Protein AF-A0A352XGV6-F1 (afdb_monomer_lite)

Structure (mmCIF, N/CA/C/O backbone):
data_AF-A0A352XGV6-F1
#
_entry.id   AF-A0A352XGV6-F1
#
loop_
_atom_site.group_PDB
_atom_site.id
_atom_site.type_symbol
_atom_site.label_atom_id
_atom_site.label_alt_id
_atom_site.label_comp_id
_atom_site.label_asym_id
_atom_site.label_entity_id
_atom_site.label_seq_id
_atom_site.pdbx_PDB_ins_code
_atom_site.Cartn_x
_atom_site.Cartn_y
_atom_site.Cartn_z
_atom_site.occupancy
_atom_site.B_iso_or_equiv
_atom_site.auth_seq_id
_atom_site.auth_comp_id
_atom_site.auth_asym_id
_atom_site.auth_atom_id
_atom_site.pdbx_PDB_model_num
ATOM 1 N N . MET A 1 1 ? -52.893 -21.624 2.597 1.00 44.97 1 MET A N 1
ATOM 2 C CA . MET A 1 1 ? -52.952 -21.980 1.164 1.00 44.97 1 MET A CA 1
ATOM 3 C C . MET A 1 1 ? -51.909 -21.131 0.472 1.00 44.97 1 MET A C 1
ATOM 5 O O . MET A 1 1 ? -51.950 -19.923 0.674 1.00 44.97 1 MET A O 1
ATOM 9 N N . ASN A 1 2 ? -50.954 -21.743 -0.230 1.00 62.00 2 ASN A N 1
ATOM 10 C CA . ASN A 1 2 ? -49.941 -20.989 -0.971 1.00 62.00 2 ASN A CA 1
ATOM 11 C C . ASN A 1 2 ? -50.636 -20.234 -2.107 1.00 62.00 2 ASN A C 1
ATOM 13 O O . ASN A 1 2 ? -51.532 -20.782 -2.749 1.00 62.00 2 ASN A O 1
ATOM 17 N N . LYS A 1 3 ? -50.279 -18.966 -2.309 1.00 78.69 3 LYS A N 1
ATOM 18 C CA . LYS A 1 3 ? -50.825 -18.174 -3.414 1.00 78.69 3 LYS A CA 1
ATOM 19 C C . LYS A 1 3 ? -50.108 -18.553 -4.718 1.00 78.69 3 LYS A C 1
ATOM 21 O O . LYS A 1 3 ? -48.901 -18.788 -4.675 1.00 78.69 3 LYS A O 1
ATOM 26 N N . PRO A 1 4 ? -50.810 -18.598 -5.864 1.00 89.06 4 PRO A N 1
ATOM 27 C CA . PRO A 1 4 ? -50.222 -19.034 -7.128 1.00 89.06 4 PRO A CA 1
ATOM 28 C C . PRO A 1 4 ? -49.096 -18.093 -7.582 1.00 89.06 4 PRO A C 1
ATOM 30 O O . PRO A 1 4 ? -49.226 -16.870 -7.477 1.00 89.06 4 PRO A O 1
ATOM 33 N N . ILE A 1 5 ? -48.007 -18.656 -8.112 1.00 96.88 5 ILE A N 1
ATOM 34 C CA . ILE A 1 5 ? -46.841 -17.917 -8.623 1.00 96.88 5 ILE A CA 1
ATOM 35 C C . ILE A 1 5 ? -46.756 -18.067 -10.142 1.00 96.88 5 ILE A C 1
ATOM 37 O O . ILE A 1 5 ? -46.784 -19.183 -10.656 1.00 96.88 5 ILE A O 1
ATOM 41 N N . SER A 1 6 ? -46.594 -16.952 -10.848 1.00 98.00 6 SER A N 1
ATOM 42 C CA . SER A 1 6 ? -46.251 -16.926 -12.268 1.00 98.00 6 SER A CA 1
ATOM 43 C C . SER A 1 6 ? -44.779 -16.616 -12.463 1.00 98.00 6 SER A C 1
ATOM 45 O O . SER A 1 6 ? -44.295 -15.572 -12.022 1.00 98.00 6 SER A O 1
ATOM 47 N N . LEU A 1 7 ? -44.090 -17.494 -13.179 1.00 98.25 7 LEU A N 1
ATOM 48 C CA . LEU A 1 7 ? -42.724 -17.291 -13.630 1.00 98.25 7 LEU A CA 1
ATOM 49 C C . LEU A 1 7 ? -42.704 -17.070 -15.135 1.00 98.25 7 LEU A C 1
ATOM 51 O O . LEU A 1 7 ? -43.431 -17.726 -15.879 1.00 98.25 7 LEU A O 1
ATOM 55 N N . VAL A 1 8 ? -41.855 -16.154 -15.578 1.00 98.19 8 VAL A N 1
ATOM 56 C CA . VAL A 1 8 ? -41.641 -15.865 -16.995 1.00 98.19 8 VAL A CA 1
ATOM 57 C C . VAL A 1 8 ? -40.164 -16.043 -17.334 1.00 98.19 8 VAL A C 1
ATOM 59 O O . VAL A 1 8 ? -39.301 -15.594 -16.586 1.00 98.19 8 VAL A O 1
ATOM 62 N N . ILE A 1 9 ? -39.874 -16.670 -18.471 1.00 98.19 9 ILE A N 1
ATOM 63 C CA . ILE A 1 9 ? -38.559 -16.608 -19.118 1.00 98.19 9 ILE A CA 1
ATOM 64 C C . ILE A 1 9 ? -38.794 -16.127 -20.544 1.00 98.19 9 ILE A C 1
ATOM 66 O O . ILE A 1 9 ? -39.457 -16.802 -21.330 1.00 98.19 9 ILE A O 1
ATOM 70 N N . THR A 1 10 ? -38.262 -14.957 -20.876 1.00 96.81 10 THR A N 1
ATOM 71 C CA . THR A 1 10 ? -38.178 -14.479 -22.259 1.00 96.81 10 THR A CA 1
ATOM 72 C C . THR A 1 10 ? -36.844 -14.907 -22.846 1.00 96.81 10 THR A C 1
ATOM 74 O O . THR A 1 10 ? -35.815 -14.731 -22.194 1.00 96.81 10 THR A O 1
ATOM 77 N N . THR A 1 11 ? -36.836 -15.432 -24.066 1.00 95.81 11 THR A N 1
ATOM 78 C CA . THR A 1 11 ? -35.611 -15.874 -24.735 1.00 95.81 11 THR A CA 1
ATOM 79 C C . THR A 1 11 ? -35.555 -15.377 -26.175 1.00 95.81 11 THR A C 1
ATOM 81 O O . THR A 1 11 ? -36.571 -15.340 -26.868 1.00 95.81 11 THR A O 1
ATOM 84 N N . TYR A 1 12 ? -34.362 -14.972 -26.605 1.00 94.69 12 TYR A N 1
ATOM 85 C CA . TYR A 1 12 ? -34.029 -14.667 -27.993 1.00 94.69 12 TYR A CA 1
ATOM 86 C C . TYR A 1 12 ? -32.621 -15.187 -28.261 1.00 94.69 12 TYR A C 1
ATOM 88 O O . TYR A 1 12 ? -31.651 -14.651 -27.725 1.00 94.69 12 TYR A O 1
ATOM 96 N N . ASN A 1 13 ? -32.512 -16.244 -29.063 1.00 94.38 13 ASN A N 1
ATOM 97 C CA . ASN A 1 13 ? -31.254 -16.938 -29.349 1.00 94.38 13 ASN A CA 1
ATOM 98 C C . ASN A 1 13 ? -30.497 -17.409 -28.080 1.00 94.38 13 ASN A C 1
ATOM 100 O O . ASN A 1 13 ? -29.304 -17.146 -27.906 1.00 94.38 13 ASN A O 1
ATOM 104 N N . GLY A 1 14 ? -31.216 -18.066 -27.165 1.00 92.38 14 GLY A N 1
ATOM 105 C CA . GLY A 1 14 ? -30.718 -18.560 -25.879 1.00 92.38 14 GLY A CA 1
ATOM 106 C C . GLY A 1 14 ? -30.410 -20.062 -25.825 1.00 92.38 14 GLY A C 1
ATOM 107 O O . GLY A 1 14 ? -30.302 -20.598 -24.719 1.00 92.38 14 GLY A O 1
ATOM 108 N N . GLU A 1 15 ? -30.257 -20.759 -26.965 1.00 95.44 15 GLU A N 1
ATOM 109 C CA . GLU A 1 15 ? -30.167 -22.234 -27.052 1.00 95.44 15 GLU A CA 1
ATOM 110 C C . GLU A 1 15 ? -29.167 -22.827 -26.054 1.00 95.44 15 GLU A C 1
ATOM 112 O O . GLU A 1 15 ? -29.403 -23.883 -25.469 1.00 95.44 15 GLU A O 1
ATOM 117 N N . ARG A 1 16 ? -28.050 -22.127 -25.845 1.00 94.56 16 ARG A N 1
ATOM 118 C CA . ARG A 1 16 ? -26.928 -22.606 -25.040 1.00 94.56 16 ARG A CA 1
ATOM 119 C C . ARG A 1 16 ? -27.259 -22.804 -23.559 1.00 94.56 16 ARG A C 1
ATOM 121 O O . ARG A 1 16 ? -26.670 -23.689 -22.947 1.00 94.56 16 ARG A O 1
ATOM 128 N N . TYR A 1 17 ? -28.136 -21.981 -22.988 1.00 96.19 17 TYR A N 1
ATOM 129 C CA . TYR A 1 17 ? -28.349 -21.923 -21.535 1.00 96.19 17 TYR A CA 1
ATOM 130 C C . TYR A 1 17 ? -29.806 -22.138 -21.116 1.00 96.19 17 TYR A C 1
ATOM 132 O O . TYR A 1 17 ? -30.064 -22.466 -19.957 1.00 96.19 17 TYR A O 1
ATOM 140 N N . LEU A 1 18 ? -30.747 -22.040 -22.060 1.00 97.38 18 LEU A N 1
ATOM 141 C CA . LEU A 1 18 ? -32.181 -22.104 -21.786 1.00 97.38 18 LEU A CA 1
ATOM 142 C C . LEU A 1 18 ? -32.601 -23.374 -21.029 1.00 97.38 18 LEU A C 1
ATOM 144 O O . LEU A 1 18 ? -33.418 -23.295 -20.113 1.00 97.38 18 LEU A O 1
ATOM 148 N N . SER A 1 19 ? -32.031 -24.536 -21.362 1.00 97.50 19 SER A N 1
ATOM 149 C CA . SER A 1 19 ? -32.336 -25.789 -20.657 1.00 97.50 19 SER A CA 1
ATOM 150 C C . SER A 1 19 ? -31.973 -25.719 -19.170 1.00 97.50 19 SER A C 1
ATOM 152 O O . SER A 1 19 ? -32.784 -26.093 -18.330 1.00 97.50 19 SER A O 1
ATOM 154 N N . GLU A 1 20 ? -30.794 -25.192 -18.820 1.00 97.25 20 GLU A N 1
ATOM 155 C CA . GLU A 1 20 ? -30.365 -25.054 -17.418 1.00 97.25 20 GLU A CA 1
ATOM 156 C C . GLU A 1 20 ? -31.268 -24.082 -16.645 1.00 97.25 20 GLU A C 1
ATOM 158 O O . GLU A 1 20 ? -31.649 -24.363 -15.505 1.00 97.25 20 GLU A O 1
ATOM 163 N N . ALA A 1 21 ? -31.669 -22.976 -17.282 1.00 97.88 21 ALA A N 1
ATOM 164 C CA . ALA A 1 21 ? -32.592 -22.011 -16.693 1.00 97.88 21 ALA A CA 1
ATOM 165 C C . ALA A 1 21 ? -33.957 -22.655 -16.385 1.00 97.88 21 ALA A C 1
ATOM 167 O O . ALA A 1 21 ? -34.460 -22.535 -15.263 1.00 97.88 21 ALA A O 1
ATOM 168 N N . ILE A 1 22 ? -34.524 -23.415 -17.331 1.00 98.25 22 ILE A N 1
ATOM 169 C CA . ILE A 1 22 ? -35.800 -24.126 -17.142 1.00 98.25 22 ILE A CA 1
ATOM 170 C C . ILE A 1 22 ? -35.685 -25.183 -16.034 1.00 98.25 22 ILE A C 1
ATOM 172 O O . ILE A 1 22 ? -36.544 -25.240 -15.150 1.00 98.25 22 ILE A O 1
ATOM 176 N N . GLU A 1 23 ? -34.620 -25.988 -16.023 1.00 97.94 23 GLU A N 1
ATOM 177 C CA . GLU A 1 23 ? -34.403 -27.013 -14.990 1.00 97.94 23 GLU A CA 1
ATOM 178 C C . GLU A 1 23 ? -34.263 -26.404 -13.585 1.00 97.94 23 GLU A C 1
ATOM 180 O O . GLU A 1 23 ? -34.764 -26.951 -12.596 1.00 97.94 23 GLU A O 1
ATOM 185 N N . SER A 1 24 ? -33.649 -25.223 -13.472 1.00 98.12 24 SER A N 1
ATOM 186 C CA . SER A 1 24 ? -33.540 -24.499 -12.199 1.00 98.12 24 SER A CA 1
ATOM 187 C C . SER A 1 24 ? -34.903 -24.068 -11.631 1.00 98.12 24 SER A C 1
ATOM 189 O O . SER A 1 24 ? -35.126 -24.070 -10.416 1.00 98.12 24 SER A O 1
ATOM 191 N N . VAL A 1 25 ? -35.861 -23.769 -12.513 1.00 97.81 25 VAL A N 1
ATOM 192 C CA . VAL A 1 25 ? -37.248 -23.474 -12.139 1.00 97.81 25 VAL A CA 1
ATOM 193 C C . VAL A 1 25 ? -38.002 -24.761 -11.793 1.00 97.81 25 VAL A C 1
ATOM 195 O O . VAL A 1 25 ? -38.704 -24.830 -10.783 1.00 97.81 25 VAL A O 1
ATOM 198 N N . LEU A 1 26 ? -37.833 -25.825 -12.579 1.00 96.75 26 LEU A N 1
ATOM 199 C CA . LEU A 1 26 ? -38.488 -27.113 -12.330 1.00 96.75 26 LEU A CA 1
ATOM 200 C C . LEU A 1 26 ? -38.048 -27.771 -11.015 1.00 96.75 26 LEU A C 1
ATOM 202 O O . LEU A 1 26 ? -38.848 -28.478 -10.387 1.00 96.75 26 LEU A O 1
ATOM 206 N N . SER A 1 27 ? -36.814 -27.502 -10.586 1.00 96.25 27 SER A N 1
ATOM 207 C CA . SER A 1 27 ? -36.206 -28.003 -9.350 1.00 96.25 27 SER A CA 1
ATOM 208 C C . SER A 1 27 ? -36.552 -27.201 -8.088 1.00 96.25 27 SER A C 1
ATOM 210 O O . SER A 1 27 ? -36.100 -27.565 -7.000 1.00 96.25 27 SER A O 1
ATOM 212 N N . GLN A 1 28 ? -37.395 -26.164 -8.183 1.00 97.81 28 GLN A N 1
ATOM 213 C CA . GLN A 1 28 ? -37.838 -25.408 -7.008 1.00 97.81 28 GLN A CA 1
ATOM 214 C C . GLN A 1 28 ? -38.549 -26.304 -5.980 1.00 97.81 28 GLN A C 1
ATOM 216 O O . GLN A 1 28 ? -39.377 -27.155 -6.318 1.00 97.81 28 GLN A O 1
ATOM 221 N N . THR A 1 29 ? -38.255 -26.089 -4.695 1.00 95.94 29 THR A N 1
ATOM 222 C CA . THR A 1 29 ? -38.881 -26.816 -3.579 1.00 95.94 29 THR A CA 1
ATOM 223 C C . THR A 1 29 ? -40.371 -26.510 -3.479 1.00 95.94 29 THR A C 1
ATOM 225 O O . THR A 1 29 ? -41.166 -27.385 -3.139 1.00 95.94 29 THR A O 1
ATOM 228 N N . MET A 1 30 ? -40.769 -25.288 -3.834 1.00 93.00 30 MET A N 1
ATOM 229 C CA . MET A 1 30 ? -42.162 -24.904 -4.024 1.00 93.00 30 MET A CA 1
ATOM 230 C C . MET A 1 30 ? -42.602 -25.279 -5.443 1.00 93.00 30 MET A C 1
ATOM 232 O O . MET A 1 30 ? -42.121 -24.712 -6.418 1.00 93.00 30 MET A O 1
ATOM 236 N N . ARG A 1 31 ? -43.508 -26.258 -5.553 1.00 91.12 31 ARG A N 1
ATOM 237 C CA . ARG A 1 31 ? -43.922 -26.851 -6.839 1.00 91.12 31 ARG A CA 1
ATOM 238 C C . ARG A 1 31 ? -45.124 -26.173 -7.502 1.00 91.12 31 ARG A C 1
ATOM 240 O O . ARG A 1 31 ? -45.367 -26.429 -8.680 1.00 91.12 31 ARG A O 1
ATOM 247 N N . ASP A 1 32 ? -45.851 -25.352 -6.748 1.00 89.31 32 ASP A N 1
ATOM 248 C CA . ASP A 1 32 ? -47.084 -24.682 -7.170 1.00 89.31 32 ASP A CA 1
ATOM 249 C C . ASP A 1 32 ? -46.776 -23.348 -7.869 1.00 89.31 32 ASP A C 1
ATOM 251 O O . ASP A 1 32 ? -46.770 -22.278 -7.258 1.00 89.31 32 ASP A O 1
ATOM 255 N N . PHE A 1 33 ? -46.427 -23.441 -9.151 1.00 95.50 33 PHE A N 1
ATOM 256 C CA . PHE A 1 33 ? -46.177 -22.305 -10.032 1.00 95.50 33 PHE A CA 1
ATOM 257 C C . PHE A 1 33 ? -46.599 -22.637 -11.468 1.00 95.50 33 PHE A C 1
ATOM 259 O O . PHE A 1 33 ? -46.623 -23.805 -11.865 1.00 95.50 33 PHE A O 1
ATOM 266 N N . GLU A 1 34 ? -46.865 -21.603 -12.261 1.00 96.25 34 GLU A N 1
ATOM 267 C CA . GLU A 1 34 ? -46.872 -21.676 -13.726 1.00 96.25 34 GLU A CA 1
ATOM 268 C C . GLU A 1 34 ? -45.576 -21.069 -14.282 1.00 96.25 34 GLU A C 1
ATOM 270 O O . GLU A 1 34 ? -45.062 -20.092 -13.734 1.00 96.25 34 GLU A O 1
ATOM 275 N N . LEU A 1 35 ? -45.042 -21.640 -15.363 1.00 98.06 35 LEU A N 1
ATOM 276 C CA . LEU A 1 35 ? -43.893 -21.100 -16.090 1.00 98.06 35 LEU A CA 1
ATOM 277 C C . LEU A 1 35 ? -44.301 -20.790 -17.531 1.00 98.06 35 LEU A C 1
ATOM 279 O O . LEU A 1 35 ? -44.672 -21.684 -18.290 1.00 98.06 35 LEU A O 1
ATOM 283 N N . LEU A 1 36 ? -44.197 -19.525 -17.920 1.00 98.31 36 LEU A N 1
ATOM 284 C CA . LEU A 1 36 ? -44.385 -19.082 -19.293 1.00 98.31 36 LEU A CA 1
ATOM 285 C C . LEU A 1 36 ? -43.029 -18.839 -19.959 1.00 98.31 36 LEU A C 1
ATOM 287 O O . LEU A 1 36 ? -42.288 -17.940 -19.566 1.00 98.31 36 LEU A O 1
ATOM 291 N N . LEU A 1 37 ? -42.737 -19.616 -20.996 1.00 98.25 37 LEU A N 1
ATOM 292 C CA . LEU A 1 37 ? -41.588 -19.421 -21.870 1.00 98.25 37 LEU A CA 1
ATOM 293 C C . LEU A 1 37 ? -42.028 -18.608 -23.088 1.00 98.25 37 LEU A C 1
ATOM 295 O O . LEU A 1 37 ? -42.867 -19.056 -23.872 1.00 98.25 37 LEU A O 1
ATOM 299 N N . TRP A 1 38 ? -41.480 -17.409 -23.236 1.00 98.19 38 TRP A N 1
ATOM 300 C CA . TRP A 1 38 ? -41.733 -16.538 -24.375 1.00 98.19 38 TRP A CA 1
ATOM 301 C C . TRP A 1 38 ? -40.526 -16.542 -25.305 1.00 98.19 38 TRP A C 1
ATOM 303 O O . TRP A 1 38 ? -39.478 -15.996 -24.964 1.00 98.19 38 TRP A O 1
ATOM 313 N N . ASP A 1 39 ? -40.677 -17.144 -26.478 1.00 97.75 39 ASP A N 1
ATOM 314 C CA . ASP A 1 39 ? -39.680 -17.073 -27.538 1.00 97.75 39 ASP A CA 1
ATOM 315 C C . ASP A 1 39 ? -39.916 -15.810 -28.376 1.00 97.75 39 ASP A C 1
ATOM 317 O O . ASP A 1 39 ? -40.927 -15.687 -29.071 1.00 97.75 39 ASP A O 1
ATOM 321 N N . ASP A 1 40 ? -38.992 -14.855 -28.281 1.00 96.19 40 ASP A N 1
ATOM 322 C CA . ASP A 1 40 ? -39.041 -13.556 -28.959 1.00 96.19 40 ASP A CA 1
ATOM 323 C C . ASP A 1 40 ? -38.441 -13.635 -30.372 1.00 96.19 40 ASP A C 1
ATOM 325 O O . ASP A 1 40 ? -37.585 -12.839 -30.756 1.00 96.19 40 ASP A O 1
ATOM 329 N N . GLY A 1 41 ? -38.870 -14.639 -31.140 1.00 95.75 41 GLY A N 1
ATOM 330 C CA . GLY A 1 41 ? -38.477 -14.846 -32.531 1.00 95.75 41 GLY A CA 1
ATOM 331 C C . GLY A 1 41 ? -37.077 -15.427 -32.704 1.00 95.75 41 GLY A C 1
ATOM 332 O O . GLY A 1 41 ? -36.338 -14.956 -33.570 1.00 95.75 41 GLY A O 1
ATOM 333 N N . SER A 1 42 ? -36.692 -16.422 -31.896 1.00 96.56 42 SER A N 1
ATOM 334 C CA . SER A 1 42 ? -35.356 -17.022 -31.991 1.00 96.56 42 SER A CA 1
ATOM 335 C C . SER A 1 42 ? -35.124 -17.706 -33.339 1.00 96.56 42 SER A C 1
ATOM 337 O O . SER A 1 42 ? -36.015 -18.308 -33.939 1.00 96.56 42 SER A O 1
ATOM 339 N N . THR A 1 43 ? -33.877 -17.643 -33.792 1.00 95.38 43 THR A N 1
ATOM 340 C CA . THR A 1 43 ? -33.390 -18.280 -35.026 1.00 95.38 43 THR A CA 1
ATOM 341 C C . THR A 1 43 ? -32.590 -19.559 -34.767 1.00 95.38 43 THR A C 1
ATOM 343 O O . THR A 1 43 ? -32.322 -20.317 -35.699 1.00 95.38 43 THR A O 1
ATOM 346 N N . ASP A 1 44 ? -32.217 -19.806 -33.510 1.00 96.38 44 ASP A N 1
ATOM 347 C CA . ASP A 1 44 ? -31.545 -21.018 -33.040 1.00 96.38 44 ASP A CA 1
ATOM 348 C C . ASP A 1 44 ? -32.555 -22.056 -32.497 1.00 96.38 44 ASP A C 1
ATOM 350 O O . ASP A 1 44 ? -33.762 -21.963 -32.744 1.00 96.38 44 ASP A O 1
ATOM 354 N N . LYS A 1 45 ? -32.099 -23.079 -31.756 1.00 97.19 45 LYS A N 1
ATOM 355 C CA . LYS A 1 45 ? -33.007 -24.118 -31.230 1.00 97.19 45 LYS A CA 1
ATOM 356 C C . LYS A 1 45 ? -33.771 -23.731 -29.956 1.00 97.19 45 LYS A C 1
ATOM 358 O O . LYS A 1 45 ? -34.416 -24.608 -29.378 1.00 97.19 45 LYS A O 1
ATOM 363 N N . SER A 1 46 ? -33.764 -22.470 -29.519 1.00 97.50 46 SER A N 1
ATOM 364 C CA . SER A 1 46 ? -34.443 -22.037 -28.281 1.00 97.50 46 SER A CA 1
ATOM 365 C C . SER A 1 46 ? -35.924 -22.423 -28.246 1.00 97.50 46 SER A C 1
ATOM 367 O O . SER A 1 46 ? -36.384 -23.043 -27.284 1.00 97.50 46 SER A O 1
ATOM 369 N N . LEU A 1 47 ? -36.665 -22.153 -29.329 1.00 97.62 47 LEU A N 1
ATOM 370 C CA . LEU A 1 47 ? -38.084 -22.503 -29.421 1.00 97.62 47 LEU A CA 1
ATOM 371 C C . LEU A 1 47 ? -38.316 -24.019 -29.333 1.00 97.62 47 LEU A C 1
ATOM 373 O O . LEU A 1 47 ? -39.239 -24.471 -28.653 1.00 97.62 47 LEU A O 1
ATOM 377 N N . ALA A 1 48 ? -37.473 -24.812 -29.998 1.00 97.69 48 ALA A N 1
ATOM 378 C CA . ALA A 1 48 ? -37.580 -26.268 -29.978 1.00 97.69 48 ALA A CA 1
ATOM 379 C C . ALA A 1 48 ? -37.337 -26.830 -28.567 1.00 97.69 48 ALA A C 1
ATOM 381 O O . ALA A 1 48 ? -38.103 -27.683 -28.114 1.00 97.69 48 ALA A O 1
ATOM 382 N N . ILE A 1 49 ? -36.334 -26.301 -27.856 1.00 98.12 49 ILE A N 1
ATOM 383 C CA . ILE A 1 49 ? -36.042 -26.643 -26.456 1.00 98.12 49 ILE A CA 1
ATOM 384 C C . ILE A 1 49 ? -37.249 -26.312 -25.569 1.00 98.12 49 ILE A C 1
ATOM 386 O O . ILE A 1 49 ? -37.747 -27.179 -24.850 1.00 98.12 49 ILE A O 1
ATOM 390 N N . ALA A 1 50 ? -37.783 -25.090 -25.658 1.00 97.69 50 ALA A N 1
ATOM 391 C CA . ALA A 1 50 ? -38.938 -24.674 -24.864 1.00 97.69 50 ALA A CA 1
ATOM 392 C C . ALA A 1 50 ? -40.165 -25.578 -25.101 1.00 97.69 50 ALA A C 1
ATOM 394 O O . ALA A 1 50 ? -40.819 -26.022 -24.152 1.00 97.69 50 ALA A O 1
ATOM 395 N N . GLN A 1 51 ? -40.465 -25.899 -26.365 1.00 97.69 51 GLN A N 1
ATOM 396 C CA . GLN A 1 51 ? -41.573 -26.786 -26.736 1.00 97.69 51 GLN A CA 1
ATOM 397 C C . GLN A 1 51 ? -41.388 -28.216 -26.222 1.00 97.69 51 GLN A C 1
ATOM 399 O O . GLN A 1 51 ? -42.369 -28.875 -25.874 1.00 97.69 51 GLN A O 1
ATOM 404 N N . GLU A 1 52 ? -40.155 -28.716 -26.180 1.00 97.50 52 GLU A N 1
ATOM 405 C CA . GLU A 1 52 ? -39.856 -30.022 -25.603 1.00 97.50 52 GLU A CA 1
ATOM 406 C C . GLU A 1 52 ? -40.156 -30.052 -24.100 1.00 97.50 52 GLU A C 1
ATOM 408 O O . GLU A 1 52 ? -40.824 -30.973 -23.625 1.00 97.50 52 GLU A O 1
ATOM 413 N N . TYR A 1 53 ? -39.757 -29.015 -23.366 1.00 97.94 53 TYR A N 1
ATOM 414 C CA . TYR A 1 53 ? -40.064 -28.885 -21.944 1.00 97.94 53 TYR A CA 1
ATOM 415 C C . TYR A 1 53 ? -41.569 -28.794 -21.661 1.00 97.94 53 TYR A C 1
ATOM 417 O O . TYR A 1 53 ? -42.061 -29.474 -20.760 1.00 97.94 53 TYR A O 1
ATOM 425 N N . ALA A 1 54 ? -42.332 -28.062 -22.475 1.00 96.56 54 ALA A N 1
ATOM 426 C CA . ALA A 1 54 ? -43.790 -27.986 -22.330 1.00 96.56 54 ALA A CA 1
ATOM 427 C C . ALA A 1 54 ? -44.529 -29.299 -22.621 1.00 96.56 54 ALA A C 1
ATOM 429 O O . ALA A 1 54 ? -45.613 -29.532 -22.089 1.00 96.56 54 ALA A O 1
ATOM 430 N N . LYS A 1 55 ? -43.946 -30.199 -23.423 1.00 96.44 55 LYS A N 1
ATOM 431 C CA . LYS A 1 55 ? -44.477 -31.564 -23.583 1.00 96.44 55 LYS A CA 1
ATOM 432 C C . LYS A 1 55 ? -44.243 -32.421 -22.335 1.00 96.44 55 LYS A C 1
ATOM 434 O O . LYS A 1 55 ? -45.020 -33.340 -22.085 1.00 96.44 55 LYS A O 1
ATOM 439 N N . ARG A 1 56 ? -43.169 -32.146 -21.584 1.00 95.44 56 ARG A N 1
ATOM 440 C CA . ARG A 1 56 ? -42.738 -32.926 -20.412 1.00 95.44 56 ARG A CA 1
ATOM 441 C C . ARG A 1 56 ? -43.405 -32.472 -19.113 1.00 95.44 56 ARG A C 1
ATOM 443 O O . ARG A 1 56 ? -43.706 -33.318 -18.276 1.00 95.44 56 ARG A O 1
ATOM 450 N N . ASP A 1 57 ? -43.661 -31.175 -18.944 1.00 96.25 57 ASP A N 1
ATOM 451 C CA . ASP A 1 57 ? -44.254 -30.618 -17.724 1.00 96.25 57 ASP A CA 1
ATOM 452 C C . ASP A 1 57 ? -45.437 -29.692 -18.038 1.00 96.25 57 ASP A C 1
ATOM 454 O O . ASP A 1 57 ? -45.299 -28.669 -18.706 1.00 96.25 57 ASP A O 1
ATOM 458 N N . LYS A 1 58 ? -46.617 -30.039 -17.508 1.00 94.69 58 LYS A N 1
ATOM 459 C CA . LYS A 1 58 ? -47.877 -29.310 -17.742 1.00 94.69 58 LYS A CA 1
ATOM 460 C C . LYS A 1 58 ? -47.908 -27.910 -17.123 1.00 94.69 58 LYS A C 1
ATOM 462 O O . LYS A 1 58 ? -48.810 -27.141 -17.444 1.00 94.69 58 LYS A O 1
ATOM 467 N N . ARG A 1 59 ? -46.973 -27.586 -16.225 1.00 95.38 59 ARG A N 1
ATOM 468 C CA . ARG A 1 59 ? -46.826 -26.241 -15.647 1.00 95.38 59 ARG A CA 1
ATOM 469 C C . ARG A 1 59 ? -46.187 -25.262 -16.630 1.00 95.38 59 ARG A C 1
ATOM 471 O O . ARG A 1 59 ? -46.240 -24.060 -16.388 1.00 95.38 59 ARG A O 1
ATOM 478 N N . ILE A 1 60 ? -45.578 -25.766 -17.706 1.00 97.50 60 ILE A N 1
ATOM 479 C CA . ILE A 1 60 ? -44.887 -24.959 -18.706 1.00 97.50 60 ILE A CA 1
ATOM 480 C C . ILE A 1 60 ? -45.820 -24.667 -19.879 1.00 97.50 60 ILE A C 1
ATOM 482 O O . ILE A 1 60 ? -46.388 -25.571 -20.493 1.00 97.50 60 ILE A O 1
ATOM 486 N N . ARG A 1 61 ? -45.912 -23.391 -20.245 1.00 97.69 61 ARG A N 1
ATOM 487 C CA . ARG A 1 61 ? -46.562 -22.926 -21.469 1.00 97.69 61 ARG A CA 1
ATOM 488 C C . ARG A 1 61 ? -45.553 -22.173 -22.324 1.00 97.69 61 ARG A C 1
ATOM 490 O O . ARG A 1 61 ? -44.755 -21.411 -21.794 1.00 97.69 61 ARG A O 1
ATOM 497 N N . VAL A 1 62 ? -45.598 -22.377 -23.639 1.00 97.94 62 VAL A N 1
ATOM 498 C CA . VAL A 1 62 ? -44.691 -21.720 -24.594 1.00 97.94 62 VAL A CA 1
ATOM 499 C C . VAL A 1 62 ? -45.494 -20.831 -25.523 1.00 97.94 62 VAL A C 1
ATOM 501 O O . VAL A 1 62 ? -46.536 -21.249 -26.031 1.00 97.94 62 VAL A O 1
ATOM 504 N N . VAL A 1 63 ? -44.993 -19.627 -25.765 1.00 97.88 63 VAL A N 1
ATOM 505 C CA . VAL A 1 63 ? -45.509 -18.707 -26.779 1.00 97.88 63 VAL A CA 1
ATOM 506 C C . VAL A 1 63 ? -44.364 -18.356 -27.713 1.00 97.88 63 VAL A C 1
ATOM 508 O O . VAL A 1 63 ? -43.333 -17.871 -27.260 1.00 97.88 63 VAL A O 1
ATOM 511 N N . ALA A 1 64 ? -44.552 -18.613 -29.005 1.00 96.62 64 ALA A N 1
ATOM 512 C CA . ALA A 1 64 ? -43.657 -18.139 -30.051 1.00 96.62 64 ALA A CA 1
ATOM 513 C C . ALA A 1 64 ? -44.210 -16.831 -30.616 1.00 96.62 64 ALA A C 1
ATOM 515 O O . ALA A 1 64 ? -45.377 -16.780 -31.017 1.00 96.62 64 ALA A O 1
ATOM 516 N N . ALA A 1 65 ? -43.386 -15.792 -30.649 1.00 94.25 65 ALA A N 1
ATOM 517 C CA . ALA A 1 65 ? -43.733 -14.485 -31.187 1.00 94.25 65 ALA A CA 1
ATOM 518 C C . ALA A 1 65 ? -42.698 -14.026 -32.221 1.00 94.25 65 ALA A C 1
ATOM 520 O O . ALA A 1 65 ? -41.606 -14.577 -32.314 1.00 94.25 65 ALA A O 1
ATOM 521 N N . ALA A 1 66 ? -43.048 -13.018 -33.021 1.00 92.81 66 ALA A N 1
ATOM 522 C CA . ALA A 1 66 ? -42.058 -12.312 -33.829 1.00 92.81 66 ALA A CA 1
ATOM 523 C C . ALA A 1 66 ? -41.168 -11.449 -32.922 1.00 92.81 66 ALA A C 1
ATOM 525 O O . ALA A 1 66 ? -41.652 -10.959 -31.902 1.00 92.81 66 ALA A O 1
ATOM 526 N N . HIS A 1 67 ? -39.908 -11.238 -33.317 1.00 95.12 67 HIS A N 1
ATOM 527 C CA . HIS A 1 67 ? -38.957 -10.449 -32.536 1.00 95.12 67 HIS A CA 1
ATOM 528 C C . HIS A 1 67 ? -39.454 -9.012 -32.332 1.00 95.12 67 HIS A C 1
ATOM 530 O O . HIS A 1 67 ? -39.568 -8.243 -33.290 1.00 95.12 67 HIS A O 1
ATOM 536 N N . GLN A 1 68 ? -39.751 -8.668 -31.081 1.00 89.88 68 GLN A N 1
ATOM 537 C CA . GLN A 1 68 ? -40.306 -7.375 -30.664 1.00 89.88 68 GLN A CA 1
ATOM 538 C C . GLN A 1 68 ? -39.459 -6.683 -29.584 1.00 89.88 68 GLN A C 1
ATOM 540 O O . GLN A 1 68 ? -39.741 -5.540 -29.220 1.00 89.88 68 GLN A O 1
ATOM 545 N N . GLY A 1 69 ? -38.397 -7.339 -29.105 1.00 85.81 69 GLY A N 1
ATOM 546 C CA . GLY A 1 69 ? -37.474 -6.808 -28.110 1.00 85.81 69 GLY A CA 1
ATOM 547 C C . GLY A 1 69 ? -37.895 -7.118 -26.670 1.00 85.81 69 GLY A C 1
ATOM 548 O O . GLY A 1 69 ? -39.073 -7.308 -26.359 1.00 85.81 69 GLY A O 1
ATOM 549 N N . ARG A 1 70 ? -36.905 -7.131 -25.764 1.00 86.56 70 ARG A N 1
ATOM 550 C CA . ARG A 1 70 ? -37.015 -7.621 -24.373 1.00 86.56 70 ARG A CA 1
ATOM 551 C C . ARG A 1 70 ? -38.214 -7.055 -23.608 1.00 86.56 70 ARG A C 1
ATOM 553 O O . ARG A 1 70 ? -38.974 -7.827 -23.034 1.00 86.56 70 ARG A O 1
ATOM 560 N N . CYS A 1 71 ? -38.405 -5.735 -23.595 1.00 89.88 71 CYS A N 1
ATOM 561 C CA . CYS A 1 71 ? -39.446 -5.103 -22.777 1.00 89.88 71 CYS A CA 1
ATOM 562 C C . CYS A 1 71 ? -40.862 -5.441 -23.259 1.00 89.88 71 CYS A C 1
ATOM 564 O O . CYS A 1 71 ? -41.713 -5.799 -22.443 1.00 89.88 71 CYS A O 1
ATOM 566 N N . VAL A 1 72 ? -41.100 -5.396 -24.575 1.00 91.56 72 VAL A N 1
ATOM 567 C CA . VAL A 1 72 ? -42.398 -5.749 -25.174 1.00 91.56 72 VAL A CA 1
ATOM 568 C C . VAL A 1 72 ? -42.672 -7.243 -25.004 1.00 91.56 72 VAL A C 1
ATOM 570 O O . VAL A 1 72 ? -43.779 -7.628 -24.627 1.00 91.56 72 VAL A O 1
ATOM 573 N N . ALA A 1 73 ? -41.656 -8.090 -25.199 1.00 93.06 73 ALA A N 1
ATOM 574 C CA . ALA A 1 73 ? -41.742 -9.527 -24.955 1.00 93.06 73 ALA A CA 1
ATOM 575 C C . ALA A 1 73 ? -42.081 -9.850 -23.495 1.00 93.06 73 ALA A C 1
ATOM 577 O O . ALA A 1 73 ? -43.008 -10.618 -23.236 1.00 93.06 73 ALA A O 1
ATOM 578 N N . LEU A 1 74 ? -41.394 -9.228 -22.535 1.00 93.75 74 LEU A N 1
ATOM 579 C CA . LEU A 1 74 ? -41.608 -9.465 -21.109 1.00 93.75 74 LEU A CA 1
ATOM 580 C C . LEU A 1 74 ? -42.987 -8.979 -20.648 1.00 93.75 74 LEU A C 1
ATOM 582 O O . LEU A 1 74 ? -43.685 -9.706 -19.941 1.00 93.75 74 LEU A O 1
ATOM 586 N N . GLN A 1 75 ? -43.423 -7.797 -21.086 1.00 93.31 75 GLN A N 1
ATOM 587 C CA . GLN A 1 75 ? -44.765 -7.280 -20.801 1.00 93.31 75 GLN A CA 1
ATOM 588 C C . GLN A 1 75 ? -45.849 -8.193 -21.400 1.00 93.31 75 GLN A C 1
ATOM 590 O O . GLN A 1 75 ? -46.777 -8.595 -20.691 1.00 93.31 75 GLN A O 1
ATOM 595 N N . SER A 1 76 ? -45.697 -8.586 -22.670 1.00 94.44 76 SER A N 1
ATOM 596 C CA . SER A 1 76 ? -46.620 -9.497 -23.361 1.00 94.44 76 SER A CA 1
ATOM 597 C C . SER A 1 76 ? -46.697 -10.857 -22.671 1.00 94.44 76 SER A C 1
ATOM 599 O O . SER A 1 76 ? -47.782 -11.419 -22.518 1.00 94.44 76 SER A O 1
ATOM 601 N N . ALA A 1 77 ? -45.560 -11.375 -22.209 1.00 95.88 77 ALA A N 1
ATOM 602 C CA . ALA A 1 77 ? -45.499 -12.620 -21.466 1.00 95.88 77 ALA A CA 1
ATOM 603 C C . ALA A 1 77 ? -46.218 -12.492 -20.115 1.00 95.88 77 ALA A C 1
ATOM 605 O O . ALA A 1 77 ? -47.136 -13.262 -19.830 1.00 95.88 77 ALA A O 1
ATOM 606 N N . ILE A 1 78 ? -45.888 -11.478 -19.309 1.00 95.31 78 ILE A N 1
ATOM 607 C CA . ILE A 1 78 ? -46.524 -11.245 -18.002 1.00 95.31 78 ILE A CA 1
ATOM 608 C C . ILE A 1 78 ? -48.047 -11.091 -18.138 1.00 95.31 78 ILE A C 1
ATOM 610 O O . ILE A 1 78 ? -48.785 -11.640 -17.313 1.00 95.31 78 ILE A O 1
ATOM 614 N N . ALA A 1 79 ? -48.528 -10.417 -19.186 1.00 94.25 79 ALA A N 1
ATOM 615 C CA . ALA A 1 79 ? -49.955 -10.229 -19.454 1.00 94.25 79 ALA A CA 1
ATOM 616 C C . ALA A 1 79 ? -50.723 -11.547 -19.668 1.00 94.25 79 ALA A C 1
ATOM 618 O O . ALA A 1 79 ? -51.927 -11.599 -19.430 1.00 94.25 79 ALA A O 1
ATOM 619 N N . GLN A 1 80 ? -50.044 -12.624 -20.073 1.00 96.06 80 GLN A N 1
ATOM 620 C CA . GLN A 1 80 ? -50.661 -13.941 -20.245 1.00 96.06 80 GLN A CA 1
ATOM 621 C C . GLN A 1 80 ? -50.560 -14.840 -19.002 1.00 96.06 80 GLN A C 1
ATOM 623 O O . GLN A 1 80 ? -50.917 -16.016 -19.061 1.00 96.06 80 GLN A O 1
ATOM 628 N N . THR A 1 81 ? -50.052 -14.326 -17.886 1.00 96.12 81 THR A N 1
ATOM 629 C CA . THR A 1 81 ? -49.934 -15.076 -16.628 1.00 96.12 81 THR A CA 1
ATOM 630 C C . THR A 1 81 ? -50.994 -14.633 -15.615 1.00 96.12 81 THR A C 1
ATOM 632 O O . THR A 1 81 ? -51.511 -13.520 -15.700 1.00 96.12 81 THR A O 1
ATOM 635 N N . THR A 1 82 ? -51.328 -15.485 -14.644 1.00 91.62 82 THR A N 1
ATOM 636 C CA . THR A 1 82 ? -52.489 -15.295 -13.745 1.00 91.62 82 THR A CA 1
ATOM 637 C C . THR A 1 82 ? -52.175 -15.378 -12.249 1.00 91.62 82 THR A C 1
ATOM 639 O O . THR A 1 82 ? -52.995 -14.981 -11.422 1.00 91.62 82 THR A O 1
ATOM 642 N N . GLY A 1 83 ? -50.986 -15.847 -11.879 1.00 94.56 83 GLY A N 1
ATOM 643 C CA . GLY A 1 83 ? -50.538 -16.013 -10.498 1.00 94.56 83 GLY A CA 1
ATOM 644 C C . GLY A 1 83 ? -50.519 -14.714 -9.696 1.00 94.56 83 GLY A C 1
ATOM 645 O O . GLY A 1 83 ? -50.240 -13.636 -10.214 1.00 94.56 83 GLY A O 1
ATOM 646 N N . THR A 1 84 ? -50.815 -14.810 -8.404 1.00 95.44 84 THR A N 1
ATOM 647 C CA . THR A 1 84 ? -50.836 -13.683 -7.463 1.00 95.44 84 THR A CA 1
ATOM 648 C C . THR A 1 84 ? -49.460 -13.048 -7.282 1.00 95.44 84 THR A C 1
ATOM 650 O O . THR A 1 84 ? -49.365 -11.831 -7.098 1.00 95.44 84 THR A O 1
ATOM 653 N N . TYR A 1 85 ? -48.405 -13.859 -7.356 1.00 97.31 85 TYR A N 1
ATOM 654 C CA . TYR A 1 85 ? -47.025 -13.390 -7.387 1.00 97.31 85 TYR A CA 1
ATOM 655 C C . TYR A 1 85 ? -46.429 -13.547 -8.780 1.00 97.31 85 TYR A C 1
ATOM 657 O O . TYR A 1 85 ? -46.764 -14.486 -9.498 1.00 97.31 85 TYR A O 1
ATOM 665 N N . ILE A 1 86 ? -45.553 -12.620 -9.158 1.00 97.38 86 ILE A N 1
ATOM 666 C CA . ILE A 1 86 ? -44.897 -12.588 -10.468 1.00 97.38 86 ILE A CA 1
ATOM 667 C C . ILE A 1 86 ? -43.393 -12.530 -10.255 1.00 97.38 86 ILE A C 1
ATOM 669 O O . ILE A 1 86 ? -42.924 -11.772 -9.406 1.00 97.38 86 ILE A O 1
ATOM 673 N N . ALA A 1 87 ? -42.644 -13.284 -11.048 1.00 97.38 87 ALA A N 1
ATOM 674 C CA . ALA A 1 87 ? -41.213 -13.099 -11.227 1.00 97.38 87 ALA A CA 1
ATOM 675 C C . ALA A 1 87 ? -40.807 -13.469 -12.656 1.00 97.38 87 ALA A C 1
ATOM 677 O O . ALA A 1 87 ? -41.541 -14.155 -13.370 1.00 97.38 87 ALA A O 1
ATOM 678 N N . TRP A 1 88 ? -39.614 -13.053 -13.060 1.00 96.81 88 TRP A N 1
ATOM 679 C CA . TRP A 1 88 ? -38.975 -13.562 -14.267 1.00 96.81 88 TRP A CA 1
ATOM 680 C C . TRP A 1 88 ? -37.525 -13.942 -14.001 1.00 96.81 88 TRP A C 1
ATOM 682 O O . TRP A 1 88 ? -36.894 -13.460 -13.053 1.00 96.81 88 TRP A O 1
ATOM 692 N N . ILE A 1 89 ? -37.039 -14.854 -14.834 1.00 97.00 89 ILE A N 1
ATOM 693 C CA . ILE A 1 89 ? -35.684 -15.388 -14.825 1.00 97.00 89 ILE A CA 1
ATOM 694 C C . ILE A 1 89 ? -35.114 -15.149 -16.223 1.00 97.00 89 ILE A C 1
ATOM 696 O O . ILE A 1 89 ? -35.795 -15.406 -17.219 1.00 97.00 89 ILE A O 1
ATOM 700 N N . ASP A 1 90 ? -33.893 -14.628 -16.294 1.00 95.25 90 ASP A N 1
ATOM 701 C CA . ASP A 1 90 ? -33.220 -14.431 -17.577 1.00 95.25 90 ASP A CA 1
ATOM 702 C C . ASP A 1 90 ? -32.806 -15.808 -18.138 1.00 95.25 90 ASP A C 1
ATOM 704 O O . ASP A 1 90 ? -32.475 -16.729 -17.388 1.00 95.25 90 ASP A O 1
ATOM 708 N N . SER A 1 91 ? -32.897 -16.000 -19.461 1.00 95.69 91 SER A N 1
ATOM 709 C CA . SER A 1 91 ? -32.784 -17.334 -20.088 1.00 95.69 91 SER A CA 1
ATOM 710 C C . SER A 1 91 ? -31.400 -17.993 -19.978 1.00 95.69 91 SER A C 1
ATOM 712 O O . SER A 1 91 ? -31.230 -19.138 -20.391 1.00 95.69 91 SER A O 1
ATOM 714 N N . ASP A 1 92 ? -30.416 -17.268 -19.459 1.00 94.88 92 ASP A N 1
ATOM 715 C CA . ASP A 1 92 ? -29.025 -17.657 -19.242 1.00 94.88 92 ASP A CA 1
ATOM 716 C C . ASP A 1 92 ? -28.646 -17.869 -17.762 1.00 94.88 92 ASP A C 1
ATOM 718 O O . ASP A 1 92 ? -27.559 -18.383 -17.470 1.00 94.88 92 ASP A O 1
ATOM 722 N N . ASP A 1 93 ? -29.558 -17.578 -16.835 1.00 96.69 93 ASP A N 1
ATOM 723 C CA . ASP A 1 93 ? -29.333 -17.630 -15.390 1.00 96.69 93 ASP A CA 1
ATOM 724 C C . ASP A 1 93 ? -29.948 -18.869 -14.714 1.00 96.69 93 ASP A C 1
ATOM 726 O O . ASP A 1 93 ? -30.750 -19.603 -15.291 1.00 96.69 93 ASP A O 1
ATOM 730 N N . ILE A 1 94 ? -29.573 -19.113 -13.452 1.00 97.62 94 ILE A N 1
ATOM 731 C CA . ILE A 1 94 ? -30.076 -20.241 -12.648 1.00 97.62 94 ILE A CA 1
ATOM 732 C C . ILE A 1 94 ? -30.729 -19.725 -11.361 1.00 97.62 94 ILE A C 1
ATOM 734 O O . ILE A 1 94 ? -30.168 -18.904 -10.633 1.00 97.62 94 ILE A O 1
ATOM 738 N N . LEU A 1 95 ? -31.901 -20.267 -11.032 1.00 98.00 95 LEU A N 1
ATOM 739 C CA . LEU A 1 95 ? -32.612 -20.009 -9.782 1.00 98.00 95 LEU A CA 1
ATOM 740 C C . LEU A 1 95 ? -32.258 -21.060 -8.713 1.00 98.00 95 LEU A C 1
ATOM 742 O O . LEU A 1 95 ? -32.311 -22.262 -8.970 1.00 98.00 95 LEU A O 1
ATOM 746 N N . ALA A 1 96 ? -31.929 -20.641 -7.486 1.00 97.56 96 ALA A N 1
ATOM 747 C CA . ALA A 1 96 ? -31.595 -21.590 -6.419 1.00 97.56 96 ALA A CA 1
ATOM 748 C C . ALA A 1 96 ? -32.836 -22.370 -5.946 1.00 97.56 96 ALA A C 1
ATOM 750 O O . ALA A 1 96 ? -33.902 -21.765 -5.834 1.00 97.56 96 ALA A O 1
ATOM 751 N N . PRO A 1 97 ? -32.737 -23.658 -5.552 1.00 97.94 97 PRO A N 1
ATOM 752 C CA . PRO A 1 97 ? -33.908 -24.515 -5.311 1.00 97.94 97 PRO A CA 1
ATOM 753 C C . PRO A 1 97 ? -34.929 -23.998 -4.285 1.00 97.94 97 PRO A C 1
ATOM 755 O O . PRO A 1 97 ? -36.093 -24.372 -4.332 1.00 97.94 97 PRO A O 1
ATOM 758 N N . THR A 1 98 ? -34.516 -23.152 -3.337 1.00 97.56 98 THR A N 1
ATOM 759 C CA . THR A 1 98 ? -35.396 -22.623 -2.273 1.00 97.56 98 THR A CA 1
ATOM 760 C C . THR A 1 98 ? -35.878 -21.191 -2.525 1.00 97.56 98 THR A C 1
ATOM 762 O O . THR A 1 98 ? -36.488 -20.593 -1.635 1.00 97.56 98 THR A O 1
ATOM 765 N N . ALA A 1 99 ? -35.609 -20.624 -3.706 1.00 98.00 99 ALA A N 1
ATOM 766 C CA . ALA A 1 99 ? -35.856 -19.216 -4.000 1.00 98.00 99 ALA A CA 1
ATOM 767 C C . ALA A 1 99 ? -37.338 -18.844 -3.878 1.00 98.00 99 ALA A C 1
ATOM 769 O O . ALA A 1 99 ? -37.674 -17.920 -3.132 1.00 98.00 99 ALA A O 1
ATOM 770 N N . LEU A 1 100 ? -38.230 -19.599 -4.531 1.00 97.62 100 LEU A N 1
ATOM 771 C CA . LEU A 1 100 ? -39.675 -19.345 -4.461 1.00 97.62 100 LEU A CA 1
ATOM 772 C C . LEU A 1 100 ? -40.206 -19.494 -3.037 1.00 97.62 100 LEU A C 1
ATOM 774 O O . LEU A 1 100 ? -40.923 -18.629 -2.549 1.00 97.62 100 LEU A O 1
ATOM 778 N N . GLN A 1 101 ? -39.799 -20.556 -2.337 1.00 96.38 101 GLN A N 1
ATOM 779 C CA . GLN A 1 101 ? -40.248 -20.825 -0.973 1.00 96.38 101 GLN A CA 1
ATOM 780 C C . GLN A 1 101 ? -39.898 -19.679 -0.017 1.00 96.38 101 GLN A C 1
ATOM 782 O O . GLN A 1 101 ? -40.746 -19.242 0.758 1.00 96.38 101 GLN A O 1
ATOM 787 N N . LYS A 1 102 ? -38.656 -19.186 -0.067 1.00 97.12 102 LYS A N 1
ATOM 788 C CA . LYS A 1 102 ? -38.167 -18.148 0.851 1.00 97.12 102 LYS A CA 1
ATOM 789 C C . LYS A 1 102 ? -38.739 -16.772 0.540 1.00 97.12 102 LYS A C 1
ATOM 791 O O . LYS A 1 102 ? -39.075 -16.033 1.461 1.00 97.12 102 LYS A O 1
ATOM 796 N N . THR A 1 103 ? -38.863 -16.433 -0.740 1.00 97.88 103 THR A N 1
ATOM 797 C CA . THR A 1 103 ? -39.402 -15.132 -1.156 1.00 97.88 103 THR A CA 1
ATOM 798 C C . THR A 1 103 ? -40.917 -15.055 -0.967 1.00 97.88 103 THR A C 1
ATOM 800 O O . THR A 1 103 ? -41.407 -14.078 -0.399 1.00 97.88 103 THR A O 1
ATOM 803 N N . ALA A 1 104 ? -41.658 -16.109 -1.325 1.00 96.56 104 ALA A N 1
ATOM 804 C CA . ALA A 1 104 ? -43.102 -16.172 -1.114 1.00 96.56 104 ALA A CA 1
ATOM 805 C C . ALA A 1 104 ? -43.473 -16.160 0.374 1.00 96.56 104 ALA A C 1
ATOM 807 O O . ALA A 1 104 ? -44.425 -15.482 0.741 1.00 96.56 104 ALA A O 1
ATOM 808 N N . ALA A 1 105 ? -42.693 -16.807 1.253 1.00 95.81 105 ALA A N 1
ATOM 809 C CA . ALA A 1 105 ? -42.972 -16.790 2.692 1.00 95.81 105 ALA A CA 1
ATOM 810 C C . ALA A 1 105 ? -42.995 -15.367 3.276 1.00 95.81 105 ALA A C 1
ATOM 812 O O . ALA A 1 105 ? -43.816 -15.065 4.142 1.00 95.81 105 ALA A O 1
ATOM 813 N N . ILE A 1 106 ? -42.133 -14.471 2.785 1.00 97.06 106 ILE A N 1
ATOM 814 C CA . ILE A 1 106 ? -42.134 -13.064 3.203 1.00 97.06 106 ILE A CA 1
ATOM 815 C C . ILE A 1 106 ? -43.386 -12.361 2.680 1.00 97.06 106 ILE A C 1
ATOM 817 O O . ILE A 1 106 ? -44.093 -11.734 3.463 1.00 97.06 106 ILE A O 1
ATOM 821 N N . LEU A 1 107 ? -43.712 -12.515 1.394 1.00 96.12 107 LEU A N 1
ATOM 822 C CA . LEU A 1 107 ? -44.931 -11.929 0.826 1.00 96.12 107 LEU A CA 1
ATOM 823 C C . LEU A 1 107 ? -46.216 -12.517 1.438 1.00 96.12 107 LEU A C 1
ATOM 825 O O . LEU A 1 107 ? -47.262 -11.873 1.419 1.00 96.12 107 LEU A O 1
ATOM 829 N N . ASP A 1 108 ? -46.201 -13.732 1.968 1.00 94.62 108 ASP A N 1
ATOM 830 C CA . ASP A 1 108 ? -47.374 -14.310 2.620 1.00 94.62 108 ASP A CA 1
ATOM 831 C C . ASP A 1 108 ? -47.544 -13.820 4.058 1.00 94.62 108 ASP A C 1
ATOM 833 O O . ASP A 1 108 ? -48.677 -13.645 4.506 1.00 94.62 108 ASP A O 1
ATOM 837 N N . THR A 1 109 ? -46.440 -13.559 4.760 1.00 95.19 109 THR A N 1
ATOM 838 C CA . THR A 1 109 ? -46.448 -13.149 6.174 1.00 95.19 109 THR A CA 1
ATOM 839 C C . THR A 1 109 ? -46.458 -11.636 6.385 1.00 95.19 109 THR A C 1
ATOM 841 O O . THR A 1 109 ? -46.864 -11.189 7.454 1.00 95.19 109 THR A O 1
ATOM 844 N N . GLN A 1 110 ? -46.047 -10.848 5.387 1.00 96.62 110 GLN A N 1
ATOM 845 C CA . GLN A 1 110 ? -45.931 -9.388 5.469 1.00 96.62 110 GLN A CA 1
ATOM 846 C C . GLN A 1 110 ? -46.760 -8.734 4.359 1.00 96.62 110 GLN A C 1
ATOM 848 O O . GLN A 1 110 ? -46.368 -8.691 3.187 1.00 96.62 110 GLN A O 1
ATOM 853 N N . SER A 1 111 ? -47.955 -8.258 4.717 1.00 93.81 111 SER A N 1
ATOM 854 C CA . SER A 1 111 ? -48.911 -7.653 3.777 1.00 93.81 111 SER A CA 1
ATOM 855 C C . SER A 1 111 ? -48.430 -6.327 3.186 1.00 93.81 111 SER A C 1
ATOM 857 O O . SER A 1 111 ? -48.794 -5.994 2.065 1.00 93.81 111 SER A O 1
ATOM 859 N N . GLU A 1 112 ? -47.598 -5.594 3.924 1.00 95.31 112 GLU A N 1
ATOM 860 C CA . GLU A 1 112 ? -47.017 -4.304 3.551 1.00 95.31 112 GLU A CA 1
ATOM 861 C C . GLU A 1 112 ? -45.917 -4.418 2.485 1.00 95.31 112 GLU A C 1
ATOM 863 O O . GLU A 1 112 ? -45.638 -3.452 1.771 1.00 95.31 112 GLU A O 1
ATOM 868 N N . VAL A 1 113 ? -45.318 -5.607 2.354 1.00 97.50 113 VAL A N 1
ATOM 869 C CA . VAL A 1 113 ? -44.224 -5.886 1.420 1.00 97.50 113 VAL A CA 1
ATOM 870 C C . VAL A 1 113 ? -44.787 -6.312 0.076 1.00 97.50 113 VAL A C 1
ATOM 872 O O . VAL A 1 113 ? -45.487 -7.321 -0.015 1.00 97.50 113 VAL A O 1
ATOM 875 N N . GLY A 1 114 ? -44.450 -5.579 -0.979 1.00 96.56 114 GLY A N 1
ATOM 876 C CA . GLY A 1 114 ? -44.898 -5.849 -2.348 1.00 96.56 114 GLY A CA 1
ATOM 877 C C . GLY A 1 114 ? -43.785 -6.298 -3.290 1.00 96.56 114 GLY A C 1
ATOM 878 O O . GLY A 1 114 ? -44.086 -6.811 -4.369 1.00 96.56 114 GLY A O 1
ATOM 879 N N . LEU A 1 115 ? -42.522 -6.163 -2.872 1.00 97.88 115 LEU A N 1
ATOM 880 C CA . LEU A 1 115 ? -41.342 -6.657 -3.580 1.00 97.88 115 LEU A CA 1
ATOM 881 C C . LEU A 1 115 ? -40.370 -7.323 -2.600 1.00 97.88 115 LEU A C 1
ATOM 883 O O . LEU A 1 115 ? -39.943 -6.722 -1.614 1.00 97.88 115 LEU A O 1
ATOM 887 N N . VAL A 1 116 ? -39.978 -8.556 -2.912 1.00 98.25 116 VAL A N 1
ATOM 888 C CA . VAL A 1 116 ? -38.889 -9.262 -2.232 1.00 98.25 116 VAL A CA 1
ATOM 889 C C . VAL A 1 116 ? -37.784 -9.543 -3.234 1.00 98.25 116 VAL A C 1
ATOM 891 O O . VAL A 1 116 ? -38.055 -10.097 -4.298 1.00 98.25 116 VAL A O 1
ATOM 894 N N . TYR A 1 117 ? -36.549 -9.187 -2.892 1.00 98.25 117 TYR A N 1
ATOM 895 C CA . TYR A 1 117 ? -35.378 -9.504 -3.704 1.00 98.25 117 TYR A CA 1
ATOM 896 C C . TYR A 1 117 ? -34.310 -10.256 -2.905 1.00 98.25 117 TYR A C 1
ATOM 898 O O . TYR A 1 117 ? -34.387 -10.320 -1.676 1.00 98.25 117 TYR A O 1
ATOM 906 N N . THR A 1 118 ? -33.337 -10.863 -3.580 1.00 97.88 118 THR A N 1
ATOM 907 C CA . THR A 1 118 ? -32.335 -11.735 -2.947 1.00 97.88 118 THR A CA 1
ATOM 908 C C . THR A 1 118 ? -30.911 -11.285 -3.248 1.00 97.88 118 THR A C 1
ATOM 910 O O . THR A 1 118 ? -30.681 -10.507 -4.171 1.00 97.88 118 THR A O 1
ATOM 913 N N . ASP A 1 119 ? -29.943 -11.815 -2.502 1.00 97.25 119 ASP A N 1
ATOM 914 C CA . ASP A 1 119 ? -28.552 -11.792 -2.957 1.00 97.25 119 ASP A CA 1
ATOM 915 C C . ASP A 1 119 ? -28.368 -12.771 -4.126 1.00 97.25 119 ASP A C 1
ATOM 917 O O . ASP A 1 119 ? -29.205 -13.654 -4.368 1.00 97.25 119 ASP A O 1
ATOM 921 N N . TYR A 1 120 ? -27.251 -12.636 -4.837 1.00 97.38 120 TYR A N 1
ATOM 922 C CA . TYR A 1 120 ? -26.900 -13.499 -5.959 1.00 97.38 120 TYR A CA 1
ATOM 923 C C . TYR A 1 120 ? -25.402 -13.793 -6.011 1.00 97.38 120 TYR A C 1
ATOM 925 O O . TYR A 1 120 ? -24.571 -13.007 -5.543 1.00 97.38 120 TYR A O 1
ATOM 933 N N . LEU A 1 121 ? -25.063 -14.927 -6.621 1.00 96.81 121 LEU A N 1
ATOM 934 C CA . LEU A 1 121 ? -23.689 -15.297 -6.949 1.00 96.81 121 LEU A CA 1
ATOM 935 C C . LEU A 1 121 ? -23.429 -15.082 -8.438 1.00 96.81 121 LEU A C 1
ATOM 937 O O . LEU A 1 121 ? -24.270 -15.382 -9.280 1.00 96.81 121 LEU A O 1
ATOM 941 N N . MET A 1 122 ? -22.240 -14.587 -8.755 1.00 95.12 122 MET A N 1
ATOM 942 C CA . MET A 1 122 ? -21.708 -14.539 -10.110 1.00 95.12 122 MET A CA 1
ATOM 943 C C . MET A 1 122 ? -21.275 -15.946 -10.534 1.00 95.12 122 MET A C 1
ATOM 945 O O . MET A 1 122 ? -20.596 -16.644 -9.776 1.00 95.12 122 MET A O 1
ATOM 949 N N . MET A 1 123 ? -21.614 -16.339 -11.756 1.00 94.12 123 MET A N 1
ATOM 950 C CA . MET A 1 123 ? -21.290 -17.633 -12.349 1.00 94.12 123 MET A CA 1
ATOM 951 C C . MET A 1 123 ? -20.672 -17.431 -13.735 1.00 94.12 123 MET A C 1
ATOM 953 O O . MET A 1 123 ? -21.116 -16.583 -14.495 1.00 94.12 123 MET A O 1
ATOM 957 N N . GLU A 1 124 ? -19.629 -18.173 -14.087 1.00 89.38 124 GLU A N 1
ATOM 958 C CA . GLU A 1 124 ? -19.015 -18.114 -15.417 1.00 89.38 124 GLU A CA 1
ATOM 959 C C . GLU A 1 124 ? -19.846 -18.874 -16.466 1.00 89.38 124 GLU A C 1
ATOM 961 O O . GLU A 1 124 ? -20.712 -19.690 -16.147 1.00 89.38 124 GLU A O 1
ATOM 966 N N . ALA A 1 125 ? -19.533 -18.665 -17.747 1.00 88.44 125 ALA A N 1
ATOM 967 C CA . ALA A 1 125 ? -20.166 -19.349 -18.877 1.00 88.44 125 ALA A CA 1
ATOM 968 C C . ALA A 1 125 ? -20.213 -20.890 -18.754 1.00 88.44 125 ALA A C 1
ATOM 970 O O . ALA A 1 125 ? -21.106 -21.508 -19.326 1.00 88.44 125 ALA A O 1
ATOM 971 N N . ASN A 1 126 ? -19.267 -21.499 -18.028 1.00 86.44 126 ASN A N 1
ATOM 972 C CA . ASN A 1 126 ? -19.141 -22.946 -17.799 1.00 86.44 126 ASN A CA 1
ATOM 973 C C . ASN A 1 126 ? -19.843 -23.452 -16.518 1.00 86.44 126 ASN A C 1
ATOM 975 O O . ASN A 1 126 ? -19.720 -24.630 -16.200 1.00 86.44 126 ASN A O 1
ATOM 979 N N . GLY A 1 127 ? -20.527 -22.583 -15.766 1.00 86.12 127 GLY A N 1
ATOM 980 C CA . GLY A 1 127 ? -21.202 -22.941 -14.513 1.00 86.12 127 GLY A CA 1
ATOM 981 C C . GLY A 1 127 ? -20.361 -22.774 -13.238 1.00 86.12 127 GLY A C 1
ATOM 982 O O . GLY A 1 127 ? -20.865 -23.008 -12.141 1.00 86.12 127 GLY A O 1
ATOM 983 N N . LYS A 1 128 ? -19.092 -22.350 -13.328 1.00 88.44 128 LYS A N 1
ATOM 984 C CA . LYS A 1 128 ? -18.234 -22.123 -12.150 1.00 88.44 128 LYS A CA 1
ATOM 985 C C . LYS A 1 128 ? -18.649 -20.858 -11.390 1.00 88.44 128 LYS A C 1
ATOM 987 O O . LYS A 1 128 ? -18.740 -19.783 -11.977 1.00 88.44 128 LYS A O 1
ATOM 992 N N . LEU A 1 129 ? -18.838 -20.961 -10.075 1.00 91.44 129 LEU A N 1
ATOM 993 C CA . LEU A 1 129 ? -19.167 -19.821 -9.207 1.00 91.44 129 LEU A CA 1
ATOM 994 C C . LEU A 1 129 ? -17.932 -18.945 -8.924 1.00 91.44 129 LEU A C 1
ATOM 996 O O . LEU A 1 129 ? -16.841 -19.469 -8.703 1.00 91.44 129 LEU A O 1
ATOM 1000 N N . ARG A 1 130 ? -18.110 -17.616 -8.899 1.00 83.19 130 ARG A N 1
ATOM 1001 C CA . ARG A 1 130 ? -17.053 -16.622 -8.608 1.00 83.19 130 ARG A CA 1
ATOM 1002 C C . ARG A 1 130 ? -17.185 -15.931 -7.248 1.00 83.19 130 ARG A C 1
ATOM 1004 O O . ARG A 1 130 ? -16.189 -15.438 -6.737 1.00 83.19 130 ARG A O 1
ATOM 1011 N N . GLY A 1 131 ? -18.386 -15.877 -6.672 1.00 89.69 131 GLY A N 1
ATOM 1012 C CA . GLY A 1 131 ? -18.663 -15.161 -5.417 1.00 89.69 131 GLY A CA 1
ATOM 1013 C C . GLY A 1 131 ? -19.878 -14.238 -5.518 1.00 89.69 131 GLY A C 1
ATOM 1014 O O . GLY A 1 131 ? -20.565 -14.236 -6.540 1.00 89.69 131 GLY A O 1
ATOM 1015 N N . TYR A 1 132 ? -20.176 -13.483 -4.456 1.00 93.69 132 TYR A N 1
ATOM 1016 C CA . TYR A 1 132 ? -21.326 -12.569 -4.420 1.00 93.69 132 TYR A CA 1
ATOM 1017 C C . TYR A 1 132 ? -21.160 -11.426 -5.418 1.00 93.69 132 TYR A C 1
ATOM 1019 O O . TYR A 1 132 ? -20.076 -10.864 -5.570 1.00 93.69 132 TYR A O 1
ATOM 1027 N N . GLY A 1 133 ? -22.248 -11.052 -6.089 1.00 90.00 133 GLY A N 1
ATOM 1028 C CA . GLY A 1 133 ? -22.230 -9.877 -6.952 1.00 90.00 133 GLY A CA 1
ATOM 1029 C C . GLY A 1 133 ? -22.098 -8.575 -6.158 1.00 90.00 133 GLY A C 1
ATOM 1030 O O . GLY A 1 133 ? -22.588 -8.466 -5.033 1.00 90.00 133 GLY A O 1
ATOM 1031 N N . SER A 1 134 ? -21.476 -7.554 -6.756 1.00 87.31 134 SER A N 1
ATOM 1032 C CA . SER A 1 134 ? -21.150 -6.282 -6.085 1.00 87.31 134 SER A CA 1
ATOM 1033 C C . SER A 1 134 ? -22.362 -5.605 -5.431 1.00 87.31 134 SER A C 1
ATOM 1035 O O . SER A 1 134 ? -22.253 -5.106 -4.313 1.00 87.31 134 SER A O 1
ATOM 1037 N N . ARG A 1 135 ? -23.535 -5.674 -6.075 1.00 89.44 135 ARG A N 1
ATOM 1038 C CA . ARG A 1 135 ? -24.803 -5.095 -5.588 1.00 89.44 135 ARG A CA 1
ATOM 1039 C C . ARG A 1 135 ? -25.300 -5.689 -4.259 1.00 89.44 135 ARG A C 1
ATOM 1041 O O . ARG A 1 135 ? -26.052 -5.010 -3.570 1.00 89.44 135 ARG A O 1
ATOM 1048 N N . CYS A 1 136 ? -24.868 -6.895 -3.870 1.00 90.75 136 CYS A N 1
ATOM 1049 C CA . CYS A 1 136 ? -25.277 -7.524 -2.601 1.00 90.75 136 CYS A CA 1
ATOM 1050 C C . CYS A 1 136 ? -24.751 -6.765 -1.368 1.00 90.75 136 CYS A C 1
ATOM 1052 O O . CYS A 1 136 ? -25.319 -6.863 -0.284 1.00 90.75 136 CYS A O 1
ATOM 1054 N N . HIS A 1 137 ? -23.679 -5.982 -1.535 1.00 88.31 137 HIS A N 1
ATOM 1055 C CA . HIS A 1 137 ? -23.035 -5.228 -0.456 1.00 88.31 137 HIS A CA 1
ATOM 1056 C C . HIS A 1 137 ? -23.680 -3.857 -0.207 1.00 88.31 137 HIS A C 1
ATOM 1058 O O . HIS A 1 137 ? -23.270 -3.149 0.710 1.00 88.31 137 HIS A O 1
ATOM 1064 N N . ILE A 1 138 ? -24.672 -3.465 -1.014 1.00 87.06 138 ILE A N 1
ATOM 1065 C CA . ILE A 1 138 ? -25.349 -2.171 -0.912 1.00 87.06 138 ILE A CA 1
ATOM 1066 C C . ILE A 1 138 ? -26.610 -2.352 -0.052 1.00 87.06 138 ILE A C 1
ATOM 1068 O O . ILE A 1 138 ? -27.533 -3.054 -0.477 1.00 87.06 138 ILE A O 1
ATOM 1072 N N . PRO A 1 139 ? -26.692 -1.738 1.145 1.00 86.88 139 PRO A N 1
ATOM 1073 C CA . PRO A 1 139 ? -27.892 -1.816 1.967 1.00 86.88 139 PRO A CA 1
ATOM 1074 C C . PRO A 1 139 ? -29.088 -1.195 1.244 1.00 86.88 139 PRO A C 1
ATOM 1076 O O . PRO A 1 139 ? -28.984 -0.103 0.682 1.00 86.88 139 PRO A O 1
ATOM 1079 N N . TYR A 1 140 ? -30.236 -1.868 1.289 1.00 91.88 140 TYR A N 1
ATOM 1080 C CA . TYR A 1 140 ? -31.463 -1.316 0.731 1.00 91.88 140 TYR A CA 1
ATOM 1081 C C . TYR A 1 140 ? -31.881 -0.030 1.453 1.00 91.88 140 TYR A C 1
ATOM 1083 O O . TYR A 1 140 ? -32.074 -0.027 2.670 1.00 91.88 140 TYR A O 1
ATOM 1091 N N . SER A 1 141 ? -32.125 1.031 0.684 1.00 90.19 141 SER A N 1
ATOM 1092 C CA . SER A 1 141 ? -33.045 2.098 1.074 1.00 90.19 141 SER A CA 1
ATOM 1093 C C . SER A 1 141 ? -33.747 2.676 -0.152 1.00 90.19 141 SER A C 1
ATOM 1095 O O . SER A 1 141 ? -33.205 2.688 -1.262 1.00 90.19 141 SER A O 1
ATOM 1097 N N . LYS A 1 142 ? -34.968 3.180 0.050 1.00 86.50 142 LYS A N 1
ATOM 1098 C CA . LYS A 1 142 ? -35.776 3.808 -1.006 1.00 86.50 142 LYS A CA 1
ATOM 1099 C C . LYS A 1 142 ? -35.100 5.055 -1.584 1.00 86.50 142 LYS A C 1
ATOM 1101 O O . LYS A 1 142 ? -35.286 5.376 -2.761 1.00 86.50 142 LYS A O 1
ATOM 1106 N N . GLU A 1 143 ? -34.330 5.758 -0.759 1.00 84.06 143 GLU A N 1
ATOM 1107 C CA . GLU A 1 143 ? -33.561 6.943 -1.126 1.00 84.06 143 GLU A CA 1
ATOM 1108 C C . GLU A 1 143 ? -32.309 6.549 -1.909 1.00 84.06 143 GLU A C 1
ATOM 1110 O O . GLU A 1 143 ? -32.034 7.138 -2.952 1.00 84.06 143 GLU A O 1
ATOM 1115 N N . ARG A 1 144 ? -31.574 5.523 -1.455 1.00 85.69 144 ARG A N 1
ATOM 1116 C CA . ARG A 1 144 ? -30.353 5.059 -2.125 1.00 85.69 144 ARG A CA 1
ATOM 1117 C C . ARG A 1 144 ? -30.652 4.409 -3.467 1.00 85.69 144 ARG A C 1
ATOM 1119 O O . ARG A 1 144 ? -29.833 4.548 -4.366 1.00 85.69 144 ARG A O 1
ATOM 1126 N N . LEU A 1 145 ? -31.836 3.816 -3.643 1.00 89.56 145 LEU A N 1
ATOM 1127 C CA . LEU A 1 145 ? -32.294 3.284 -4.930 1.00 89.56 145 LEU A CA 1
ATOM 1128 C C . LEU A 1 145 ? -32.303 4.336 -6.048 1.00 89.56 145 LEU A C 1
ATOM 1130 O O . LEU A 1 145 ? -32.176 3.967 -7.206 1.00 89.56 145 LEU A O 1
ATOM 1134 N N . LEU A 1 146 ? -32.391 5.637 -5.746 1.00 85.56 146 LEU A N 1
ATOM 1135 C CA . LEU A 1 146 ? -32.249 6.696 -6.759 1.00 85.56 146 LEU A CA 1
ATOM 1136 C C . LEU A 1 146 ? -30.809 6.863 -7.280 1.00 85.56 146 LEU A C 1
ATOM 1138 O O . LEU A 1 146 ? -30.610 7.538 -8.285 1.00 85.56 146 LEU A O 1
ATOM 1142 N N . LEU A 1 147 ? -29.823 6.292 -6.587 1.00 79.88 147 LEU A N 1
ATOM 1143 C CA . LEU A 1 147 ? -28.393 6.450 -6.859 1.00 79.88 147 LEU A CA 1
ATOM 1144 C C . LEU A 1 147 ? -27.730 5.122 -7.243 1.00 79.88 147 LEU A C 1
ATOM 1146 O O . LEU A 1 147 ? -26.970 5.079 -8.204 1.00 79.88 147 LEU A O 1
ATOM 1150 N N . ASP A 1 148 ? -28.046 4.045 -6.520 1.00 81.38 148 ASP A N 1
ATOM 1151 C CA . ASP A 1 148 ? -27.502 2.710 -6.749 1.00 81.38 148 ASP A CA 1
ATOM 1152 C C . ASP A 1 148 ? -28.623 1.697 -6.966 1.00 81.38 148 ASP A C 1
ATOM 1154 O O . ASP A 1 148 ? -29.526 1.565 -6.141 1.00 81.38 148 ASP A O 1
ATOM 1158 N N . PHE A 1 149 ? -28.532 0.894 -8.024 1.00 89.31 149 PHE A N 1
ATOM 1159 C CA . PHE A 1 149 ? -29.495 -0.175 -8.275 1.00 89.31 149 PHE A CA 1
ATOM 1160 C C . PHE A 1 149 ? -29.153 -1.456 -7.493 1.00 89.31 149 PHE A C 1
ATOM 1162 O O . PHE A 1 149 ? -28.531 -2.373 -8.029 1.00 89.31 149 PHE A O 1
ATOM 1169 N N . MET A 1 150 ? -29.541 -1.520 -6.213 1.00 91.00 150 MET A N 1
ATOM 1170 C CA . MET A 1 150 ? -29.289 -2.684 -5.342 1.00 91.00 150 MET A CA 1
ATOM 1171 C C . MET A 1 150 ? -30.351 -3.799 -5.376 1.00 91.00 150 MET A C 1
ATOM 1173 O O . MET A 1 150 ? -30.068 -4.913 -4.946 1.00 91.00 150 MET A O 1
ATOM 1177 N N . THR A 1 151 ? -31.551 -3.556 -5.917 1.00 91.56 151 THR A N 1
ATOM 1178 C CA . THR A 1 151 ? -32.653 -4.539 -5.993 1.00 91.56 151 THR A CA 1
ATOM 1179 C C . THR A 1 151 ? -32.523 -5.427 -7.236 1.00 91.56 151 THR A C 1
ATOM 1181 O O . THR A 1 151 ? -33.348 -5.372 -8.153 1.00 91.56 151 THR A O 1
ATOM 1184 N N . PHE A 1 152 ? -31.438 -6.201 -7.298 1.00 91.94 152 PHE A N 1
ATOM 1185 C CA . PHE A 1 152 ? -31.149 -7.118 -8.407 1.00 91.94 152 PHE A CA 1
ATOM 1186 C C . PHE A 1 152 ? -31.951 -8.434 -8.307 1.00 91.94 152 PHE A C 1
ATOM 1188 O O . PHE A 1 152 ? -32.788 -8.584 -7.419 1.00 91.94 152 PHE A O 1
ATOM 1195 N N . HIS A 1 153 ? -31.735 -9.377 -9.232 1.00 93.38 153 HIS A N 1
ATOM 1196 C CA . HIS A 1 153 ? -32.336 -10.716 -9.185 1.00 93.38 153 HIS A CA 1
ATOM 1197 C C . HIS A 1 153 ? -31.891 -11.514 -7.940 1.00 93.38 153 HIS A C 1
ATOM 1199 O O . HIS A 1 153 ? -30.787 -11.325 -7.444 1.00 93.38 153 HIS A O 1
ATOM 1205 N N . PHE A 1 154 ? -32.683 -12.458 -7.430 1.00 97.62 154 PHE A N 1
ATOM 1206 C CA . PHE A 1 154 ? -34.039 -12.836 -7.845 1.00 97.62 154 PHE A CA 1
ATOM 1207 C C . PHE A 1 154 ? -35.076 -11.877 -7.259 1.00 97.62 154 PHE A C 1
ATOM 1209 O O . PHE A 1 154 ? -34.889 -11.407 -6.143 1.00 97.62 154 PHE A O 1
ATOM 1216 N N . ARG A 1 155 ? -36.172 -11.602 -7.979 1.00 97.69 155 ARG A N 1
ATOM 1217 C CA . ARG A 1 155 ? -37.223 -10.663 -7.553 1.00 97.69 155 ARG A CA 1
ATOM 1218 C C . ARG A 1 155 ? -38.592 -11.313 -7.651 1.00 97.69 155 ARG A C 1
ATOM 1220 O O . ARG A 1 155 ? -38.949 -11.790 -8.723 1.00 97.69 155 ARG A O 1
ATOM 1227 N N . LEU A 1 156 ? -39.353 -11.281 -6.562 1.00 97.88 156 LEU A N 1
ATOM 1228 C CA . LEU A 1 156 ? -40.743 -11.724 -6.514 1.00 97.88 156 LEU A CA 1
ATOM 1229 C C . LEU A 1 156 ? -41.641 -10.544 -6.128 1.00 97.88 156 LEU A C 1
ATOM 1231 O O . LEU A 1 156 ? -41.435 -9.901 -5.094 1.00 97.88 156 LEU A O 1
ATOM 1235 N N . PHE A 1 157 ? -42.637 -10.272 -6.965 1.00 95.19 157 PHE A N 1
ATOM 1236 C CA . PHE A 1 157 ? -43.537 -9.128 -6.845 1.00 95.19 157 PHE A CA 1
ATOM 1237 C C . PHE A 1 157 ? -44.966 -9.575 -6.554 1.00 95.19 157 PHE A C 1
ATOM 1239 O O . PHE A 1 157 ? -45.415 -10.611 -7.049 1.00 95.19 157 PHE A O 1
ATOM 1246 N N . ARG A 1 158 ? -45.738 -8.744 -5.850 1.00 97.38 158 ARG A N 1
ATOM 1247 C CA . ARG A 1 158 ? -47.203 -8.848 -5.861 1.00 97.38 158 ARG A CA 1
ATOM 1248 C C . ARG A 1 158 ? -47.758 -8.335 -7.183 1.00 97.38 158 ARG A C 1
ATOM 1250 O O . ARG A 1 158 ? -47.488 -7.192 -7.552 1.00 97.38 158 ARG A O 1
ATOM 1257 N N . ARG A 1 159 ? -48.604 -9.126 -7.852 1.00 96.25 159 ARG A N 1
ATOM 1258 C CA . ARG A 1 159 ? -49.273 -8.705 -9.096 1.00 96.25 159 ARG A CA 1
ATOM 1259 C C . ARG A 1 159 ? -50.070 -7.417 -8.914 1.00 96.25 159 ARG A C 1
ATOM 1261 O O . ARG A 1 159 ? -50.037 -6.558 -9.785 1.00 96.25 159 ARG A O 1
ATOM 1268 N N . GLU A 1 160 ? -50.768 -7.271 -7.791 1.00 96.38 160 GLU A N 1
ATOM 1269 C CA . GLU A 1 160 ? -51.576 -6.076 -7.515 1.00 96.38 160 GLU A CA 1
ATOM 1270 C C . GLU A 1 160 ? -50.728 -4.795 -7.502 1.00 96.38 160 GLU A C 1
ATOM 1272 O O . GLU A 1 160 ? -51.109 -3.809 -8.126 1.00 96.38 160 GLU A O 1
ATOM 1277 N N . VAL A 1 161 ? -49.539 -4.840 -6.889 1.00 96.38 161 VAL A N 1
ATOM 1278 C CA . VAL A 1 161 ? -48.626 -3.693 -6.798 1.00 96.38 161 VAL A CA 1
ATOM 1279 C C . VAL A 1 161 ? -47.927 -3.451 -8.136 1.00 96.38 161 VAL A C 1
ATOM 1281 O O . VAL A 1 161 ? -47.805 -2.308 -8.567 1.00 96.38 161 VAL A O 1
ATOM 1284 N N . PHE A 1 162 ? -47.535 -4.519 -8.840 1.00 96.62 162 PHE A N 1
ATOM 1285 C CA . PHE A 1 162 ? -47.017 -4.429 -10.208 1.00 96.62 162 PHE A CA 1
ATOM 1286 C C . PHE A 1 162 ? -48.012 -3.719 -11.141 1.00 96.62 162 PHE A C 1
ATOM 1288 O O . PHE A 1 162 ? -47.638 -2.792 -11.859 1.00 96.62 162 PHE A O 1
ATOM 1295 N N . ASN A 1 163 ? -49.293 -4.090 -11.079 1.00 95.56 163 ASN A N 1
ATOM 1296 C CA . ASN A 1 163 ? -50.352 -3.460 -11.866 1.00 95.56 163 ASN A CA 1
ATOM 1297 C C . ASN A 1 163 ? -50.623 -2.018 -11.417 1.00 95.56 163 ASN A C 1
ATOM 1299 O O . ASN A 1 163 ? -50.828 -1.147 -12.259 1.00 95.56 163 ASN A O 1
ATOM 1303 N N . GLN A 1 164 ? -50.597 -1.750 -10.107 1.00 96.38 164 GLN A N 1
ATOM 1304 C CA . GLN A 1 164 ? -50.816 -0.415 -9.542 1.00 96.38 164 GLN A CA 1
ATOM 1305 C C . GLN A 1 164 ? -49.819 0.612 -10.087 1.00 96.38 164 GLN A C 1
ATOM 1307 O O . GLN A 1 164 ? -50.193 1.758 -10.328 1.00 96.38 164 GLN A O 1
ATOM 1312 N N . VAL A 1 165 ? -48.562 0.212 -10.296 1.00 94.81 165 VAL A N 1
ATOM 1313 C CA . VAL A 1 165 ? -47.524 1.107 -10.826 1.00 94.81 165 VAL A CA 1
ATOM 1314 C C . VAL A 1 165 ? -47.458 1.159 -12.356 1.00 94.81 165 VAL A C 1
ATOM 1316 O O . VAL A 1 165 ? -46.572 1.810 -12.912 1.00 94.81 165 VAL A O 1
ATOM 1319 N N . GLY A 1 166 ? -48.382 0.480 -13.042 1.00 92.94 166 GLY A N 1
ATOM 1320 C CA . GLY A 1 166 ? -48.425 0.402 -14.503 1.00 92.94 166 GLY A CA 1
ATOM 1321 C C . GLY A 1 166 ? -47.419 -0.575 -15.118 1.00 92.94 166 GLY A C 1
ATOM 1322 O O . GLY A 1 166 ? -47.231 -0.554 -16.329 1.00 92.94 166 GLY A O 1
ATOM 1323 N N . GLY A 1 167 ? -46.779 -1.428 -14.312 1.00 93.00 167 GLY A N 1
ATOM 1324 C CA . GLY A 1 167 ? -45.844 -2.449 -14.781 1.00 93.00 167 GLY A CA 1
ATOM 1325 C C . GLY A 1 167 ? -44.610 -1.902 -15.512 1.00 93.00 167 GLY A C 1
ATOM 1326 O O . GLY A 1 167 ? -44.066 -0.843 -15.174 1.00 93.00 167 GLY A O 1
ATOM 1327 N N . ILE A 1 168 ? -44.148 -2.679 -16.495 1.00 92.44 168 ILE A N 1
ATOM 1328 C CA . ILE A 1 168 ? -42.969 -2.388 -17.322 1.00 92.44 168 ILE A CA 1
ATOM 1329 C C . ILE A 1 168 ? -43.313 -1.306 -18.349 1.00 92.44 168 ILE A C 1
ATOM 1331 O O . ILE A 1 168 ? -44.305 -1.420 -19.067 1.00 92.44 168 ILE A O 1
ATOM 1335 N N . ASP A 1 169 ? -42.468 -0.279 -18.435 1.00 88.44 169 ASP A N 1
ATOM 1336 C CA . ASP A 1 169 ? -42.565 0.760 -19.461 1.00 88.44 169 ASP A CA 1
ATOM 1337 C C . ASP A 1 169 ? -41.972 0.251 -20.785 1.00 88.44 169 ASP A C 1
ATOM 1339 O O . ASP A 1 169 ? -40.760 0.094 -20.925 1.00 88.44 169 ASP A O 1
ATOM 1343 N N . GLU A 1 170 ? -42.836 -0.012 -21.766 1.00 82.94 170 GLU A N 1
ATOM 1344 C CA . GLU A 1 170 ? -42.460 -0.525 -23.091 1.00 82.94 170 GLU A CA 1
ATOM 1345 C C . GLU A 1 170 ? -41.614 0.452 -23.922 1.00 82.94 170 GLU A C 1
ATOM 1347 O O . GLU A 1 170 ? -40.942 0.037 -24.862 1.00 82.94 170 GLU A O 1
ATOM 1352 N N . SER A 1 171 ? -41.589 1.741 -23.559 1.00 83.50 171 SER A N 1
ATOM 1353 C CA . SER A 1 171 ? -40.701 2.729 -24.186 1.00 83.50 171 SER A CA 1
ATOM 1354 C C . SER A 1 171 ? -39.241 2.600 -23.722 1.00 83.50 171 SER A C 1
ATOM 1356 O O . SER A 1 171 ? -38.343 3.310 -24.208 1.00 83.50 171 SER A O 1
ATOM 1358 N N . MET A 1 172 ? -38.978 1.712 -22.757 1.00 82.06 172 MET A N 1
ATOM 1359 C CA . MET A 1 172 ? -37.636 1.365 -22.318 1.00 82.06 172 MET A CA 1
ATOM 1360 C C . MET A 1 172 ? -37.006 0.324 -23.233 1.00 82.06 172 MET A C 1
ATOM 1362 O O . MET A 1 172 ? -37.599 -0.707 -23.513 1.00 82.06 172 MET A O 1
ATOM 1366 N N . THR A 1 173 ? -35.781 0.585 -23.692 1.00 77.31 173 THR A N 1
ATOM 1367 C CA . THR A 1 173 ? -34.998 -0.388 -24.470 1.00 77.31 173 THR A CA 1
ATOM 1368 C C . THR A 1 173 ? -34.174 -1.302 -23.558 1.00 77.31 173 THR A C 1
ATOM 1370 O O . THR A 1 173 ? -33.944 -2.458 -23.895 1.00 77.31 173 THR A O 1
ATOM 1373 N N . ASN A 1 174 ? -33.752 -0.785 -22.395 1.00 79.31 174 ASN A N 1
ATOM 1374 C CA . ASN A 1 174 ? -32.968 -1.449 -21.349 1.00 79.31 174 ASN A CA 1
ATOM 1375 C C . ASN A 1 174 ? -33.252 -0.763 -19.996 1.00 79.31 174 ASN A C 1
ATOM 1377 O O . ASN A 1 174 ? -33.828 0.329 -19.976 1.00 79.31 174 ASN A O 1
ATOM 1381 N N . ALA A 1 175 ? -32.786 -1.361 -18.891 1.00 84.94 175 ALA A N 1
ATOM 1382 C CA . ALA A 1 175 ? -32.943 -0.851 -17.516 1.00 84.94 175 ALA A CA 1
ATOM 1383 C C . ALA A 1 175 ? -34.412 -0.701 -17.071 1.00 84.94 175 ALA A C 1
ATOM 1385 O O . ALA A 1 175 ? -34.738 0.066 -16.163 1.00 84.94 175 ALA A O 1
ATOM 1386 N N . GLU A 1 176 ? -35.303 -1.451 -17.714 1.00 89.75 176 GLU A N 1
ATOM 1387 C CA . GLU A 1 176 ? -36.731 -1.528 -17.431 1.00 89.75 176 GLU A CA 1
ATOM 1388 C C . GLU A 1 176 ? -37.017 -2.003 -16.005 1.00 89.75 176 GLU A C 1
ATOM 1390 O O . GLU A 1 176 ? -37.963 -1.569 -15.345 1.00 89.75 176 GLU A O 1
ATOM 1395 N N . ASP A 1 177 ? -36.146 -2.871 -15.507 1.00 90.94 177 ASP A N 1
ATOM 1396 C CA . ASP A 1 177 ? -36.214 -3.420 -14.172 1.00 90.94 177 ASP A CA 1
ATOM 1397 C C . ASP A 1 177 ? -35.805 -2.396 -13.107 1.00 90.94 177 ASP A C 1
ATOM 1399 O O . ASP A 1 177 ? -36.336 -2.424 -11.994 1.00 90.94 177 ASP A O 1
ATOM 1403 N N . TYR A 1 178 ? -34.935 -1.445 -13.451 1.00 93.12 178 TYR A N 1
ATOM 1404 C CA . TYR A 1 178 ? -34.576 -0.344 -12.569 1.00 93.12 178 TYR A CA 1
ATOM 1405 C C . TYR A 1 178 ? -35.731 0.658 -12.415 1.00 93.12 178 TYR A C 1
ATOM 1407 O O . TYR A 1 178 ? -36.104 0.986 -11.284 1.00 93.12 178 TYR A O 1
ATOM 1415 N N . ASP A 1 179 ? -36.368 1.083 -13.514 1.00 94.00 179 ASP A N 1
ATOM 1416 C CA . ASP A 1 179 ? -37.565 1.942 -13.441 1.00 94.00 179 ASP A CA 1
ATOM 1417 C C . ASP A 1 179 ? -38.706 1.262 -12.675 1.00 94.00 179 ASP A C 1
ATOM 1419 O O . ASP A 1 179 ? -39.319 1.888 -11.806 1.00 94.00 179 ASP A O 1
ATOM 1423 N N . LEU A 1 180 ? -38.948 -0.030 -12.919 1.00 95.19 180 LEU A N 1
ATOM 1424 C CA . LEU A 1 180 ? -39.962 -0.772 -12.177 1.00 95.19 180 LEU A CA 1
ATOM 1425 C C . LEU A 1 180 ? -39.649 -0.825 -10.676 1.00 95.19 180 LEU A C 1
ATOM 1427 O O . LEU A 1 180 ? -40.534 -0.564 -9.864 1.00 95.19 180 LEU A O 1
ATOM 1431 N N . CYS A 1 181 ? -38.410 -1.128 -10.279 1.00 96.25 181 CYS A N 1
ATOM 1432 C CA . CYS A 1 181 ? -38.030 -1.134 -8.863 1.00 96.25 181 CYS A CA 1
ATOM 1433 C C . CYS A 1 181 ? -38.225 0.248 -8.216 1.00 96.25 181 CYS A C 1
ATOM 1435 O O . CYS A 1 181 ? -38.721 0.337 -7.089 1.00 96.25 181 CYS A O 1
ATOM 1437 N N . LEU A 1 182 ? -37.899 1.331 -8.932 1.00 95.69 182 LEU A N 1
ATOM 1438 C CA . LEU A 1 182 ? -38.138 2.701 -8.475 1.00 95.69 182 LEU A CA 1
ATOM 1439 C C . LEU A 1 182 ? -39.631 2.973 -8.267 1.00 95.69 182 LEU A C 1
ATOM 1441 O O . LEU A 1 182 ? -40.006 3.434 -7.187 1.00 95.69 182 LEU A O 1
ATOM 1445 N N . LYS A 1 183 ? -40.473 2.626 -9.247 1.00 96.12 183 LYS A N 1
ATOM 1446 C CA . LYS A 1 183 ? -41.937 2.722 -9.166 1.00 96.12 183 LYS A CA 1
ATOM 1447 C C . LYS A 1 183 ? -42.511 1.918 -7.995 1.00 96.12 183 LYS A C 1
ATOM 1449 O O . LYS A 1 183 ? -43.321 2.429 -7.232 1.00 96.12 183 LYS A O 1
ATOM 1454 N N . LEU A 1 184 ? -42.079 0.671 -7.815 1.00 96.12 184 LEU A N 1
ATOM 1455 C CA . LEU A 1 184 ? -42.556 -0.190 -6.730 1.00 96.12 184 LEU A CA 1
ATOM 1456 C C . LEU A 1 184 ? -42.171 0.376 -5.361 1.00 96.12 184 LEU A C 1
ATOM 1458 O O . LEU A 1 184 ? -43.030 0.503 -4.493 1.00 96.12 184 LEU A O 1
ATOM 1462 N N . SER A 1 185 ? -40.921 0.819 -5.187 1.00 95.88 185 SER A N 1
ATOM 1463 C CA . SER A 1 185 ? -40.471 1.433 -3.927 1.00 95.88 185 SER A CA 1
ATOM 1464 C C . SER A 1 185 ? -41.270 2.689 -3.546 1.00 95.88 185 SER A C 1
ATOM 1466 O O . SER A 1 185 ? -41.264 3.113 -2.390 1.00 95.88 185 SER A O 1
ATOM 1468 N N . GLU A 1 186 ? -41.970 3.318 -4.499 1.00 94.44 186 GLU A N 1
ATOM 1469 C CA . GLU A 1 186 ? -42.820 4.482 -4.241 1.00 94.44 186 GLU A CA 1
ATOM 1470 C C . GLU A 1 186 ? -44.110 4.112 -3.504 1.00 94.44 186 GLU A C 1
ATOM 1472 O O . GLU A 1 186 ? -44.579 4.932 -2.714 1.00 94.44 186 GLU A O 1
ATOM 1477 N N . VAL A 1 187 ? -44.624 2.891 -3.694 1.00 96.06 187 VAL A N 1
ATOM 1478 C CA . VAL A 1 187 ? -45.969 2.479 -3.255 1.00 96.06 187 VAL A CA 1
ATOM 1479 C C . VAL A 1 187 ? -46.000 1.284 -2.296 1.00 96.06 187 VAL A C 1
ATOM 1481 O O . VAL A 1 187 ? -47.059 0.990 -1.747 1.00 96.06 187 VAL A O 1
ATOM 1484 N N . THR A 1 188 ? -44.883 0.582 -2.087 1.00 96.06 188 THR A N 1
ATOM 1485 C CA . THR A 1 188 ? -44.824 -0.603 -1.215 1.00 96.06 188 THR A CA 1
ATOM 1486 C C . THR A 1 188 ? -43.494 -0.727 -0.471 1.00 96.06 188 THR A C 1
ATOM 1488 O O . THR A 1 188 ? -42.490 -0.146 -0.889 1.00 96.06 188 THR A O 1
ATOM 1491 N N . GLU A 1 189 ? -43.474 -1.518 0.606 1.00 96.56 189 GLU A N 1
ATOM 1492 C CA . GLU A 1 189 ? -42.230 -1.915 1.260 1.00 96.56 189 GLU A CA 1
ATOM 1493 C C . GLU A 1 189 ? -41.479 -2.964 0.434 1.00 96.56 189 GLU A C 1
ATOM 1495 O O . GLU A 1 189 ? -42.065 -3.829 -0.231 1.00 96.56 189 GLU A O 1
ATOM 1500 N N . VAL A 1 190 ? -40.151 -2.895 0.506 1.00 97.50 190 VAL A N 1
ATOM 1501 C CA . VAL A 1 190 ? -39.239 -3.797 -0.201 1.00 97.50 190 VAL A CA 1
ATOM 1502 C C . VAL A 1 190 ? -38.380 -4.527 0.819 1.00 97.50 190 VAL A C 1
ATOM 1504 O O . VAL A 1 190 ? -37.816 -3.913 1.725 1.00 97.50 190 VAL A O 1
ATOM 1507 N N . ARG A 1 191 ? -38.249 -5.848 0.673 1.00 96.75 191 ARG A N 1
ATOM 1508 C CA . ARG A 1 191 ? -37.431 -6.670 1.573 1.00 96.75 191 ARG A CA 1
ATOM 1509 C C . ARG A 1 191 ? -36.350 -7.430 0.824 1.00 96.75 191 ARG A C 1
ATOM 1511 O O . ARG A 1 191 ? -36.601 -8.028 -0.215 1.00 96.75 191 ARG A O 1
ATOM 1518 N N . GLN A 1 192 ? -35.158 -7.445 1.410 1.00 96.50 192 GLN A N 1
ATOM 1519 C CA . GLN A 1 192 ? -34.040 -8.267 0.962 1.00 96.50 192 GLN A CA 1
ATOM 1520 C C . GLN A 1 192 ? -34.007 -9.589 1.735 1.00 96.50 192 GLN A C 1
ATOM 1522 O O . GLN A 1 192 ? -34.084 -9.601 2.966 1.00 96.50 192 GLN A O 1
ATOM 1527 N N . VAL A 1 193 ? -33.811 -10.695 1.021 1.00 97.06 193 VAL A N 1
ATOM 1528 C CA . VAL A 1 193 ? -33.368 -11.974 1.579 1.00 97.06 193 VAL A CA 1
ATOM 1529 C C . VAL A 1 193 ? -31.862 -12.066 1.381 1.00 97.06 193 VAL A C 1
ATOM 1531 O O . VAL A 1 193 ? -31.402 -12.248 0.255 1.00 97.06 193 VAL A O 1
ATOM 1534 N N . LYS A 1 194 ? -31.095 -11.961 2.472 1.00 94.88 194 LYS A N 1
ATOM 1535 C CA . LYS A 1 194 ? -29.623 -12.027 2.454 1.00 94.88 194 LYS A CA 1
ATOM 1536 C C . LYS A 1 194 ? -29.098 -13.454 2.259 1.00 94.88 194 LYS A C 1
ATOM 1538 O O . LYS A 1 194 ? -28.488 -14.041 3.151 1.00 94.88 194 LYS A O 1
ATOM 1543 N N . GLN A 1 195 ? -29.487 -14.073 1.150 1.00 96.31 195 GLN A N 1
ATOM 1544 C CA . GLN A 1 195 ? -29.089 -15.413 0.735 1.00 96.31 195 GLN A CA 1
ATOM 1545 C C . GLN A 1 195 ? -28.949 -15.438 -0.791 1.00 96.31 195 GLN A C 1
ATOM 1547 O O . GLN A 1 195 ? -29.793 -14.843 -1.468 1.00 96.31 195 GLN A O 1
ATOM 1552 N N . PRO A 1 196 ? -27.943 -16.142 -1.340 1.00 95.88 196 PRO A N 1
ATOM 1553 C CA . PRO A 1 196 ? -27.675 -16.190 -2.773 1.00 95.88 196 PRO A CA 1
ATOM 1554 C C . PRO A 1 196 ? -28.671 -17.114 -3.477 1.00 95.88 196 PRO A C 1
ATOM 1556 O O . PRO A 1 196 ? -28.378 -18.272 -3.770 1.00 95.88 196 PRO A O 1
ATOM 1559 N N . LEU A 1 197 ? -29.890 -16.625 -3.693 1.00 98.00 197 LEU A N 1
ATOM 1560 C CA . LEU A 1 197 ? -30.987 -17.418 -4.254 1.00 98.00 197 LEU A CA 1
ATOM 1561 C C . LEU A 1 197 ? -31.087 -17.310 -5.782 1.00 98.00 197 LEU A C 1
ATOM 1563 O O . LEU A 1 197 ? -32.013 -17.856 -6.381 1.00 98.00 197 LEU A O 1
ATOM 1567 N N . TYR A 1 198 ? -30.113 -16.652 -6.403 1.00 98.12 198 TYR A N 1
ATOM 1568 C CA . TYR A 1 198 ? -29.984 -16.485 -7.842 1.00 98.12 198 TYR A CA 1
ATOM 1569 C C . TYR A 1 198 ? -28.512 -16.611 -8.248 1.00 98.12 198 TYR A C 1
ATOM 1571 O O . TYR A 1 198 ? -27.623 -16.148 -7.528 1.00 98.12 198 TYR A O 1
ATOM 1579 N N . TYR A 1 199 ? -28.250 -17.226 -9.395 1.00 97.44 199 TYR A N 1
ATOM 1580 C CA . TYR A 1 199 ? -26.915 -17.369 -9.964 1.00 97.44 199 TYR A CA 1
ATOM 1581 C C . TYR A 1 199 ? -26.885 -16.652 -11.309 1.00 97.44 199 TYR A C 1
ATOM 1583 O O . TYR A 1 199 ? -27.452 -17.136 -12.288 1.00 97.44 199 TYR A O 1
ATOM 1591 N N . TYR A 1 200 ? -26.237 -15.492 -11.326 1.00 96.19 200 TYR A N 1
ATOM 1592 C CA . TYR A 1 200 ? -26.132 -14.632 -12.497 1.00 96.19 200 TYR A CA 1
ATOM 1593 C C . TYR A 1 200 ? -24.947 -15.059 -13.361 1.00 96.19 200 TYR A C 1
ATOM 1595 O O . TYR A 1 200 ? -23.797 -15.018 -12.904 1.00 96.19 200 TYR A O 1
ATOM 1603 N N . ARG A 1 201 ? -25.214 -15.470 -14.599 1.00 93.88 201 ARG A N 1
ATOM 1604 C CA . ARG A 1 201 ? -24.199 -15.962 -15.524 1.00 93.88 201 ARG A CA 1
ATOM 1605 C C . ARG A 1 201 ? -23.526 -14.812 -16.260 1.00 93.88 201 ARG A C 1
ATOM 1607 O O . ARG A 1 201 ? -24.152 -13.900 -16.784 1.00 93.88 201 ARG A O 1
ATOM 1614 N N . TRP A 1 202 ? -22.205 -14.871 -16.320 1.00 85.12 202 TRP A N 1
ATOM 1615 C CA . TRP A 1 202 ? -21.353 -13.873 -16.940 1.00 85.12 202 TRP A CA 1
ATOM 1616 C C . TRP A 1 202 ? -20.666 -14.456 -18.179 1.00 85.12 202 TRP A C 1
ATOM 1618 O O . TRP A 1 202 ? -19.853 -15.382 -18.078 1.00 85.12 202 TRP A O 1
ATOM 1628 N N . HIS A 1 203 ? -20.989 -13.905 -19.350 1.00 84.12 203 HIS A N 1
ATOM 1629 C CA . HIS A 1 203 ? -20.364 -14.202 -20.638 1.00 84.12 203 HIS A CA 1
ATOM 1630 C C . HIS A 1 203 ? -20.319 -12.971 -21.567 1.00 84.12 203 HIS A C 1
ATOM 1632 O O . HIS A 1 203 ? -20.921 -11.929 -21.320 1.00 84.12 203 HIS A O 1
ATOM 1638 N N . GLN A 1 204 ? -19.564 -13.080 -22.666 1.00 69.94 204 GLN A N 1
ATOM 1639 C CA . GLN A 1 204 ? -19.304 -11.967 -23.594 1.00 69.94 204 GLN A CA 1
ATOM 1640 C C . GLN A 1 204 ? -20.548 -11.476 -24.355 1.00 69.94 204 GLN A C 1
ATOM 1642 O O . GLN A 1 204 ? -20.566 -10.348 -24.839 1.00 69.94 204 GLN A O 1
ATOM 1647 N N . SER A 1 205 ? -21.587 -12.307 -24.464 1.00 71.00 205 SER A N 1
ATOM 1648 C CA . SER A 1 205 ? -22.864 -11.937 -25.087 1.00 71.00 205 SER A CA 1
ATOM 1649 C C . SER A 1 205 ? -23.900 -11.363 -24.111 1.00 71.00 205 SER A C 1
ATOM 1651 O O . SER A 1 205 ? -25.019 -11.096 -24.538 1.00 71.00 205 SER A O 1
ATOM 1653 N N . ASN A 1 206 ? -23.564 -11.140 -22.831 1.00 73.38 206 ASN A N 1
ATOM 1654 C CA . ASN A 1 206 ? -24.484 -10.475 -21.902 1.00 73.38 206 ASN A CA 1
ATOM 1655 C C . ASN A 1 206 ? -24.844 -9.076 -22.425 1.00 73.38 206 ASN A C 1
ATOM 1657 O O . ASN A 1 206 ? -23.967 -8.258 -22.726 1.00 73.38 206 ASN A O 1
ATOM 1661 N N . THR A 1 207 ? -26.137 -8.753 -22.427 1.00 62.44 207 THR A N 1
ATOM 1662 C CA . THR A 1 207 ? -26.657 -7.443 -22.849 1.00 62.44 207 THR A CA 1
ATOM 1663 C C . THR A 1 207 ? -26.018 -6.286 -22.068 1.00 62.44 207 THR A C 1
ATOM 1665 O O . THR A 1 207 ? -25.727 -5.241 -22.647 1.00 62.44 207 THR A O 1
ATOM 1668 N N . SER A 1 208 ? -25.718 -6.483 -20.777 1.00 63.19 208 SER A N 1
ATOM 1669 C CA . SER A 1 208 ? -25.056 -5.481 -19.923 1.00 63.19 208 SER A CA 1
ATOM 1670 C C . SER A 1 208 ? -23.615 -5.146 -20.330 1.00 63.19 208 SER A C 1
ATOM 1672 O O . SER A 1 208 ? -23.115 -4.099 -19.935 1.00 63.19 208 SER A O 1
ATOM 1674 N N . HIS A 1 209 ? -22.945 -5.996 -21.119 1.00 59.19 209 HIS A N 1
ATOM 1675 C CA . HIS A 1 209 ? -21.630 -5.686 -21.703 1.00 59.19 209 HIS A CA 1
ATOM 1676 C C . HIS A 1 209 ? -21.759 -5.041 -23.077 1.00 59.19 209 HIS A C 1
ATOM 1678 O O . HIS A 1 209 ? -21.106 -4.037 -23.349 1.00 59.19 209 HIS A O 1
ATOM 1684 N N . GLN A 1 210 ? -22.628 -5.585 -23.931 1.00 61.59 210 GLN A N 1
ATOM 1685 C CA . GLN A 1 210 ? -22.771 -5.117 -25.312 1.00 61.59 210 GLN A CA 1
ATOM 1686 C C . GLN A 1 210 ? -23.375 -3.708 -25.415 1.00 61.59 210 GLN A C 1
ATOM 1688 O O . GLN A 1 210 ? -23.043 -2.969 -26.340 1.00 61.59 210 GLN A O 1
ATOM 1693 N N . TYR A 1 211 ? -24.214 -3.314 -24.451 1.00 66.44 211 TYR A N 1
ATOM 1694 C CA . TYR A 1 211 ? -24.984 -2.067 -24.497 1.00 66.44 211 TYR A CA 1
ATOM 1695 C C . TYR A 1 211 ? -24.808 -1.192 -23.246 1.00 66.44 211 TYR A C 1
ATOM 1697 O O . TYR A 1 211 ? -25.701 -0.424 -22.896 1.00 66.44 211 TYR A O 1
ATOM 1705 N N . ALA A 1 212 ? -23.656 -1.276 -22.570 1.00 64.88 212 ALA A N 1
ATOM 1706 C CA . ALA A 1 212 ? -23.401 -0.585 -21.299 1.00 64.88 212 ALA A CA 1
ATOM 1707 C C . ALA A 1 212 ? -23.700 0.933 -21.338 1.00 64.88 212 ALA A C 1
ATOM 1709 O O . ALA A 1 212 ? -24.301 1.469 -20.408 1.00 64.88 212 ALA A O 1
ATOM 1710 N N . LEU A 1 213 ? -23.358 1.623 -22.435 1.00 64.81 213 LEU A N 1
ATOM 1711 C CA . LEU A 1 213 ? -23.658 3.051 -22.611 1.00 64.81 213 LEU A CA 1
ATOM 1712 C C . LEU A 1 213 ? -25.168 3.325 -22.717 1.00 64.81 213 LEU A C 1
ATOM 1714 O O . LEU A 1 213 ? -25.691 4.195 -22.027 1.00 64.81 213 LEU A O 1
ATOM 1718 N N . GLN A 1 214 ? -25.882 2.544 -23.529 1.00 70.12 214 GLN A N 1
ATOM 1719 C CA . GLN A 1 214 ? -27.336 2.669 -23.680 1.00 70.12 214 GLN A CA 1
ATOM 1720 C C . GLN A 1 214 ? -28.056 2.329 -22.366 1.00 70.12 214 GLN A C 1
ATOM 1722 O O . GLN A 1 214 ? -29.053 2.960 -22.011 1.00 70.12 214 GLN A O 1
ATOM 1727 N N . GLN A 1 215 ? -27.529 1.371 -21.597 1.00 73.50 215 GLN A N 1
ATOM 1728 C CA . GLN A 1 215 ? -28.029 1.036 -20.265 1.00 73.50 215 GLN A CA 1
ATOM 1729 C C . GLN A 1 215 ? -27.834 2.195 -19.273 1.00 73.50 215 GLN A C 1
ATOM 1731 O O . GLN A 1 215 ? -28.724 2.475 -18.468 1.00 73.50 215 GLN A O 1
ATOM 1736 N N . ALA A 1 216 ? -26.707 2.904 -19.345 1.00 72.88 216 ALA A N 1
ATOM 1737 C CA . ALA A 1 216 ? -26.452 4.084 -18.524 1.00 72.88 216 ALA A CA 1
ATOM 1738 C C . ALA A 1 216 ? -27.414 5.241 -18.861 1.00 72.88 216 ALA A C 1
ATOM 1740 O O . ALA A 1 216 ? -28.021 5.828 -17.965 1.00 72.88 216 ALA A O 1
ATOM 1741 N N . GLU A 1 217 ? -27.623 5.521 -20.149 1.00 73.81 217 GLU A N 1
ATOM 1742 C CA . GLU A 1 217 ? -28.569 6.541 -20.626 1.00 73.81 217 GLU A CA 1
ATOM 1743 C C . GLU A 1 217 ? -30.020 6.227 -20.222 1.00 73.81 217 GLU A C 1
ATOM 1745 O O . GLU A 1 217 ? -30.754 7.090 -19.733 1.00 73.81 217 GLU A O 1
ATOM 1750 N N . THR A 1 218 ? -30.444 4.971 -20.366 1.00 79.69 218 THR A N 1
ATOM 1751 C CA . THR A 1 218 ? -31.795 4.540 -19.970 1.00 79.69 218 THR A CA 1
ATOM 1752 C C . THR A 1 218 ? -31.997 4.528 -18.455 1.00 79.69 218 THR A C 1
ATOM 1754 O O . THR A 1 218 ? -33.082 4.891 -17.995 1.00 79.69 218 THR A O 1
ATOM 1757 N N . SER A 1 219 ? -30.957 4.229 -17.670 1.00 84.19 219 SER A N 1
ATOM 1758 C CA . SER A 1 219 ? -30.986 4.351 -16.203 1.00 84.19 219 SER A CA 1
ATOM 1759 C C . SER A 1 219 ? -31.176 5.804 -15.752 1.00 84.19 219 SER A C 1
ATOM 1761 O O . SER A 1 219 ? -31.940 6.076 -14.827 1.00 84.19 219 SER A O 1
ATOM 1763 N N . VAL A 1 220 ? -30.558 6.766 -16.444 1.00 83.12 220 VAL A N 1
ATOM 1764 C CA . VAL A 1 220 ? -30.760 8.205 -16.183 1.00 83.12 220 VAL A CA 1
ATOM 1765 C C . VAL A 1 220 ? -32.208 8.608 -16.425 1.00 83.12 220 VAL A C 1
ATOM 1767 O O . VAL A 1 220 ? -32.783 9.340 -15.619 1.00 83.12 220 VAL A O 1
ATOM 1770 N N . ARG A 1 221 ? -32.824 8.095 -17.496 1.00 85.19 221 ARG A N 1
ATOM 1771 C CA . ARG A 1 221 ? -34.249 8.315 -17.771 1.00 85.19 221 ARG A CA 1
ATOM 1772 C C . ARG A 1 221 ? -35.138 7.728 -16.670 1.00 85.19 221 ARG A C 1
ATOM 1774 O O . ARG A 1 221 ? -36.058 8.412 -16.229 1.00 85.19 221 ARG A O 1
ATOM 1781 N N . ALA A 1 222 ? -34.844 6.520 -16.183 1.00 87.19 222 ALA A N 1
ATOM 1782 C CA . ALA A 1 222 ? -35.573 5.907 -15.068 1.00 87.19 222 ALA A CA 1
ATOM 1783 C C . ALA A 1 222 ? -35.522 6.779 -13.798 1.00 87.19 222 ALA A C 1
ATOM 1785 O O . ALA A 1 222 ? -36.552 7.055 -13.178 1.00 87.19 222 ALA A O 1
ATOM 1786 N N . ILE A 1 223 ? -34.335 7.288 -13.454 1.00 88.62 223 ILE A N 1
ATOM 1787 C CA . ILE A 1 223 ? -34.138 8.165 -12.291 1.00 88.62 223 ILE A CA 1
ATOM 1788 C C . ILE A 1 223 ? -34.844 9.509 -12.496 1.00 88.62 223 ILE A C 1
ATOM 1790 O O . ILE A 1 223 ? -35.516 9.991 -11.586 1.00 88.62 223 ILE A O 1
ATOM 1794 N N . ALA A 1 224 ? -34.757 10.105 -13.687 1.00 83.50 224 ALA A N 1
ATOM 1795 C CA . ALA A 1 224 ? -35.443 11.358 -13.998 1.00 83.50 224 ALA A CA 1
ATOM 1796 C C . ALA A 1 224 ? -36.972 11.220 -13.869 1.00 83.50 224 ALA A C 1
ATOM 1798 O O . ALA A 1 224 ? -37.617 12.069 -13.247 1.00 83.50 224 ALA A O 1
ATOM 1799 N N . ASN A 1 225 ? -37.537 10.119 -14.372 1.00 88.56 225 ASN A N 1
ATOM 1800 C CA . ASN A 1 225 ? -38.956 9.803 -14.225 1.00 88.56 225 ASN A CA 1
ATOM 1801 C C . ASN A 1 225 ? -39.341 9.613 -12.748 1.00 88.56 225 ASN A C 1
ATOM 1803 O O . ASN A 1 225 ? -40.366 10.133 -12.306 1.00 88.56 225 ASN A O 1
ATOM 1807 N N . ALA A 1 226 ? -38.509 8.927 -11.958 1.00 90.56 226 ALA A N 1
ATOM 1808 C CA . ALA A 1 226 ? -38.735 8.760 -10.522 1.00 90.56 226 ALA A CA 1
ATOM 1809 C C . ALA A 1 226 ? -38.672 10.096 -9.764 1.00 90.56 226 ALA A C 1
ATOM 1811 O O . ALA A 1 226 ? -39.531 10.369 -8.926 1.00 90.56 226 ALA A O 1
ATOM 1812 N N . LEU A 1 227 ? -37.720 10.979 -10.086 1.00 87.25 227 LEU A N 1
ATOM 1813 C CA . LEU A 1 227 ? -37.669 12.327 -9.512 1.00 87.25 227 LEU A CA 1
ATOM 1814 C C . LEU A 1 227 ? -38.933 13.125 -9.836 1.00 87.25 227 LEU A C 1
ATOM 1816 O O . LEU A 1 227 ? -39.436 13.839 -8.970 1.00 87.25 227 LEU A O 1
ATOM 1820 N N . GLN A 1 228 ? -39.472 12.992 -11.049 1.00 89.12 228 GLN A N 1
ATOM 1821 C CA . GLN A 1 228 ? -40.727 13.638 -11.425 1.00 89.12 228 GLN A CA 1
ATOM 1822 C C . GLN A 1 228 ? -41.913 13.085 -10.626 1.00 89.12 228 GLN A C 1
ATOM 1824 O O . GLN A 1 228 ? -42.646 13.863 -10.016 1.00 89.12 228 GLN A O 1
ATOM 1829 N N . ARG A 1 229 ? -42.079 11.756 -10.563 1.00 91.88 229 ARG A N 1
ATOM 1830 C CA . ARG A 1 229 ? -43.163 11.111 -9.796 1.00 91.88 229 ARG A CA 1
ATOM 1831 C C . ARG A 1 229 ? -43.101 11.436 -8.302 1.00 91.88 229 ARG A C 1
ATOM 1833 O O . ARG A 1 229 ? -44.139 11.601 -7.670 1.00 91.88 229 ARG A O 1
ATOM 1840 N N . ARG A 1 230 ? -41.893 11.592 -7.749 1.00 89.75 230 ARG A N 1
ATOM 1841 C CA . ARG A 1 230 ? -41.652 11.944 -6.338 1.00 89.75 230 ARG A CA 1
ATOM 1842 C C . ARG A 1 230 ? -41.739 13.450 -6.046 1.00 89.75 230 ARG A C 1
ATOM 1844 O O . ARG A 1 230 ? -41.513 13.847 -4.907 1.00 89.75 230 ARG A O 1
ATOM 1851 N N . GLY A 1 231 ? -42.034 14.298 -7.038 1.00 85.19 231 GLY A N 1
ATOM 1852 C CA . GLY A 1 231 ? -42.100 15.757 -6.865 1.00 85.19 231 GLY A CA 1
ATOM 1853 C C . GLY A 1 231 ? -40.741 16.422 -6.606 1.00 85.19 231 GLY A C 1
ATOM 1854 O O . GLY A 1 231 ? -40.671 17.533 -6.088 1.00 85.19 231 GLY A O 1
ATOM 1855 N N . LEU A 1 232 ? -39.647 15.742 -6.953 1.00 83.44 232 LEU A N 1
ATOM 1856 C CA . LEU A 1 232 ? -38.267 16.169 -6.719 1.00 83.44 232 LEU A CA 1
ATOM 1857 C C . LEU A 1 232 ? -37.621 16.819 -7.951 1.00 83.44 232 LEU A C 1
ATOM 1859 O O . LEU A 1 232 ? -36.581 17.461 -7.827 1.00 83.44 232 LEU A O 1
ATOM 1863 N N . SER A 1 233 ? -38.235 16.708 -9.131 1.00 79.75 233 SER A N 1
ATOM 1864 C CA . SER A 1 233 ? -37.692 17.220 -10.398 1.00 79.75 233 SER A CA 1
ATOM 1865 C C . SER A 1 233 ? -37.600 18.748 -10.484 1.00 79.75 233 SER A C 1
ATOM 1867 O O . SER A 1 233 ? -36.893 19.272 -11.344 1.00 79.75 233 SER A O 1
ATOM 1869 N N . GLU A 1 234 ? -38.313 19.499 -9.638 1.00 70.50 234 GLU A N 1
ATOM 1870 C CA . GLU A 1 234 ? -38.160 20.962 -9.550 1.00 70.50 234 GLU A CA 1
ATOM 1871 C C . GLU A 1 234 ? -36.900 21.368 -8.784 1.00 70.50 234 GLU A C 1
ATOM 1873 O O . GLU A 1 234 ? -36.305 22.403 -9.079 1.00 70.50 234 GLU A O 1
ATOM 1878 N N . ARG A 1 235 ? -36.479 20.534 -7.830 1.00 66.00 235 ARG A N 1
ATOM 1879 C CA . ARG A 1 235 ? -35.324 20.782 -6.969 1.00 66.00 235 ARG A CA 1
ATOM 1880 C C . ARG A 1 235 ? -34.055 20.143 -7.512 1.00 66.00 235 ARG A C 1
ATOM 1882 O O . ARG A 1 235 ? -32.992 20.741 -7.400 1.00 66.00 235 ARG A O 1
ATOM 1889 N N . TYR A 1 236 ? -34.169 18.971 -8.125 1.00 73.56 236 TYR A N 1
ATOM 1890 C CA . TYR A 1 236 ? -33.032 18.182 -8.571 1.00 73.56 236 TYR A CA 1
ATOM 1891 C C . TYR A 1 236 ? -33.080 17.884 -10.073 1.00 73.56 236 TYR A C 1
ATOM 1893 O O . TYR A 1 236 ? -34.152 17.761 -10.668 1.00 73.56 236 TYR A O 1
ATOM 1901 N N . HIS A 1 237 ? -31.911 17.758 -10.695 1.00 70.88 237 HIS A N 1
ATOM 1902 C CA . HIS A 1 237 ? -31.737 17.227 -12.046 1.00 70.88 237 HIS A CA 1
ATOM 1903 C C . HIS A 1 237 ? -30.723 16.083 -12.047 1.00 70.88 237 HIS A C 1
ATOM 1905 O O . HIS A 1 237 ? -29.882 15.984 -11.155 1.00 70.88 237 HIS A O 1
ATOM 1911 N N . VAL A 1 238 ? -30.834 15.210 -13.046 1.00 74.81 238 VAL A N 1
ATOM 1912 C CA . VAL A 1 238 ? -29.946 14.058 -13.216 1.00 74.81 238 VAL A CA 1
ATOM 1913 C C . VAL A 1 238 ? -28.872 14.404 -14.239 1.00 74.81 238 VAL A C 1
ATOM 1915 O O . VAL A 1 238 ? -29.194 14.875 -15.329 1.00 74.81 238 VAL A O 1
ATOM 1918 N N . GLU A 1 239 ? -27.611 14.165 -13.903 1.00 68.69 239 GLU A N 1
ATOM 1919 C CA . GLU A 1 239 ? -26.485 14.242 -14.832 1.00 68.69 239 GLU A CA 1
ATOM 1920 C C . GLU A 1 239 ? -25.835 12.870 -14.973 1.00 68.69 239 GLU A C 1
ATOM 1922 O O . GLU A 1 239 ? -25.533 12.202 -13.981 1.00 68.69 239 GLU A O 1
ATOM 1927 N N . LEU A 1 240 ? -25.605 12.470 -16.221 1.00 61.44 240 LEU A N 1
ATOM 1928 C CA . LEU A 1 240 ? -24.823 11.291 -16.549 1.00 61.44 240 LEU A CA 1
ATOM 1929 C C . LEU A 1 240 ? -23.366 11.699 -16.729 1.00 61.44 240 LEU A C 1
ATOM 1931 O O . LEU A 1 240 ? -23.053 12.491 -17.617 1.00 61.44 240 LEU A O 1
ATOM 1935 N N . GLU A 1 241 ? -22.481 11.136 -15.917 1.00 54.12 241 GLU A N 1
ATOM 1936 C CA . GLU A 1 241 ? -21.045 11.207 -16.151 1.00 54.12 241 GLU A CA 1
ATOM 1937 C C . GLU A 1 241 ? -20.567 9.859 -16.698 1.00 54.12 241 GLU A C 1
ATOM 1939 O O . GLU A 1 241 ? -20.712 8.817 -16.050 1.00 54.12 241 GLU A O 1
ATOM 1944 N N . ILE A 1 242 ? -20.023 9.883 -17.914 1.00 52.50 242 ILE A N 1
ATOM 1945 C CA . ILE A 1 242 ? -19.429 8.718 -18.570 1.00 52.50 242 ILE A CA 1
ATOM 1946 C C . ILE A 1 242 ? -17.923 8.786 -18.324 1.00 52.50 242 ILE A C 1
ATOM 1948 O O . ILE A 1 242 ? -17.247 9.655 -18.871 1.00 52.50 242 ILE A O 1
ATOM 1952 N N . LEU A 1 243 ? -17.396 7.874 -17.506 1.00 44.50 243 LEU A N 1
ATOM 1953 C CA . LEU A 1 243 ? -15.960 7.753 -17.263 1.00 44.50 243 LEU A CA 1
ATOM 1954 C C . LEU A 1 243 ? -15.371 6.799 -18.318 1.00 44.50 243 LEU A C 1
ATOM 1956 O O . LEU A 1 243 ? -15.852 5.680 -18.500 1.00 44.50 243 LEU A O 1
ATOM 1960 N N . GLN A 1 244 ? -14.367 7.247 -19.072 1.00 35.25 244 GLN A N 1
ATOM 1961 C CA . GLN A 1 244 ? -13.838 6.518 -20.230 1.00 35.25 244 GLN A CA 1
ATOM 1962 C C . GLN A 1 244 ? -12.710 5.545 -19.827 1.00 35.25 244 GLN A C 1
ATOM 1964 O O . GLN A 1 244 ? -11.602 6.003 -19.589 1.00 35.25 244 GLN A O 1
ATOM 1969 N N . TYR A 1 245 ? -12.991 4.232 -19.757 1.00 36.97 245 TYR A N 1
ATOM 1970 C CA . TYR A 1 245 ? -12.204 3.065 -20.242 1.00 36.97 245 TYR A CA 1
ATOM 1971 C C . TYR A 1 245 ? -12.863 1.758 -19.732 1.00 36.97 245 TYR A C 1
ATOM 1973 O O . TYR A 1 245 ? -13.492 1.746 -18.679 1.00 36.97 245 TYR A O 1
ATOM 1981 N N . TYR A 1 246 ? -12.790 0.680 -20.516 1.00 28.44 246 TYR A N 1
ATOM 1982 C CA . TYR A 1 246 ? -13.616 -0.535 -20.395 1.00 28.44 246 TYR A CA 1
ATOM 1983 C C . TYR A 1 246 ? -13.428 -1.340 -19.080 1.00 28.44 246 TYR A C 1
ATOM 1985 O O . TYR A 1 246 ? -12.297 -1.446 -18.606 1.00 28.44 246 TYR A O 1
ATOM 1993 N N . PRO A 1 247 ? -14.480 -2.016 -18.564 1.00 36.34 247 PRO A N 1
ATOM 1994 C CA . PRO A 1 247 ? -15.869 -1.926 -19.004 1.00 36.34 247 PRO A CA 1
ATOM 1995 C C . PRO A 1 247 ? -16.536 -0.687 -18.389 1.00 36.34 247 PRO A C 1
ATOM 1997 O O . PRO A 1 247 ? -16.337 -0.379 -17.220 1.00 36.34 247 PRO A O 1
ATOM 2000 N N . PHE A 1 248 ? -17.289 0.042 -19.217 1.00 41.53 248 PHE A N 1
ATOM 2001 C CA . PHE A 1 248 ? -17.871 1.358 -18.933 1.00 41.53 248 PHE A CA 1
ATOM 2002 C C . PHE A 1 248 ? -18.448 1.500 -17.514 1.00 41.53 248 PHE A C 1
ATOM 2004 O O . PHE A 1 248 ? -19.500 0.943 -17.205 1.00 41.53 248 PHE A O 1
ATOM 2011 N N . ASN A 1 249 ? -17.800 2.320 -16.683 1.00 43.06 249 ASN A N 1
ATOM 2012 C CA . ASN A 1 249 ? -18.371 2.792 -15.427 1.00 43.06 249 ASN A CA 1
ATOM 2013 C C . ASN A 1 249 ? -19.032 4.154 -15.662 1.00 43.06 249 ASN A C 1
ATOM 2015 O O . ASN A 1 249 ? -18.367 5.163 -15.886 1.00 43.06 249 ASN A O 1
ATOM 2019 N N . SER A 1 250 ? -20.358 4.191 -15.599 1.00 44.78 250 SER A N 1
ATOM 2020 C CA . SER A 1 250 ? -21.127 5.434 -15.571 1.00 44.78 250 SER A CA 1
ATOM 2021 C C . SER A 1 250 ? -21.511 5.783 -14.139 1.00 44.78 250 SER A C 1
ATOM 2023 O O . SER A 1 250 ? -21.954 4.906 -13.394 1.00 44.78 250 SER A O 1
ATOM 2025 N N . ARG A 1 251 ? -21.414 7.060 -13.764 1.00 54.78 251 ARG A N 1
ATOM 2026 C CA . ARG A 1 251 ? -21.981 7.562 -12.507 1.00 54.78 251 ARG A CA 1
ATOM 2027 C C . ARG A 1 251 ? -23.159 8.472 -12.805 1.00 54.78 251 ARG A C 1
ATOM 2029 O O . ARG A 1 251 ? -23.060 9.390 -13.617 1.00 54.78 251 ARG A O 1
ATOM 2036 N N . VAL A 1 252 ? -24.275 8.211 -12.130 1.00 45.53 252 VAL A N 1
ATOM 2037 C CA . VAL A 1 252 ? -25.454 9.070 -12.197 1.00 45.53 252 VAL A CA 1
ATOM 2038 C C . VAL A 1 252 ? -25.444 10.005 -10.996 1.00 45.53 252 VAL A C 1
ATOM 2040 O O . VAL A 1 252 ? -25.440 9.564 -9.849 1.00 45.53 252 VAL A O 1
ATOM 2043 N N . HIS A 1 253 ? -25.432 11.307 -11.262 1.00 58.09 253 HIS A N 1
ATOM 2044 C CA . HIS A 1 253 ? -25.466 12.343 -10.238 1.00 58.09 253 HIS A CA 1
ATOM 2045 C C . HIS A 1 253 ? -26.860 12.953 -10.172 1.00 58.09 253 HIS A C 1
ATOM 2047 O O . HIS A 1 253 ? -27.399 13.374 -11.192 1.00 58.09 253 HIS A O 1
ATOM 2053 N N . ILE A 1 254 ? -27.420 13.070 -8.970 1.00 48.16 254 ILE A N 1
ATOM 2054 C CA . ILE A 1 254 ? -28.604 13.895 -8.716 1.00 48.16 254 ILE A CA 1
ATOM 2055 C C . ILE A 1 254 ? -28.103 15.204 -8.109 1.00 48.16 254 ILE A C 1
ATOM 2057 O O . ILE A 1 254 ? -27.604 15.214 -6.987 1.00 48.16 254 ILE A O 1
ATOM 2061 N N . LYS A 1 255 ? -28.187 16.301 -8.864 1.00 55.97 255 LYS A N 1
ATOM 2062 C CA . LYS A 1 255 ? -27.700 17.625 -8.450 1.00 55.97 255 LYS A CA 1
ATOM 2063 C C . LYS A 1 255 ? -28.871 18.553 -8.174 1.00 55.97 255 LYS A C 1
ATOM 2065 O O . LYS A 1 255 ? -29.884 18.489 -8.861 1.00 55.97 255 LYS A O 1
ATOM 2070 N N . GLU A 1 256 ? -28.748 19.427 -7.179 1.00 48.28 256 GLU A N 1
ATOM 2071 C CA . GLU A 1 256 ? -29.740 20.488 -6.975 1.00 48.28 256 GLU A CA 1
ATOM 2072 C C . GLU A 1 256 ? -29.630 21.522 -8.107 1.00 48.28 256 GLU A C 1
ATOM 2074 O O . GLU A 1 256 ? -28.530 21.922 -8.506 1.00 48.28 256 GLU A O 1
ATOM 2079 N N . LYS A 1 257 ? -30.769 21.983 -8.622 1.00 58.78 257 LYS A N 1
ATOM 2080 C CA . LYS A 1 257 ? -30.815 23.022 -9.652 1.00 58.78 257 LYS A CA 1
ATOM 2081 C C . LYS A 1 257 ? -30.335 24.347 -9.054 1.00 58.78 257 LYS A C 1
ATOM 2083 O O . LYS A 1 257 ? -30.986 24.931 -8.189 1.00 58.78 257 LYS A O 1
ATOM 2088 N N . VAL A 1 258 ? -29.191 24.852 -9.519 1.00 38.66 258 VAL A N 1
ATOM 2089 C CA . VAL A 1 258 ? -28.612 26.111 -9.023 1.00 38.66 258 VAL A CA 1
ATOM 2090 C C . VAL A 1 258 ? -29.401 27.319 -9.555 1.00 38.66 258 VAL A C 1
ATOM 2092 O O . VAL A 1 258 ? -29.180 27.774 -10.672 1.00 38.66 258 VAL A O 1
ATOM 2095 N N . GLY A 1 259 ? -30.278 27.870 -8.706 1.00 38.75 259 GLY A N 1
ATOM 2096 C CA . GLY A 1 259 ? -30.618 29.297 -8.648 1.00 38.75 259 GLY A CA 1
ATOM 2097 C C . GLY A 1 259 ? -31.819 29.815 -9.455 1.00 38.75 259 GLY A C 1
ATOM 2098 O O . GLY A 1 259 ? -31.658 30.364 -10.539 1.00 38.75 259 GLY A O 1
ATOM 2099 N N . SER A 1 260 ? -32.986 29.897 -8.808 1.00 25.64 260 SER A N 1
ATOM 2100 C CA . SER A 1 260 ? -33.835 31.095 -8.907 1.00 25.64 260 SER A CA 1
ATOM 2101 C C . SER A 1 260 ? -34.434 31.423 -7.540 1.00 25.64 260 SER A C 1
ATOM 2103 O O . SER A 1 260 ? -35.235 30.662 -7.000 1.00 25.64 260 SER A O 1
ATOM 2105 N N . LYS A 1 261 ? -34.026 32.567 -6.976 1.00 35.81 261 LYS A N 1
ATOM 2106 C CA . LYS A 1 261 ? -34.632 33.202 -5.798 1.00 35.81 261 LYS A CA 1
ATOM 2107 C C . LYS A 1 261 ? -36.164 33.206 -5.903 1.00 35.81 261 LYS A C 1
ATOM 2109 O O . LYS A 1 261 ? -36.707 33.730 -6.872 1.00 35.81 261 LYS A O 1
ATOM 2114 N N . ARG A 1 262 ? -36.847 32.808 -4.827 1.00 28.88 262 ARG A N 1
ATOM 2115 C CA . ARG A 1 262 ? -38.139 33.392 -4.443 1.00 28.88 262 ARG A CA 1
ATOM 2116 C C . ARG A 1 262 ? -38.077 33.850 -2.990 1.00 28.88 262 ARG A C 1
ATOM 2118 O O . ARG A 1 262 ? -38.129 33.055 -2.063 1.00 28.88 262 ARG A O 1
ATOM 2125 N N . LEU A 1 263 ? -37.967 35.165 -2.824 1.00 31.28 263 LEU A N 1
ATOM 2126 C CA . LEU A 1 263 ? -38.498 35.858 -1.659 1.00 31.28 263 LEU A CA 1
ATOM 2127 C C . LEU A 1 263 ? -40.027 35.834 -1.783 1.00 31.28 263 LEU A C 1
ATOM 2129 O O . LEU A 1 263 ? -40.560 36.350 -2.763 1.00 31.28 263 LEU A O 1
ATOM 2133 N N . SER A 1 264 ? -40.732 35.297 -0.791 1.00 27.88 264 SER A N 1
ATOM 2134 C CA . SER A 1 264 ? -42.049 35.824 -0.431 1.00 27.88 264 SER A CA 1
ATOM 2135 C C . SER A 1 264 ? -42.295 35.662 1.062 1.00 27.88 264 SER A C 1
ATOM 2137 O O . SER A 1 264 ? -42.123 34.584 1.626 1.00 27.88 264 SER A O 1
ATOM 2139 N N . ALA A 1 265 ? -42.692 36.772 1.670 1.00 35.03 265 ALA A N 1
ATOM 2140 C CA . ALA A 1 265 ? -43.074 36.922 3.057 1.00 35.03 265 ALA A CA 1
ATOM 2141 C C . ALA A 1 265 ? -44.272 36.037 3.433 1.00 35.03 265 ALA A C 1
ATOM 2143 O O . ALA A 1 265 ? -45.320 36.109 2.797 1.00 35.03 265 ALA A O 1
ATOM 2144 N N . ASN A 1 266 ? -44.106 35.219 4.470 1.00 28.36 266 ASN A N 1
ATOM 2145 C CA . ASN A 1 266 ? -44.960 35.144 5.662 1.00 28.36 266 ASN A CA 1
ATOM 2146 C C . ASN A 1 266 ? -44.574 33.897 6.459 1.00 28.36 266 ASN A C 1
ATOM 2148 O O . ASN A 1 266 ? -44.464 32.800 5.920 1.00 28.36 266 ASN A O 1
ATOM 2152 N N . GLY A 1 267 ? -44.310 34.096 7.749 1.00 36.72 267 GLY A N 1
ATOM 2153 C CA . GLY A 1 267 ? -43.776 33.073 8.634 1.00 36.72 267 GLY A CA 1
ATOM 2154 C C . GLY A 1 267 ? -44.712 31.883 8.808 1.00 36.72 267 GLY A C 1
ATOM 2155 O O . GLY A 1 267 ? -45.834 32.026 9.283 1.00 36.72 267 GLY A O 1
ATOM 2156 N N . THR A 1 268 ? -44.211 30.689 8.502 1.00 24.62 268 THR A N 1
ATOM 2157 C CA . THR A 1 268 ? -44.506 29.457 9.246 1.00 24.62 268 THR A CA 1
ATOM 2158 C C . THR A 1 268 ? -43.399 28.444 8.946 1.00 24.62 268 THR A C 1
ATOM 2160 O O . THR A 1 268 ? -43.155 28.105 7.791 1.00 24.62 268 THR A O 1
ATOM 2163 N N . LYS A 1 269 ? -42.673 27.998 9.980 1.00 25.61 269 LYS A N 1
ATOM 2164 C CA . LYS A 1 269 ? -41.683 26.916 9.867 1.00 25.61 269 LYS A CA 1
ATOM 2165 C C . LYS A 1 269 ? -42.420 25.603 9.586 1.00 25.61 269 LYS A C 1
ATOM 2167 O O . LYS A 1 269 ? -43.238 25.189 10.401 1.00 25.61 269 LYS A O 1
ATOM 2172 N N . VAL A 1 270 ? -42.087 24.941 8.481 1.00 24.58 270 VAL A N 1
ATOM 2173 C CA . VAL A 1 270 ? -42.349 23.507 8.276 1.00 24.58 270 VAL A CA 1
ATOM 2174 C C . VAL A 1 270 ? -41.054 22.756 8.625 1.00 24.58 270 VAL A C 1
ATOM 2176 O O . VAL A 1 270 ? -39.984 23.249 8.259 1.00 24.58 270 VAL A O 1
ATOM 2179 N N . PRO A 1 271 ? -41.087 21.619 9.347 1.00 24.34 271 PRO A N 1
ATOM 2180 C CA . PRO A 1 271 ? -39.873 20.891 9.705 1.00 24.34 271 PRO A CA 1
ATOM 2181 C C . PRO A 1 271 ? -39.256 20.260 8.452 1.00 24.34 271 PRO A C 1
ATOM 2183 O O . PRO A 1 271 ? -39.888 19.442 7.790 1.00 24.34 271 PRO A O 1
ATOM 2186 N N . THR A 1 272 ? -38.021 20.630 8.121 1.00 26.23 272 THR A N 1
ATOM 2187 C CA . THR A 1 272 ? -37.213 19.959 7.098 1.00 26.23 272 THR A CA 1
ATOM 2188 C C . THR A 1 272 ? -36.516 18.750 7.713 1.00 26.23 272 THR A C 1
ATOM 2190 O O . THR A 1 272 ? -35.605 18.907 8.524 1.00 26.23 272 THR A O 1
ATOM 2193 N N . THR A 1 273 ? -36.916 17.544 7.318 1.00 26.06 273 THR A N 1
ATOM 2194 C CA . THR A 1 273 ? -36.090 16.337 7.442 1.00 26.06 273 THR A CA 1
ATOM 2195 C C . THR A 1 273 ? -34.934 16.420 6.442 1.00 26.06 273 THR A C 1
ATOM 2197 O O . THR A 1 273 ? -35.145 16.679 5.257 1.00 26.06 273 THR A O 1
ATOM 2200 N N . ASN A 1 274 ? -33.708 16.254 6.940 1.00 25.16 274 ASN A N 1
ATOM 2201 C CA . ASN A 1 274 ? -32.458 16.400 6.196 1.00 25.16 274 ASN A CA 1
ATOM 2202 C C . ASN A 1 274 ? -32.307 15.344 5.085 1.00 25.16 274 ASN A C 1
ATOM 2204 O O . ASN A 1 274 ? -32.071 14.175 5.369 1.00 25.16 274 ASN A O 1
ATOM 2208 N N . LEU A 1 275 ? -32.335 15.782 3.823 1.00 28.44 275 LEU A N 1
ATOM 2209 C CA . LEU A 1 275 ? -31.526 15.196 2.751 1.00 28.44 275 LEU A CA 1
ATOM 2210 C C . LEU A 1 275 ? -30.484 16.250 2.362 1.00 28.44 275 LEU A C 1
ATOM 2212 O O . LEU A 1 275 ? -30.759 17.158 1.578 1.00 28.44 275 LEU A O 1
ATOM 2216 N N . SER A 1 276 ? -29.302 16.162 2.964 1.00 23.56 276 SER A N 1
ATOM 2217 C CA . SER A 1 276 ? -28.153 17.009 2.647 1.00 23.56 276 SER A CA 1
ATOM 2218 C C . SER A 1 276 ? -27.025 16.136 2.110 1.00 23.56 276 SER A C 1
ATOM 2220 O O . SER A 1 276 ? -26.214 15.628 2.877 1.00 23.56 276 SER A O 1
ATOM 2222 N N . TYR A 1 277 ? -26.978 15.978 0.789 1.00 24.61 277 TYR A N 1
ATOM 2223 C CA . TYR A 1 277 ? -25.754 15.645 0.068 1.00 24.61 277 TYR A CA 1
ATOM 2224 C C . TYR A 1 277 ? -25.623 16.584 -1.137 1.00 24.61 277 TYR A C 1
ATOM 2226 O O . TYR A 1 277 ? -26.461 16.590 -2.030 1.00 24.61 277 TYR A O 1
ATOM 2234 N N . LEU A 1 278 ? -24.544 17.370 -1.088 1.00 25.91 278 LEU A N 1
ATOM 2235 C CA . LEU A 1 278 ? -23.827 18.031 -2.180 1.00 25.91 278 LEU A CA 1
ATOM 2236 C C . LEU A 1 278 ? -24.604 19.003 -3.086 1.00 25.91 278 LEU A C 1
ATOM 2238 O O . LEU A 1 278 ? -25.213 18.640 -4.089 1.00 25.91 278 LEU A O 1
ATOM 2242 N N . THR A 1 279 ? -24.371 20.291 -2.836 1.00 23.89 279 THR A N 1
ATOM 2243 C CA . THR A 1 279 ? -24.378 21.315 -3.885 1.00 23.89 279 THR A CA 1
ATOM 2244 C C . THR A 1 279 ? -23.071 22.075 -3.914 1.00 23.89 279 THR A C 1
ATOM 2246 O O . THR A 1 279 ? -22.623 22.512 -2.857 1.00 23.89 279 THR A O 1
ATOM 2249 N N . GLN A 1 280 ? -22.603 22.316 -5.148 1.00 24.52 280 GLN A N 1
ATOM 2250 C CA . GLN A 1 280 ? -21.837 23.459 -5.689 1.00 24.52 280 GLN A CA 1
ATOM 2251 C C . GLN A 1 280 ? -20.565 23.007 -6.445 1.00 24.52 280 GLN A C 1
ATOM 2253 O O . GLN A 1 280 ? -19.898 22.094 -5.989 1.00 24.52 280 GLN A O 1
ATOM 2258 N N . VAL A 1 281 ? -20.137 23.563 -7.594 1.00 23.58 281 VAL A N 1
ATOM 2259 C CA . VAL A 1 281 ? -20.539 24.749 -8.386 1.00 23.58 281 VAL A CA 1
ATOM 2260 C C . VAL A 1 281 ? -19.784 24.757 -9.741 1.00 23.58 281 VAL A C 1
ATOM 2262 O O . VAL A 1 281 ? -18.746 24.123 -9.870 1.00 23.58 281 VAL A O 1
ATOM 2265 N N . SER A 1 282 ? -20.265 25.579 -10.691 1.00 24.25 282 SER A N 1
ATOM 2266 C CA . SER A 1 282 ? -19.500 26.278 -11.757 1.00 24.25 282 SER A CA 1
ATOM 2267 C C . SER A 1 282 ? -19.098 25.524 -13.037 1.00 24.25 282 SER A C 1
ATOM 2269 O O . SER A 1 282 ? -18.048 24.896 -13.125 1.00 24.25 282 SER A O 1
ATOM 2271 N N . SER A 1 283 ? -19.845 25.792 -14.113 1.00 23.66 283 SER A N 1
ATOM 2272 C CA . SER A 1 283 ? -19.407 25.616 -15.502 1.00 23.66 283 SER A CA 1
ATOM 2273 C C . SER A 1 283 ? -18.658 26.856 -16.015 1.00 23.66 283 SER A C 1
ATOM 2275 O O . SER A 1 283 ? -19.234 27.948 -16.054 1.00 23.66 283 SER A O 1
ATOM 2277 N N . LYS A 1 284 ? -17.427 26.686 -16.513 1.00 24.09 284 LYS A N 1
ATOM 2278 C CA . LYS A 1 284 ? -16.749 27.655 -17.392 1.00 24.09 284 LYS A CA 1
ATOM 2279 C C . LYS A 1 284 ? -16.694 27.059 -18.804 1.00 24.09 284 LYS A C 1
ATOM 2281 O O . LYS A 1 284 ? -16.092 26.014 -19.014 1.00 24.09 284 LYS A O 1
ATOM 2286 N N . ARG A 1 285 ? -17.383 27.701 -19.754 1.00 26.38 285 ARG A N 1
ATOM 2287 C CA . ARG A 1 285 ? -17.405 27.340 -21.183 1.00 26.38 285 ARG A CA 1
ATOM 2288 C C . ARG A 1 285 ? -16.080 27.699 -21.858 1.00 26.38 285 ARG A C 1
ATOM 2290 O O . ARG A 1 285 ? -15.643 28.840 -21.740 1.00 26.38 285 ARG A O 1
ATOM 2297 N N . LEU A 1 286 ? -15.574 26.790 -22.688 1.00 23.00 286 LEU A N 1
ATOM 2298 C CA . LEU A 1 286 ? -14.814 27.097 -23.902 1.00 23.00 286 LEU A CA 1
ATOM 2299 C C . LEU A 1 286 ? -15.394 26.243 -25.040 1.00 23.00 286 LEU A C 1
ATOM 2301 O O . LEU A 1 286 ? -15.634 25.052 -24.869 1.00 23.00 286 LEU A O 1
ATOM 2305 N N . SER A 1 287 ? -15.700 26.887 -26.166 1.00 26.75 287 SER A N 1
ATOM 2306 C CA . SER A 1 287 ? -16.326 26.300 -27.355 1.00 26.75 287 SER A CA 1
ATOM 2307 C C . SER A 1 287 ? -15.392 26.360 -28.560 1.00 26.75 287 SER A C 1
ATOM 2309 O O . SER A 1 287 ? -14.806 27.415 -28.788 1.00 26.75 287 SER A O 1
ATOM 2311 N N . ALA A 1 288 ? -15.391 25.310 -29.381 1.00 22.95 288 ALA A N 1
ATOM 2312 C CA . ALA A 1 288 ? -15.222 25.306 -30.845 1.00 22.95 288 ALA A CA 1
ATOM 2313 C C . ALA A 1 288 ? -15.471 23.843 -31.288 1.00 22.95 288 ALA A C 1
ATOM 2315 O O . ALA A 1 288 ? -14.895 22.948 -30.694 1.00 22.95 288 ALA A O 1
ATOM 2316 N N . ASN A 1 289 ? -16.353 23.457 -32.211 1.00 25.05 289 ASN A N 1
ATOM 2317 C CA . ASN A 1 289 ? -16.874 24.118 -33.397 1.00 25.05 289 ASN A CA 1
ATOM 2318 C C . ASN A 1 289 ? -18.377 23.871 -33.576 1.00 25.05 289 ASN A C 1
ATOM 2320 O O . ASN A 1 289 ? -18.920 22.830 -33.214 1.00 25.05 289 ASN A O 1
ATOM 2324 N N . GLY A 1 290 ? -19.036 24.878 -34.145 1.00 31.72 290 GLY A N 1
ATOM 2325 C CA . GLY A 1 290 ? -20.467 24.906 -34.368 1.00 31.72 290 GLY A CA 1
ATOM 2326 C C . GLY A 1 290 ? -20.943 23.985 -35.486 1.00 31.72 290 GLY A C 1
ATOM 2327 O O . GLY A 1 290 ? -20.475 24.053 -36.615 1.00 31.72 290 GLY A O 1
ATOM 2328 N N . THR A 1 291 ? -22.021 23.276 -35.175 1.00 23.66 291 THR A N 1
ATOM 2329 C CA . THR A 1 291 ? -23.129 23.071 -36.107 1.00 23.66 291 THR A CA 1
ATOM 2330 C C . THR A 1 291 ? -24.407 23.261 -35.300 1.00 23.66 291 THR A C 1
ATOM 2332 O O . THR A 1 291 ? -24.683 22.514 -34.364 1.00 23.66 291 THR A O 1
ATOM 2335 N N . LYS A 1 292 ? -25.145 24.338 -35.594 1.00 26.34 292 LYS A N 1
ATOM 2336 C CA . LYS A 1 292 ? -26.464 24.609 -35.012 1.00 26.34 292 LYS A CA 1
ATOM 2337 C C . LYS A 1 292 ? -27.433 23.524 -35.481 1.00 26.34 292 LYS A C 1
ATOM 2339 O O . LYS A 1 292 ? -27.687 23.434 -36.677 1.00 26.34 292 LYS A O 1
ATOM 2344 N N . VAL A 1 293 ? -28.033 22.792 -34.547 1.00 22.97 293 VAL A N 1
ATOM 2345 C CA . VAL A 1 293 ? -29.298 22.081 -34.781 1.00 22.97 293 VAL A CA 1
ATOM 2346 C C . VAL A 1 293 ? -30.395 22.848 -34.021 1.00 22.97 293 VAL A C 1
ATOM 2348 O O . VAL A 1 293 ? -30.142 23.260 -32.886 1.00 22.97 293 VAL A O 1
ATOM 2351 N N . PRO A 1 294 ? -31.558 23.159 -34.629 1.00 24.59 294 PRO A N 1
ATOM 2352 C CA . PRO A 1 294 ? -32.466 24.178 -34.111 1.00 24.59 294 PRO A CA 1
ATOM 2353 C C . PRO A 1 294 ? -33.251 23.696 -32.890 1.00 24.59 294 PRO A C 1
ATOM 2355 O O . PRO A 1 294 ? -33.874 22.637 -32.912 1.00 24.59 294 PRO A O 1
ATOM 2358 N N . THR A 1 295 ? -33.311 24.539 -31.863 1.00 26.12 295 THR A N 1
ATOM 2359 C CA . THR A 1 295 ? -34.335 24.483 -30.820 1.00 26.12 295 THR A CA 1
ATOM 2360 C C . THR A 1 295 ? -35.703 24.771 -31.435 1.00 26.12 295 THR A C 1
ATOM 2362 O O . THR A 1 295 ? -35.949 25.885 -31.899 1.00 26.12 295 THR A O 1
ATOM 2365 N N . THR A 1 296 ? -36.610 23.794 -31.409 1.00 25.34 296 THR A N 1
ATOM 2366 C CA . THR A 1 296 ? -38.045 24.035 -31.601 1.00 25.34 296 THR A CA 1
ATOM 2367 C C . THR A 1 296 ? -38.774 23.847 -30.276 1.00 25.34 296 THR A C 1
ATOM 2369 O O . THR A 1 296 ? -38.719 22.802 -29.636 1.00 25.34 296 THR A O 1
ATOM 2372 N N . ASN A 1 297 ? -39.407 24.941 -29.856 1.00 25.28 297 ASN A N 1
ATOM 2373 C CA . ASN A 1 297 ? -40.358 25.029 -28.760 1.00 25.28 297 ASN A CA 1
ATOM 2374 C C . ASN A 1 297 ? -41.589 24.158 -29.038 1.00 25.28 297 ASN A C 1
ATOM 2376 O O . ASN A 1 297 ? -42.139 24.217 -30.136 1.00 25.28 297 ASN A O 1
ATOM 2380 N N . LEU A 1 298 ? -42.119 23.516 -27.998 1.00 25.02 298 LEU A N 1
ATOM 2381 C CA . LEU A 1 298 ? -43.558 23.294 -27.869 1.00 25.02 298 LEU A CA 1
ATOM 2382 C C . LEU A 1 298 ? -43.999 23.658 -26.448 1.00 25.02 298 LEU A C 1
ATOM 2384 O O . LEU A 1 298 ? -43.925 22.891 -25.496 1.00 25.02 298 LEU A O 1
ATOM 2388 N N . SER A 1 299 ? -44.419 24.911 -26.346 1.00 23.89 299 SER A N 1
ATOM 2389 C CA . SER A 1 299 ? -45.321 25.472 -25.349 1.00 23.89 299 SER A CA 1
ATOM 2390 C C . SER A 1 299 ? -46.705 24.825 -25.433 1.00 23.89 299 SER A C 1
ATOM 2392 O O . SER A 1 299 ? -47.229 24.767 -26.538 1.00 23.89 299 SER A O 1
ATOM 2394 N N . TYR A 1 300 ? -47.343 24.491 -24.305 1.00 23.75 300 TYR A N 1
ATOM 2395 C CA . TYR A 1 300 ? -48.784 24.714 -24.110 1.00 23.75 300 TYR A CA 1
ATOM 2396 C C . TYR A 1 300 ? -49.137 24.867 -22.621 1.00 23.75 300 TYR A C 1
ATOM 2398 O O . TYR A 1 300 ? -48.678 24.126 -21.756 1.00 23.75 300 TYR A O 1
ATOM 2406 N N . LEU A 1 301 ? -49.925 25.911 -22.365 1.00 22.89 301 LEU A N 1
ATOM 2407 C CA . LEU A 1 301 ? -50.441 26.417 -21.097 1.00 22.89 301 LEU A CA 1
ATOM 2408 C C . LEU A 1 301 ? -51.779 25.748 -20.723 1.00 22.89 301 LEU A C 1
ATOM 2410 O O . LEU A 1 301 ? -52.605 25.500 -21.593 1.00 22.89 301 LEU A O 1
ATOM 2414 N N . THR A 1 302 ? -52.007 25.653 -19.405 1.00 24.27 302 THR A N 1
ATOM 2415 C CA . THR A 1 302 ? -53.264 25.931 -18.662 1.00 24.27 302 THR A CA 1
ATOM 2416 C C . THR A 1 302 ? -54.535 25.120 -18.939 1.00 24.27 302 THR A C 1
ATOM 2418 O O . THR A 1 302 ? -55.069 25.158 -20.036 1.00 24.27 302 THR A O 1
ATOM 2421 N N . GLN A 1 303 ? -55.176 24.611 -17.878 1.00 21.97 303 GLN A N 1
ATOM 2422 C CA . GLN A 1 303 ? -56.290 25.277 -17.167 1.00 21.97 303 GLN A CA 1
ATOM 2423 C C . GLN A 1 303 ? -56.881 24.340 -16.085 1.00 21.97 303 GLN A C 1
ATOM 2425 O O . GLN A 1 303 ? -57.111 23.166 -16.326 1.00 21.97 303 GLN A O 1
ATOM 2430 N N . VAL A 1 304 ? -56.976 24.821 -14.837 1.00 23.30 304 VAL A N 1
ATOM 2431 C CA . VAL A 1 304 ? -58.234 25.095 -14.098 1.00 23.30 304 VAL A CA 1
ATOM 2432 C C . VAL A 1 304 ? -59.092 23.849 -13.811 1.00 23.30 304 VAL A C 1
ATOM 2434 O O . VAL A 1 304 ? -59.788 23.350 -14.678 1.00 23.30 304 VAL A O 1
ATOM 2437 N N . SER A 1 305 ? -59.219 23.444 -12.546 1.00 23.06 305 SER A N 1
ATOM 2438 C CA . SER A 1 305 ? -60.312 23.951 -11.705 1.00 23.06 305 SER A CA 1
ATOM 2439 C C . SER A 1 305 ? -60.302 23.338 -10.304 1.00 23.06 305 SER A C 1
ATOM 2441 O O . SER A 1 305 ? -59.893 22.209 -10.060 1.00 23.06 305 SER A O 1
ATOM 2443 N N . SER A 1 306 ? -60.740 24.175 -9.381 1.00 24.95 306 SER A N 1
ATOM 2444 C CA . SER A 1 306 ? -60.978 23.964 -7.967 1.00 24.95 306 SER A CA 1
ATOM 2445 C C . SER A 1 306 ? -62.229 23.120 -7.699 1.00 24.95 306 SER A C 1
ATOM 2447 O O . SER A 1 306 ? -63.223 23.265 -8.405 1.00 24.95 306 SER A O 1
ATOM 2449 N N . LYS A 1 307 ? -62.261 22.396 -6.569 1.00 24.45 307 LYS A N 1
ATOM 2450 C CA . LYS A 1 307 ? -63.314 22.593 -5.552 1.00 24.45 307 LYS A CA 1
ATOM 2451 C C . LYS A 1 307 ? -63.086 21.809 -4.256 1.00 24.45 307 LYS A C 1
ATOM 2453 O O . LYS A 1 307 ? -62.748 20.635 -4.246 1.00 24.45 307 LYS A O 1
ATOM 2458 N N . ARG A 1 308 ? -63.325 22.549 -3.171 1.00 24.84 308 ARG A N 1
ATOM 2459 C CA . ARG A 1 308 ? -63.470 22.163 -1.760 1.00 24.84 308 ARG A CA 1
ATOM 2460 C C . ARG A 1 308 ? -64.587 21.137 -1.533 1.00 24.84 308 ARG A C 1
ATOM 2462 O O . ARG A 1 308 ? -65.581 21.200 -2.247 1.00 24.84 308 ARG A O 1
ATOM 2469 N N . LEU A 1 309 ? -64.496 20.400 -0.420 1.00 23.62 309 LEU A N 1
ATOM 2470 C CA . LEU A 1 309 ? -65.452 20.334 0.719 1.00 23.62 309 LEU A CA 1
ATOM 2471 C C . LEU A 1 309 ? -65.030 19.142 1.605 1.00 23.62 309 LEU A C 1
ATOM 2473 O O . LEU A 1 309 ? -64.908 18.032 1.116 1.00 23.62 309 LEU A O 1
ATOM 2477 N N . SER A 1 310 ? -64.477 19.377 2.797 1.00 24.48 310 SER A N 1
ATOM 2478 C CA . SER A 1 310 ? -65.151 19.492 4.107 1.00 24.48 310 SER A CA 1
ATOM 2479 C C . SER A 1 310 ? -65.841 18.211 4.590 1.00 24.48 310 SER A C 1
ATOM 2481 O O . SER A 1 310 ? -66.809 17.783 3.971 1.00 24.48 310 SER A O 1
ATOM 2483 N N . ALA A 1 311 ? -65.438 17.721 5.766 1.00 25.38 311 ALA A N 1
ATOM 2484 C CA . ALA A 1 311 ? -66.236 17.722 7.004 1.00 25.38 311 ALA A CA 1
ATOM 2485 C C . ALA A 1 311 ? -65.897 16.517 7.902 1.00 25.38 311 ALA A C 1
ATOM 2487 O O . ALA A 1 311 ? -65.845 15.397 7.418 1.00 25.38 311 ALA A O 1
ATOM 2488 N N . ASN A 1 312 ? -65.720 16.820 9.197 1.00 25.92 312 ASN A N 1
ATOM 2489 C CA . ASN A 1 312 ? -66.199 16.115 10.403 1.00 25.92 312 ASN A CA 1
ATOM 2490 C C . ASN A 1 312 ? -66.037 14.580 10.478 1.00 25.92 312 ASN A C 1
ATOM 2492 O O . ASN A 1 312 ? -66.471 13.856 9.604 1.00 25.92 312 ASN A O 1
ATOM 2496 N N . GLY A 1 313 ? -65.558 13.962 11.553 1.00 25.03 313 GLY A N 1
ATOM 2497 C CA . GLY A 1 313 ? -65.465 14.353 12.953 1.00 25.03 313 GLY A CA 1
ATOM 2498 C C . GLY A 1 313 ? -65.549 13.084 13.826 1.00 25.03 313 GLY A C 1
ATOM 2499 O O . GLY A 1 313 ? -65.794 11.991 13.327 1.00 25.03 313 GLY A O 1
ATOM 2500 N N . THR A 1 314 ? -65.419 13.281 15.141 1.00 25.91 314 THR A N 1
ATOM 2501 C CA . THR A 1 314 ? -65.813 12.403 16.272 1.00 25.91 314 THR A CA 1
ATOM 2502 C C . THR A 1 314 ? -64.938 11.215 16.742 1.00 25.91 314 THR A C 1
ATOM 2504 O O . THR A 1 314 ? -64.904 10.156 16.138 1.00 25.91 314 THR A O 1
ATOM 2507 N N . LYS A 1 315 ? -64.385 11.425 17.959 1.00 24.69 315 LYS A N 1
ATOM 2508 C CA . LYS A 1 315 ? -64.508 10.640 19.222 1.00 24.69 315 LYS A CA 1
ATOM 2509 C C . LYS A 1 315 ? -63.922 9.208 19.345 1.00 24.69 315 LYS A C 1
ATOM 2511 O O . LYS A 1 315 ? -64.534 8.245 18.915 1.00 24.69 315 LYS A O 1
ATOM 2516 N N . VAL A 1 316 ? -62.795 9.105 20.077 1.00 26.42 316 VAL A N 1
ATOM 2517 C CA . VAL A 1 316 ? -62.568 8.470 21.424 1.00 26.42 316 VAL A CA 1
ATOM 2518 C C . VAL A 1 316 ? -63.673 7.478 21.890 1.00 26.42 316 VAL A C 1
ATOM 2520 O O . VAL A 1 316 ? -64.830 7.899 21.834 1.00 26.42 316 VAL A O 1
ATOM 2523 N N . PRO A 1 317 ? -63.400 6.252 22.440 1.00 35.75 317 PRO A N 1
ATOM 2524 C CA . PRO A 1 317 ? -62.626 6.072 23.688 1.00 35.75 317 PRO A CA 1
ATOM 2525 C C . PRO A 1 317 ? -61.835 4.760 23.966 1.00 35.75 317 PRO A C 1
ATOM 2527 O O . PRO A 1 317 ? -61.932 3.745 23.290 1.00 35.75 317 PRO A O 1
ATOM 2530 N N . THR A 1 318 ? -61.073 4.870 25.061 1.00 30.86 318 THR A N 1
ATOM 2531 C CA . THR A 1 318 ? -60.375 3.918 25.955 1.00 30.86 318 THR A CA 1
ATOM 2532 C C . THR A 1 318 ? -61.089 2.610 26.336 1.00 30.86 318 THR A C 1
ATOM 2534 O O . THR A 1 318 ? -62.305 2.633 26.513 1.00 30.86 318 THR A O 1
ATOM 2537 N N . THR A 1 319 ? -60.334 1.550 26.690 1.00 27.25 319 THR A N 1
ATOM 2538 C CA . THR A 1 319 ? -60.533 0.732 27.924 1.00 27.25 319 THR A CA 1
ATOM 2539 C C . THR A 1 319 ? -59.414 -0.300 28.202 1.00 27.25 319 THR A C 1
ATOM 2541 O O . THR A 1 319 ? -58.773 -0.807 27.290 1.00 27.25 319 THR A O 1
ATOM 2544 N N . ASN A 1 320 ? -59.206 -0.551 29.505 1.00 26.11 320 ASN A N 1
ATOM 2545 C CA . ASN A 1 320 ? -58.292 -1.479 30.201 1.00 26.11 320 ASN A CA 1
ATOM 2546 C C . ASN A 1 320 ? -58.655 -2.978 30.051 1.00 26.11 320 ASN A C 1
ATOM 2548 O O . ASN A 1 320 ? -59.825 -3.267 29.829 1.00 26.11 320 ASN A O 1
ATOM 2552 N N . LEU A 1 321 ? -57.728 -3.915 30.341 1.00 24.81 321 LEU A N 1
ATOM 2553 C CA . LEU A 1 321 ? -57.723 -4.757 31.569 1.00 24.81 321 LEU A CA 1
ATOM 2554 C C . LEU A 1 321 ? -56.612 -5.842 31.597 1.00 24.81 321 LEU A C 1
ATOM 2556 O O . LEU A 1 321 ? -56.214 -6.401 30.582 1.00 24.81 321 LEU A O 1
ATOM 2560 N N . SER A 1 322 ? -56.164 -6.109 32.824 1.00 25.48 322 SER A N 1
ATOM 2561 C CA . SER A 1 322 ? -55.186 -7.064 33.375 1.00 25.48 322 SER A CA 1
ATOM 2562 C C . SER A 1 322 ? -55.770 -8.462 33.684 1.00 25.48 322 SER A C 1
ATOM 2564 O O . SER A 1 322 ? -56.984 -8.575 33.690 1.00 25.48 322 SER A O 1
ATOM 2566 N N . TYR A 1 323 ? -54.920 -9.480 33.964 1.00 25.50 323 TYR A N 1
ATOM 2567 C CA . TYR A 1 323 ? -55.025 -10.631 34.928 1.00 25.50 323 TYR A CA 1
ATOM 2568 C C . TYR A 1 323 ? -53.863 -11.628 34.618 1.00 25.50 323 TYR A C 1
ATOM 2570 O O . TYR A 1 323 ? -53.717 -12.014 33.466 1.00 25.50 323 TYR A O 1
ATOM 2578 N N . LEU A 1 324 ? -52.840 -11.901 35.453 1.00 24.58 324 LEU A N 1
ATOM 2579 C CA . LEU A 1 324 ? -52.703 -12.665 36.721 1.00 24.58 324 LEU A CA 1
ATOM 2580 C C . LEU A 1 324 ? -53.106 -14.157 36.684 1.00 24.58 324 LEU A C 1
ATOM 2582 O O . LEU A 1 324 ? -54.282 -14.466 36.539 1.00 24.58 324 LEU A O 1
ATOM 2586 N N . PHE A 1 325 ? -52.142 -15.050 36.966 1.00 25.62 325 PHE A N 1
ATOM 2587 C CA . PHE A 1 325 ? -52.353 -16.326 37.670 1.00 25.62 325 PHE A CA 1
ATOM 2588 C C . PHE A 1 325 ? -51.115 -16.707 38.507 1.00 25.62 325 PHE A C 1
ATOM 2590 O O . PHE A 1 325 ? -49.982 -16.652 38.033 1.00 25.62 325 PHE A O 1
ATOM 2597 N N . THR A 1 326 ? -51.379 -17.107 39.750 1.00 26.02 326 THR A N 1
ATOM 2598 C CA . THR A 1 326 ? -50.463 -17.594 40.798 1.00 26.02 326 THR A CA 1
ATOM 2599 C C . THR A 1 326 ? -51.009 -18.935 41.303 1.00 26.02 326 THR A C 1
ATOM 2601 O O . THR A 1 326 ? -52.223 -19.110 41.245 1.00 26.02 326 THR A O 1
ATOM 2604 N N . LEU A 1 327 ? -50.150 -19.825 41.829 1.00 25.33 327 LEU A N 1
ATOM 2605 C CA . LEU A 1 327 ? -50.342 -20.812 42.932 1.00 25.33 327 LEU A CA 1
ATOM 2606 C C . LEU A 1 327 ? -49.166 -21.824 42.829 1.00 25.33 327 LEU A C 1
ATOM 2608 O O . LEU A 1 327 ? -48.969 -22.364 41.749 1.00 25.33 327 LEU A O 1
ATOM 2612 N N . ALA A 1 328 ? -48.232 -22.066 43.763 1.00 25.16 328 ALA A N 1
ATOM 2613 C CA . ALA A 1 328 ? -48.139 -22.152 45.234 1.00 25.16 328 ALA A CA 1
ATOM 2614 C C . ALA A 1 328 ? -48.138 -23.607 45.771 1.00 25.16 328 ALA A C 1
ATOM 2616 O O . ALA A 1 328 ? -48.863 -24.454 45.262 1.00 25.16 328 ALA A O 1
ATOM 2617 N N . SER A 1 329 ? -47.381 -23.800 46.870 1.00 26.56 329 SER A N 1
ATOM 2618 C CA . SER A 1 329 ? -47.231 -24.936 47.825 1.00 26.56 329 SER A CA 1
ATOM 2619 C C . SER A 1 329 ? -46.219 -26.053 47.467 1.00 26.56 329 SER A C 1
ATOM 2621 O O . SER A 1 329 ? -46.329 -26.625 46.394 1.00 26.56 329 SER A O 1
ATOM 2623 N N . SER A 1 330 ? -45.121 -26.385 48.185 1.00 27.94 330 SER A N 1
ATOM 2624 C CA . SER A 1 330 ? -44.647 -26.415 49.604 1.00 27.94 330 SER A CA 1
ATOM 2625 C C . SER A 1 330 ? -44.812 -27.779 50.306 1.00 27.94 330 SER A C 1
ATOM 2627 O O . SER A 1 330 ? -45.954 -28.176 50.460 1.00 27.94 330 SER A O 1
ATOM 2629 N N . PHE A 1 331 ? -43.723 -28.426 50.785 1.00 27.67 331 PHE A N 1
ATOM 2630 C CA . PHE A 1 331 ? -43.583 -29.135 52.092 1.00 27.67 331 PHE A CA 1
ATOM 2631 C C . PHE A 1 331 ? -42.129 -29.654 52.359 1.00 27.67 331 PHE A C 1
ATOM 2633 O O . PHE A 1 331 ? -41.447 -30.115 51.451 1.00 27.67 331 PHE A O 1
ATOM 2640 N N . LEU A 1 332 ? -41.693 -29.507 53.624 1.00 23.50 332 LEU A N 1
ATOM 2641 C CA . LEU A 1 332 ? -40.417 -29.793 54.353 1.00 23.50 332 LEU A CA 1
ATOM 2642 C C . LEU A 1 332 ? -40.267 -31.303 54.796 1.00 23.50 332 LEU A C 1
ATOM 2644 O O . LEU A 1 332 ? -41.188 -32.049 54.469 1.00 23.50 332 LEU A O 1
ATOM 2648 N N . PRO A 1 333 ? -39.357 -31.776 55.719 1.00 52.34 333 PRO A N 1
ATOM 2649 C CA . PRO A 1 333 ? -37.924 -31.513 56.075 1.00 52.34 333 PRO A CA 1
ATOM 2650 C C . PRO A 1 333 ? -37.056 -32.777 56.472 1.00 52.34 333 PRO A C 1
ATOM 2652 O O . PRO A 1 333 ? -37.527 -33.904 56.400 1.00 52.34 333 PRO A O 1
ATOM 2655 N N . PHE A 1 334 ? -35.837 -32.526 57.018 1.00 27.59 334 PHE A N 1
ATOM 2656 C CA . PHE A 1 334 ? -34.944 -33.316 57.931 1.00 27.59 334 PHE A CA 1
ATOM 2657 C C . PHE A 1 334 ? -33.738 -34.116 57.369 1.00 27.59 334 PHE A C 1
ATOM 2659 O O . PHE A 1 334 ? -33.918 -35.169 56.773 1.00 27.59 334 PHE A O 1
ATOM 2666 N N . ALA A 1 335 ? -32.497 -33.693 57.698 1.00 27.23 335 ALA A N 1
ATOM 2667 C CA . ALA A 1 335 ? -31.629 -34.287 58.750 1.00 27.23 335 ALA A CA 1
ATOM 2668 C C . ALA A 1 335 ? -30.142 -33.822 58.668 1.00 27.23 335 ALA A C 1
ATOM 2670 O O . ALA A 1 335 ? -29.557 -33.752 57.592 1.00 27.23 335 ALA A O 1
ATOM 2671 N N . LEU A 1 336 ? -29.545 -33.521 59.834 1.00 28.38 336 LEU A N 1
ATOM 2672 C CA . LEU A 1 336 ? -28.123 -33.208 60.090 1.00 28.38 336 LEU A CA 1
ATOM 2673 C C . LEU A 1 336 ? -27.198 -34.441 59.935 1.00 28.38 336 LEU A C 1
ATOM 2675 O O . LEU A 1 336 ? -27.570 -35.504 60.422 1.00 28.38 336 LEU A O 1
ATOM 2679 N N . TYR A 1 337 ? -25.957 -34.278 59.439 1.00 29.48 337 TYR A N 1
ATOM 2680 C CA . TYR A 1 337 ? -24.701 -34.228 60.236 1.00 29.48 337 TYR A CA 1
ATOM 2681 C C . TYR A 1 337 ? -23.407 -34.383 59.393 1.00 29.48 337 TYR A C 1
ATOM 2683 O O . TYR A 1 337 ? -23.362 -35.126 58.421 1.00 29.48 337 TYR A O 1
ATOM 2691 N N . LEU A 1 338 ? -22.344 -33.760 59.930 1.00 28.23 338 LEU A N 1
ATOM 2692 C CA . LEU A 1 338 ? -20.890 -33.978 59.772 1.00 28.23 338 LEU A CA 1
ATOM 2693 C C . LEU A 1 338 ? -20.111 -33.310 58.611 1.00 28.23 338 LEU A C 1
ATOM 2695 O O . LEU A 1 338 ? -20.184 -33.691 57.449 1.00 28.23 338 LEU A O 1
ATOM 2699 N N . PHE A 1 339 ? -19.257 -32.362 59.022 1.00 28.11 339 PHE A N 1
ATOM 2700 C CA . PHE A 1 339 ? -18.098 -31.793 58.317 1.00 28.11 339 PHE A CA 1
ATOM 2701 C C . PHE A 1 339 ? -17.057 -32.864 57.917 1.00 28.11 339 PHE A C 1
ATOM 2703 O O . PHE A 1 339 ? -16.897 -33.861 58.622 1.00 28.11 339 PHE A O 1
ATOM 2710 N N . PRO A 1 340 ? -16.237 -32.579 56.889 1.00 31.62 340 PRO A N 1
ATOM 2711 C CA . PRO A 1 340 ? -14.876 -32.145 57.195 1.00 31.62 340 PRO A CA 1
ATOM 2712 C C . PRO A 1 340 ? -14.517 -30.822 56.511 1.00 31.62 340 PRO A C 1
ATOM 2714 O O . PRO A 1 340 ? -14.926 -30.516 55.395 1.00 31.62 340 PRO A O 1
ATOM 2717 N N . ILE A 1 341 ? -13.745 -30.023 57.240 1.00 39.22 341 ILE A N 1
ATOM 2718 C CA . ILE A 1 341 ? -13.213 -28.725 56.837 1.00 39.22 341 ILE A CA 1
ATOM 2719 C C . ILE A 1 341 ? -12.196 -28.948 55.712 1.00 39.22 341 ILE A C 1
ATOM 2721 O O . ILE A 1 341 ? -11.056 -29.331 55.959 1.00 39.22 341 ILE A O 1
ATOM 2725 N N . THR A 1 342 ? -12.606 -28.695 54.474 1.00 30.09 342 THR A N 1
ATOM 2726 C CA . THR A 1 342 ? -11.704 -28.381 53.362 1.00 30.09 342 THR A CA 1
ATOM 2727 C C . THR A 1 342 ? -11.595 -26.866 53.262 1.00 30.09 342 THR A C 1
ATOM 2729 O O . THR A 1 342 ? -12.595 -26.195 53.008 1.00 30.09 342 THR A O 1
ATOM 2732 N N . PHE A 1 343 ? -10.390 -26.328 53.467 1.00 31.25 343 PHE A N 1
ATOM 2733 C CA . PHE A 1 343 ? -10.044 -24.962 53.073 1.00 31.25 343 PHE A CA 1
ATOM 2734 C C . PHE A 1 343 ? -10.208 -24.851 51.551 1.00 31.25 343 PHE A C 1
ATOM 2736 O O . PHE A 1 343 ? -9.291 -25.146 50.789 1.00 31.25 343 PHE A O 1
ATOM 2743 N N . TYR A 1 344 ? -11.398 -24.460 51.103 1.00 27.05 344 TYR A N 1
ATOM 2744 C CA . TYR A 1 344 ? -11.571 -23.910 49.770 1.00 27.05 344 TYR A CA 1
ATOM 2745 C C . TYR A 1 344 ? -10.941 -22.520 49.789 1.00 27.05 344 TYR A C 1
ATOM 2747 O O . TYR A 1 344 ? -11.445 -21.610 50.447 1.00 27.05 344 TYR A O 1
ATOM 2755 N N . PHE A 1 345 ? -9.832 -22.357 49.067 1.00 30.58 345 PHE A N 1
ATOM 2756 C CA . PHE A 1 345 ? -9.513 -21.060 48.487 1.00 30.58 345 PHE A CA 1
ATOM 2757 C C . PHE A 1 345 ? -10.696 -20.704 47.591 1.00 30.58 345 PHE A C 1
ATOM 2759 O O . PHE A 1 345 ? -10.846 -21.249 46.501 1.00 30.58 345 PHE A O 1
ATOM 2766 N N . VAL A 1 346 ? -11.593 -19.861 48.095 1.00 26.52 346 VAL A N 1
ATOM 2767 C CA . VAL A 1 346 ? -12.612 -19.235 47.261 1.00 26.52 346 VAL A CA 1
ATOM 2768 C C . VAL A 1 346 ? -11.844 -18.252 46.376 1.00 26.52 346 VAL A C 1
ATOM 2770 O O . VAL A 1 346 ? -11.231 -17.331 46.923 1.00 26.52 346 VAL A O 1
ATOM 2773 N N . PRO A 1 347 ? -11.795 -18.433 45.045 1.00 33.88 347 PRO A N 1
ATOM 2774 C CA . PRO A 1 347 ? -11.276 -17.388 44.180 1.00 33.88 347 PRO A CA 1
ATOM 2775 C C . PRO A 1 347 ? -12.145 -16.149 44.407 1.00 33.88 347 PRO A C 1
ATOM 2777 O O . PRO A 1 347 ? -13.374 -16.228 44.351 1.00 33.88 347 PRO A O 1
ATOM 2780 N N . ASN A 1 348 ? -11.518 -15.019 44.739 1.00 34.31 348 ASN A N 1
ATOM 2781 C CA . ASN A 1 348 ? -12.218 -13.745 44.855 1.00 34.31 348 ASN A CA 1
ATOM 2782 C C . ASN A 1 348 ? -12.859 -13.432 43.498 1.00 34.31 348 ASN A C 1
ATOM 2784 O O . ASN A 1 348 ? -12.170 -13.058 42.554 1.00 34.31 348 ASN A O 1
ATOM 2788 N N . ILE A 1 349 ? -14.176 -13.604 43.400 1.00 35.00 349 ILE A N 1
ATOM 2789 C CA . ILE A 1 349 ? -14.961 -13.140 42.259 1.00 35.00 349 ILE A CA 1
ATOM 2790 C C . ILE A 1 349 ? -14.876 -11.608 42.280 1.00 35.00 349 ILE A C 1
ATOM 2792 O O . ILE A 1 349 ? -15.306 -10.985 43.254 1.00 35.00 349 ILE A O 1
ATOM 2796 N N . ALA A 1 350 ? -14.299 -10.988 41.247 1.00 39.28 350 ALA A N 1
ATOM 2797 C CA . ALA A 1 350 ? -14.219 -9.535 41.157 1.00 39.28 350 ALA A CA 1
ATOM 2798 C C . ALA A 1 350 ? -15.582 -8.981 40.705 1.00 39.28 350 ALA A C 1
ATOM 2800 O O . ALA A 1 350 ? -15.880 -8.802 39.522 1.00 39.28 350 ALA A O 1
ATOM 2801 N N . LEU A 1 351 ? -16.445 -8.714 41.684 1.00 41.50 351 LEU A N 1
ATOM 2802 C CA . LEU A 1 351 ? -17.542 -7.761 41.519 1.00 41.50 351 LEU A CA 1
ATOM 2803 C C . LEU A 1 351 ? -16.940 -6.367 41.270 1.00 41.50 351 LEU A C 1
ATOM 2805 O O . LEU A 1 351 ? -15.849 -6.078 41.771 1.00 41.50 351 LEU A O 1
ATOM 2809 N N . ALA A 1 352 ? -17.619 -5.499 40.512 1.00 48.06 352 ALA A N 1
ATOM 2810 C CA . ALA A 1 352 ? -17.160 -4.117 40.383 1.00 48.06 352 ALA A CA 1
ATOM 2811 C C . ALA A 1 352 ? -17.077 -3.485 41.785 1.00 48.06 352 ALA A C 1
ATOM 2813 O O . ALA A 1 352 ? -18.028 -3.533 42.568 1.00 48.06 352 ALA A O 1
ATOM 2814 N N . GLN A 1 353 ? -15.896 -2.971 42.124 1.00 63.91 353 GLN A N 1
ATOM 2815 C CA . GLN A 1 353 ? -15.595 -2.412 43.440 1.00 63.91 353 GLN A CA 1
ATOM 2816 C C . GLN A 1 353 ? -16.067 -0.957 43.492 1.00 63.91 353 GLN A C 1
ATOM 2818 O O . GLN A 1 353 ? -15.839 -0.216 42.540 1.00 63.91 353 GLN A O 1
ATOM 2823 N N . SER A 1 354 ? -16.697 -0.531 44.591 1.00 84.06 354 SER A N 1
ATOM 2824 C CA . SER A 1 354 ? -17.058 0.881 44.791 1.00 84.06 354 SER A CA 1
ATOM 2825 C C . SER A 1 354 ? -15.816 1.777 44.747 1.00 84.06 354 SER A C 1
ATOM 2827 O O . SER A 1 354 ? -14.733 1.348 45.148 1.00 84.06 354 SER A O 1
ATOM 2829 N N . ILE A 1 355 ? -15.958 3.040 44.339 1.00 94.00 355 ILE A N 1
ATOM 2830 C CA . ILE A 1 355 ? -14.849 4.001 44.386 1.00 94.00 355 ILE A CA 1
ATOM 2831 C C . ILE A 1 355 ? -14.537 4.357 45.843 1.00 94.00 355 ILE A C 1
ATOM 2833 O O . ILE A 1 355 ? -15.363 4.955 46.533 1.00 94.00 355 ILE A O 1
ATOM 2837 N N . LEU A 1 356 ? -13.331 4.018 46.302 1.00 95.25 356 LEU A N 1
ATOM 2838 C CA . LEU A 1 356 ? -12.866 4.287 47.662 1.00 95.25 356 LEU A CA 1
ATOM 2839 C C . LEU A 1 356 ? -11.595 5.148 47.638 1.00 95.25 356 LEU A C 1
ATOM 2841 O O . LEU A 1 356 ? -10.611 4.759 47.000 1.00 95.25 356 LEU A O 1
ATOM 2845 N N . PRO A 1 357 ? -11.558 6.289 48.351 1.00 96.19 357 PRO A N 1
ATOM 2846 C CA . PRO A 1 357 ? -10.352 7.106 48.439 1.00 96.19 357 PRO A CA 1
ATOM 2847 C C . PRO A 1 357 ? -9.222 6.359 49.165 1.00 96.19 357 PRO A C 1
ATOM 2849 O O . PRO A 1 357 ? -9.458 5.471 49.990 1.00 96.19 357 PRO A O 1
ATOM 2852 N N . ALA A 1 358 ? -7.972 6.698 48.848 1.00 94.25 358 ALA A N 1
ATOM 2853 C CA . ALA A 1 358 ? -6.805 6.192 49.563 1.00 94.25 358 ALA A CA 1
ATOM 2854 C C . ALA A 1 358 ? -6.497 7.056 50.796 1.00 94.25 358 ALA A C 1
ATOM 2856 O O . ALA A 1 358 ? -6.547 8.285 50.744 1.00 94.25 358 ALA A O 1
ATOM 2857 N N . SER A 1 359 ? -6.107 6.414 51.898 1.00 91.69 359 SER A N 1
ATOM 2858 C CA . SER A 1 359 ? -5.634 7.098 53.108 1.00 91.69 359 SER A CA 1
ATOM 2859 C C . SER A 1 359 ? -4.120 7.341 53.044 1.00 91.69 359 SER A C 1
ATOM 2861 O O . SER A 1 359 ? -3.360 6.763 53.818 1.00 91.69 359 SER A O 1
ATOM 2863 N N . ASP A 1 360 ? -3.672 8.168 52.096 1.00 90.31 360 ASP A N 1
ATOM 2864 C CA . ASP A 1 360 ? -2.248 8.354 51.761 1.00 90.31 360 ASP A CA 1
ATOM 2865 C C . ASP A 1 360 ? -1.785 9.826 51.727 1.00 90.31 360 ASP A C 1
ATOM 2867 O O . ASP A 1 360 ? -0.743 10.147 51.158 1.00 90.31 360 ASP A O 1
ATOM 2871 N N . GLY A 1 361 ? -2.570 10.733 52.318 1.00 87.88 361 GLY A N 1
ATOM 2872 C CA . GLY A 1 361 ? -2.272 12.170 52.369 1.00 87.88 361 GLY A CA 1
ATOM 2873 C C . GLY A 1 361 ? -2.697 12.965 51.128 1.00 87.88 361 GLY A C 1
ATOM 2874 O O . GLY A 1 361 ? -2.583 14.191 51.118 1.00 87.88 361 GLY A O 1
ATOM 2875 N N . THR A 1 362 ? -3.253 12.309 50.103 1.00 93.44 362 THR A N 1
ATOM 2876 C CA . THR A 1 362 ? -3.800 13.000 48.920 1.00 93.44 362 THR A CA 1
ATOM 2877 C C . THR A 1 362 ? -5.102 13.749 49.232 1.00 93.44 362 THR A C 1
ATOM 2879 O O . THR A 1 362 ? -5.502 14.616 48.468 1.00 93.44 362 THR A O 1
ATOM 2882 N N . ASN A 1 363 ? -5.773 13.447 50.352 1.00 94.94 363 ASN A N 1
ATOM 2883 C CA . ASN A 1 363 ? -7.036 14.081 50.768 1.00 94.94 363 ASN A CA 1
ATOM 2884 C C . ASN A 1 363 ? -8.127 14.029 49.680 1.00 94.94 363 ASN A C 1
ATOM 2886 O O . ASN A 1 363 ? -8.873 14.987 49.477 1.00 94.94 363 ASN A O 1
ATOM 2890 N N . THR A 1 364 ? -8.192 12.919 48.941 1.00 97.38 364 THR A N 1
ATOM 2891 C CA . THR A 1 364 ? -9.274 12.669 47.981 1.00 97.38 364 THR A CA 1
ATOM 2892 C C . THR A 1 364 ? -10.554 12.356 48.742 1.00 97.38 364 THR A C 1
ATOM 2894 O O . THR A 1 364 ? -10.558 11.489 49.612 1.00 97.38 364 THR A O 1
ATOM 2897 N N . ASN A 1 365 ? -11.636 13.048 48.401 1.00 96.94 365 ASN A N 1
ATOM 2898 C CA . ASN A 1 365 ? -12.954 12.839 48.982 1.00 96.94 365 ASN A CA 1
ATOM 2899 C C . ASN A 1 365 ? -13.892 12.288 47.913 1.00 96.94 365 ASN A C 1
ATOM 2901 O O . ASN A 1 365 ? -13.942 12.816 46.804 1.00 96.94 365 ASN A O 1
ATOM 2905 N N . VAL A 1 366 ? -14.648 11.251 48.263 1.00 97.06 366 VAL A N 1
ATOM 2906 C CA . VAL A 1 366 ? -15.657 10.645 47.389 1.00 97.06 366 VAL A CA 1
ATOM 2907 C C . VAL A 1 366 ? -16.993 10.710 48.113 1.00 97.06 366 VAL A C 1
ATOM 2909 O O . VAL A 1 366 ? -17.141 10.119 49.182 1.00 97.06 366 VAL A O 1
ATOM 2912 N N . SER A 1 367 ? -17.952 11.450 47.561 1.00 95.69 367 SER A N 1
ATOM 2913 C CA . SER A 1 367 ? -19.317 11.530 48.082 1.00 95.69 367 SER A CA 1
ATOM 2914 C C . SER A 1 367 ? -20.300 10.939 47.080 1.00 95.69 367 SER A C 1
ATOM 2916 O O . SER A 1 367 ? -20.234 11.211 45.885 1.00 95.69 367 SER A O 1
ATOM 2918 N N . LEU A 1 368 ? -21.216 10.103 47.563 1.00 93.69 368 LEU A N 1
ATOM 2919 C CA . LEU A 1 368 ? -22.226 9.473 46.720 1.00 93.69 368 LEU A CA 1
ATOM 2920 C C . LEU A 1 368 ? -23.497 10.328 46.697 1.00 93.69 368 LEU A C 1
ATOM 2922 O O . LEU A 1 368 ? -24.065 10.625 47.749 1.00 93.69 368 LEU A O 1
ATOM 2926 N N . ASN A 1 369 ? -23.952 10.699 45.504 1.00 92.06 369 ASN A N 1
ATOM 2927 C CA . ASN A 1 369 ? -25.223 11.373 45.267 1.00 92.06 369 ASN A CA 1
ATOM 2928 C C . ASN A 1 369 ? -26.061 10.553 44.274 1.00 92.06 369 ASN A C 1
ATOM 2930 O O . ASN A 1 369 ? -25.854 10.614 43.064 1.00 92.06 369 ASN A O 1
ATOM 2934 N N . GLY A 1 370 ? -26.986 9.738 44.786 1.00 92.06 370 GLY A N 1
ATOM 2935 C CA . GLY A 1 370 ? -27.689 8.750 43.963 1.00 92.06 370 GLY A CA 1
ATOM 2936 C C . GLY A 1 370 ? -26.709 7.708 43.417 1.00 92.06 370 GLY A C 1
ATOM 2937 O O . GLY A 1 370 ? -26.092 6.994 44.201 1.00 92.06 370 GLY A O 1
ATOM 2938 N N . ASN A 1 371 ? -26.551 7.655 42.092 1.00 93.81 371 ASN A N 1
ATOM 2939 C CA . ASN A 1 371 ? -25.600 6.764 41.412 1.00 93.81 371 ASN A CA 1
ATOM 2940 C C . ASN A 1 371 ? -24.287 7.473 41.019 1.00 93.81 371 ASN A C 1
ATOM 2942 O O . ASN A 1 371 ? -23.459 6.899 40.314 1.00 93.81 371 ASN A O 1
ATOM 2946 N N . GLU A 1 372 ? -24.106 8.732 41.423 1.00 97.06 372 GLU A N 1
ATOM 2947 C CA . GLU A 1 372 ? -22.954 9.553 41.055 1.00 97.06 372 GLU A CA 1
ATOM 2948 C C . GLU A 1 372 ? -21.966 9.679 42.219 1.00 97.06 372 GLU A C 1
ATOM 2950 O O . GLU A 1 372 ? -22.282 10.235 43.273 1.00 97.06 372 GLU A O 1
ATOM 2955 N N . PHE A 1 373 ? -20.750 9.179 42.018 1.00 98.00 373 PHE A N 1
ATOM 2956 C CA . PHE A 1 373 ? -19.600 9.368 42.891 1.00 98.00 373 PHE A CA 1
ATOM 2957 C C . PHE A 1 373 ? -18.924 10.696 42.545 1.00 98.00 373 PHE A C 1
ATOM 2959 O O . PHE A 1 373 ? -18.166 10.793 41.580 1.00 98.00 373 PHE A O 1
ATOM 2966 N N . ASN A 1 374 ? -19.187 11.719 43.351 1.00 97.81 374 ASN A N 1
ATOM 2967 C CA . ASN A 1 374 ? -18.543 13.020 43.250 1.00 97.81 374 ASN A CA 1
ATOM 2968 C C . ASN A 1 374 ? -17.159 12.978 43.902 1.00 97.81 374 ASN A C 1
ATOM 2970 O O . ASN A 1 374 ? -17.026 12.778 45.112 1.00 97.81 374 ASN A O 1
ATOM 2974 N N . ILE A 1 375 ? -16.128 13.181 43.088 1.00 98.44 375 ILE A N 1
ATOM 2975 C CA . ILE A 1 375 ? -14.721 13.145 43.478 1.00 98.44 375 ILE A CA 1
ATOM 2976 C C . ILE A 1 375 ? -14.233 14.587 43.640 1.00 98.44 375 ILE A C 1
ATOM 2978 O O . ILE A 1 375 ? -14.224 15.365 42.688 1.00 98.44 375 ILE A O 1
ATOM 2982 N N . THR A 1 376 ? -13.840 14.940 44.864 1.00 97.00 376 THR A N 1
ATOM 2983 C CA . THR A 1 376 ? -13.374 16.280 45.269 1.00 97.00 376 THR A CA 1
ATOM 2984 C C . THR A 1 376 ? -12.119 16.187 46.144 1.00 97.00 376 THR A C 1
ATOM 2986 O O . THR A 1 376 ? -11.588 15.101 46.395 1.00 97.00 376 THR A O 1
ATOM 2989 N N . GLY A 1 377 ? -11.629 17.327 46.638 1.00 96.12 377 GLY A N 1
ATOM 2990 C CA . GLY A 1 377 ? -10.392 17.388 47.415 1.00 96.12 377 GLY A CA 1
ATOM 2991 C C . GLY A 1 377 ? -9.183 17.175 46.510 1.00 96.12 377 GLY A C 1
ATOM 2992 O O . GLY A 1 377 ? -9.146 17.723 45.414 1.00 96.12 377 GLY A O 1
ATOM 2993 N N . GLY A 1 378 ? -8.221 16.368 46.951 1.00 96.44 378 GLY A N 1
ATOM 2994 C CA . GLY A 1 378 ? -6.973 16.149 46.220 1.00 96.44 378 GLY A CA 1
ATOM 2995 C C . GLY A 1 378 ? -5.851 17.108 46.630 1.00 96.44 378 GLY A C 1
ATOM 2996 O O . GLY A 1 378 ? -6.005 17.945 47.521 1.00 96.44 378 GLY A O 1
ATOM 2997 N N . GLN A 1 379 ? -4.707 16.966 45.965 1.00 97.81 379 GLN A N 1
ATOM 2998 C CA . GLN A 1 379 ? -3.545 17.852 46.098 1.00 97.81 379 GLN A CA 1
ATOM 2999 C C . GLN A 1 379 ? -3.256 18.518 44.757 1.00 97.81 379 GLN A C 1
ATOM 3001 O O . GLN A 1 379 ? -3.510 17.918 43.715 1.00 97.81 379 GLN A O 1
ATOM 3006 N N . THR A 1 380 ? -2.701 19.729 44.767 1.00 97.44 380 THR A N 1
ATOM 3007 C CA . THR A 1 380 ? -2.335 20.445 43.538 1.00 97.44 380 THR A CA 1
ATOM 3008 C C . THR A 1 380 ? -0.828 20.621 43.404 1.00 97.44 380 THR A C 1
ATOM 3010 O O . THR A 1 380 ? -0.096 20.665 44.396 1.00 97.44 380 THR A O 1
ATOM 3013 N N . SER A 1 381 ? -0.360 20.767 42.167 1.00 97.56 381 SER A N 1
ATOM 3014 C CA . SER A 1 381 ? 0.979 21.288 41.882 1.00 97.56 381 SER A CA 1
ATOM 3015 C C . SER A 1 381 ? 1.140 22.729 42.379 1.00 97.56 381 SER A C 1
ATOM 3017 O O . SER A 1 381 ? 0.159 23.417 42.669 1.00 97.56 381 SER A O 1
ATOM 3019 N N . SER A 1 382 ? 2.386 23.205 42.498 1.00 96.50 382 SER A N 1
ATOM 3020 C CA . SER A 1 382 ? 2.666 24.559 43.011 1.00 96.50 382 SER A CA 1
ATOM 3021 C C . SER A 1 382 ? 2.149 25.687 42.111 1.00 96.50 382 SER A C 1
ATOM 3023 O O . SER A 1 382 ? 1.876 26.777 42.607 1.00 96.50 382 SER A O 1
ATOM 3025 N N . ASP A 1 383 ? 1.966 25.423 40.817 1.00 95.19 383 ASP A N 1
ATOM 3026 C CA . ASP A 1 383 ? 1.328 26.325 39.850 1.00 95.19 383 ASP A CA 1
ATOM 3027 C C . ASP A 1 383 ? -0.206 26.177 39.802 1.00 95.19 383 ASP A C 1
ATOM 3029 O O . ASP A 1 383 ? -0.875 26.918 39.086 1.00 95.19 383 ASP A O 1
ATOM 3033 N N . GLY A 1 384 ? -0.771 25.222 40.548 1.00 95.69 384 GLY A N 1
ATOM 3034 C CA . GLY A 1 384 ? -2.203 24.937 40.588 1.00 95.69 384 GLY A CA 1
ATOM 3035 C C . GLY A 1 384 ? -2.774 24.283 39.326 1.00 95.69 384 GLY A C 1
ATOM 3036 O O . GLY A 1 384 ? -3.974 24.038 39.290 1.00 95.69 384 GLY A O 1
ATOM 3037 N N . ALA A 1 385 ? -1.965 23.982 38.305 1.00 96.38 385 ALA A N 1
ATOM 3038 C CA . ALA A 1 385 ? -2.455 23.478 37.020 1.00 96.38 385 ALA A CA 1
ATOM 3039 C C . ALA A 1 385 ? -2.774 21.970 37.023 1.00 96.38 385 ALA A C 1
ATOM 3041 O O . ALA A 1 385 ? -3.577 21.513 36.207 1.00 96.38 385 ALA A O 1
ATOM 3042 N N . ASN A 1 386 ? -2.170 21.191 37.923 1.00 97.75 386 ASN A N 1
ATOM 3043 C CA . ASN A 1 386 ? -2.350 19.742 38.012 1.00 97.75 386 ASN A CA 1
ATOM 3044 C C . ASN A 1 386 ? -3.033 19.367 39.332 1.00 97.75 386 ASN A C 1
ATOM 3046 O O . ASN A 1 386 ? -2.548 19.739 40.400 1.00 97.75 386 ASN A O 1
ATOM 3050 N N . LEU A 1 387 ? -4.132 18.613 39.256 1.00 98.31 387 LEU A N 1
ATOM 3051 C CA . LEU A 1 387 ? -4.899 18.100 40.393 1.00 98.31 387 LEU A CA 1
ATOM 3052 C C . LEU A 1 387 ? -4.709 16.584 40.521 1.00 98.31 387 LEU A C 1
ATOM 3054 O O . LEU A 1 387 ? -4.935 15.841 39.569 1.00 98.31 387 LEU A O 1
ATOM 3058 N N . PHE A 1 388 ? -4.325 16.119 41.707 1.00 98.50 388 PHE A N 1
ATOM 3059 C CA . PHE A 1 388 ? -3.989 14.722 41.971 1.00 98.50 388 PHE A CA 1
ATOM 3060 C C . PHE A 1 388 ? -4.993 14.073 42.928 1.00 98.50 388 PHE A C 1
ATOM 3062 O O . PHE A 1 388 ? -5.266 14.601 44.011 1.00 98.50 388 PHE A O 1
ATOM 3069 N N . HIS A 1 389 ? -5.477 12.890 42.549 1.00 98.50 389 HIS A N 1
ATOM 3070 C CA . HIS A 1 389 ? -6.353 12.033 43.342 1.00 98.50 389 HIS A CA 1
ATOM 3071 C C . HIS A 1 389 ? -5.752 10.641 43.543 1.00 98.50 389 HIS A C 1
ATOM 3073 O O . HIS A 1 389 ? -5.017 10.126 42.696 1.00 98.50 389 HIS A O 1
ATOM 3079 N N . SER A 1 390 ? -6.096 10.010 44.665 1.00 98.00 390 SER A N 1
ATOM 3080 C CA . SER A 1 390 ? -5.624 8.670 45.009 1.00 98.00 390 SER A CA 1
ATOM 3081 C C . SER A 1 390 ? -6.753 7.814 45.572 1.00 98.00 390 SER A C 1
ATOM 3083 O O . SER A 1 390 ? -7.510 8.253 46.442 1.00 98.00 390 SER A O 1
ATOM 3085 N N . PHE A 1 391 ? -6.851 6.582 45.077 1.00 97.88 391 PHE A N 1
ATOM 3086 C CA . PHE A 1 391 ? -7.923 5.640 45.380 1.00 97.88 391 PHE A CA 1
ATOM 3087 C C . PHE A 1 391 ? -7.355 4.305 45.852 1.00 97.88 391 PHE A C 1
ATOM 3089 O O . PHE A 1 391 ? -6.387 3.794 45.293 1.00 97.88 391 PHE A O 1
ATOM 3096 N N . SER A 1 392 ? -7.968 3.706 46.868 1.00 95.56 392 SER A N 1
ATOM 3097 C CA . SER A 1 392 ? -7.688 2.312 47.224 1.00 95.56 392 SER A CA 1
ATOM 3098 C C . SER A 1 392 ? -8.393 1.355 46.259 1.00 95.56 392 SER A C 1
ATOM 3100 O O . SER A 1 392 ? -7.835 0.319 45.909 1.00 95.56 392 SER A O 1
ATOM 3102 N N . GLN A 1 393 ? -9.579 1.729 45.776 1.00 95.31 393 GLN A N 1
ATOM 3103 C CA . GLN A 1 393 ? -10.355 0.994 44.780 1.00 95.31 393 GLN A CA 1
ATOM 3104 C C . GLN A 1 393 ? -11.029 1.981 43.828 1.00 95.31 393 GLN A C 1
ATOM 3106 O O . GLN A 1 393 ? -11.481 3.045 44.250 1.00 95.31 393 GLN A O 1
ATOM 3111 N N . PHE A 1 394 ? -11.105 1.629 42.547 1.00 96.94 394 PHE A N 1
ATOM 3112 C CA . PHE A 1 394 ? -11.792 2.434 41.542 1.00 96.94 394 PHE A CA 1
ATOM 3113 C C . PHE A 1 394 ? -12.494 1.508 40.552 1.00 96.94 394 PHE A C 1
ATOM 3115 O O . PHE A 1 394 ? -11.848 0.937 39.672 1.00 96.94 394 PHE A O 1
ATOM 3122 N N . GLY A 1 395 ? -13.802 1.343 40.715 1.00 95.12 395 GLY A N 1
ATOM 3123 C CA . GLY A 1 395 ? -14.661 0.588 39.813 1.00 95.12 395 GLY A CA 1
ATOM 3124 C C . GLY A 1 395 ? -16.043 1.228 39.713 1.00 95.12 395 GLY A C 1
ATOM 3125 O O . GLY A 1 395 ? -16.408 2.062 40.539 1.00 95.12 395 GLY A O 1
ATOM 3126 N N . LEU A 1 396 ? -16.775 0.871 38.661 1.00 95.25 396 LEU A N 1
ATOM 3127 C CA . LEU A 1 396 ? -18.127 1.361 38.389 1.00 95.25 396 LEU A CA 1
ATOM 3128 C C . LEU A 1 396 ? -19.007 0.212 37.895 1.00 95.25 396 LEU A C 1
ATOM 3130 O O . LEU A 1 396 ? -18.631 -0.504 36.965 1.00 95.25 396 LEU A O 1
ATOM 3134 N N . ASN A 1 397 ? -20.199 0.073 38.465 1.00 93.75 397 ASN A N 1
ATOM 3135 C CA . ASN A 1 397 ? -21.280 -0.735 37.915 1.00 93.75 397 ASN A CA 1
ATOM 3136 C C . ASN A 1 397 ? -21.979 -0.020 36.749 1.00 93.75 397 ASN A C 1
ATOM 3138 O O . ASN A 1 397 ? -21.773 1.164 36.476 1.00 93.75 397 ASN A O 1
ATOM 3142 N N . GLN A 1 398 ? -22.875 -0.753 36.085 1.00 91.75 398 GLN A N 1
ATOM 3143 C CA . GLN A 1 398 ? -23.780 -0.171 35.099 1.00 91.75 398 GLN A CA 1
ATOM 3144 C C . GLN A 1 398 ? -24.649 0.923 35.733 1.00 91.75 398 GLN A C 1
ATOM 3146 O O . GLN A 1 398 ? -25.281 0.699 36.763 1.00 91.75 398 GLN A O 1
ATOM 3151 N N . ASN A 1 399 ? -24.722 2.080 35.066 1.00 91.75 399 ASN A N 1
ATOM 3152 C CA . ASN A 1 399 ? -25.442 3.296 35.483 1.00 91.75 399 ASN A CA 1
ATOM 3153 C C . ASN A 1 399 ? -24.810 4.095 36.634 1.00 91.75 399 ASN A C 1
ATOM 3155 O O . ASN A 1 399 ? -25.408 5.083 37.063 1.00 91.75 399 ASN A O 1
ATOM 3159 N N . GLU A 1 400 ? -23.639 3.697 37.130 1.00 96.88 400 GLU A N 1
ATOM 3160 C CA . GLU A 1 400 ? -22.868 4.526 38.056 1.00 96.88 400 GLU A CA 1
ATOM 3161 C C . GLU A 1 400 ? -22.015 5.545 37.290 1.00 96.88 400 GLU A C 1
ATOM 3163 O O . GLU A 1 400 ? -21.590 5.302 36.155 1.00 96.88 400 GLU A O 1
ATOM 3168 N N . ILE A 1 401 ? -21.774 6.696 37.919 1.00 98.12 401 ILE A N 1
ATOM 3169 C CA . ILE A 1 401 ? -21.009 7.807 37.349 1.00 98.12 401 ILE A CA 1
ATOM 3170 C C . ILE A 1 401 ? -19.849 8.142 38.288 1.00 98.12 401 ILE A C 1
ATOM 3172 O O . ILE A 1 401 ? -20.077 8.388 39.468 1.00 98.12 401 ILE A O 1
ATOM 3176 N N . ALA A 1 402 ? -18.619 8.199 37.784 1.00 98.44 402 ALA A N 1
ATOM 3177 C CA . ALA A 1 402 ? -17.496 8.832 38.475 1.00 98.44 402 ALA A CA 1
ATOM 3178 C C . ALA A 1 402 ? -17.352 10.269 37.973 1.00 98.44 402 ALA A C 1
ATOM 3180 O O . ALA A 1 402 ? -16.876 10.473 36.858 1.00 98.44 402 ALA A O 1
ATOM 3181 N N . ASN A 1 403 ? -17.756 11.254 38.774 1.00 98.31 403 ASN A N 1
ATOM 3182 C CA . ASN A 1 403 ? -17.673 12.666 38.409 1.00 98.31 403 ASN A CA 1
ATOM 3183 C C . ASN A 1 403 ? -16.484 13.339 39.111 1.00 98.31 403 ASN A C 1
ATOM 3185 O O . ASN A 1 403 ? -16.508 13.568 40.321 1.00 98.31 403 ASN A O 1
ATOM 3189 N N . PHE A 1 404 ? -15.442 13.667 38.349 1.00 98.50 404 PHE A N 1
ATOM 3190 C CA . PHE A 1 404 ? -14.312 14.469 38.809 1.00 98.50 404 PHE A CA 1
ATOM 3191 C C . PHE A 1 404 ? -14.670 15.957 38.747 1.00 98.50 404 PHE A C 1
ATOM 3193 O O . PHE A 1 404 ? -14.840 16.529 37.666 1.00 98.50 404 PHE A O 1
ATOM 3200 N N . LEU A 1 405 ? -14.762 16.594 39.914 1.00 96.62 405 LEU A N 1
ATOM 3201 C CA . LEU A 1 405 ? -15.065 18.017 40.022 1.00 96.62 405 LEU A CA 1
ATOM 3202 C C . LEU A 1 405 ? -13.789 18.845 39.853 1.00 96.62 405 LEU A C 1
ATOM 3204 O O . LEU A 1 405 ? -12.874 18.799 40.675 1.00 96.62 405 LEU A O 1
ATOM 3208 N N . SER A 1 406 ? -13.760 19.622 38.778 1.00 96.31 406 SER A N 1
ATOM 3209 C CA . SER A 1 406 ? -12.660 20.491 38.376 1.00 96.31 406 SER A CA 1
ATOM 3210 C C . SER A 1 406 ? -13.031 21.973 38.489 1.00 96.31 406 SER A C 1
ATOM 3212 O O . SER A 1 406 ? -14.138 22.344 38.883 1.00 96.31 406 SER A O 1
ATOM 3214 N N . ASN A 1 407 ? -12.092 22.842 38.124 1.00 93.50 407 ASN A N 1
ATOM 3215 C CA . ASN A 1 407 ? -12.315 24.266 37.909 1.00 93.50 407 ASN A CA 1
ATOM 3216 C C . ASN A 1 407 ? -11.492 24.755 36.695 1.00 93.50 407 ASN A C 1
ATOM 3218 O O . ASN A 1 407 ? -10.590 24.043 36.247 1.00 93.50 407 ASN A O 1
ATOM 3222 N N . PRO A 1 408 ? -11.745 25.965 36.161 1.00 94.06 408 PRO A N 1
ATOM 3223 C CA . PRO A 1 408 ? -11.056 26.452 34.962 1.00 94.06 408 PRO A CA 1
ATOM 3224 C C . PRO A 1 408 ? -9.532 26.633 35.081 1.00 94.06 408 PRO A C 1
ATOM 3226 O O . PRO A 1 408 ? -8.877 26.778 34.054 1.00 94.06 408 PRO A O 1
ATOM 3229 N N . ALA A 1 409 ? -8.962 26.659 36.292 1.00 95.06 409 ALA A N 1
ATOM 3230 C CA . ALA A 1 409 ? -7.514 26.757 36.493 1.00 95.06 409 ALA A CA 1
ATOM 3231 C C . ALA A 1 409 ? -6.801 25.396 36.391 1.00 95.06 409 ALA A C 1
ATOM 3233 O O . ALA A 1 409 ? -5.598 25.358 36.135 1.00 95.06 409 ALA A O 1
ATOM 3234 N N . ILE A 1 410 ? -7.528 24.285 36.559 1.00 97.31 410 ILE A N 1
ATOM 3235 C CA . ILE A 1 410 ? -6.963 22.938 36.454 1.00 97.31 410 ILE A CA 1
ATOM 3236 C C . ILE A 1 410 ? -6.865 22.537 34.979 1.00 97.31 410 ILE A C 1
ATOM 3238 O O . ILE A 1 410 ? -7.870 22.439 34.273 1.00 97.31 410 ILE A O 1
ATOM 3242 N N . GLN A 1 411 ? -5.654 22.231 34.529 1.00 95.62 411 GLN A N 1
ATOM 3243 C CA . GLN A 1 411 ? -5.375 21.717 33.188 1.00 95.62 411 GLN A CA 1
ATOM 3244 C C . GLN A 1 411 ? -5.392 20.189 33.142 1.00 95.62 411 GLN A C 1
ATOM 3246 O O . GLN A 1 411 ? -5.868 19.620 32.164 1.00 95.62 411 GLN A O 1
ATOM 3251 N N . ASN A 1 412 ? -4.897 19.513 34.183 1.00 97.19 412 ASN A N 1
ATOM 3252 C CA . ASN A 1 412 ? -4.827 18.051 34.227 1.00 97.19 412 ASN A CA 1
ATOM 3253 C C . ASN A 1 412 ? -5.337 17.513 35.565 1.00 97.19 412 ASN A C 1
ATOM 3255 O O . ASN A 1 412 ? -4.963 18.010 36.624 1.00 97.19 412 ASN A O 1
ATOM 3259 N N . ILE A 1 413 ? -6.140 16.456 35.509 1.00 98.50 413 ILE A N 1
ATOM 3260 C CA . ILE A 1 413 ? -6.568 15.654 36.654 1.00 98.50 413 ILE A CA 1
ATOM 3261 C C . ILE A 1 413 ? -5.890 14.293 36.536 1.00 98.50 413 ILE A C 1
ATOM 3263 O O . ILE A 1 413 ? -5.991 13.637 35.501 1.00 98.50 413 ILE A O 1
ATOM 3267 N N . LEU A 1 414 ? -5.199 13.857 37.585 1.00 98.44 414 LEU A N 1
ATOM 3268 C CA . LEU A 1 414 ? -4.485 12.586 37.621 1.00 98.44 414 LEU A CA 1
ATOM 3269 C C . LEU A 1 414 ? -4.985 11.737 38.789 1.00 98.44 414 LEU A C 1
ATOM 3271 O O . LEU A 1 414 ? -4.748 12.062 39.950 1.00 98.44 414 LEU A O 1
ATOM 3275 N N . GLY A 1 415 ? -5.666 10.635 38.483 1.00 98.00 415 GLY A N 1
ATOM 3276 C CA . GLY A 1 415 ? -6.097 9.631 39.451 1.00 98.00 415 GLY A CA 1
ATOM 3277 C C . GLY A 1 415 ? -5.170 8.419 39.451 1.00 98.00 415 GLY A C 1
ATOM 3278 O O . GLY A 1 415 ? -4.898 7.853 38.392 1.00 98.00 415 GLY A O 1
ATOM 3279 N N . ARG A 1 416 ? -4.716 7.982 40.631 1.00 97.44 416 ARG A N 1
ATOM 3280 C CA . ARG A 1 416 ? -4.000 6.704 40.806 1.00 97.44 416 ARG A CA 1
ATOM 3281 C C . ARG A 1 416 ? -4.781 5.723 41.675 1.00 97.44 416 ARG A C 1
ATOM 3283 O O . ARG A 1 416 ? -5.430 6.137 42.633 1.00 97.44 416 ARG A O 1
ATOM 3290 N N . VAL A 1 417 ? -4.658 4.430 41.391 1.00 97.25 417 VAL A N 1
ATOM 3291 C CA . VAL A 1 417 ? -5.178 3.349 42.241 1.00 97.25 417 VAL A CA 1
ATOM 3292 C C . VAL A 1 417 ? -4.018 2.635 42.931 1.00 97.25 417 VAL A C 1
ATOM 3294 O O . VAL A 1 417 ? -3.098 2.161 42.270 1.00 97.25 417 VAL A O 1
ATOM 3297 N N . VAL A 1 418 ? -4.056 2.566 44.264 1.00 95.12 418 VAL A N 1
ATOM 3298 C CA . VAL A 1 418 ? -2.942 2.075 45.098 1.00 95.12 418 VAL A CA 1
ATOM 3299 C C . VAL A 1 418 ? -3.219 0.732 45.784 1.00 95.12 418 VAL A C 1
ATOM 3301 O O . VAL A 1 418 ? -2.313 0.157 46.377 1.00 95.12 418 VAL A O 1
ATOM 3304 N N . GLY A 1 419 ? -4.459 0.228 45.741 1.00 91.44 419 GLY A N 1
ATOM 3305 C CA . GLY A 1 419 ? -4.894 -0.921 46.550 1.00 91.44 419 GLY A CA 1
ATOM 3306 C C . GLY A 1 419 ? -4.628 -2.311 45.968 1.00 91.44 419 GLY A C 1
ATOM 3307 O O . GLY A 1 419 ? -5.009 -3.295 46.593 1.00 91.44 419 GLY A O 1
ATOM 3308 N N . GLY A 1 420 ? -3.996 -2.423 44.795 1.00 89.69 420 GLY A N 1
ATOM 3309 C CA . GLY A 1 420 ? -3.588 -3.713 44.218 1.00 89.69 420 GLY A CA 1
ATOM 3310 C C . GLY A 1 420 ? -4.647 -4.448 43.394 1.00 89.69 420 GLY A C 1
ATOM 3311 O O . GLY A 1 420 ? -4.307 -5.424 42.730 1.00 89.69 420 GLY A O 1
ATOM 3312 N N . ASN A 1 421 ? -5.896 -3.977 43.376 1.00 91.81 421 ASN A N 1
ATOM 3313 C CA . ASN A 1 421 ? -6.958 -4.568 42.561 1.00 91.81 421 ASN A CA 1
ATOM 3314 C C . ASN A 1 421 ? -7.082 -3.879 41.188 1.00 91.81 421 ASN A C 1
ATOM 3316 O O . ASN A 1 421 ? -6.951 -2.652 41.111 1.00 91.81 421 ASN A O 1
ATOM 3320 N N . PRO A 1 422 ? -7.404 -4.627 40.114 1.00 94.31 422 PRO A N 1
ATOM 3321 C CA . PRO A 1 422 ? -7.753 -4.042 38.824 1.00 94.31 422 PRO A CA 1
ATOM 3322 C C . PRO A 1 422 ? -9.014 -3.170 38.899 1.00 94.31 422 PRO A C 1
ATOM 3324 O O . PRO A 1 422 ? -9.944 -3.452 39.657 1.00 94.31 422 PRO A O 1
ATOM 3327 N N . SER A 1 423 ? -9.074 -2.134 38.065 1.00 96.31 423 SER A N 1
ATOM 3328 C CA . SER A 1 423 ? -10.249 -1.269 37.937 1.00 96.31 423 SER A CA 1
ATOM 3329 C C . SER A 1 423 ? -11.259 -1.853 36.954 1.00 96.31 423 SER A C 1
ATOM 3331 O O . SER A 1 423 ? -11.005 -1.839 35.755 1.00 96.31 423 SER A O 1
ATOM 3333 N N . VAL A 1 424 ? -12.414 -2.324 37.432 1.00 95.88 424 VAL A N 1
ATOM 3334 C CA . VAL A 1 424 ? -13.531 -2.764 36.571 1.00 95.88 424 VAL A CA 1
ATOM 3335 C C . VAL A 1 424 ? -14.553 -1.633 36.454 1.00 95.88 424 VAL A C 1
ATOM 3337 O O . VAL A 1 424 ? -15.231 -1.294 37.421 1.00 95.88 424 VAL A O 1
ATOM 3340 N N . ILE A 1 425 ? -14.644 -1.029 35.272 1.00 96.94 425 ILE A N 1
ATOM 3341 C CA . ILE A 1 425 ? -15.402 0.190 34.979 1.00 96.94 425 ILE A CA 1
ATOM 3342 C C . ILE A 1 425 ? -16.477 -0.149 33.948 1.00 96.94 425 ILE A C 1
ATOM 3344 O O . ILE A 1 425 ? -16.171 -0.394 32.789 1.00 96.94 425 ILE A O 1
ATOM 3348 N N . ASN A 1 426 ? -17.744 -0.160 34.346 1.00 96.00 426 ASN A N 1
ATOM 3349 C CA . ASN A 1 426 ? -18.890 -0.469 33.485 1.00 96.00 426 ASN A CA 1
ATOM 3350 C C . ASN A 1 426 ? -19.949 0.646 33.528 1.00 96.00 426 ASN A C 1
ATOM 3352 O O . ASN A 1 426 ? -21.133 0.364 33.385 1.00 96.00 426 ASN A O 1
ATOM 3356 N N . GLY A 1 427 ? -19.520 1.890 33.758 1.00 96.06 427 GLY A N 1
ATOM 3357 C CA . GLY A 1 427 ? -20.367 3.080 33.888 1.00 96.06 427 GLY A CA 1
ATOM 3358 C C . GLY A 1 427 ? -19.751 4.315 33.219 1.00 96.06 427 GLY A C 1
ATOM 3359 O O . GLY A 1 427 ? -18.877 4.195 32.360 1.00 96.06 427 GLY A O 1
ATOM 3360 N N . LEU A 1 428 ? -20.198 5.510 33.597 1.00 98.19 428 LEU A N 1
ATOM 3361 C CA . LEU A 1 428 ? -19.737 6.772 33.006 1.00 98.19 428 LEU A CA 1
ATOM 3362 C C . LEU A 1 428 ? -18.582 7.374 33.817 1.00 98.19 428 LEU A C 1
ATOM 3364 O O . LEU A 1 428 ? -18.710 7.573 35.021 1.00 98.19 428 LEU A O 1
ATOM 3368 N N . ILE A 1 429 ? -17.481 7.741 33.161 1.00 98.56 429 ILE A N 1
ATOM 3369 C CA . ILE A 1 429 ? -16.476 8.643 33.745 1.00 98.56 429 ILE A CA 1
ATOM 3370 C C . ILE A 1 429 ? -16.725 10.047 33.211 1.00 98.56 429 ILE A C 1
ATOM 3372 O O . ILE A 1 429 ? -16.814 10.247 32.001 1.00 98.56 429 ILE A O 1
ATOM 3376 N N . GLN A 1 430 ? -16.807 11.022 34.107 1.00 98.00 430 GLN A N 1
ATOM 3377 C CA . GLN A 1 430 ? -17.152 12.395 33.785 1.00 98.00 430 GLN A CA 1
ATOM 3378 C C . GLN A 1 430 ? -16.205 13.387 34.464 1.00 98.00 430 GLN A C 1
ATOM 3380 O O . GLN A 1 430 ? -15.741 13.155 35.579 1.00 98.00 430 GLN A O 1
ATOM 3385 N N . VAL A 1 431 ? -15.952 14.518 33.803 1.00 98.19 431 VAL A N 1
ATOM 3386 C CA . VAL A 1 431 ? -15.339 15.704 34.415 1.00 98.19 431 VAL A CA 1
ATOM 3387 C C . VAL A 1 431 ? -16.323 16.869 34.318 1.00 98.19 431 VAL A C 1
ATOM 3389 O O . VAL A 1 431 ? -16.884 17.126 33.254 1.00 98.19 431 VAL A O 1
ATOM 3392 N N . THR A 1 432 ? -16.530 17.595 35.416 1.00 97.12 432 THR A N 1
ATOM 3393 C CA . THR A 1 432 ? -17.386 18.794 35.450 1.00 97.12 432 THR A CA 1
ATOM 3394 C C . THR A 1 432 ? -16.653 19.994 36.046 1.00 97.12 432 THR A C 1
ATOM 3396 O O . THR A 1 432 ? -15.680 19.844 36.776 1.00 97.12 432 THR A O 1
ATOM 3399 N N . GLY A 1 433 ? -17.094 21.214 35.722 1.00 94.00 433 GLY A N 1
ATOM 3400 C CA . GLY A 1 433 ? -16.571 22.454 36.319 1.00 94.00 433 GLY A CA 1
ATOM 3401 C C . GLY A 1 433 ? -15.299 23.037 35.683 1.00 94.00 433 GLY A C 1
ATOM 3402 O O . GLY A 1 433 ? -14.955 24.179 35.979 1.00 94.00 433 GLY A O 1
ATOM 3403 N N . GLY A 1 434 ? -14.633 22.327 34.767 1.00 91.75 434 GLY A N 1
ATOM 3404 C CA . GLY A 1 434 ? -13.427 22.794 34.068 1.00 91.75 434 GLY A CA 1
ATOM 3405 C C . GLY A 1 434 ? -13.219 22.106 32.715 1.00 91.75 434 GLY A C 1
ATOM 3406 O O . GLY A 1 434 ? -14.037 21.283 32.314 1.00 91.75 434 GLY A O 1
ATOM 3407 N N . ASN A 1 435 ? -12.125 22.441 32.022 1.00 93.50 435 ASN A N 1
ATOM 3408 C CA . ASN A 1 435 ? -11.726 21.841 30.740 1.00 93.50 435 ASN A CA 1
ATOM 3409 C C . ASN A 1 435 ? -10.394 21.084 30.882 1.00 93.50 435 ASN A C 1
ATOM 3411 O O . ASN A 1 435 ? -9.387 21.452 30.278 1.00 93.50 435 ASN A O 1
ATOM 3415 N N . SER A 1 436 ? -10.367 20.098 31.778 1.00 95.62 436 SER A N 1
ATOM 3416 C CA . SER A 1 436 ? -9.135 19.423 32.198 1.00 95.62 436 SER A CA 1
ATOM 3417 C C . SER A 1 436 ? -8.963 18.071 31.512 1.00 95.62 436 SER A C 1
ATOM 3419 O O . SER A 1 436 ? -9.928 17.315 31.389 1.00 95.62 436 SER A O 1
ATOM 3421 N N . ASN A 1 437 ? -7.728 17.732 31.137 1.00 95.88 437 ASN A N 1
ATOM 3422 C CA . ASN A 1 437 ? -7.371 16.374 30.723 1.00 95.88 437 ASN A CA 1
ATOM 3423 C C . ASN A 1 437 ? -7.519 15.416 31.908 1.00 95.88 437 ASN A C 1
ATOM 3425 O O . ASN A 1 437 ? -7.268 15.810 33.049 1.00 95.88 437 ASN A O 1
ATOM 3429 N N . LEU A 1 438 ? -7.858 14.155 31.649 1.00 97.94 438 LEU A N 1
ATOM 3430 C CA . LEU A 1 438 ? -7.987 13.135 32.689 1.00 97.94 438 LEU A CA 1
ATOM 3431 C C . LEU A 1 438 ? -7.019 11.975 32.449 1.00 97.94 438 LEU A C 1
ATOM 3433 O O . LEU A 1 438 ? -7.064 11.316 31.411 1.00 97.94 438 LEU A O 1
ATOM 3437 N N . PHE A 1 439 ? -6.183 11.699 33.448 1.00 98.31 439 PHE A N 1
ATOM 3438 C CA . PHE A 1 439 ? -5.271 10.563 33.494 1.00 98.31 439 PHE A CA 1
ATOM 3439 C C . PHE A 1 439 ? -5.727 9.590 34.580 1.00 98.31 439 PHE A C 1
ATOM 3441 O O . PHE A 1 439 ? -5.865 9.978 35.740 1.00 98.31 439 PHE A O 1
ATOM 3448 N N . LEU A 1 440 ? -5.920 8.322 34.224 1.00 98.44 440 LEU A N 1
ATOM 3449 C CA . LEU A 1 440 ? -6.248 7.248 35.158 1.00 98.44 440 LEU A CA 1
ATOM 3450 C C . LEU A 1 440 ? -5.151 6.181 35.134 1.00 98.44 440 LEU A C 1
ATOM 3452 O O . LEU A 1 440 ? -4.915 5.545 34.107 1.00 98.44 440 LEU A O 1
ATOM 3456 N N . MET A 1 441 ? -4.489 5.983 36.272 1.00 98.38 441 MET A N 1
ATOM 3457 C CA . MET A 1 441 ? -3.370 5.056 36.430 1.00 98.38 441 MET A CA 1
ATOM 3458 C C . MET A 1 441 ? -3.720 3.928 37.405 1.00 98.38 441 MET A C 1
ATOM 3460 O O . MET A 1 441 ? -4.000 4.182 38.577 1.00 98.38 441 MET A O 1
ATOM 3464 N N . ASN A 1 442 ? -3.646 2.679 36.947 1.00 97.50 442 ASN A N 1
ATOM 3465 C CA . ASN A 1 442 ? -3.755 1.500 37.807 1.00 97.50 442 ASN A CA 1
ATOM 3466 C C . ASN A 1 442 ? -2.798 0.388 37.332 1.00 97.50 442 ASN A C 1
ATOM 3468 O O . ASN A 1 442 ? -3.120 -0.315 36.371 1.00 97.50 442 ASN A O 1
ATOM 3472 N N . PRO A 1 443 ? -1.644 0.186 37.997 1.00 96.69 443 PRO A N 1
ATOM 3473 C CA . PRO A 1 443 ? -0.686 -0.854 37.615 1.00 96.69 443 PRO A CA 1
ATOM 3474 C C . PRO A 1 443 ? -1.236 -2.285 37.638 1.00 96.69 443 PRO A C 1
ATOM 3476 O O . PRO A 1 443 ? -0.717 -3.140 36.923 1.00 96.69 443 PRO A O 1
ATOM 3479 N N . SER A 1 444 ? -2.291 -2.548 38.419 1.00 95.00 444 SER A N 1
ATOM 3480 C CA . SER A 1 444 ? -2.927 -3.868 38.511 1.00 95.00 444 SER A CA 1
ATOM 3481 C C . SER A 1 444 ? -3.851 -4.193 37.331 1.00 95.00 444 SER A C 1
ATOM 3483 O O . SER A 1 444 ? -4.262 -5.342 37.191 1.00 95.00 444 SER A O 1
ATOM 3485 N N . GLY A 1 445 ? -4.163 -3.220 36.469 1.00 95.62 445 GLY A N 1
ATOM 3486 C CA . GLY A 1 445 ? -4.981 -3.403 35.267 1.00 95.62 445 GLY A CA 1
ATOM 3487 C C . GLY A 1 445 ? -6.292 -2.614 35.272 1.00 95.62 445 GLY A C 1
ATOM 3488 O O . GLY A 1 445 ? -6.764 -2.149 36.311 1.00 95.62 445 GLY A O 1
ATOM 3489 N N . ILE A 1 446 ? -6.881 -2.447 34.086 1.00 97.69 446 ILE A N 1
ATOM 3490 C CA . ILE A 1 446 ? -8.118 -1.685 33.862 1.00 97.69 446 ILE A CA 1
ATOM 3491 C C . ILE A 1 446 ? -9.014 -2.439 32.870 1.00 97.69 446 ILE A C 1
ATOM 3493 O O . ILE A 1 446 ? -8.577 -2.815 31.787 1.00 97.69 446 ILE A O 1
ATOM 3497 N N . VAL A 1 447 ? -10.286 -2.631 33.209 1.00 97.81 447 VAL A N 1
ATOM 3498 C CA . VAL A 1 447 ? -11.307 -3.242 32.352 1.00 97.81 447 VAL A CA 1
ATOM 3499 C C . VAL A 1 447 ? -12.450 -2.251 32.169 1.00 97.81 447 VAL A C 1
ATOM 3501 O O . VAL A 1 447 ? -13.211 -2.005 33.100 1.00 97.81 447 VAL A O 1
ATOM 3504 N N . PHE A 1 448 ? -12.600 -1.707 30.965 1.00 98.12 448 PHE A N 1
ATOM 3505 C CA . PHE A 1 448 ? -13.784 -0.962 30.547 1.00 98.12 448 PHE A CA 1
ATOM 3506 C C . PHE A 1 448 ? -14.804 -1.947 29.961 1.00 98.12 448 PHE A C 1
ATOM 3508 O O . PHE A 1 448 ? -14.608 -2.480 28.869 1.00 98.12 448 PHE A O 1
ATOM 3515 N N . GLY A 1 449 ? -15.873 -2.226 30.704 1.00 96.06 449 GLY A N 1
ATOM 3516 C CA . GLY A 1 449 ? -16.967 -3.098 30.274 1.00 96.06 449 GLY A CA 1
ATOM 3517 C C . GLY A 1 449 ? -17.824 -2.476 29.168 1.00 96.06 449 GLY A C 1
ATOM 3518 O O . GLY A 1 449 ? -17.697 -1.296 28.852 1.00 96.06 449 GLY A O 1
ATOM 3519 N N . GLN A 1 450 ? -18.740 -3.262 28.598 1.00 95.31 450 GLN A N 1
ATOM 3520 C CA . GLN A 1 450 ? -19.570 -2.851 27.453 1.00 95.31 450 GLN A CA 1
ATOM 3521 C C . GLN A 1 450 ? -20.402 -1.567 27.657 1.00 95.31 450 GLN A C 1
ATOM 3523 O O . GLN A 1 450 ? -20.770 -0.925 26.678 1.00 95.31 450 GLN A O 1
ATOM 3528 N N . ASN A 1 451 ? -20.715 -1.188 28.903 1.00 96.06 451 ASN A N 1
ATOM 3529 C CA . ASN A 1 451 ? -21.464 0.039 29.209 1.00 96.06 451 ASN A CA 1
ATOM 3530 C C . ASN A 1 451 ? -20.555 1.215 29.613 1.00 96.06 451 ASN A C 1
ATOM 3532 O O . ASN A 1 451 ? -21.058 2.271 30.000 1.00 96.06 451 ASN A O 1
ATOM 3536 N N . ALA A 1 452 ? -19.231 1.041 29.567 1.00 98.06 452 ALA A N 1
ATOM 3537 C CA . ALA A 1 452 ? -18.295 2.105 29.891 1.00 98.06 452 ALA A CA 1
ATOM 3538 C C . ALA A 1 452 ? -18.371 3.235 28.858 1.00 98.06 452 ALA A C 1
ATOM 3540 O O . ALA A 1 452 ? -18.382 2.981 27.651 1.00 98.06 452 ALA A O 1
ATOM 3541 N N . SER A 1 453 ? -18.400 4.478 29.332 1.00 98.38 453 SER A N 1
ATOM 3542 C CA . SER A 1 453 ? -18.405 5.670 28.481 1.00 98.38 453 SER A CA 1
ATOM 3543 C C . SER A 1 453 ? -17.680 6.842 29.136 1.00 98.38 453 SER A C 1
ATOM 3545 O O . SER A 1 453 ? -17.404 6.824 30.339 1.00 98.38 453 SER A O 1
ATOM 3547 N N . LEU A 1 454 ? -17.348 7.852 28.331 1.00 98.38 454 LEU A N 1
ATOM 3548 C CA . LEU A 1 454 ? -16.661 9.063 28.770 1.00 98.38 454 LEU A CA 1
ATOM 3549 C C . LEU A 1 454 ? -17.525 10.302 28.507 1.00 98.38 454 LEU A C 1
ATOM 3551 O O . LEU A 1 454 ? -18.159 10.420 27.462 1.00 98.38 454 LEU A O 1
ATOM 3555 N N . ASN A 1 455 ? -17.498 11.237 29.451 1.00 97.12 455 ASN A N 1
ATOM 3556 C CA . ASN A 1 455 ? -17.922 12.625 29.293 1.00 97.12 455 ASN A CA 1
ATOM 3557 C C . ASN A 1 455 ? -16.803 13.525 29.838 1.00 97.12 455 ASN A C 1
ATOM 3559 O O . ASN A 1 455 ? -16.875 14.051 30.952 1.00 97.12 455 ASN A O 1
ATOM 3563 N N . VAL A 1 456 ? -15.710 13.591 29.079 1.00 95.38 456 VAL A N 1
ATOM 3564 C CA . VAL A 1 456 ? -14.481 14.303 29.440 1.00 95.38 456 VAL A CA 1
ATOM 3565 C C . VAL A 1 456 ? -14.267 15.417 28.406 1.00 95.38 456 VAL A C 1
ATOM 3567 O O . VAL A 1 456 ? -14.159 15.101 27.224 1.00 95.38 456 VAL A O 1
ATOM 3570 N N . PRO A 1 457 ? -14.198 16.696 28.821 1.00 92.06 457 PRO A N 1
ATOM 3571 C CA . PRO A 1 457 ? -14.171 17.839 27.902 1.00 92.06 457 PRO A CA 1
ATOM 3572 C C . PRO A 1 457 ? -12.814 18.039 27.197 1.00 92.06 457 PRO A C 1
ATOM 3574 O O . PRO A 1 457 ? -12.717 18.769 26.213 1.00 92.06 457 PRO A O 1
ATOM 3577 N N . ALA A 1 458 ? -11.756 17.384 27.687 1.00 94.19 458 ALA A N 1
ATOM 3578 C CA . ALA A 1 458 ? -10.412 17.410 27.111 1.00 94.19 458 ALA A CA 1
ATOM 3579 C C . ALA A 1 458 ? -9.884 15.979 26.856 1.00 94.19 458 ALA A C 1
ATOM 3581 O O . ALA A 1 458 ? -10.659 15.030 26.742 1.00 94.19 458 ALA A O 1
ATOM 3582 N N . SER A 1 459 ? -8.564 15.798 26.744 1.00 95.19 459 SER A N 1
ATOM 3583 C CA . SER A 1 459 ? -7.964 14.498 26.408 1.00 95.19 459 SER A CA 1
ATOM 3584 C C . SER A 1 459 ? -8.051 13.486 27.558 1.00 95.19 459 SER A C 1
ATOM 3586 O O . SER A 1 459 ? -7.974 13.845 28.736 1.00 95.19 459 SER A O 1
ATOM 3588 N N . PHE A 1 460 ? -8.156 12.199 27.217 1.00 97.50 460 PHE A N 1
ATOM 3589 C CA . PHE A 1 460 ? -8.237 11.095 28.179 1.00 97.50 460 PHE A CA 1
ATOM 3590 C C . PHE A 1 460 ? -7.069 10.119 28.015 1.00 97.50 460 PHE A C 1
ATOM 3592 O O . PHE A 1 460 ? -6.755 9.683 26.908 1.00 97.50 460 PHE A O 1
ATOM 3599 N N . THR A 1 461 ? -6.436 9.742 29.125 1.00 97.50 461 THR A N 1
ATOM 3600 C CA . THR A 1 461 ? -5.365 8.741 29.160 1.00 97.50 461 THR A CA 1
ATOM 3601 C C . THR A 1 461 ? -5.637 7.700 30.238 1.00 97.50 461 THR A C 1
ATOM 3603 O O . THR A 1 461 ? -5.773 8.042 31.410 1.00 97.50 461 THR A O 1
ATOM 3606 N N . ALA A 1 462 ? -5.640 6.422 29.868 1.00 98.38 462 ALA A N 1
ATOM 3607 C CA . ALA A 1 462 ? -5.651 5.306 30.808 1.00 98.38 462 ALA A CA 1
ATOM 3608 C C . ALA A 1 462 ? -4.334 4.532 30.715 1.00 98.38 462 ALA A C 1
ATOM 3610 O O . ALA A 1 462 ? -3.863 4.221 29.617 1.00 98.38 462 ALA A O 1
ATOM 3611 N N . THR A 1 463 ? -3.728 4.216 31.859 1.00 98.00 463 THR A N 1
ATOM 3612 C CA . THR A 1 463 ? -2.438 3.527 31.885 1.00 98.00 463 THR A CA 1
ATOM 3613 C C . THR A 1 463 ? -2.272 2.547 33.043 1.00 98.00 463 THR A C 1
ATOM 3615 O O . THR A 1 463 ? -2.795 2.753 34.136 1.00 98.00 463 THR A O 1
ATOM 3618 N N . THR A 1 464 ? -1.488 1.492 32.817 1.00 97.25 464 THR A N 1
ATOM 3619 C CA . THR A 1 464 ? -1.004 0.573 33.864 1.00 97.25 464 THR A CA 1
ATOM 3620 C C . THR A 1 464 ? 0.473 0.799 34.199 1.00 97.25 464 THR A C 1
ATOM 3622 O O . THR A 1 464 ? 1.123 -0.065 34.790 1.00 97.25 464 THR A O 1
ATOM 3625 N N . ALA A 1 465 ? 1.026 1.948 33.804 1.00 95.88 465 ALA A N 1
ATOM 3626 C CA . ALA A 1 465 ? 2.354 2.383 34.212 1.00 95.88 465 ALA A CA 1
ATOM 3627 C C . ALA A 1 465 ? 2.455 2.483 35.743 1.00 95.88 465 ALA A C 1
ATOM 3629 O O . ALA A 1 465 ? 1.473 2.752 36.435 1.00 95.88 465 ALA A O 1
ATOM 3630 N N . THR A 1 466 ? 3.662 2.313 36.277 1.00 95.38 466 THR A N 1
ATOM 3631 C CA . THR A 1 466 ? 3.961 2.482 37.707 1.00 95.38 466 THR A CA 1
ATOM 3632 C C . THR A 1 466 ? 4.243 3.940 38.079 1.00 95.38 466 THR A C 1
ATOM 3634 O O . THR A 1 466 ? 4.339 4.267 39.264 1.00 95.38 466 THR A O 1
ATOM 3637 N N . GLY A 1 467 ? 4.330 4.836 37.093 1.00 95.56 467 GLY A N 1
ATOM 3638 C CA . GLY A 1 467 ? 4.341 6.275 37.314 1.00 95.56 467 GLY A CA 1
ATOM 3639 C C . GLY A 1 467 ? 4.170 7.100 36.040 1.00 95.56 467 GLY A C 1
ATOM 3640 O O . GLY A 1 467 ? 4.430 6.625 34.932 1.00 95.56 467 GLY A O 1
ATOM 3641 N N . ILE A 1 468 ? 3.763 8.356 36.229 1.00 96.00 468 ILE A N 1
ATOM 3642 C CA . ILE A 1 468 ? 3.601 9.380 35.188 1.00 96.00 468 ILE A CA 1
ATOM 3643 C C . ILE A 1 468 ? 4.610 10.510 35.442 1.00 96.00 468 ILE A C 1
ATOM 3645 O O . ILE A 1 468 ? 4.677 11.054 36.542 1.00 96.00 468 ILE A O 1
ATOM 3649 N N . GLY A 1 469 ? 5.416 10.847 34.442 1.00 92.62 469 GLY A N 1
ATOM 3650 C CA . GLY A 1 469 ? 6.550 11.760 34.542 1.00 92.62 469 GLY A CA 1
ATOM 3651 C C . GLY A 1 469 ? 6.227 13.208 34.163 1.00 92.62 469 GLY A C 1
ATOM 3652 O O . GLY A 1 469 ? 5.494 13.467 33.207 1.00 92.62 469 GLY A O 1
ATOM 3653 N N . PHE A 1 470 ? 6.847 14.132 34.900 1.00 91.44 470 PHE A N 1
ATOM 3654 C CA . PHE A 1 470 ? 6.832 15.586 34.716 1.00 91.44 470 PHE A CA 1
ATOM 3655 C C . PHE A 1 470 ? 8.282 16.090 34.706 1.00 91.44 470 PHE A C 1
ATOM 3657 O O . PHE A 1 470 ? 8.868 16.383 35.755 1.00 91.44 470 PHE A O 1
ATOM 3664 N N . GLY A 1 471 ? 8.906 16.128 33.527 1.00 83.88 471 GLY A N 1
ATOM 3665 C CA . GLY A 1 471 ? 10.347 16.379 33.425 1.00 83.88 471 GLY A CA 1
ATOM 3666 C C . GLY A 1 471 ? 11.143 15.287 34.151 1.00 83.88 471 GLY A C 1
ATOM 3667 O O . GLY A 1 471 ? 11.071 14.125 33.768 1.00 83.88 471 GLY A O 1
ATOM 3668 N N . ASN A 1 472 ? 11.869 15.652 35.213 1.00 83.12 472 ASN A N 1
ATOM 3669 C CA . ASN A 1 472 ? 12.651 14.711 36.033 1.00 83.12 472 ASN A CA 1
ATOM 3670 C C . ASN A 1 472 ? 11.884 14.160 37.253 1.00 83.12 472 ASN A C 1
ATOM 3672 O O . ASN A 1 472 ? 12.442 13.375 38.020 1.00 83.12 472 ASN A O 1
ATOM 3676 N N . ASN A 1 473 ? 10.635 14.589 37.465 1.00 92.19 473 ASN A N 1
ATOM 3677 C CA . ASN A 1 473 ? 9.812 14.197 38.610 1.00 92.19 473 ASN A CA 1
ATOM 3678 C C . ASN A 1 473 ? 8.767 13.146 38.214 1.00 92.19 473 ASN A C 1
ATOM 3680 O O . ASN A 1 473 ? 8.350 13.084 37.060 1.00 92.19 473 ASN A O 1
ATOM 3684 N N . TRP A 1 474 ? 8.294 12.364 39.189 1.00 94.12 474 TRP A N 1
ATOM 3685 C CA . TRP A 1 474 ? 7.335 11.279 38.970 1.00 94.12 474 TRP A CA 1
ATOM 3686 C C . TRP A 1 474 ? 6.118 11.392 39.883 1.00 94.12 474 TRP A C 1
ATOM 3688 O O . TRP A 1 474 ? 6.248 11.499 41.102 1.00 94.12 474 TRP A O 1
ATOM 3698 N N . PHE A 1 475 ? 4.933 11.290 39.290 1.00 96.44 475 PHE A N 1
ATOM 3699 C CA . PHE A 1 475 ? 3.716 10.887 39.975 1.00 96.44 475 PHE A CA 1
ATOM 3700 C C . PHE A 1 475 ? 3.686 9.358 40.039 1.00 96.44 475 PHE A C 1
ATOM 3702 O O . PHE A 1 475 ? 3.320 8.685 39.078 1.00 96.44 475 PHE A O 1
ATOM 3709 N N . ASN A 1 476 ? 4.135 8.803 41.160 1.00 96.06 476 ASN A N 1
ATOM 3710 C CA . ASN A 1 476 ? 4.275 7.366 41.370 1.00 96.06 476 ASN A CA 1
ATOM 3711 C C . ASN A 1 476 ? 2.935 6.713 41.717 1.00 96.06 476 ASN A C 1
ATOM 3713 O O . ASN A 1 476 ? 2.136 7.286 42.463 1.00 96.06 476 ASN A O 1
ATOM 3717 N N . ALA A 1 477 ? 2.720 5.483 41.252 1.00 94.50 477 ALA A N 1
ATOM 3718 C CA . ALA A 1 477 ? 1.580 4.661 41.647 1.00 94.50 477 ALA A CA 1
ATOM 3719 C C . ALA A 1 477 ? 1.738 4.089 43.065 1.00 94.50 477 ALA A C 1
ATOM 3721 O O . ALA A 1 477 ? 0.755 3.975 43.788 1.00 94.50 477 ALA A O 1
ATOM 3722 N N . SER A 1 478 ? 2.967 3.784 43.492 1.00 91.44 478 SER A N 1
ATOM 3723 C CA . SER A 1 478 ? 3.287 3.318 44.847 1.00 91.44 478 SER A CA 1
ATOM 3724 C C . SER A 1 478 ? 4.089 4.361 45.630 1.00 91.44 478 SER A C 1
ATOM 3726 O O . SER A 1 478 ? 4.886 5.119 45.075 1.00 91.44 478 SER A O 1
ATOM 3728 N N . GLY A 1 479 ? 3.891 4.398 46.949 1.00 89.94 479 GLY A N 1
ATOM 3729 C CA . GLY A 1 479 ? 4.610 5.305 47.847 1.00 89.94 479 GLY A CA 1
ATOM 3730 C C . GLY A 1 479 ? 4.116 6.759 47.831 1.00 89.94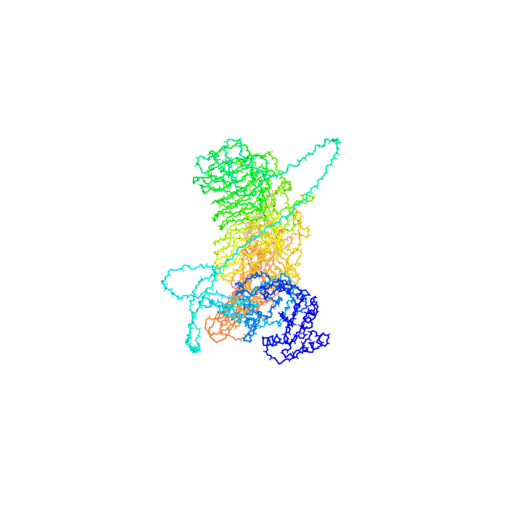 479 GLY A C 1
ATOM 3731 O O . GLY A 1 479 ? 3.079 7.099 47.247 1.00 89.94 479 GLY A O 1
ATOM 3732 N N . ALA A 1 480 ? 4.856 7.616 48.537 1.00 90.44 480 ALA A N 1
ATOM 3733 C CA . ALA A 1 480 ? 4.553 9.039 48.673 1.00 90.44 480 ALA A CA 1
ATOM 3734 C C . ALA A 1 480 ? 4.969 9.833 47.423 1.00 90.44 480 ALA A C 1
ATOM 3736 O O . ALA A 1 480 ? 5.970 9.515 46.783 1.00 90.44 480 ALA A O 1
ATOM 3737 N N . ASN A 1 481 ? 4.223 10.897 47.116 1.00 94.38 481 ASN A N 1
ATOM 3738 C CA . ASN A 1 481 ? 4.540 11.845 46.049 1.00 94.38 481 ASN A CA 1
ATOM 3739 C C . ASN A 1 481 ? 4.740 13.250 46.618 1.00 94.38 481 ASN A C 1
ATOM 3741 O O . ASN A 1 481 ? 4.039 13.661 47.542 1.00 94.38 481 ASN A O 1
ATOM 3745 N N . ASN A 1 482 ? 5.661 14.008 46.021 1.00 94.50 482 ASN A N 1
ATOM 3746 C CA . ASN A 1 482 ? 5.779 15.441 46.261 1.00 94.50 482 ASN A CA 1
ATOM 3747 C C . ASN A 1 482 ? 4.976 16.198 45.194 1.00 94.50 482 ASN A C 1
ATOM 3749 O O . ASN A 1 482 ? 5.490 16.500 44.121 1.00 94.50 482 ASN A O 1
ATOM 3753 N N . TYR A 1 483 ? 3.707 16.485 45.483 1.00 95.94 483 TYR A N 1
ATOM 3754 C CA . TYR A 1 483 ? 2.785 17.088 44.516 1.00 95.94 483 TYR A CA 1
ATOM 3755 C C . TYR A 1 483 ? 3.228 18.473 44.029 1.00 95.94 483 TYR A C 1
ATOM 3757 O O . TYR A 1 483 ? 3.066 18.791 42.854 1.00 95.94 483 TYR A O 1
ATOM 3765 N N . ALA A 1 484 ? 3.868 19.268 44.893 1.00 95.56 484 ALA A N 1
ATOM 3766 C CA . ALA A 1 484 ? 4.259 20.640 44.581 1.00 95.56 484 ALA A CA 1
ATOM 3767 C C . ALA A 1 484 ? 5.243 20.747 43.399 1.00 95.56 484 ALA A C 1
ATOM 3769 O O . ALA A 1 484 ? 5.218 21.753 42.690 1.00 95.56 484 ALA A O 1
ATOM 3770 N N . VAL A 1 485 ? 6.081 19.724 43.167 1.00 95.62 485 VAL A N 1
ATOM 3771 C CA . VAL A 1 485 ? 7.101 19.714 42.096 1.00 95.62 485 VAL A CA 1
ATOM 3772 C C . VAL A 1 485 ? 6.616 19.094 40.779 1.00 95.62 485 VAL A C 1
ATOM 3774 O O . VAL A 1 485 ? 7.350 19.104 39.791 1.00 95.62 485 VAL A O 1
ATOM 3777 N N . LEU A 1 486 ? 5.391 18.562 40.739 1.00 95.81 486 LEU A N 1
ATOM 3778 C CA . LEU A 1 486 ? 4.782 17.960 39.545 1.00 95.81 486 LEU A CA 1
ATOM 3779 C C . LEU A 1 486 ? 4.127 19.041 38.669 1.00 95.81 486 LEU A C 1
ATOM 3781 O O . LEU A 1 486 ? 2.917 19.052 38.452 1.00 95.81 486 LEU A O 1
ATOM 3785 N N . VAL A 1 487 ? 4.945 19.997 38.231 1.00 94.31 487 VAL A N 1
ATOM 3786 C CA . VAL A 1 487 ? 4.564 21.171 37.429 1.00 94.31 487 VAL A CA 1
ATOM 3787 C C . VAL A 1 487 ? 4.749 20.881 35.936 1.00 94.31 487 VAL A C 1
ATOM 3789 O O . VAL A 1 487 ? 5.674 20.165 35.549 1.00 94.31 487 VAL A O 1
ATOM 3792 N N . GLY A 1 488 ? 3.892 21.462 35.091 1.00 90.56 488 GLY A N 1
ATOM 3793 C CA . GLY A 1 488 ? 3.918 21.283 33.635 1.00 90.56 488 GLY A CA 1
ATOM 3794 C C . GLY A 1 488 ? 3.037 20.133 33.136 1.00 90.56 488 GLY A C 1
ATOM 3795 O O . GLY A 1 488 ? 2.153 19.659 33.849 1.00 90.56 488 GLY A O 1
ATOM 3796 N N . THR A 1 489 ? 3.254 19.705 31.890 1.00 87.31 489 THR A N 1
ATOM 3797 C CA . THR A 1 489 ? 2.431 18.684 31.222 1.00 87.31 489 THR A CA 1
ATOM 3798 C C . THR A 1 489 ? 3.020 17.278 31.406 1.00 87.31 489 THR A C 1
ATOM 3800 O O . THR A 1 489 ? 4.214 17.095 31.151 1.00 87.31 489 THR A O 1
ATOM 3803 N N . PRO A 1 490 ? 2.208 16.272 31.787 1.00 90.38 490 PRO A N 1
ATOM 3804 C CA . PRO A 1 490 ? 2.641 14.879 31.812 1.00 90.38 490 PRO A CA 1
ATOM 3805 C C . PRO A 1 490 ? 3.069 14.404 30.419 1.00 90.38 490 PRO A C 1
ATOM 3807 O O . PRO A 1 490 ? 2.332 14.602 29.454 1.00 90.38 490 PRO A O 1
ATOM 3810 N N . ASN A 1 491 ? 4.235 13.767 30.300 1.00 84.75 491 ASN A N 1
ATOM 3811 C CA . ASN A 1 491 ? 4.766 13.361 28.988 1.00 84.75 491 ASN A CA 1
ATOM 3812 C C . ASN A 1 491 ? 5.525 12.025 28.970 1.00 84.75 491 ASN A C 1
ATOM 3814 O O . ASN A 1 491 ? 5.939 11.568 27.908 1.00 84.75 491 ASN A O 1
ATOM 3818 N N . THR A 1 492 ? 5.722 11.389 30.124 1.00 89.62 492 THR A N 1
ATOM 3819 C CA . THR A 1 492 ? 6.486 10.140 30.227 1.00 89.62 492 THR A CA 1
ATOM 3820 C C . THR A 1 492 ? 5.725 9.136 31.085 1.00 89.62 492 THR A C 1
ATOM 3822 O O . THR A 1 492 ? 5.107 9.514 32.075 1.00 89.62 492 THR A O 1
ATOM 3825 N N . PHE A 1 493 ? 5.772 7.856 30.734 1.00 92.50 493 PHE A N 1
ATOM 3826 C CA . PHE A 1 493 ? 5.133 6.770 31.474 1.00 92.50 493 PHE A CA 1
ATOM 3827 C C . PHE A 1 493 ? 6.168 5.690 31.757 1.00 92.50 493 PHE A C 1
ATOM 3829 O O . PHE A 1 493 ? 6.812 5.189 30.836 1.00 92.50 493 PHE A O 1
ATOM 3836 N N . GLY A 1 494 ? 6.356 5.347 33.028 1.00 92.06 494 GLY A N 1
ATOM 3837 C CA . GLY A 1 494 ? 7.328 4.335 33.423 1.00 92.06 494 GLY A CA 1
ATOM 3838 C C . GLY A 1 494 ? 6.654 3.017 33.761 1.00 92.06 494 GLY A C 1
ATOM 3839 O O . GLY A 1 494 ? 5.782 2.969 34.622 1.00 92.06 494 GLY A O 1
ATOM 3840 N N . PHE A 1 495 ? 7.081 1.938 33.113 1.00 91.38 495 PHE A N 1
ATOM 3841 C CA . PHE A 1 495 ? 6.632 0.577 33.391 1.00 91.38 495 PHE A CA 1
ATOM 3842 C C . PHE A 1 495 ? 7.722 -0.153 34.171 1.00 91.38 495 PHE A C 1
ATOM 3844 O O . PHE A 1 495 ? 8.376 -1.051 33.651 1.00 91.38 495 PHE A O 1
ATOM 3851 N N . ASN A 1 496 ? 7.955 0.250 35.423 1.00 87.69 496 ASN A N 1
ATOM 3852 C CA . ASN A 1 496 ? 9.026 -0.309 36.253 1.00 87.69 496 ASN A CA 1
ATOM 3853 C C . ASN A 1 496 ? 8.592 -1.621 36.944 1.00 87.69 496 ASN A C 1
ATOM 3855 O O . ASN A 1 496 ? 8.576 -1.749 38.168 1.00 87.69 496 ASN A O 1
ATOM 3859 N N . THR A 1 497 ? 8.145 -2.574 36.127 1.00 85.00 497 THR A N 1
ATOM 3860 C CA . THR A 1 497 ? 7.759 -3.942 36.490 1.00 85.00 497 THR A CA 1
ATOM 3861 C C . THR A 1 497 ? 7.986 -4.853 35.282 1.00 85.00 497 THR A C 1
ATOM 3863 O O . THR A 1 497 ? 7.885 -4.398 34.142 1.00 85.00 497 THR A O 1
ATOM 3866 N N . SER A 1 498 ? 8.285 -6.130 35.522 1.00 83.19 498 SER A N 1
ATOM 3867 C CA . SER A 1 498 ? 8.412 -7.152 34.473 1.00 83.19 498 SER A CA 1
ATOM 3868 C C . SER A 1 498 ? 7.064 -7.689 33.984 1.00 83.19 498 SER A C 1
ATOM 3870 O O . SER A 1 498 ? 6.999 -8.326 32.940 1.00 83.19 498 SER A O 1
ATOM 3872 N N . THR A 1 499 ? 5.990 -7.464 34.746 1.00 87.25 499 THR A N 1
ATOM 3873 C CA . THR A 1 499 ? 4.634 -7.952 34.447 1.00 87.25 499 THR A CA 1
ATOM 3874 C C . THR A 1 499 ? 3.623 -6.817 34.616 1.00 87.25 499 THR A C 1
ATOM 3876 O O . THR A 1 499 ? 2.899 -6.751 35.608 1.00 87.25 499 THR A O 1
ATOM 3879 N N . PRO A 1 500 ? 3.607 -5.842 33.693 1.00 92.19 500 PRO A N 1
ATOM 3880 C CA . PRO A 1 500 ? 2.637 -4.752 33.740 1.00 92.19 500 PRO A CA 1
ATOM 3881 C C . PRO A 1 500 ? 1.197 -5.243 33.516 1.00 92.19 500 PRO A C 1
ATOM 3883 O O . PRO A 1 500 ? 0.964 -6.160 32.729 1.00 92.19 500 PRO A O 1
ATOM 3886 N N . GLY A 1 501 ? 0.226 -4.616 34.193 1.00 94.75 501 GLY A N 1
ATOM 3887 C CA . GLY A 1 501 ? -1.191 -4.992 34.106 1.00 94.75 501 GLY A CA 1
ATOM 3888 C C . GLY A 1 501 ? -1.810 -4.775 32.725 1.00 94.75 501 GLY A C 1
ATOM 3889 O O . GLY A 1 501 ? -1.306 -4.003 31.915 1.00 94.75 501 GLY A O 1
ATOM 3890 N N . ALA A 1 502 ? -2.924 -5.447 32.437 1.00 96.25 502 ALA A N 1
ATOM 3891 C CA . ALA A 1 502 ? -3.619 -5.323 31.154 1.00 96.25 502 ALA A CA 1
ATOM 3892 C C . ALA A 1 502 ? -4.671 -4.198 31.148 1.00 96.25 502 ALA A C 1
ATOM 3894 O O . ALA A 1 502 ? -5.278 -3.897 32.177 1.00 96.25 502 ALA A O 1
ATOM 3895 N N . ILE A 1 503 ? -4.928 -3.622 29.970 1.00 98.25 503 ILE A N 1
ATOM 3896 C CA . ILE A 1 503 ? -6.088 -2.770 29.683 1.00 98.25 503 ILE A CA 1
ATOM 3897 C C . ILE A 1 503 ? -7.006 -3.497 28.703 1.00 98.25 503 ILE A C 1
ATOM 3899 O O . ILE A 1 503 ? -6.566 -3.935 27.642 1.00 98.25 503 ILE A O 1
ATOM 3903 N N . ILE A 1 504 ? -8.291 -3.589 29.031 1.00 98.12 504 ILE A N 1
ATOM 3904 C CA . ILE A 1 504 ? -9.319 -4.153 28.155 1.00 98.12 504 ILE A CA 1
ATOM 3905 C C . ILE A 1 504 ? -10.398 -3.096 27.945 1.00 98.12 504 ILE A C 1
ATOM 3907 O O . ILE A 1 504 ? -10.944 -2.590 28.920 1.00 98.12 504 ILE A O 1
ATOM 3911 N N . ASN A 1 505 ? -10.724 -2.772 26.695 1.00 98.44 505 ASN A N 1
ATOM 3912 C CA . ASN A 1 505 ? -11.846 -1.906 26.353 1.00 98.44 505 ASN A CA 1
ATOM 3913 C C . ASN A 1 505 ? -12.906 -2.638 25.532 1.00 98.44 505 ASN A C 1
ATOM 3915 O O . ASN A 1 505 ? -12.670 -2.966 24.372 1.00 98.44 505 ASN A O 1
ATOM 3919 N N . ALA A 1 506 ? -14.091 -2.799 26.114 1.00 97.94 506 ALA A N 1
ATOM 3920 C CA . ALA A 1 506 ? -15.312 -3.243 25.448 1.00 97.94 506 ALA A CA 1
ATOM 3921 C C . ALA A 1 506 ? -16.385 -2.141 25.361 1.00 97.94 506 ALA A C 1
ATOM 3923 O O . ALA A 1 506 ? -17.433 -2.360 24.757 1.00 97.94 506 ALA A O 1
ATOM 3924 N N . GLY A 1 507 ? -16.139 -0.970 25.958 1.00 97.81 507 GLY A N 1
ATOM 3925 C CA . GLY A 1 507 ? -17.077 0.152 26.004 1.00 97.81 507 GLY A CA 1
ATOM 3926 C C . GLY A 1 507 ? -16.947 1.127 24.832 1.00 97.81 507 GLY A C 1
ATOM 3927 O O . GLY A 1 507 ? -16.270 0.864 23.834 1.00 97.81 507 GLY A O 1
ATOM 3928 N N . GLN A 1 508 ? -17.600 2.283 24.966 1.00 97.94 508 GLN A N 1
ATOM 3929 C CA . GLN A 1 508 ? -17.543 3.392 24.011 1.00 97.94 508 GLN A CA 1
ATOM 3930 C C . GLN A 1 508 ? -16.799 4.579 24.620 1.00 97.94 508 GLN A C 1
ATOM 3932 O O . GLN A 1 508 ? -17.389 5.436 25.277 1.00 97.94 508 GLN A O 1
ATOM 3937 N N . LEU A 1 509 ? -15.489 4.639 24.393 1.00 98.50 509 LEU A N 1
ATOM 3938 C CA . LEU A 1 509 ? -14.647 5.715 24.905 1.00 98.50 509 LEU A CA 1
ATOM 3939 C C . LEU A 1 509 ? -14.513 6.797 23.830 1.00 98.50 509 LEU A C 1
ATOM 3941 O O . LEU A 1 509 ? -13.865 6.600 22.800 1.00 98.50 509 LEU A O 1
ATOM 3945 N N . ILE A 1 510 ? -15.181 7.925 24.056 1.00 97.81 510 ILE A N 1
ATOM 3946 C CA . ILE A 1 510 ? -15.287 9.031 23.102 1.00 97.81 510 ILE A CA 1
ATOM 3947 C C . ILE A 1 510 ? -14.859 10.315 23.808 1.00 97.81 510 ILE A C 1
ATOM 3949 O O . ILE A 1 510 ? -15.325 10.586 24.912 1.00 97.81 510 ILE A O 1
ATOM 3953 N N . VAL A 1 511 ? -13.984 11.089 23.172 1.00 95.81 511 VAL A N 1
ATOM 3954 C CA . VAL A 1 511 ? -13.582 12.426 23.633 1.00 95.81 511 VAL A CA 1
ATOM 3955 C C . VAL A 1 511 ? -14.077 13.501 22.667 1.00 95.81 511 VAL A C 1
ATOM 3957 O O . VAL A 1 511 ? -14.426 13.208 21.519 1.00 95.81 511 VAL A O 1
ATOM 3960 N N . ASP A 1 512 ? -14.119 14.743 23.146 1.00 91.00 512 ASP A N 1
ATOM 3961 C CA . ASP A 1 512 ? -14.547 15.898 22.357 1.00 91.00 512 ASP A CA 1
ATOM 3962 C C . ASP A 1 512 ? -13.623 16.169 21.151 1.00 91.00 512 ASP A C 1
ATOM 3964 O O . ASP A 1 512 ? -12.487 15.695 21.065 1.00 91.00 512 ASP A O 1
ATOM 3968 N N . ASN A 1 513 ? -14.119 16.947 20.186 1.00 89.69 513 ASN A N 1
ATOM 3969 C CA . ASN A 1 513 ? -13.399 17.256 18.948 1.00 89.69 513 ASN A CA 1
ATOM 3970 C C . ASN A 1 513 ? -12.034 17.918 19.225 1.00 89.69 513 ASN A C 1
ATOM 3972 O O . ASN A 1 513 ? -11.932 18.846 20.032 1.00 89.69 513 ASN A O 1
ATOM 3976 N N . GLY A 1 514 ? -10.984 17.440 18.551 1.00 87.12 514 GLY A N 1
ATOM 3977 C CA . GLY A 1 514 ? -9.613 17.919 18.721 1.00 87.12 514 GLY A CA 1
ATOM 3978 C C . GLY A 1 514 ? -8.890 17.365 19.955 1.00 87.12 514 GLY A C 1
ATOM 3979 O O . GLY A 1 514 ? -7.728 17.710 20.169 1.00 87.12 514 GLY A O 1
ATOM 3980 N N . GLN A 1 515 ? -9.535 16.513 20.760 1.00 93.38 515 GLN A N 1
ATOM 3981 C CA . GLN A 1 515 ? -8.940 15.895 21.949 1.00 93.38 515 GLN A CA 1
ATOM 3982 C C . GLN A 1 515 ? -8.412 14.494 21.652 1.00 93.38 515 GLN A C 1
ATOM 3984 O O . GLN A 1 515 ? -8.955 13.786 20.813 1.00 93.38 515 GLN A O 1
ATOM 3989 N N . SER A 1 516 ? -7.349 14.081 22.343 1.00 93.25 516 SER A N 1
ATOM 3990 C CA . SER A 1 516 ? -6.699 12.784 22.119 1.00 93.25 516 SER A CA 1
ATOM 3991 C C . SER A 1 516 ? -7.135 11.726 23.137 1.00 93.25 516 SER A C 1
ATOM 3993 O O . SER A 1 516 ? -7.498 12.040 24.274 1.00 93.25 516 SER A O 1
ATOM 3995 N N . LEU A 1 517 ? -7.052 10.457 22.734 1.00 96.06 517 LEU A N 1
ATOM 3996 C CA . LEU A 1 517 ? -7.343 9.299 23.577 1.00 96.06 517 LEU A CA 1
ATOM 3997 C C . LEU A 1 517 ? -6.152 8.338 23.590 1.00 96.06 517 LEU A C 1
ATOM 3999 O O . LEU A 1 517 ? -5.693 7.891 22.541 1.00 96.06 517 LEU A O 1
ATOM 4003 N N . THR A 1 518 ? -5.682 7.976 24.781 1.00 96.19 518 THR A N 1
ATOM 4004 C CA . THR A 1 518 ? -4.474 7.156 24.946 1.00 96.19 518 THR A CA 1
ATOM 4005 C C . THR A 1 518 ? -4.712 5.983 25.898 1.00 96.19 518 THR A C 1
ATOM 4007 O O . THR A 1 518 ? -5.128 6.180 27.039 1.00 96.19 518 THR A O 1
ATOM 4010 N N . LEU A 1 519 ? -4.405 4.761 25.451 1.00 97.88 519 LEU A N 1
ATOM 4011 C CA . LEU A 1 519 ? -4.408 3.531 26.250 1.00 97.88 519 LEU A CA 1
ATOM 4012 C C . LEU A 1 519 ? -2.996 2.925 26.269 1.00 97.88 519 LEU A C 1
ATOM 4014 O O . LEU A 1 519 ? -2.498 2.488 25.231 1.00 97.88 519 LEU A O 1
ATOM 4018 N N . LEU A 1 520 ? -2.361 2.886 27.446 1.00 95.50 520 LEU A N 1
ATOM 4019 C CA . LEU A 1 520 ? -0.993 2.377 27.633 1.00 95.50 520 LEU A CA 1
ATOM 4020 C C . LEU A 1 520 ? -0.963 1.272 28.691 1.00 95.50 520 LEU A C 1
ATOM 4022 O O . LEU A 1 520 ? -1.007 1.561 29.889 1.00 95.50 520 LEU A O 1
ATOM 4026 N N . GLY A 1 521 ? -0.871 0.018 28.266 1.00 95.12 521 GLY A N 1
ATOM 4027 C CA . GLY A 1 521 ? -0.957 -1.142 29.155 1.00 95.12 521 GLY A CA 1
ATOM 4028 C C . GLY A 1 521 ? 0.200 -2.116 28.989 1.00 95.12 521 GLY A C 1
ATOM 4029 O O . GLY A 1 521 ? 0.970 -2.020 28.042 1.00 95.12 521 GLY A O 1
ATOM 4030 N N . GLY A 1 522 ? 0.297 -3.098 29.878 1.00 93.44 522 GLY A N 1
ATOM 4031 C CA . GLY A 1 522 ? 1.137 -4.273 29.662 1.00 93.44 522 GLY A CA 1
ATOM 4032 C C . GLY A 1 522 ? 0.655 -5.108 28.481 1.00 93.44 522 GLY A C 1
ATOM 4033 O O . GLY A 1 522 ? 1.409 -5.397 27.562 1.00 93.44 522 GLY A O 1
ATOM 4034 N N . ASN A 1 523 ? -0.641 -5.404 28.471 1.00 94.12 523 ASN A N 1
ATOM 4035 C CA . ASN A 1 523 ? -1.389 -5.829 27.290 1.00 94.12 523 ASN A CA 1
ATOM 4036 C C . ASN A 1 523 ? -2.502 -4.817 27.042 1.00 94.12 523 ASN A C 1
ATOM 4038 O O . ASN A 1 523 ? -3.046 -4.276 28.007 1.00 94.12 523 ASN A O 1
ATOM 4042 N N . VAL A 1 524 ? -2.881 -4.588 25.788 1.00 97.56 524 VAL A N 1
ATOM 4043 C CA . VAL A 1 524 ? -4.032 -3.736 25.467 1.00 97.56 524 VAL A CA 1
ATOM 4044 C C . VAL A 1 524 ? -4.952 -4.455 24.493 1.00 97.56 524 VAL A C 1
ATOM 4046 O O . VAL A 1 524 ? -4.537 -4.825 23.400 1.00 97.56 524 VAL A O 1
ATOM 4049 N N . VAL A 1 525 ? -6.212 -4.655 24.878 1.00 97.31 525 VAL A N 1
ATOM 4050 C CA . VAL A 1 525 ? -7.220 -5.301 24.028 1.00 97.31 525 VAL A CA 1
ATOM 4051 C C . VAL A 1 525 ? -8.421 -4.381 23.846 1.00 97.31 525 VAL A C 1
ATOM 4053 O O . VAL A 1 525 ? -9.074 -4.021 24.820 1.00 97.31 525 VAL A O 1
ATOM 4056 N N . ASN A 1 526 ? -8.740 -4.016 22.605 1.00 98.25 526 ASN A N 1
ATOM 4057 C CA . ASN A 1 526 ? -9.905 -3.202 22.259 1.00 98.25 526 ASN A CA 1
ATOM 4058 C C . ASN A 1 526 ? -10.918 -4.002 21.428 1.00 98.25 526 ASN A C 1
ATOM 4060 O O . ASN A 1 526 ? -10.708 -4.242 20.240 1.00 98.25 526 ASN A O 1
ATOM 4064 N N . THR A 1 527 ? -12.044 -4.361 22.034 1.00 97.50 527 THR A N 1
ATOM 4065 C CA . THR A 1 527 ? -13.226 -4.944 21.374 1.00 97.50 527 THR A CA 1
ATOM 4066 C C . THR A 1 527 ? -14.355 -3.919 21.199 1.00 97.50 527 THR A C 1
ATOM 4068 O O . THR A 1 527 ? -15.274 -4.148 20.417 1.00 97.50 527 THR A O 1
ATOM 4071 N N . GLY A 1 528 ? -14.275 -2.779 21.896 1.00 97.62 528 GLY A N 1
ATOM 4072 C CA . GLY A 1 528 ? -15.251 -1.690 21.871 1.00 97.62 528 GLY A CA 1
ATOM 4073 C C . GLY A 1 528 ? -14.981 -0.604 20.822 1.00 97.62 528 GLY A C 1
ATOM 4074 O O . GLY A 1 528 ? -14.416 -0.843 19.754 1.00 97.62 528 GLY A O 1
ATOM 4075 N N . THR A 1 529 ? -15.413 0.622 21.118 1.00 98.50 529 THR A N 1
ATOM 4076 C CA . THR A 1 529 ? -15.228 1.803 20.256 1.00 98.50 529 THR A CA 1
ATOM 4077 C C . THR A 1 529 ? -14.317 2.827 20.923 1.00 98.50 529 THR A C 1
ATOM 4079 O O . THR A 1 529 ? -14.547 3.191 22.075 1.00 98.50 529 THR A O 1
ATOM 4082 N N . LEU A 1 530 ? -13.335 3.330 20.174 1.00 98.62 530 LEU A N 1
ATOM 4083 C CA . LEU A 1 530 ? -12.523 4.496 20.519 1.00 98.62 530 LEU A CA 1
ATOM 4084 C C . LEU A 1 530 ? -12.767 5.596 19.483 1.00 98.62 530 LEU A C 1
ATOM 4086 O O . LEU A 1 530 ? -12.664 5.326 18.283 1.00 98.62 530 LEU A O 1
ATOM 4090 N N . LYS A 1 531 ? -13.085 6.822 19.917 1.00 98.12 531 LYS A N 1
ATOM 4091 C CA . LYS A 1 531 ? -13.306 7.953 19.002 1.00 98.12 531 LYS A CA 1
ATOM 4092 C C . LYS A 1 531 ? -12.665 9.255 19.496 1.00 98.12 531 LYS A C 1
ATOM 4094 O O . LYS A 1 531 ? -12.903 9.660 20.631 1.00 98.12 531 LYS A O 1
ATOM 4099 N N . ALA A 1 532 ? -11.918 9.911 18.607 1.00 95.44 532 ALA A N 1
ATOM 4100 C CA . ALA A 1 532 ? -11.249 11.198 18.813 1.00 95.44 532 ALA A CA 1
ATOM 4101 C C . ALA A 1 532 ? -11.216 11.991 17.489 1.00 95.44 532 ALA A C 1
ATOM 4103 O O . ALA A 1 532 ? -10.318 11.816 16.665 1.00 95.44 532 ALA A O 1
ATOM 4104 N N . GLU A 1 533 ? -12.235 12.817 17.242 1.00 91.38 533 GLU A N 1
ATOM 4105 C CA . GLU A 1 533 ? -12.439 13.494 15.949 1.00 91.38 533 GLU A CA 1
ATOM 4106 C C . GLU A 1 533 ? -11.263 14.422 15.592 1.00 91.38 533 GLU A C 1
ATOM 4108 O O . GLU A 1 533 ? -10.889 15.280 16.395 1.00 91.38 533 GLU A O 1
ATOM 4113 N N . ALA A 1 534 ? -10.689 14.240 14.393 1.00 82.62 534 ALA A N 1
ATOM 4114 C CA . ALA A 1 534 ? -9.545 14.998 13.863 1.00 82.62 534 ALA A CA 1
ATOM 4115 C C . ALA A 1 534 ? -8.297 15.066 14.781 1.00 82.62 534 ALA A C 1
ATOM 4117 O O . ALA A 1 534 ? -7.491 15.990 14.659 1.00 82.62 534 ALA A O 1
ATOM 4118 N N . ALA A 1 535 ? -8.136 14.110 15.701 1.00 90.25 535 ALA A N 1
ATOM 4119 C CA . ALA A 1 535 ? -7.076 14.100 16.711 1.00 90.25 535 ALA A CA 1
ATOM 4120 C C . ALA A 1 535 ? -6.352 12.742 16.763 1.00 90.25 535 ALA A C 1
ATOM 4122 O O . ALA A 1 535 ? -6.317 12.013 15.770 1.00 90.25 535 ALA A O 1
ATOM 4123 N N . ASN A 1 536 ? -5.725 12.411 17.896 1.00 91.81 536 ASN A N 1
ATOM 4124 C CA . ASN A 1 536 ? -4.870 11.233 18.018 1.00 91.81 536 ASN A CA 1
ATOM 4125 C C . ASN A 1 536 ? -5.519 10.140 18.879 1.00 91.81 536 ASN A C 1
ATOM 4127 O O . ASN A 1 536 ? -6.023 10.419 19.970 1.00 91.81 536 ASN A O 1
ATOM 4131 N N . ILE A 1 537 ? -5.440 8.888 18.421 1.00 96.75 537 ILE A N 1
ATOM 4132 C CA . ILE A 1 537 ? -5.685 7.700 19.247 1.00 96.75 537 ILE A CA 1
ATOM 4133 C C . ILE A 1 537 ? -4.399 6.882 19.337 1.00 96.75 537 ILE A C 1
ATOM 4135 O O . ILE A 1 537 ? -3.842 6.486 18.314 1.00 96.75 537 ILE A O 1
ATOM 4139 N N . ILE A 1 538 ? -3.949 6.598 20.559 1.00 94.75 538 ILE A N 1
ATOM 4140 C CA . ILE A 1 538 ? -2.768 5.768 20.828 1.00 94.75 538 ILE A CA 1
ATOM 4141 C C . ILE A 1 538 ? -3.194 4.528 21.614 1.00 94.75 538 ILE A C 1
ATOM 4143 O O . ILE A 1 538 ? -3.744 4.638 22.709 1.00 94.75 538 ILE A O 1
ATOM 4147 N N . ILE A 1 539 ? -2.910 3.348 21.066 1.00 96.94 539 ILE A N 1
ATOM 4148 C CA . ILE A 1 539 ? -3.127 2.043 21.693 1.00 96.94 539 ILE A CA 1
ATOM 4149 C C . ILE A 1 539 ? -1.776 1.329 21.725 1.00 96.94 539 ILE A C 1
ATOM 4151 O O . ILE A 1 539 ? -1.322 0.827 20.697 1.00 96.94 539 ILE A O 1
ATOM 4155 N N . THR A 1 540 ? -1.127 1.288 22.889 1.00 94.75 540 THR A N 1
ATOM 4156 C CA . THR A 1 540 ? 0.229 0.731 23.000 1.00 94.75 540 THR A CA 1
ATOM 4157 C C . THR A 1 540 ? 0.343 -0.259 24.148 1.00 94.75 540 THR A C 1
ATOM 4159 O O . THR A 1 540 ? 0.079 0.082 25.305 1.00 94.75 540 THR A O 1
ATOM 4162 N N . ALA A 1 541 ? 0.806 -1.467 23.832 1.00 93.75 541 ALA A N 1
ATOM 4163 C CA . ALA A 1 541 ? 1.219 -2.459 24.813 1.00 93.75 541 ALA A CA 1
ATOM 4164 C C . ALA A 1 541 ? 2.729 -2.383 25.070 1.00 93.75 541 ALA A C 1
ATOM 4166 O O . ALA A 1 541 ? 3.522 -2.220 24.144 1.00 93.75 541 ALA A O 1
ATOM 4167 N N . VAL A 1 542 ? 3.125 -2.521 26.333 1.00 90.75 542 VAL A N 1
ATOM 4168 C CA . VAL A 1 542 ? 4.505 -2.365 26.800 1.00 90.75 542 VAL A CA 1
ATOM 4169 C C . VAL A 1 542 ? 4.923 -3.637 27.542 1.00 90.75 542 VAL A C 1
ATOM 4171 O O . VAL A 1 542 ? 4.274 -3.996 28.522 1.00 90.75 542 VAL A O 1
ATOM 4174 N N . PRO A 1 543 ? 6.009 -4.324 27.147 1.00 83.75 543 PRO A N 1
ATOM 4175 C CA . PRO A 1 543 ? 6.411 -5.590 27.771 1.00 83.75 543 PRO A CA 1
ATOM 4176 C C . PRO A 1 543 ? 6.873 -5.454 29.234 1.00 83.75 543 PRO A C 1
ATOM 4178 O O . PRO A 1 543 ? 6.960 -6.454 29.941 1.00 83.75 543 PRO A O 1
ATOM 4181 N N . GLY A 1 544 ? 7.129 -4.230 29.706 1.00 83.25 544 GLY A N 1
ATOM 4182 C CA . GLY A 1 544 ? 7.663 -3.937 31.037 1.00 83.25 544 GLY A CA 1
ATOM 4183 C C . GLY A 1 544 ? 9.095 -3.412 30.981 1.00 83.25 544 GLY A C 1
ATOM 4184 O O . GLY A 1 544 ? 9.674 -3.278 29.904 1.00 83.25 544 GLY A O 1
ATOM 4185 N N . SER A 1 545 ? 9.644 -3.054 32.141 1.00 83.62 545 SER A N 1
ATOM 4186 C CA . SER A 1 545 ? 11.001 -2.505 32.323 1.00 83.62 545 SER A CA 1
ATOM 4187 C C . SER A 1 545 ? 11.397 -1.434 31.294 1.00 83.62 545 SER A C 1
ATOM 4189 O O . SER A 1 545 ? 12.541 -1.379 30.851 1.00 83.62 545 SER A O 1
ATOM 4191 N N . SER A 1 546 ? 10.437 -0.592 30.906 1.00 83.62 546 SER A N 1
ATOM 4192 C CA . SER A 1 546 ? 10.569 0.362 29.802 1.00 83.62 546 SER A CA 1
ATOM 4193 C C . SER A 1 546 ? 9.982 1.723 30.171 1.00 83.62 546 SER A C 1
ATOM 4195 O O . SER A 1 546 ? 9.112 1.835 31.042 1.00 83.62 546 SER A O 1
ATOM 4197 N N . LEU A 1 547 ? 10.446 2.760 29.482 1.00 81.25 547 LEU A N 1
ATOM 4198 C CA . LEU A 1 547 ? 9.891 4.105 29.508 1.00 81.25 547 LEU A CA 1
ATOM 4199 C C . LEU A 1 547 ? 9.196 4.387 28.181 1.00 81.25 547 LEU A C 1
ATOM 4201 O O . LEU A 1 547 ? 9.744 4.127 27.115 1.00 81.25 547 LEU A O 1
ATOM 4205 N N . VAL A 1 548 ? 8.003 4.960 28.249 1.00 82.88 548 VAL A N 1
ATOM 4206 C CA . VAL A 1 548 ? 7.288 5.467 27.080 1.00 82.88 548 VAL A CA 1
ATOM 4207 C C . VAL A 1 548 ? 7.290 6.983 27.146 1.00 82.88 548 VAL A C 1
ATOM 4209 O O . VAL A 1 548 ? 6.767 7.551 28.107 1.00 82.88 548 VAL A O 1
ATOM 4212 N N . ARG A 1 549 ? 7.850 7.648 26.135 1.00 79.25 549 ARG A N 1
ATOM 4213 C CA . ARG A 1 549 ? 7.760 9.105 25.994 1.00 79.25 549 ARG A CA 1
ATOM 4214 C C . ARG A 1 549 ? 6.710 9.479 24.964 1.00 79.25 549 ARG A C 1
ATOM 4216 O O . ARG A 1 549 ? 6.653 8.911 23.876 1.00 79.25 549 ARG A O 1
ATOM 4223 N N . ILE A 1 550 ? 5.921 10.489 25.294 1.00 71.44 550 ILE A N 1
ATOM 4224 C CA . ILE A 1 550 ? 5.016 11.180 24.381 1.00 71.44 550 ILE A CA 1
ATOM 4225 C C . ILE A 1 550 ? 5.586 12.593 24.208 1.00 71.44 550 ILE A C 1
ATOM 4227 O O . ILE A 1 550 ? 5.872 13.275 25.190 1.00 71.44 550 ILE A O 1
ATOM 4231 N N . SER A 1 551 ? 5.825 13.021 22.971 1.00 58.88 551 SER A N 1
ATOM 4232 C CA . SER A 1 551 ? 6.193 14.413 22.676 1.00 58.88 551 SER A CA 1
ATOM 4233 C C . SER A 1 551 ? 4.954 15.320 22.698 1.00 58.88 551 SER A C 1
ATOM 4235 O O . SER A 1 551 ? 3.926 14.930 23.246 1.00 58.88 551 SER A O 1
ATOM 4237 N N . GLN A 1 552 ? 5.055 16.552 22.179 1.00 49.47 552 GLN A N 1
ATOM 4238 C CA . GLN A 1 552 ? 3.971 17.551 22.170 1.00 49.47 552 GLN A CA 1
ATOM 4239 C C . GLN A 1 552 ? 2.595 16.938 21.822 1.00 49.47 552 GLN A C 1
ATOM 4241 O O . GLN A 1 552 ? 2.549 15.943 21.096 1.00 49.47 552 GLN A O 1
ATOM 4246 N N . PRO A 1 553 ? 1.490 17.503 22.353 1.00 45.59 553 PRO A N 1
ATOM 4247 C CA . PRO A 1 553 ? 0.227 16.802 22.583 1.00 45.59 553 PRO A CA 1
ATOM 4248 C C . PRO A 1 553 ? -0.153 15.775 21.506 1.00 45.59 553 PRO A C 1
ATOM 4250 O O . PRO A 1 553 ? -0.532 16.138 20.397 1.00 45.59 553 PRO A O 1
ATOM 4253 N N . GLY A 1 554 ? -0.078 14.485 21.859 1.00 43.97 554 GLY A N 1
ATOM 4254 C CA . GLY A 1 554 ? -0.650 13.393 21.066 1.00 43.97 554 GLY A CA 1
ATOM 4255 C C . GLY A 1 554 ? 0.290 12.617 20.133 1.00 43.97 554 GLY A C 1
ATOM 4256 O O . GLY A 1 554 ? -0.199 11.753 19.412 1.00 43.97 554 GLY A O 1
ATOM 4257 N N . HIS A 1 555 ? 1.610 12.834 20.173 1.00 52.19 555 HIS A N 1
ATOM 4258 C CA . HIS A 1 555 ? 2.570 12.027 19.399 1.00 52.19 555 HIS A CA 1
ATOM 4259 C C . HIS A 1 555 ? 3.489 11.182 20.291 1.00 52.19 555 HIS A C 1
ATOM 4261 O O . HIS A 1 555 ? 4.285 11.724 21.059 1.00 52.19 555 HIS A O 1
ATOM 4267 N N . LEU A 1 556 ? 3.425 9.851 20.162 1.00 53.56 556 LEU A N 1
ATOM 4268 C CA . LEU A 1 556 ? 4.391 8.932 20.781 1.00 53.56 556 LEU A CA 1
ATOM 4269 C C . LEU A 1 556 ? 5.800 9.200 20.218 1.00 53.56 556 LEU A C 1
ATOM 4271 O O . LEU A 1 556 ? 5.959 9.244 19.002 1.00 53.56 556 LEU A O 1
ATOM 4275 N N . LEU A 1 557 ? 6.793 9.394 21.090 1.00 57.88 557 LEU A N 1
ATOM 4276 C CA . LEU A 1 557 ? 8.157 9.785 20.712 1.00 57.88 557 LEU A CA 1
ATOM 4277 C C . LEU A 1 557 ? 9.169 8.645 20.797 1.00 57.88 557 LEU A C 1
ATOM 4279 O O . LEU A 1 557 ? 10.096 8.622 20.008 1.00 57.88 557 LEU A O 1
ATOM 4283 N N . SER A 1 558 ? 9.070 7.756 21.782 1.00 59.16 558 SER A N 1
ATOM 4284 C CA . SER A 1 558 ? 10.022 6.648 21.915 1.00 59.16 558 SER A CA 1
ATOM 4285 C C . SER A 1 558 ? 9.542 5.624 22.937 1.00 59.16 558 SER A C 1
ATOM 4287 O O . SER A 1 558 ? 8.897 5.966 23.936 1.00 59.16 558 SER A O 1
ATOM 4289 N N . LEU A 1 559 ? 9.889 4.359 22.692 1.00 61.25 559 LEU A N 1
ATOM 4290 C CA . LEU A 1 559 ? 10.015 3.346 23.735 1.00 61.25 559 LEU A CA 1
ATOM 4291 C C . LEU A 1 559 ? 11.502 3.249 24.091 1.00 61.25 559 LEU A C 1
ATOM 4293 O O . LEU A 1 559 ? 12.321 2.862 23.262 1.00 61.25 559 LEU A O 1
ATOM 4297 N N . GLU A 1 560 ? 11.855 3.632 25.310 1.00 64.12 560 GLU A N 1
ATOM 4298 C CA . GLU A 1 560 ? 13.227 3.616 25.814 1.00 64.12 560 GLU A CA 1
ATOM 4299 C C . GLU A 1 560 ? 13.402 2.474 26.813 1.00 64.12 560 GLU A C 1
ATOM 4301 O O . GLU A 1 560 ? 12.620 2.330 27.754 1.00 64.12 560 GLU A O 1
ATOM 4306 N N . ILE A 1 561 ? 14.473 1.696 26.654 1.00 57.59 561 ILE A N 1
ATOM 4307 C CA . ILE A 1 561 ? 14.957 0.816 27.717 1.00 57.59 561 ILE A CA 1
ATOM 4308 C C . ILE A 1 561 ? 15.893 1.664 28.589 1.00 57.59 561 ILE A C 1
ATOM 4310 O O . ILE A 1 561 ? 16.948 2.088 28.108 1.00 57.59 561 ILE A O 1
ATOM 4314 N N . PRO A 1 562 ? 15.533 1.967 29.847 1.00 56.84 562 PRO A N 1
ATOM 4315 C CA . PRO A 1 562 ? 16.358 2.807 30.702 1.00 56.84 562 PRO A CA 1
ATOM 4316 C C . PRO A 1 562 ? 17.708 2.139 30.988 1.00 56.84 562 PRO A C 1
ATOM 4318 O O . PRO A 1 562 ? 17.781 1.027 31.508 1.00 56.84 562 PRO A O 1
ATOM 4321 N N . ILE A 1 563 ? 18.796 2.846 30.675 1.00 48.69 563 ILE A N 1
ATOM 4322 C CA . ILE A 1 563 ? 20.163 2.418 30.984 1.00 48.69 563 ILE A CA 1
ATOM 4323 C C . ILE A 1 563 ? 20.403 2.659 32.478 1.00 48.69 563 ILE A C 1
ATOM 4325 O O . ILE A 1 563 ? 20.253 3.790 32.959 1.00 48.69 563 ILE A O 1
ATOM 4329 N N . SER A 1 564 ? 20.763 1.607 33.218 1.00 46.41 564 SER A N 1
ATOM 4330 C CA . SER A 1 564 ? 20.945 1.663 34.672 1.00 46.41 564 SER A CA 1
ATOM 4331 C C . SER A 1 564 ? 21.840 2.838 35.097 1.00 46.41 564 SER A C 1
ATOM 4333 O O . SER A 1 564 ? 22.995 2.925 34.692 1.00 46.41 564 SER A O 1
ATOM 4335 N N . GLY A 1 565 ? 21.300 3.737 35.930 1.00 51.03 565 GLY A N 1
ATOM 4336 C CA . GLY A 1 565 ? 22.048 4.819 36.586 1.00 51.03 565 GLY A CA 1
ATOM 4337 C C . GLY A 1 565 ? 21.979 6.215 35.948 1.00 51.03 565 GLY A C 1
ATOM 4338 O O . GLY A 1 565 ? 22.541 7.139 36.526 1.00 51.03 565 GLY A O 1
ATOM 4339 N N . SER A 1 566 ? 21.292 6.405 34.812 1.00 54.59 566 SER A N 1
ATOM 4340 C CA . SER A 1 566 ? 21.246 7.709 34.105 1.00 54.59 566 SER A CA 1
ATOM 4341 C C . SER A 1 566 ? 19.880 8.413 34.095 1.00 54.59 566 SER A C 1
ATOM 4343 O O . SER A 1 566 ? 19.824 9.627 33.909 1.00 54.59 566 SER A O 1
ATOM 4345 N N . THR A 1 567 ? 18.780 7.691 34.334 1.00 59.50 567 THR A N 1
ATOM 4346 C CA . THR A 1 567 ? 17.412 8.239 34.344 1.00 59.50 567 THR A CA 1
ATOM 4347 C C . THR A 1 567 ? 16.693 7.889 35.654 1.00 59.50 567 THR A C 1
ATOM 4349 O O . THR A 1 567 ? 16.706 6.724 36.058 1.00 59.50 567 THR A O 1
ATOM 4352 N N . PRO A 1 568 ? 16.075 8.860 36.359 1.00 70.56 568 PRO A N 1
ATOM 4353 C CA . PRO A 1 568 ? 15.213 8.556 37.499 1.00 70.56 568 PRO A CA 1
ATOM 4354 C C . PRO A 1 568 ? 14.024 7.710 37.028 1.00 70.56 568 PRO A C 1
ATOM 4356 O O . PRO A 1 568 ? 13.311 8.126 36.116 1.00 70.56 568 PRO A O 1
ATOM 4359 N N . LEU A 1 569 ? 13.798 6.550 37.647 1.00 80.62 569 LEU A N 1
ATOM 4360 C CA . LEU A 1 569 ? 12.644 5.681 37.385 1.00 80.62 569 LEU A CA 1
ATOM 4361 C C . LEU A 1 569 ? 11.576 5.855 38.471 1.00 80.62 569 LEU A C 1
ATOM 4363 O O . LEU A 1 569 ? 11.924 6.193 39.607 1.00 80.62 569 LEU A O 1
ATOM 4367 N N . PRO A 1 570 ? 10.290 5.608 38.162 1.00 85.00 570 PRO A N 1
ATOM 4368 C CA . PRO A 1 570 ? 9.258 5.595 39.186 1.00 85.00 570 PRO A CA 1
ATOM 4369 C C . PRO A 1 570 ? 9.456 4.422 40.152 1.00 85.00 570 PRO A C 1
ATOM 4371 O O . PRO A 1 570 ? 10.128 3.433 39.841 1.00 85.00 570 PRO A O 1
ATOM 4374 N N . ASN A 1 571 ? 8.822 4.514 41.318 1.00 87.56 571 ASN A N 1
ATOM 4375 C CA . ASN A 1 571 ? 8.847 3.469 42.335 1.00 87.56 571 ASN A CA 1
ATOM 4376 C C . ASN A 1 571 ? 8.398 2.111 41.767 1.00 87.56 571 ASN A C 1
ATOM 4378 O O . ASN A 1 571 ? 7.499 2.028 40.923 1.00 87.56 571 ASN A O 1
ATOM 4382 N N . ASN A 1 572 ? 9.007 1.034 42.273 1.00 85.88 572 ASN A N 1
ATOM 4383 C CA . ASN A 1 572 ? 8.596 -0.325 41.934 1.00 85.88 572 ASN A CA 1
ATOM 4384 C C . ASN A 1 572 ? 7.163 -0.584 42.413 1.00 85.88 572 ASN A C 1
ATOM 4386 O O . ASN A 1 572 ? 6.760 -0.173 43.509 1.00 85.88 572 ASN A O 1
ATOM 4390 N N . TRP A 1 573 ? 6.410 -1.323 41.606 1.00 90.12 573 TRP A N 1
ATOM 4391 C CA . TRP A 1 573 ? 5.128 -1.871 42.023 1.00 90.12 573 TRP A CA 1
ATOM 4392 C C . TRP A 1 573 ? 5.340 -3.231 42.685 1.00 90.12 573 TRP A C 1
ATOM 4394 O O . TRP A 1 573 ? 5.973 -4.109 42.105 1.00 90.12 573 TRP A O 1
ATOM 4404 N N . THR A 1 574 ? 4.852 -3.392 43.915 1.00 87.06 574 THR A N 1
ATOM 4405 C CA . THR A 1 574 ? 5.095 -4.590 44.740 1.00 87.06 574 THR A CA 1
ATOM 4406 C C . THR A 1 574 ? 3.841 -5.419 45.001 1.00 87.06 574 THR A C 1
ATOM 4408 O O . THR A 1 574 ? 3.939 -6.495 45.587 1.00 87.06 574 THR A O 1
ATOM 4411 N N . LEU A 1 575 ? 2.665 -4.933 44.590 1.00 89.75 575 LEU A N 1
ATOM 4412 C CA . LEU A 1 575 ? 1.408 -5.666 44.727 1.00 89.75 575 LEU A CA 1
ATOM 4413 C C . LEU A 1 575 ? 1.204 -6.611 43.529 1.00 89.75 575 LEU A C 1
ATOM 4415 O O . LEU A 1 575 ? 1.699 -6.314 42.439 1.00 89.75 575 LEU A O 1
ATOM 4419 N N . PRO A 1 576 ? 0.481 -7.733 43.707 1.00 85.56 576 PRO A N 1
ATOM 4420 C CA . PRO A 1 576 ? 0.229 -8.681 42.626 1.00 85.56 576 PRO A CA 1
ATOM 4421 C C . PRO A 1 576 ? -0.458 -8.032 41.420 1.00 85.56 576 PRO A C 1
ATOM 4423 O O . PRO A 1 576 ? -1.356 -7.203 41.572 1.00 85.56 576 PRO A O 1
ATOM 4426 N N . VAL A 1 577 ? -0.055 -8.455 40.223 1.00 90.88 577 VAL A N 1
ATOM 4427 C CA . VAL A 1 577 ? -0.696 -8.110 38.951 1.00 90.88 577 VAL A CA 1
ATOM 4428 C C . VAL A 1 577 ? -1.256 -9.400 38.364 1.00 90.88 577 VAL A C 1
ATOM 4430 O O . VAL A 1 577 ? -0.521 -10.376 38.226 1.00 90.88 577 VAL A O 1
ATOM 4433 N N . LEU A 1 578 ? -2.553 -9.415 38.054 1.00 90.56 578 LEU A N 1
ATOM 4434 C CA . LEU A 1 578 ? -3.200 -10.583 37.455 1.00 90.56 578 LEU A CA 1
ATOM 4435 C C . LEU A 1 578 ? -2.742 -10.757 36.004 1.00 90.56 578 LEU A C 1
ATOM 4437 O O . LEU A 1 578 ? -2.643 -9.783 35.252 1.00 90.56 578 LEU A O 1
ATOM 4441 N N . SER A 1 579 ? -2.525 -12.003 35.589 1.00 89.88 579 SER A N 1
ATOM 4442 C CA . SER A 1 579 ? -2.395 -12.337 34.170 1.00 89.88 579 SER A CA 1
ATOM 4443 C C . SER A 1 579 ? -3.706 -12.061 33.421 1.00 89.88 579 SER A C 1
ATOM 4445 O O . SER A 1 579 ? -4.776 -11.942 34.021 1.00 89.88 579 SER A O 1
ATOM 4447 N N . LEU A 1 580 ? -3.656 -11.965 32.087 1.00 89.81 580 LEU A N 1
ATOM 4448 C CA . LEU A 1 580 ? -4.859 -11.698 31.289 1.00 89.81 580 LEU A CA 1
ATOM 4449 C C . LEU A 1 580 ? -5.982 -12.747 31.501 1.00 89.81 580 LEU A C 1
ATOM 4451 O O . LEU A 1 580 ? -7.125 -12.328 31.692 1.00 89.81 580 LEU A O 1
ATOM 4455 N N . PRO A 1 581 ? -5.712 -14.071 31.532 1.00 90.81 581 PRO A N 1
ATOM 4456 C CA . PRO A 1 581 ? -6.733 -15.071 31.866 1.00 90.81 581 PRO A CA 1
ATOM 4457 C C . PRO A 1 581 ? -7.309 -14.905 33.283 1.00 90.81 581 PRO A C 1
ATOM 4459 O O . PRO A 1 581 ? -8.525 -14.970 33.469 1.00 90.81 581 PRO A O 1
ATOM 4462 N N . GLU A 1 582 ? -6.466 -14.638 34.285 1.00 91.12 582 GLU A N 1
ATOM 4463 C CA . GLU A 1 582 ? -6.906 -14.423 35.675 1.00 91.12 582 GLU A CA 1
ATOM 4464 C C . GLU A 1 582 ? -7.777 -13.164 35.807 1.00 91.12 582 GLU A C 1
ATOM 4466 O O . GLU A 1 582 ? -8.812 -13.178 36.471 1.00 91.12 582 GLU A O 1
ATOM 4471 N N . LEU A 1 583 ? -7.405 -12.080 35.120 1.00 90.44 583 LEU A N 1
ATOM 4472 C CA . LEU A 1 583 ? -8.191 -10.847 35.074 1.00 90.44 583 LEU A CA 1
ATOM 4473 C C . LEU A 1 583 ? -9.582 -11.088 34.467 1.00 90.44 583 LEU A C 1
ATOM 4475 O O . LEU A 1 583 ? -10.581 -10.576 34.972 1.00 90.44 583 LEU A O 1
ATOM 4479 N N . LEU A 1 584 ? -9.652 -11.875 33.391 1.00 88.38 584 LEU A N 1
ATOM 4480 C CA . LEU A 1 584 ? -10.895 -12.185 32.685 1.00 88.38 584 LEU A CA 1
ATOM 4481 C C . LEU A 1 584 ? -11.806 -13.138 33.461 1.00 88.38 584 LEU A C 1
ATOM 4483 O O . LEU A 1 584 ? -13.016 -12.941 33.458 1.00 88.38 584 LEU A O 1
ATOM 4487 N N . THR A 1 585 ? -11.243 -14.138 34.137 1.00 84.38 585 THR A N 1
ATOM 4488 C CA . THR A 1 585 ? -12.007 -15.064 34.993 1.00 84.38 585 THR A CA 1
ATOM 4489 C C . THR A 1 585 ? -12.539 -14.388 36.254 1.00 84.38 585 THR A C 1
ATOM 4491 O O . THR A 1 585 ? -13.618 -14.740 36.729 1.00 84.38 585 THR A O 1
ATOM 4494 N N . GLY A 1 586 ? -11.821 -13.392 36.781 1.00 70.56 586 GLY A N 1
ATOM 4495 C CA . GLY A 1 586 ? -12.294 -12.563 37.887 1.00 70.56 586 GLY A CA 1
ATOM 4496 C C . GLY A 1 586 ? -13.377 -11.556 37.482 1.00 70.56 586 GLY A C 1
ATOM 4497 O O . GLY A 1 586 ? -14.221 -11.220 38.308 1.00 70.56 586 GLY A O 1
ATOM 4498 N N . SER A 1 587 ? -13.372 -11.081 36.233 1.00 70.19 587 SER A N 1
ATOM 4499 C CA . SER A 1 587 ? -14.279 -10.045 35.726 1.00 70.19 587 SER A CA 1
ATOM 4500 C C . SER A 1 587 ? -15.697 -10.567 35.465 1.00 70.19 587 SER A C 1
ATOM 4502 O O . SER A 1 587 ? -15.904 -11.519 34.720 1.00 70.19 587 SER A O 1
ATOM 4504 N N . THR A 1 588 ? -16.708 -9.878 36.000 1.00 72.50 588 THR A N 1
ATOM 4505 C CA . THR A 1 588 ? -18.134 -10.176 35.741 1.00 72.50 588 THR A CA 1
ATOM 4506 C C . THR A 1 588 ? -18.712 -9.446 34.524 1.00 72.50 588 THR A C 1
ATOM 4508 O O . THR A 1 588 ? -19.871 -9.660 34.164 1.00 72.50 588 THR A O 1
ATOM 4511 N N . VAL A 1 589 ? -17.928 -8.574 33.879 1.00 84.88 589 VAL A N 1
ATOM 4512 C CA . VAL A 1 589 ? -18.375 -7.783 32.724 1.00 84.88 589 VAL A CA 1
ATOM 4513 C C . VAL A 1 589 ? -18.020 -8.463 31.409 1.00 84.88 589 VAL A C 1
ATOM 4515 O O . VAL A 1 589 ? -16.947 -9.046 31.264 1.00 84.88 589 VAL A O 1
ATOM 4518 N N . ASN A 1 590 ? -18.915 -8.351 30.426 1.00 86.94 590 ASN A N 1
ATOM 4519 C CA . ASN A 1 590 ? -18.648 -8.819 29.073 1.00 86.94 590 ASN A CA 1
ATOM 4520 C C . ASN A 1 590 ? -17.574 -7.939 28.416 1.00 86.94 590 ASN A C 1
ATOM 4522 O O . ASN A 1 590 ? -17.765 -6.731 28.254 1.00 86.94 590 ASN A O 1
ATOM 4526 N N . THR A 1 591 ? -16.458 -8.561 28.048 1.00 91.56 591 THR A N 1
ATOM 4527 C CA . THR A 1 591 ? -15.297 -7.918 27.421 1.00 91.56 591 THR A CA 1
ATOM 4528 C C . THR A 1 591 ? -15.144 -8.264 25.938 1.00 91.56 591 THR A C 1
ATOM 4530 O O . THR A 1 591 ? -14.241 -7.752 25.280 1.00 91.56 591 THR A O 1
ATOM 4533 N N . GLY A 1 592 ? -15.983 -9.155 25.396 1.00 91.00 592 GLY A N 1
ATOM 4534 C CA . GLY A 1 592 ? -15.771 -9.744 24.069 1.00 91.00 592 GLY A CA 1
ATOM 4535 C C . GLY A 1 592 ? -14.596 -10.732 23.998 1.00 91.00 592 GLY A C 1
ATOM 4536 O O . GLY A 1 592 ? -14.164 -11.083 22.899 1.00 91.00 592 GLY A O 1
ATOM 4537 N N . LEU A 1 593 ? -14.085 -11.176 25.151 1.00 93.12 593 LEU A N 1
ATOM 4538 C CA . LEU A 1 593 ? -13.044 -12.193 25.288 1.00 93.12 593 LEU A CA 1
ATOM 4539 C C . LEU A 1 593 ? -13.580 -13.390 26.074 1.00 93.12 593 LEU A C 1
ATOM 4541 O O . LEU A 1 593 ? -14.395 -13.233 26.981 1.00 93.12 593 LEU A O 1
ATOM 4545 N N . THR A 1 594 ? -13.086 -14.579 25.746 1.00 91.62 594 THR A N 1
ATOM 4546 C CA . THR A 1 594 ? -13.411 -15.832 26.437 1.00 91.62 594 THR A CA 1
ATOM 4547 C C . THR A 1 594 ? -12.124 -16.515 26.886 1.00 91.62 594 THR A C 1
ATOM 4549 O O . THR A 1 594 ? -11.156 -16.562 26.129 1.00 91.62 594 THR A O 1
ATOM 4552 N N . VAL A 1 595 ? -12.112 -17.049 28.109 1.00 92.12 595 VAL A N 1
ATOM 4553 C CA . VAL A 1 595 ? -11.025 -17.901 28.611 1.00 92.12 595 VAL A CA 1
ATOM 4554 C C . VAL A 1 595 ? -11.404 -19.357 28.363 1.00 92.12 595 VAL A C 1
ATOM 4556 O O . VAL A 1 595 ? -12.462 -19.813 28.799 1.00 92.12 595 VAL A O 1
ATOM 4559 N N . ASN A 1 596 ? -10.564 -20.072 27.622 1.00 88.62 596 ASN A N 1
ATOM 4560 C CA . ASN A 1 596 ? -10.759 -21.478 27.292 1.00 88.62 596 ASN A CA 1
ATOM 4561 C C . ASN A 1 596 ? -10.342 -22.383 28.460 1.00 88.62 596 ASN A C 1
ATOM 4563 O O . ASN A 1 596 ? -9.622 -21.974 29.365 1.00 88.62 596 ASN A O 1
ATOM 4567 N N . SER A 1 597 ? -10.726 -23.662 28.407 1.00 87.75 597 SER A N 1
ATOM 4568 C CA . SER A 1 597 ? -10.409 -24.649 29.453 1.00 87.75 597 SER A CA 1
ATOM 4569 C C . SER A 1 597 ? -8.913 -24.952 29.629 1.00 87.75 597 SER A C 1
ATOM 4571 O O . SER A 1 597 ? -8.547 -25.664 30.557 1.00 87.75 597 SER A O 1
ATOM 4573 N N . ASN A 1 598 ? -8.062 -24.481 28.715 1.00 86.50 598 ASN A N 1
ATOM 4574 C CA . ASN A 1 598 ? -6.602 -24.602 28.762 1.00 86.50 598 ASN A CA 1
ATOM 4575 C C . ASN A 1 598 ? -5.912 -23.268 29.118 1.00 86.50 598 ASN A C 1
ATOM 4577 O O . ASN A 1 598 ? -4.756 -23.076 28.750 1.00 86.50 598 ASN A O 1
ATOM 4581 N N . ASP A 1 599 ? -6.643 -22.331 29.730 1.00 83.50 599 ASP A N 1
ATOM 4582 C CA . ASP A 1 599 ? -6.204 -20.978 30.112 1.00 83.50 599 ASP A CA 1
ATOM 4583 C C . ASP A 1 599 ? -5.772 -20.063 28.949 1.00 83.50 599 ASP A C 1
ATOM 4585 O O . ASP A 1 599 ? -5.300 -18.943 29.160 1.00 83.50 599 ASP A O 1
ATOM 4589 N N . SER A 1 600 ? -5.975 -20.488 27.697 1.00 88.94 600 SER A N 1
ATOM 4590 C CA . SER A 1 600 ? -5.821 -19.603 26.539 1.00 88.94 600 SER A CA 1
ATOM 4591 C C . SER A 1 600 ? -6.994 -18.628 26.430 1.00 88.94 600 SER A C 1
ATOM 4593 O O . SER A 1 600 ? -8.114 -18.930 26.843 1.00 88.94 600 SER A O 1
ATOM 4595 N N . VAL A 1 601 ? -6.748 -17.449 25.859 1.00 89.25 601 VAL A N 1
ATOM 4596 C CA . VAL A 1 601 ? -7.769 -16.408 25.675 1.00 89.25 601 VAL A CA 1
ATOM 4597 C C . VAL A 1 601 ? -8.116 -16.301 24.200 1.00 89.25 601 VAL A C 1
ATOM 4599 O O . VAL A 1 601 ? -7.214 -16.224 23.368 1.00 89.25 601 VAL A O 1
ATOM 4602 N N . SER A 1 602 ? -9.405 -16.241 23.875 1.00 90.88 602 SER A N 1
ATOM 4603 C CA . SER A 1 602 ? -9.893 -16.058 22.506 1.00 90.88 602 SER A CA 1
ATOM 4604 C C . SER A 1 602 ? -10.853 -14.878 22.391 1.00 90.88 602 SER A C 1
ATOM 4606 O O . SER A 1 602 ? -11.603 -14.567 23.316 1.00 90.88 602 SER A O 1
ATOM 4608 N N . LEU A 1 603 ? -10.861 -14.238 21.224 1.00 89.69 603 LEU A N 1
ATOM 4609 C CA . LEU A 1 603 ? -11.883 -13.268 20.841 1.00 89.69 603 LEU A CA 1
ATOM 4610 C C . LEU A 1 603 ? -13.220 -13.983 20.643 1.00 89.69 603 LEU A C 1
ATOM 4612 O O . LEU A 1 603 ? -13.313 -14.910 19.841 1.00 89.69 603 LEU A O 1
ATOM 4616 N N . THR A 1 604 ? -14.273 -13.530 21.322 1.00 89.31 604 THR A N 1
ATOM 4617 C CA . THR A 1 604 ? -15.595 -14.172 21.254 1.00 89.31 604 THR A CA 1
ATOM 4618 C C . THR A 1 604 ? -16.198 -14.099 19.848 1.00 89.31 604 THR A C 1
ATOM 4620 O O . THR A 1 604 ? -16.840 -15.046 19.407 1.00 89.31 604 THR A O 1
ATOM 4623 N N . ALA A 1 605 ? -15.980 -12.993 19.128 1.00 82.12 605 ALA A N 1
ATOM 4624 C CA . ALA A 1 605 ? -16.563 -12.776 17.802 1.00 82.12 605 ALA A CA 1
ATOM 4625 C C . ALA A 1 605 ? -15.922 -13.645 16.705 1.00 82.12 605 ALA A C 1
ATOM 4627 O O . ALA A 1 605 ? -16.630 -14.181 15.857 1.00 82.12 605 ALA A O 1
ATOM 4628 N N . SER A 1 606 ? -14.594 -13.789 16.720 1.00 79.56 606 SER A N 1
ATOM 4629 C CA . SER A 1 606 ? -13.846 -14.508 15.678 1.00 79.56 606 SER A CA 1
ATOM 4630 C C . SER A 1 606 ? -13.436 -15.927 16.082 1.00 79.56 606 SER A C 1
ATOM 4632 O O . SER A 1 606 ? -12.986 -16.698 15.236 1.00 79.56 606 SER A O 1
ATOM 4634 N N . GLY A 1 607 ? -13.531 -16.268 17.371 1.00 82.88 607 GLY A N 1
ATOM 4635 C CA . GLY A 1 607 ? -13.003 -17.510 17.939 1.00 82.88 607 GLY A CA 1
ATOM 4636 C C . GLY A 1 607 ? -11.472 -17.600 17.927 1.00 82.88 607 GLY A C 1
ATOM 4637 O O . GLY A 1 607 ? -10.924 -18.647 18.263 1.00 82.88 607 GLY A O 1
ATOM 4638 N N . LYS A 1 608 ? -10.759 -16.536 17.527 1.00 82.94 608 LYS A N 1
ATOM 4639 C CA . LYS A 1 608 ? -9.296 -16.548 17.397 1.00 82.94 608 LYS A CA 1
ATOM 4640 C C . LYS A 1 608 ? -8.628 -16.423 18.757 1.00 82.94 608 LYS A C 1
ATOM 4642 O O . LYS A 1 608 ? -8.937 -15.509 19.519 1.00 82.94 608 LYS A O 1
ATOM 4647 N N . THR A 1 609 ? -7.702 -17.333 19.040 1.00 85.50 609 THR A N 1
ATOM 4648 C CA . THR A 1 609 ? -6.854 -17.292 20.235 1.00 85.50 609 THR A CA 1
ATOM 4649 C C . THR A 1 609 ? -5.814 -16.185 20.107 1.00 85.50 609 THR A C 1
ATOM 4651 O O . THR A 1 609 ? -5.210 -16.019 19.050 1.00 85.50 609 THR A O 1
ATOM 4654 N N . ILE A 1 610 ? -5.607 -15.426 21.182 1.00 85.81 610 ILE A N 1
ATOM 4655 C CA . ILE A 1 610 ? -4.689 -14.286 21.227 1.00 85.81 610 ILE A CA 1
ATOM 4656 C C . ILE A 1 610 ? -3.541 -14.531 22.217 1.00 85.81 610 ILE A C 1
ATOM 4658 O O . ILE A 1 610 ? -3.740 -15.204 23.235 1.00 85.81 610 ILE A O 1
ATOM 4662 N N . PRO A 1 611 ? -2.340 -13.973 21.970 1.00 86.38 611 PRO A N 1
ATOM 4663 C CA . PRO A 1 611 ? -1.256 -14.013 22.943 1.00 86.38 611 PRO A CA 1
ATOM 4664 C C . PRO A 1 611 ? -1.625 -13.265 24.231 1.00 86.38 611 PRO A C 1
ATOM 4666 O O . PRO A 1 611 ? -2.242 -12.203 24.198 1.00 86.38 611 PRO A O 1
ATOM 4669 N N . THR A 1 612 ? -1.202 -13.804 25.373 1.00 85.44 612 THR A N 1
ATOM 4670 C CA . THR A 1 612 ? -1.428 -13.207 26.702 1.00 85.44 612 THR A CA 1
ATOM 4671 C C . THR A 1 612 ? -0.148 -12.633 27.323 1.00 85.44 612 THR A C 1
ATOM 4673 O O . THR A 1 612 ? -0.184 -12.059 28.412 1.00 85.44 612 THR A O 1
ATOM 4676 N N . THR A 1 613 ? 0.990 -12.759 26.632 1.00 86.69 613 THR A N 1
ATOM 4677 C CA . THR A 1 613 ? 2.294 -12.236 27.066 1.00 86.69 613 THR A CA 1
ATOM 4678 C C . THR A 1 613 ? 2.324 -10.708 27.003 1.00 86.69 613 THR A C 1
ATOM 4680 O O . THR A 1 613 ? 1.925 -10.194 25.956 1.00 86.69 613 THR A O 1
ATOM 4683 N N . PRO A 1 614 ? 2.849 -9.998 28.025 1.00 88.75 614 PRO A N 1
ATOM 4684 C CA . PRO A 1 614 ? 3.051 -8.547 27.981 1.00 88.75 614 PRO A CA 1
ATOM 4685 C C . PRO A 1 614 ? 3.713 -8.065 26.683 1.00 88.75 614 PRO A C 1
ATOM 4687 O O . PRO A 1 614 ? 4.541 -8.765 26.098 1.00 88.75 614 PRO A O 1
ATOM 4690 N N . GLY A 1 615 ? 3.343 -6.864 26.242 1.00 90.12 615 GLY A N 1
ATOM 4691 C CA . GLY A 1 615 ? 3.708 -6.298 24.945 1.00 90.12 615 GLY A CA 1
ATOM 4692 C C . GLY A 1 615 ? 2.727 -6.641 23.816 1.00 90.12 615 GLY A C 1
ATOM 4693 O O . GLY A 1 615 ? 3.029 -6.357 22.661 1.00 90.12 615 GLY A O 1
ATOM 4694 N N . THR A 1 616 ? 1.563 -7.235 24.109 1.00 92.25 616 THR A N 1
ATOM 4695 C CA . THR A 1 616 ? 0.573 -7.602 23.080 1.00 92.25 616 THR A CA 1
ATOM 4696 C C . THR A 1 616 ? -0.561 -6.578 22.971 1.00 92.25 616 THR A C 1
ATOM 4698 O O . THR A 1 616 ? -1.256 -6.307 23.956 1.00 92.25 616 THR A O 1
ATOM 4701 N N . THR A 1 617 ? -0.801 -6.074 21.756 1.00 96.31 617 THR A N 1
ATOM 4702 C CA . THR A 1 617 ? -1.942 -5.210 21.410 1.00 96.31 617 THR A CA 1
ATOM 4703 C C . THR A 1 617 ? -2.901 -5.923 20.459 1.00 96.31 617 THR A C 1
ATOM 4705 O O . THR A 1 617 ? -2.496 -6.374 19.389 1.00 96.31 617 THR A O 1
ATOM 4708 N N . ILE A 1 618 ? -4.186 -5.990 20.816 1.00 95.88 618 ILE A N 1
ATOM 4709 C CA . ILE A 1 618 ? -5.247 -6.602 20.005 1.00 95.88 618 ILE A CA 1
ATOM 4710 C C . ILE A 1 618 ? -6.379 -5.602 19.767 1.00 95.88 618 ILE A C 1
ATOM 4712 O O . ILE A 1 618 ? -6.883 -4.993 20.710 1.00 95.88 618 ILE A O 1
ATOM 4716 N N . VAL A 1 619 ? -6.838 -5.474 18.522 1.00 97.69 619 VAL A N 1
ATOM 4717 C CA . VAL A 1 619 ? -7.985 -4.633 18.150 1.00 97.69 619 VAL A CA 1
ATOM 4718 C C . VAL A 1 619 ? -8.989 -5.447 17.332 1.00 97.69 619 VAL A C 1
ATOM 4720 O O . VAL A 1 619 ? -8.642 -6.032 16.316 1.00 97.69 619 VAL A O 1
ATOM 4723 N N . SER A 1 620 ? -10.246 -5.484 17.768 1.00 93.75 620 SER A N 1
ATOM 4724 C CA . SER A 1 620 ? -11.360 -6.156 17.078 1.00 93.75 620 SER A CA 1
ATOM 4725 C C . SER A 1 620 ? -12.608 -5.271 16.935 1.00 93.75 620 SER A C 1
ATOM 4727 O O . SER A 1 620 ? -13.547 -5.613 16.227 1.00 93.75 620 SER A O 1
ATOM 4729 N N . GLY A 1 621 ? -12.610 -4.102 17.582 1.00 93.81 621 GLY A N 1
ATOM 4730 C CA . GLY A 1 621 ? -13.680 -3.114 17.489 1.00 93.81 621 GLY A CA 1
ATOM 4731 C C . GLY A 1 621 ? -13.381 -1.952 16.535 1.00 93.81 621 GLY A C 1
ATOM 4732 O O . GLY A 1 621 ? -12.654 -2.086 15.549 1.00 93.81 621 GLY A O 1
ATOM 4733 N N . THR A 1 622 ? -13.953 -0.785 16.840 1.00 98.19 622 THR A N 1
ATOM 4734 C CA . THR A 1 622 ? -13.819 0.433 16.022 1.00 98.19 622 THR A CA 1
ATOM 4735 C C . THR A 1 622 ? -12.829 1.418 16.639 1.00 98.19 622 THR A C 1
ATOM 4737 O O . THR A 1 622 ? -12.883 1.685 17.840 1.00 98.19 622 THR A O 1
ATOM 4740 N N . VAL A 1 623 ? -11.969 2.007 15.809 1.00 98.69 623 VAL A N 1
ATOM 4741 C CA . VAL A 1 623 ? -11.077 3.119 16.172 1.00 98.69 623 VAL A CA 1
ATOM 4742 C C . VAL A 1 623 ? -11.276 4.230 15.145 1.00 98.69 623 VAL A C 1
ATOM 4744 O O . VAL A 1 623 ? -11.037 4.002 13.963 1.00 98.69 623 VAL A O 1
ATOM 4747 N N . ASN A 1 624 ? -11.766 5.399 15.563 1.00 98.38 624 ASN A N 1
ATOM 4748 C CA . ASN A 1 624 ? -12.180 6.467 14.648 1.00 98.38 624 ASN A CA 1
ATOM 4749 C C . ASN A 1 624 ? -11.578 7.835 15.018 1.00 98.38 624 ASN A C 1
ATOM 4751 O O . ASN A 1 624 ? -11.828 8.371 16.098 1.00 98.38 624 ASN A O 1
ATOM 4755 N N . THR A 1 625 ? -10.839 8.413 14.077 1.00 97.69 625 THR A N 1
ATOM 4756 C CA . THR A 1 625 ? -10.297 9.774 14.090 1.00 97.69 625 THR A CA 1
ATOM 4757 C C . THR A 1 625 ? -10.693 10.557 12.839 1.00 97.69 625 THR A C 1
ATOM 4759 O O . THR A 1 625 ? -9.977 11.467 12.411 1.00 97.69 625 THR A O 1
ATOM 4762 N N . ASP A 1 626 ? -11.832 10.214 12.228 1.00 97.31 626 ASP A N 1
ATOM 4763 C CA . ASP A 1 626 ? -12.330 10.933 11.060 1.00 97.31 626 ASP A CA 1
ATOM 4764 C C . ASP A 1 626 ? -12.494 12.426 11.373 1.00 97.31 626 ASP A C 1
ATOM 4766 O O . ASP A 1 626 ? -12.742 12.817 12.516 1.00 97.31 626 ASP A O 1
ATOM 4770 N N . GLY A 1 627 ? -12.352 13.281 10.363 1.00 93.19 627 GLY A N 1
ATOM 4771 C CA . GLY A 1 627 ? -12.409 14.722 10.584 1.00 93.19 627 GLY A CA 1
ATOM 4772 C C . GLY A 1 627 ? -12.412 15.561 9.314 1.00 93.19 627 GLY A C 1
ATOM 4773 O O . GLY A 1 627 ? -12.637 15.079 8.203 1.00 93.19 627 GLY A O 1
ATOM 4774 N N . ASN A 1 628 ? -12.145 16.860 9.460 1.00 93.56 628 ASN A N 1
ATOM 4775 C CA . ASN A 1 628 ? -11.908 17.725 8.302 1.00 93.56 628 ASN A CA 1
ATOM 4776 C C . ASN A 1 628 ? -10.646 17.286 7.543 1.00 93.56 628 ASN A C 1
ATOM 4778 O O . ASN A 1 628 ? -10.661 17.177 6.321 1.00 93.56 628 ASN A O 1
ATOM 4782 N N . ILE A 1 629 ? -9.585 17.000 8.290 1.00 94.31 629 ILE A N 1
ATOM 4783 C CA . ILE A 1 629 ? -8.438 16.194 7.877 1.00 94.31 629 ILE A CA 1
ATOM 4784 C C . ILE A 1 629 ? -8.460 14.991 8.821 1.00 94.31 629 ILE A C 1
ATOM 4786 O O . ILE A 1 629 ? -8.769 15.167 10.003 1.00 94.31 629 ILE A O 1
ATOM 4790 N N . GLY A 1 630 ? -8.214 13.788 8.307 1.00 95.50 630 GLY A N 1
ATOM 4791 C CA . GLY A 1 630 ? -8.168 12.598 9.155 1.00 95.50 630 GLY A CA 1
ATOM 4792 C C . GLY A 1 630 ? -7.089 12.727 10.234 1.00 95.50 630 GLY A C 1
ATOM 4793 O O . GLY A 1 630 ? -6.020 13.283 9.981 1.00 95.50 630 GLY A O 1
ATOM 4794 N N . GLY A 1 631 ? -7.375 12.236 11.438 1.00 95.31 631 GLY A N 1
ATOM 4795 C CA . GLY A 1 631 ? -6.433 12.259 12.554 1.00 95.31 631 GLY A CA 1
ATOM 4796 C C . GLY A 1 631 ? -5.355 11.171 12.477 1.00 95.31 631 GLY A C 1
ATOM 4797 O O . GLY A 1 631 ? -5.138 10.548 11.434 1.00 95.31 631 GLY A O 1
ATOM 4798 N N . THR A 1 632 ? -4.693 10.914 13.605 1.00 95.31 632 THR A N 1
ATOM 4799 C CA . THR A 1 632 ? -3.614 9.916 13.709 1.00 95.31 632 THR A CA 1
ATOM 4800 C C . THR A 1 632 ? -4.038 8.739 14.579 1.00 95.31 632 THR A C 1
ATOM 4802 O O . THR A 1 632 ? -4.588 8.927 15.663 1.00 95.31 632 THR A O 1
ATOM 4805 N N . ILE A 1 633 ? -3.761 7.513 14.140 1.00 97.56 633 ILE A N 1
ATOM 4806 C CA . ILE A 1 633 ? -4.006 6.289 14.909 1.00 97.56 633 ILE A CA 1
ATOM 4807 C C . ILE A 1 633 ? -2.698 5.510 15.027 1.00 97.56 633 ILE A C 1
ATOM 4809 O O . ILE A 1 633 ? -2.121 5.124 14.014 1.00 97.56 633 ILE A O 1
ATOM 4813 N N . HIS A 1 634 ? -2.252 5.249 16.255 1.00 95.81 634 HIS A N 1
ATOM 4814 C CA . HIS A 1 634 ? -1.112 4.379 16.550 1.00 95.81 634 HIS A CA 1
ATOM 4815 C C . HIS A 1 634 ? -1.591 3.110 17.260 1.00 95.81 634 HIS A C 1
ATOM 4817 O O . HIS A 1 634 ? -2.227 3.193 18.312 1.00 95.81 634 HIS A O 1
ATOM 4823 N N . ILE A 1 635 ? -1.256 1.944 16.710 1.00 97.38 635 ILE A N 1
ATOM 4824 C CA . ILE A 1 635 ? -1.527 0.628 17.301 1.00 97.38 635 ILE A CA 1
ATOM 4825 C C . ILE A 1 635 ? -0.197 -0.117 17.399 1.00 97.38 635 ILE A C 1
ATOM 4827 O O . ILE A 1 635 ? 0.327 -0.595 16.395 1.00 97.38 635 ILE A O 1
ATOM 4831 N N . LEU A 1 636 ? 0.379 -0.174 18.598 1.00 95.12 636 LEU A N 1
ATOM 4832 C CA . LEU A 1 636 ? 1.788 -0.520 18.802 1.00 95.12 636 LEU A CA 1
ATOM 4833 C C . LEU A 1 636 ? 1.971 -1.555 19.919 1.00 95.12 636 LEU A C 1
ATOM 4835 O O . LEU A 1 636 ? 1.150 -1.659 20.830 1.00 95.12 636 LEU A O 1
ATOM 4839 N N . GLY A 1 637 ? 3.063 -2.310 19.864 1.00 91.94 637 GLY A N 1
ATOM 4840 C CA . GLY A 1 637 ? 3.444 -3.330 20.844 1.00 91.94 637 GLY A CA 1
ATOM 4841 C C . GLY A 1 637 ? 4.456 -4.307 20.247 1.00 91.94 637 GLY A C 1
ATOM 4842 O O . GLY A 1 637 ? 4.678 -4.288 19.043 1.00 91.94 637 GLY A O 1
ATOM 4843 N N . ASP A 1 638 ? 5.037 -5.191 21.061 1.00 88.81 638 ASP A N 1
ATOM 4844 C CA . ASP A 1 638 ? 5.897 -6.291 20.589 1.00 88.81 638 ASP A CA 1
ATOM 4845 C C . ASP A 1 638 ? 5.146 -7.221 19.617 1.00 88.81 638 ASP A C 1
ATOM 4847 O O . ASP A 1 638 ? 5.744 -7.766 18.687 1.00 88.81 638 ASP A O 1
ATOM 4851 N N . LYS A 1 639 ? 3.839 -7.413 19.842 1.00 89.94 639 LYS A N 1
ATOM 4852 C CA . LYS A 1 639 ? 2.925 -8.169 18.974 1.00 89.94 639 LYS A CA 1
ATOM 4853 C C . LYS A 1 639 ? 1.646 -7.367 18.750 1.00 89.94 639 LYS A C 1
ATOM 4855 O O . LYS A 1 639 ? 1.027 -6.932 19.723 1.00 89.94 639 LYS A O 1
ATOM 4860 N N . VAL A 1 640 ? 1.220 -7.219 17.498 1.00 94.94 640 VAL A N 1
ATOM 4861 C CA . VAL A 1 640 ? 0.021 -6.456 17.119 1.00 94.94 640 VAL A CA 1
ATOM 4862 C C . VAL A 1 640 ? -0.928 -7.315 16.282 1.00 94.94 640 VAL A C 1
ATOM 4864 O O . VAL A 1 640 ? -0.515 -7.933 15.305 1.00 94.94 640 VAL A O 1
ATOM 4867 N N . GLY A 1 641 ? -2.212 -7.355 16.651 1.00 93.56 641 GLY A N 1
ATOM 4868 C CA . GLY A 1 641 ? -3.238 -8.126 15.940 1.00 93.56 641 GLY A CA 1
ATOM 4869 C C . GLY A 1 641 ? -4.544 -7.358 15.731 1.00 93.56 641 GLY A C 1
ATOM 4870 O O . GLY A 1 641 ? -5.140 -6.877 16.694 1.00 93.56 641 GLY A O 1
ATOM 4871 N N . LEU A 1 642 ? -5.021 -7.280 14.487 1.00 95.75 642 LEU A N 1
ATOM 4872 C CA . LEU A 1 642 ? -6.322 -6.721 14.106 1.00 95.75 642 LEU A CA 1
ATOM 4873 C C . LEU A 1 642 ? -7.248 -7.836 13.597 1.00 95.75 642 LEU A C 1
ATOM 4875 O O . LEU A 1 642 ? -6.886 -8.569 12.675 1.00 95.75 642 LEU A O 1
ATOM 4879 N N . PHE A 1 643 ? -8.438 -7.957 14.190 1.00 91.19 643 PHE A N 1
ATOM 4880 C CA . PHE A 1 643 ? -9.392 -9.040 13.923 1.00 91.19 643 PHE A CA 1
ATOM 4881 C C . PHE A 1 643 ? -10.815 -8.510 13.732 1.00 91.19 643 PHE A C 1
ATOM 4883 O O . PHE A 1 643 ? -11.486 -8.200 14.714 1.00 91.19 643 PHE A O 1
ATOM 4890 N N . GLY A 1 644 ? -11.287 -8.392 12.491 1.00 91.44 644 GLY A N 1
ATOM 4891 C CA . GLY A 1 644 ? -12.561 -7.726 12.194 1.00 91.44 644 GLY A CA 1
ATOM 4892 C C . GLY A 1 644 ? -12.567 -6.249 12.607 1.00 91.44 644 GLY A C 1
ATOM 4893 O O . GLY A 1 644 ? -13.619 -5.685 12.902 1.00 91.44 644 GLY A O 1
ATOM 4894 N N . ALA A 1 645 ? -11.384 -5.632 12.695 1.00 96.38 645 ALA A N 1
ATOM 4895 C CA . ALA A 1 645 ? -11.221 -4.271 13.184 1.00 96.38 645 ALA A CA 1
ATOM 4896 C C . ALA A 1 645 ? -11.691 -3.246 12.145 1.00 96.38 645 ALA A C 1
ATOM 4898 O O . ALA A 1 645 ? -11.470 -3.424 10.949 1.00 96.38 645 ALA A O 1
ATOM 4899 N N . ASN A 1 646 ? -12.267 -2.133 12.602 1.00 98.25 646 ASN A N 1
ATOM 4900 C CA . ASN A 1 646 ? -12.641 -1.009 11.743 1.00 98.25 646 ASN A CA 1
ATOM 4901 C C . ASN A 1 646 ? -11.867 0.254 12.147 1.00 98.25 646 ASN A C 1
ATOM 4903 O O . ASN A 1 646 ? -12.221 0.933 13.114 1.00 98.25 646 ASN A O 1
ATOM 4907 N N . ILE A 1 647 ? -10.797 0.546 11.411 1.00 98.75 647 ILE A N 1
ATOM 4908 C CA . ILE A 1 647 ? -9.883 1.664 11.650 1.00 98.75 647 ILE A CA 1
ATOM 4909 C C . ILE A 1 647 ? -10.207 2.794 10.670 1.00 98.75 647 ILE A C 1
ATOM 4911 O O . ILE A 1 647 ? -10.113 2.626 9.455 1.00 98.75 647 ILE A O 1
ATOM 4915 N N . GLN A 1 648 ? -10.587 3.958 11.188 1.00 98.50 648 GLN A N 1
ATOM 4916 C CA . GLN A 1 648 ? -11.090 5.090 10.410 1.00 98.50 648 GLN A CA 1
ATOM 4917 C C . GLN A 1 648 ? -10.294 6.352 10.747 1.00 98.50 648 GLN A C 1
ATOM 4919 O O . GLN A 1 648 ? -10.404 6.873 11.847 1.00 98.50 648 GLN A O 1
ATOM 4924 N N . ALA A 1 649 ? -9.489 6.823 9.804 1.00 98.12 649 ALA A N 1
ATOM 4925 C CA . ALA A 1 649 ? -8.728 8.070 9.846 1.00 98.12 649 ALA A CA 1
ATOM 4926 C C . ALA A 1 649 ? -8.938 8.854 8.537 1.00 98.12 649 ALA A C 1
ATOM 4928 O O . ALA A 1 649 ? -8.000 9.366 7.930 1.00 98.12 649 ALA A O 1
ATOM 4929 N N . SER A 1 650 ? -10.161 8.867 8.013 1.00 98.31 650 SER A N 1
ATOM 4930 C CA . SER A 1 650 ? -10.503 9.552 6.765 1.00 98.31 650 SER A CA 1
ATOM 4931 C C . SER A 1 650 ? -10.831 11.023 7.017 1.00 98.31 650 SER A C 1
ATOM 4933 O O . SER A 1 650 ? -11.253 11.408 8.104 1.00 98.31 650 SER A O 1
ATOM 4935 N N . GLY A 1 651 ? -10.667 11.872 6.007 1.00 96.44 651 GLY A N 1
ATOM 4936 C CA . GLY A 1 651 ? -11.026 13.280 6.130 1.00 96.44 651 GLY A CA 1
ATOM 4937 C C . GLY A 1 651 ? -11.708 13.855 4.904 1.00 96.44 651 GLY A C 1
ATOM 4938 O O . GLY A 1 651 ? -11.610 13.333 3.797 1.00 96.44 651 GLY A O 1
ATOM 4939 N N . ILE A 1 652 ? -12.422 14.961 5.096 1.00 95.62 652 ILE A N 1
ATOM 4940 C CA . ILE A 1 652 ? -13.100 15.675 4.005 1.00 95.62 652 ILE A CA 1
ATOM 4941 C C . ILE A 1 652 ? -12.078 16.281 3.029 1.00 95.62 652 ILE A C 1
ATOM 4943 O O . ILE A 1 652 ? -12.266 16.213 1.814 1.00 95.62 652 ILE A O 1
ATOM 4947 N N . ASN A 1 653 ? -11.008 16.867 3.571 1.00 94.38 653 ASN A N 1
ATOM 4948 C CA . ASN A 1 653 ? -10.004 17.667 2.870 1.00 94.38 653 ASN A CA 1
ATOM 4949 C C . ASN A 1 653 ? -8.578 17.067 2.938 1.00 94.38 653 ASN A C 1
ATOM 4951 O O . ASN A 1 653 ? -7.597 17.761 2.669 1.00 94.38 653 ASN A O 1
ATOM 4955 N N . GLY A 1 654 ? -8.458 15.789 3.305 1.00 95.19 654 GLY A N 1
ATOM 4956 C CA . GLY A 1 654 ? -7.192 15.060 3.399 1.00 95.19 654 GLY A CA 1
ATOM 4957 C C . GLY A 1 654 ? -7.319 13.825 4.289 1.00 95.19 65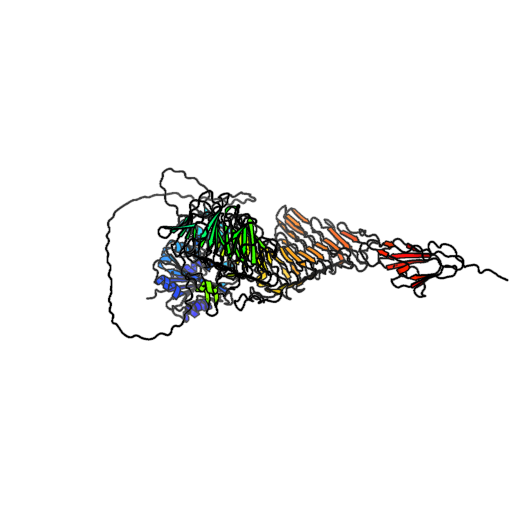4 GLY A C 1
ATOM 4958 O O . GLY A 1 654 ? -7.987 13.882 5.322 1.00 95.19 654 GLY A O 1
ATOM 4959 N N . GLY A 1 655 ? -6.701 12.713 3.893 1.00 97.38 655 GLY A N 1
ATOM 4960 C CA . GLY A 1 655 ? -6.634 11.513 4.728 1.00 97.38 655 GLY A CA 1
ATOM 4961 C C . GLY A 1 655 ? -5.667 11.665 5.907 1.00 97.38 655 GLY A C 1
ATOM 4962 O O . GLY A 1 655 ? -4.750 12.483 5.865 1.00 97.38 655 GLY A O 1
ATOM 4963 N N . GLY A 1 656 ? -5.887 10.879 6.959 1.00 97.50 656 GLY A N 1
ATOM 4964 C CA . GLY A 1 656 ? -5.072 10.848 8.172 1.00 97.50 656 GLY A CA 1
ATOM 4965 C C . GLY A 1 656 ? -3.907 9.863 8.116 1.00 97.50 656 GLY A C 1
ATOM 4966 O O . GLY A 1 656 ? -3.537 9.369 7.049 1.00 97.50 656 GLY A O 1
ATOM 4967 N N . THR A 1 657 ? -3.323 9.575 9.280 1.00 97.38 657 THR A N 1
ATOM 4968 C CA . THR A 1 657 ? -2.186 8.650 9.419 1.00 97.38 657 THR A CA 1
ATOM 4969 C C . THR A 1 657 ? -2.547 7.467 10.308 1.00 97.38 657 THR A C 1
ATOM 4971 O O . THR A 1 657 ? -3.075 7.646 11.402 1.00 97.38 657 THR A O 1
ATOM 4974 N N . VAL A 1 658 ? -2.237 6.252 9.865 1.00 98.31 658 VAL A N 1
ATOM 4975 C CA . VAL A 1 658 ? -2.434 5.019 10.634 1.00 98.31 658 VAL A CA 1
ATOM 4976 C C . VAL A 1 658 ? -1.115 4.252 10.683 1.00 98.31 658 VAL A C 1
ATOM 4978 O O . VAL A 1 658 ? -0.612 3.841 9.641 1.00 98.31 658 VAL A O 1
ATOM 4981 N N . LEU A 1 659 ? -0.565 4.059 11.882 1.00 97.06 659 LEU A N 1
ATOM 4982 C CA . LEU A 1 659 ? 0.656 3.287 12.127 1.00 97.06 659 LEU A CA 1
ATOM 4983 C C . LEU A 1 659 ? 0.314 2.035 12.935 1.00 97.06 659 LEU A C 1
ATOM 4985 O O . LEU A 1 659 ? -0.221 2.132 14.044 1.00 97.06 659 LEU A O 1
ATOM 4989 N N . ILE A 1 660 ? 0.608 0.864 12.377 1.00 97.81 660 ILE A N 1
ATOM 4990 C CA . ILE A 1 660 ? 0.317 -0.440 12.973 1.00 97.81 660 ILE A CA 1
ATOM 4991 C C . ILE A 1 660 ? 1.624 -1.216 13.061 1.00 97.81 660 ILE A C 1
ATOM 4993 O O . ILE A 1 660 ? 2.214 -1.582 12.049 1.00 97.81 660 ILE A O 1
ATOM 4997 N N . GLY A 1 661 ? 2.083 -1.456 14.284 1.00 94.75 661 GLY A N 1
ATOM 4998 C CA . GLY A 1 661 ? 3.313 -2.198 14.546 1.00 94.75 661 GLY A CA 1
ATOM 4999 C C . GLY A 1 661 ? 4.617 -1.470 14.205 1.00 94.75 661 GLY A C 1
ATOM 5000 O O . GLY A 1 661 ? 5.664 -1.984 14.549 1.00 94.75 661 GLY A O 1
ATOM 5001 N N . GLY A 1 662 ? 4.616 -0.285 13.598 1.00 91.81 662 GLY A N 1
ATOM 5002 C CA . GLY A 1 662 ? 5.842 0.492 13.379 1.00 91.81 662 GLY A CA 1
ATOM 5003 C C . GLY A 1 662 ? 5.632 1.679 12.444 1.00 91.81 662 GLY A C 1
ATOM 5004 O O . GLY A 1 662 ? 4.492 2.039 12.142 1.00 91.81 662 GLY A O 1
ATOM 5005 N N . ASP A 1 663 ? 6.734 2.294 12.017 1.00 90.81 663 ASP A N 1
ATOM 5006 C CA . ASP A 1 663 ? 6.760 3.384 11.027 1.00 90.81 663 ASP A CA 1
ATOM 5007 C C . ASP A 1 663 ? 7.469 2.937 9.743 1.00 90.81 663 ASP A C 1
ATOM 5009 O O . ASP A 1 663 ? 7.753 1.757 9.550 1.00 90.81 663 ASP A O 1
ATOM 5013 N N . TYR A 1 664 ? 7.717 3.903 8.864 1.00 90.88 664 TYR A N 1
ATOM 5014 C CA . TYR A 1 664 ? 8.178 3.717 7.501 1.00 90.88 664 TYR A CA 1
ATOM 5015 C C . TYR A 1 664 ? 9.484 2.927 7.466 1.00 90.88 664 TYR A C 1
ATOM 5017 O O . TYR A 1 664 ? 10.492 3.385 8.001 1.00 90.88 664 TYR A O 1
ATOM 5025 N N . GLN A 1 665 ? 9.463 1.748 6.851 1.00 87.06 665 GLN A N 1
ATOM 5026 C CA . GLN A 1 665 ? 10.586 0.810 6.758 1.00 87.06 665 GLN A CA 1
ATOM 5027 C C . GLN A 1 665 ? 11.163 0.386 8.117 1.00 87.06 665 GLN A C 1
ATOM 5029 O O . GLN A 1 665 ? 12.355 0.101 8.256 1.00 87.06 665 GLN A O 1
ATOM 5034 N N . GLY A 1 666 ? 10.346 0.443 9.171 1.00 86.50 666 GLY A N 1
ATOM 5035 C CA . GLY A 1 666 ? 10.804 0.239 10.544 1.00 86.50 666 GLY A CA 1
ATOM 5036 C C . GLY A 1 666 ? 11.776 1.313 11.025 1.00 86.50 666 GLY A C 1
ATOM 5037 O O . GLY A 1 666 ? 12.437 1.136 12.051 1.00 86.50 666 GLY A O 1
ATOM 5038 N N . HIS A 1 667 ? 11.885 2.418 10.291 1.00 82.44 667 HIS A N 1
ATOM 5039 C CA . HIS A 1 667 ? 12.679 3.581 10.628 1.00 82.44 667 HIS A CA 1
ATOM 5040 C C . HIS A 1 667 ? 11.749 4.675 11.138 1.00 82.44 667 HIS A C 1
ATOM 5042 O O . HIS A 1 667 ? 10.893 5.201 10.432 1.00 82.44 667 HIS A O 1
ATOM 5048 N N . GLY A 1 668 ? 11.914 5.041 12.401 1.00 76.81 668 GLY A N 1
ATOM 5049 C CA . GLY A 1 668 ? 11.065 6.042 13.012 1.00 76.81 668 GLY A CA 1
ATOM 5050 C C . GLY A 1 668 ? 11.294 6.146 14.503 1.00 76.81 668 GLY A C 1
ATOM 5051 O O . GLY A 1 668 ? 12.266 5.633 15.055 1.00 76.81 668 GLY A O 1
ATOM 5052 N N . ILE A 1 669 ? 10.378 6.864 15.134 1.00 73.44 669 ILE A N 1
ATOM 5053 C CA . ILE A 1 669 ? 10.414 7.167 16.564 1.00 73.44 669 ILE A CA 1
ATOM 5054 C C . ILE A 1 669 ? 9.468 6.255 17.367 1.00 73.44 669 ILE A C 1
ATOM 5056 O O . ILE A 1 669 ? 9.604 6.121 18.582 1.00 73.44 669 ILE A O 1
ATOM 5060 N N . VAL A 1 670 ? 8.518 5.590 16.701 1.00 83.50 670 VAL A N 1
ATOM 5061 C CA . VAL A 1 670 ? 7.646 4.592 17.337 1.00 83.50 670 VAL A CA 1
ATOM 5062 C C . VAL A 1 670 ? 8.349 3.229 17.411 1.00 83.50 670 VAL A C 1
ATOM 5064 O O . VAL A 1 670 ? 9.159 2.914 16.544 1.00 83.50 670 VAL A O 1
ATOM 5067 N N . PRO A 1 671 ? 8.067 2.409 18.439 1.00 84.12 671 PRO A N 1
ATOM 5068 C CA . PRO A 1 671 ? 8.613 1.060 18.535 1.00 84.12 671 PRO A CA 1
ATOM 5069 C C . PRO A 1 671 ? 8.093 0.148 17.422 1.00 84.12 671 PRO A C 1
ATOM 5071 O O . PRO A 1 671 ? 6.907 0.191 17.086 1.00 84.12 671 PRO A O 1
ATOM 5074 N N . ASN A 1 672 ? 8.971 -0.732 16.939 1.00 90.56 672 ASN A N 1
ATOM 5075 C CA . ASN A 1 672 ? 8.618 -1.770 15.981 1.00 90.56 672 ASN A CA 1
ATOM 5076 C C . ASN A 1 672 ? 8.125 -3.033 16.696 1.00 90.56 672 ASN A C 1
ATOM 5078 O O . ASN A 1 672 ? 8.728 -3.517 17.657 1.00 90.56 672 ASN A O 1
ATOM 5082 N N . ALA A 1 673 ? 7.041 -3.598 16.187 1.00 91.88 673 ALA A N 1
ATOM 5083 C CA . ALA A 1 673 ? 6.548 -4.907 16.541 1.00 91.88 673 ALA A CA 1
ATOM 5084 C C . ALA A 1 673 ? 7.488 -5.969 15.982 1.00 91.88 673 ALA A C 1
ATOM 5086 O O . ALA A 1 673 ? 8.062 -5.822 14.908 1.00 91.88 673 ALA A O 1
ATOM 5087 N N . LYS A 1 674 ? 7.589 -7.100 16.670 1.00 88.75 674 LYS A N 1
ATOM 5088 C CA . LYS A 1 674 ? 8.191 -8.308 16.098 1.00 88.75 674 LYS A CA 1
ATOM 5089 C C . LYS A 1 674 ? 7.212 -8.986 15.147 1.00 88.75 674 LYS A C 1
ATOM 5091 O O . LYS A 1 674 ? 7.638 -9.591 14.172 1.00 88.75 674 LYS A O 1
ATOM 5096 N N . GLN A 1 675 ? 5.912 -8.907 15.441 1.00 86.94 675 GLN A N 1
ATOM 5097 C CA . GLN A 1 675 ? 4.857 -9.554 14.662 1.00 86.94 675 GLN A CA 1
ATOM 5098 C C . GLN A 1 675 ? 3.633 -8.644 14.533 1.00 86.94 675 GLN A C 1
ATOM 5100 O O . GLN A 1 675 ? 3.123 -8.157 15.546 1.00 86.94 675 GLN A O 1
ATOM 5105 N N . THR A 1 676 ? 3.129 -8.494 13.310 1.00 92.44 676 THR A N 1
ATOM 5106 C CA . THR A 1 676 ? 1.907 -7.747 12.987 1.00 92.44 676 THR A CA 1
ATOM 5107 C C . THR A 1 676 ? 0.971 -8.625 12.159 1.00 92.44 676 THR A C 1
ATOM 5109 O O . THR A 1 676 ? 1.381 -9.215 11.164 1.00 92.44 676 THR A O 1
ATOM 5112 N N . TYR A 1 677 ? -0.298 -8.724 12.552 1.00 90.06 677 TYR A N 1
ATOM 5113 C CA . TYR A 1 677 ? -1.308 -9.512 11.840 1.00 90.06 677 TYR A CA 1
ATOM 5114 C C . TYR A 1 677 ? -2.609 -8.727 11.657 1.00 90.06 677 TYR A C 1
ATOM 5116 O O . TYR A 1 677 ? -3.127 -8.149 12.612 1.00 90.06 677 TYR A O 1
ATOM 5124 N N . VAL A 1 678 ? -3.176 -8.742 10.450 1.00 93.06 678 VAL A N 1
ATOM 5125 C CA . VAL A 1 678 ? -4.453 -8.095 10.117 1.00 93.06 678 VAL A CA 1
ATOM 5126 C C . VAL A 1 678 ? -5.340 -9.062 9.341 1.00 93.06 678 VAL A C 1
ATOM 5128 O O . VAL A 1 678 ? -5.033 -9.422 8.206 1.00 93.06 678 VAL A O 1
ATOM 5131 N N . SER A 1 679 ? -6.458 -9.463 9.942 1.00 87.75 679 SER A N 1
ATOM 5132 C CA . SER A 1 679 ? -7.401 -10.428 9.370 1.00 87.75 679 SER A CA 1
ATOM 5133 C C . SER A 1 679 ? -8.149 -9.910 8.134 1.00 87.75 679 SER A C 1
ATOM 5135 O O . SER A 1 679 ? -8.292 -8.704 7.931 1.00 87.75 679 SER A O 1
ATOM 5137 N N . ALA A 1 680 ? -8.699 -10.837 7.342 1.00 85.56 680 ALA A N 1
ATOM 5138 C CA . ALA A 1 680 ? -9.379 -10.529 6.081 1.00 85.56 680 ALA A CA 1
ATOM 5139 C C . ALA A 1 680 ? -10.648 -9.672 6.204 1.00 85.56 680 ALA A C 1
ATOM 5141 O O . ALA A 1 680 ? -11.023 -8.962 5.276 1.00 85.56 680 ALA A O 1
ATOM 5142 N N . ASP A 1 681 ? -11.299 -9.721 7.358 1.00 87.56 681 ASP A N 1
ATOM 5143 C CA . ASP A 1 681 ? -12.485 -8.942 7.705 1.00 87.56 681 ASP A CA 1
ATOM 5144 C C . ASP A 1 681 ? -12.159 -7.583 8.353 1.00 87.56 681 ASP A C 1
ATOM 5146 O O . ASP A 1 681 ? -13.075 -6.849 8.719 1.00 87.56 681 ASP A O 1
ATOM 5150 N N . SER A 1 682 ? -10.877 -7.225 8.492 1.00 94.94 682 SER A N 1
ATOM 5151 C CA . SER A 1 682 ? -10.467 -5.911 8.998 1.00 94.94 682 SER A CA 1
ATOM 5152 C C . SER A 1 682 ? -10.433 -4.853 7.885 1.00 94.94 682 SER A C 1
ATOM 5154 O O . SER A 1 682 ? -9.956 -5.104 6.776 1.00 94.94 682 SER A O 1
ATOM 5156 N N . LEU A 1 683 ? -10.893 -3.642 8.204 1.00 97.88 683 LEU A N 1
ATOM 5157 C CA . LEU A 1 683 ? -10.925 -2.474 7.325 1.00 97.88 683 LEU A CA 1
ATOM 5158 C C . LEU A 1 683 ? -10.106 -1.326 7.921 1.00 97.88 683 LEU A C 1
ATOM 5160 O O . LEU A 1 683 ? -10.307 -0.944 9.072 1.00 97.88 683 LEU A O 1
ATOM 5164 N N . ILE A 1 684 ? -9.236 -0.731 7.109 1.00 98.75 684 ILE A N 1
ATOM 5165 C CA . ILE A 1 684 ? -8.457 0.461 7.441 1.00 98.75 684 ILE A CA 1
ATOM 5166 C C . ILE A 1 684 ? -8.751 1.538 6.391 1.00 98.75 684 ILE A C 1
ATOM 5168 O O . ILE A 1 684 ? -8.607 1.305 5.194 1.00 98.75 684 ILE A O 1
ATOM 5172 N N . SER A 1 685 ? -9.185 2.725 6.812 1.00 98.38 685 SER A N 1
ATOM 5173 C CA . SER A 1 685 ? -9.600 3.804 5.910 1.00 98.38 685 SER A CA 1
ATOM 5174 C C . SER A 1 685 ? -8.945 5.131 6.273 1.00 98.38 685 SER A C 1
ATOM 5176 O O . SER A 1 685 ? -9.294 5.739 7.278 1.00 98.38 685 SER A O 1
ATOM 5178 N N . ALA A 1 686 ? -8.077 5.633 5.402 1.00 98.31 686 ALA A N 1
ATOM 5179 C CA . ALA A 1 686 ? -7.452 6.952 5.451 1.00 98.31 686 ALA A CA 1
ATOM 5180 C C . ALA A 1 686 ? -7.748 7.738 4.158 1.00 98.31 686 ALA A C 1
ATOM 5182 O O . ALA A 1 686 ? -6.863 8.303 3.521 1.00 98.31 686 ALA A O 1
ATOM 5183 N N . ASN A 1 687 ? -9.003 7.728 3.706 1.00 97.94 687 ASN A N 1
ATOM 5184 C CA . ASN A 1 687 ? -9.411 8.409 2.476 1.00 97.94 687 ASN A CA 1
ATOM 5185 C C . ASN A 1 687 ? -9.411 9.934 2.641 1.00 97.94 687 ASN A C 1
ATOM 5187 O O . ASN A 1 687 ? -9.766 10.438 3.706 1.00 97.94 687 ASN A O 1
ATOM 5191 N N . SER A 1 688 ? -9.159 10.659 1.551 1.00 96.81 688 SER A N 1
ATOM 5192 C CA . SER A 1 688 ? -9.749 11.983 1.370 1.00 96.81 688 SER A CA 1
ATOM 5193 C C . SER A 1 688 ? -11.075 11.864 0.617 1.00 96.81 688 SER A C 1
ATOM 5195 O O . SER A 1 688 ? -11.148 11.236 -0.438 1.00 96.81 688 SER A O 1
ATOM 5197 N N . LEU A 1 689 ? -12.148 12.434 1.166 1.00 93.25 689 LEU A N 1
ATOM 5198 C CA . LEU A 1 689 ? -13.500 12.265 0.632 1.00 93.25 689 LEU A CA 1
ATOM 5199 C C . LEU A 1 689 ? -13.836 13.275 -0.471 1.00 93.25 689 LEU A C 1
ATOM 5201 O O . LEU A 1 689 ? -14.448 12.889 -1.465 1.00 93.25 689 LEU A O 1
ATOM 5205 N N . LEU A 1 690 ? -13.451 14.549 -0.316 1.00 90.75 690 LEU A N 1
ATOM 5206 C CA . LEU A 1 690 ? -13.768 15.614 -1.278 1.00 90.75 690 LEU A CA 1
ATOM 5207 C C . LEU A 1 690 ? -12.520 16.240 -1.900 1.00 90.75 690 LEU A C 1
ATOM 5209 O O . LEU A 1 690 ? -12.424 16.293 -3.122 1.00 90.75 690 LEU A O 1
ATOM 5213 N N . ASN A 1 691 ? -11.576 16.724 -1.092 1.00 93.25 691 ASN A N 1
ATOM 5214 C CA . ASN A 1 691 ? -10.436 17.513 -1.571 1.00 93.25 691 ASN A CA 1
ATOM 5215 C C . ASN A 1 691 ? -9.118 17.021 -0.959 1.00 93.25 691 ASN A C 1
ATOM 5217 O O . ASN A 1 691 ? -9.085 16.647 0.201 1.00 93.25 691 ASN A O 1
ATOM 5221 N N . GLY A 1 692 ? -8.002 17.086 -1.675 1.00 93.12 692 GLY A N 1
ATOM 5222 C CA . GLY A 1 692 ? -6.690 16.741 -1.120 1.00 93.12 692 GLY A CA 1
ATOM 5223 C C . GLY A 1 692 ? -6.361 15.249 -1.185 1.00 93.12 692 GLY A C 1
ATOM 5224 O O . GLY A 1 692 ? -7.118 14.437 -1.714 1.00 93.12 692 GLY A O 1
ATOM 5225 N N . ASN A 1 693 ? -5.174 14.899 -0.700 1.00 97.56 693 ASN A N 1
ATOM 5226 C CA . ASN A 1 693 ? -4.596 13.577 -0.928 1.00 97.56 693 ASN A CA 1
ATOM 5227 C C . ASN A 1 693 ? -5.153 12.525 0.036 1.00 97.56 693 ASN A C 1
ATOM 5229 O O . ASN A 1 693 ? -5.549 12.845 1.161 1.00 97.56 693 ASN A O 1
ATOM 5233 N N . GLY A 1 694 ? -5.126 11.265 -0.395 1.00 97.50 694 GLY A N 1
ATOM 5234 C CA . GLY A 1 694 ? -5.272 10.129 0.506 1.00 97.50 694 GLY A CA 1
ATOM 5235 C C . GLY A 1 694 ? -4.193 10.132 1.591 1.00 97.50 694 GLY A C 1
ATOM 5236 O O . GLY A 1 694 ? -3.140 10.755 1.445 1.00 97.50 694 GLY A O 1
ATOM 5237 N N . GLY A 1 695 ? -4.487 9.463 2.698 1.00 97.88 695 GLY A N 1
ATOM 5238 C CA . GLY A 1 695 ? -3.650 9.435 3.891 1.00 97.88 695 GLY A CA 1
ATOM 5239 C C . GLY A 1 695 ? -2.471 8.467 3.810 1.00 97.88 695 GLY A C 1
ATOM 5240 O O . GLY A 1 695 ? -2.157 7.913 2.754 1.00 97.88 695 GLY A O 1
ATOM 5241 N N . LYS A 1 696 ? -1.822 8.264 4.959 1.00 98.00 696 LYS A N 1
ATOM 5242 C CA . LYS A 1 696 ? -0.662 7.382 5.138 1.00 98.00 696 LYS A CA 1
ATOM 5243 C C . LYS A 1 696 ? -1.061 6.184 6.000 1.00 98.00 696 LYS A C 1
ATOM 5245 O O . LYS A 1 696 ? -1.552 6.379 7.109 1.00 98.00 696 LYS A O 1
ATOM 5250 N N . VAL A 1 697 ? -0.841 4.959 5.529 1.00 98.44 697 VAL A N 1
ATOM 5251 C CA . VAL A 1 697 ? -1.071 3.736 6.321 1.00 98.44 697 VAL A CA 1
ATOM 5252 C C . VAL A 1 697 ? 0.183 2.871 6.291 1.00 98.44 697 VAL A C 1
ATOM 5254 O O . VAL A 1 697 ? 0.645 2.518 5.215 1.00 98.44 697 VAL A O 1
ATOM 5257 N N . ILE A 1 698 ? 0.728 2.527 7.456 1.00 97.44 698 ILE A N 1
ATOM 5258 C CA . ILE A 1 698 ? 1.905 1.659 7.571 1.00 97.44 698 ILE A CA 1
ATOM 5259 C C . ILE A 1 698 ? 1.575 0.467 8.453 1.00 97.44 698 ILE A C 1
ATOM 5261 O O . ILE A 1 698 ? 1.075 0.630 9.569 1.00 97.44 698 ILE A O 1
ATOM 5265 N N . LEU A 1 699 ? 1.886 -0.722 7.944 1.00 96.81 699 LEU A N 1
ATOM 5266 C CA . LEU A 1 699 ? 1.916 -1.971 8.687 1.00 96.81 699 LEU A CA 1
ATOM 5267 C C . LEU A 1 699 ? 3.354 -2.486 8.677 1.00 96.81 699 LEU A C 1
ATOM 5269 O O . LEU A 1 699 ? 3.872 -2.816 7.611 1.00 96.81 699 LEU A O 1
ATOM 5273 N N . TRP A 1 700 ? 3.968 -2.576 9.854 1.00 94.31 700 TRP A N 1
ATOM 5274 C CA . TRP A 1 700 ? 5.363 -2.987 9.999 1.00 94.31 700 TRP A CA 1
ATOM 5275 C C . TRP A 1 700 ? 5.540 -4.089 11.044 1.00 94.31 700 TRP A C 1
ATOM 5277 O O . TRP A 1 700 ? 4.840 -4.115 12.063 1.00 94.31 700 TRP A O 1
ATOM 5287 N N . ALA A 1 701 ? 6.520 -4.963 10.814 1.00 90.62 701 ALA A N 1
ATOM 5288 C CA . ALA A 1 701 ? 7.107 -5.813 11.838 1.00 90.62 701 ALA A CA 1
ATOM 5289 C C . ALA A 1 701 ? 8.568 -6.174 11.511 1.00 90.62 701 ALA A C 1
ATOM 5291 O O . ALA A 1 701 ? 8.907 -6.477 10.369 1.00 90.62 701 ALA A O 1
ATOM 5292 N N . ASP A 1 702 ? 9.419 -6.246 12.535 1.00 87.69 702 ASP A N 1
ATOM 5293 C CA . ASP A 1 702 ? 10.828 -6.641 12.414 1.00 87.69 702 ASP A CA 1
ATOM 5294 C C . ASP A 1 702 ? 11.010 -8.128 12.073 1.00 87.69 702 ASP A C 1
ATOM 5296 O O . ASP A 1 702 ? 12.087 -8.516 11.631 1.00 87.69 702 ASP A O 1
ATOM 5300 N N . LYS A 1 703 ? 9.989 -8.971 12.285 1.00 82.62 703 LYS A N 1
ATOM 5301 C CA . LYS A 1 703 ? 9.997 -10.362 11.812 1.00 82.62 703 LYS A CA 1
ATOM 5302 C C . LYS A 1 703 ? 8.903 -10.604 10.796 1.00 82.62 703 LYS A C 1
ATOM 5304 O O . LYS A 1 703 ? 9.202 -10.818 9.632 1.00 82.62 703 LYS A O 1
ATOM 5309 N N . THR A 1 704 ? 7.639 -10.591 11.215 1.00 79.50 704 THR A N 1
ATOM 5310 C CA . THR A 1 704 ? 6.549 -11.087 10.360 1.00 79.50 704 THR A CA 1
ATOM 5311 C C . THR A 1 704 ? 5.367 -10.142 10.312 1.00 79.50 704 THR A C 1
ATOM 5313 O O . THR A 1 704 ? 4.776 -9.843 11.351 1.00 79.50 704 THR A O 1
ATOM 5316 N N . THR A 1 705 ? 4.975 -9.759 9.098 1.00 86.81 705 THR A N 1
ATOM 5317 C CA . THR A 1 705 ? 3.724 -9.043 8.834 1.00 86.81 705 THR A CA 1
ATOM 5318 C C . THR A 1 705 ? 2.797 -9.907 7.991 1.00 86.81 705 THR A C 1
ATOM 5320 O O . THR A 1 705 ? 3.149 -10.303 6.886 1.00 86.81 705 THR A O 1
ATOM 5323 N N . GLY A 1 706 ? 1.601 -10.193 8.502 1.00 85.44 706 GLY A N 1
ATOM 5324 C CA . GLY A 1 706 ? 0.529 -10.858 7.762 1.00 85.44 706 GLY A CA 1
ATOM 5325 C C . GLY A 1 706 ? -0.637 -9.907 7.520 1.00 85.44 706 GLY A C 1
ATOM 5326 O O . GLY A 1 706 ? -1.299 -9.494 8.472 1.00 85.44 706 GLY A O 1
ATOM 5327 N N . PHE A 1 707 ? -0.916 -9.574 6.262 1.00 89.44 707 PHE A N 1
ATOM 5328 C CA . PHE A 1 707 ? -1.992 -8.663 5.881 1.00 89.44 707 PHE A CA 1
ATOM 5329 C C . PHE A 1 707 ? -2.976 -9.309 4.905 1.00 89.44 707 PHE A C 1
ATOM 5331 O O . PHE A 1 707 ? -2.662 -9.598 3.748 1.00 89.44 707 PHE A O 1
ATOM 5338 N N . PHE A 1 708 ? -4.208 -9.468 5.384 1.00 85.56 708 PHE A N 1
ATOM 5339 C CA . PHE A 1 708 ? -5.297 -10.122 4.662 1.00 85.56 708 PHE A CA 1
ATOM 5340 C C . PHE A 1 708 ? -6.505 -9.190 4.459 1.00 85.56 708 PHE A C 1
ATOM 5342 O O . PHE A 1 708 ? -7.412 -9.525 3.704 1.00 85.56 708 PHE A O 1
ATOM 5349 N N . GLY A 1 709 ? -6.539 -8.045 5.154 1.00 89.38 709 GLY A N 1
ATOM 5350 C CA . GLY A 1 709 ? -7.679 -7.123 5.217 1.00 89.38 709 GLY A CA 1
ATOM 5351 C C . GLY A 1 709 ? -7.793 -6.154 4.038 1.00 89.38 709 GLY A C 1
ATOM 5352 O O . GLY A 1 709 ? -7.265 -6.383 2.955 1.00 89.38 709 GLY A O 1
ATOM 5353 N N . THR A 1 710 ? -8.500 -5.042 4.247 1.00 95.00 710 THR A N 1
ATOM 5354 C CA . THR A 1 710 ? -8.659 -3.973 3.245 1.00 95.00 710 THR A CA 1
ATOM 5355 C C . THR A 1 710 ? -8.088 -2.648 3.747 1.00 95.00 710 THR A C 1
ATOM 5357 O O . THR A 1 710 ? -8.434 -2.211 4.843 1.00 95.00 710 THR A O 1
ATOM 5360 N N . ILE A 1 711 ? -7.277 -1.972 2.930 1.00 97.50 711 ILE A N 1
ATOM 5361 C CA . ILE A 1 711 ? -6.805 -0.599 3.156 1.00 97.50 711 ILE A CA 1
ATOM 5362 C C . ILE A 1 711 ? -7.348 0.321 2.058 1.00 97.50 711 ILE A C 1
ATOM 5364 O O . ILE A 1 711 ? -7.176 0.054 0.872 1.00 97.50 711 ILE A O 1
ATOM 5368 N N . ASN A 1 712 ? -7.948 1.445 2.449 1.00 97.19 712 ASN A N 1
ATOM 5369 C CA . ASN A 1 712 ? -8.360 2.514 1.541 1.00 97.19 712 ASN A CA 1
ATOM 5370 C C . ASN A 1 712 ? -7.633 3.813 1.890 1.00 97.19 712 ASN A C 1
ATOM 5372 O O . ASN A 1 712 ? -7.803 4.329 2.992 1.00 97.19 712 ASN A O 1
ATOM 5376 N N . ALA A 1 713 ? -6.898 4.390 0.946 1.00 97.19 713 ALA A N 1
ATOM 5377 C CA . ALA A 1 713 ? -6.297 5.715 1.092 1.00 97.19 713 ALA A CA 1
ATOM 5378 C C . ALA A 1 713 ? -6.441 6.493 -0.220 1.00 97.19 713 ALA A C 1
ATOM 5380 O O . ALA A 1 713 ? -5.468 6.840 -0.882 1.00 97.19 713 ALA A O 1
ATOM 5381 N N . ARG A 1 714 ? -7.684 6.730 -0.641 1.00 95.88 714 ARG A N 1
ATOM 5382 C CA . ARG A 1 714 ? -7.990 7.380 -1.920 1.00 95.88 714 ARG A CA 1
ATOM 5383 C C . ARG A 1 714 ? -7.827 8.893 -1.867 1.00 95.88 714 ARG A C 1
ATOM 5385 O O . ARG A 1 714 ? -8.050 9.506 -0.822 1.00 95.88 714 ARG A O 1
ATOM 5392 N N . GLY A 1 715 ? -7.493 9.480 -3.013 1.00 94.06 715 GLY A N 1
ATOM 5393 C CA . GLY A 1 715 ? -7.527 10.928 -3.219 1.00 94.06 715 GLY A CA 1
ATOM 5394 C C . GLY A 1 715 ? -8.954 11.477 -3.273 1.00 94.06 715 GLY A C 1
ATOM 5395 O O . GLY A 1 715 ? -9.893 10.759 -3.627 1.00 94.06 715 GLY A O 1
ATOM 5396 N N . GLY A 1 716 ? -9.106 12.761 -2.942 1.00 91.31 716 GLY A N 1
ATOM 5397 C CA . GLY A 1 716 ? -10.390 13.457 -2.923 1.00 91.31 716 GLY A CA 1
ATOM 5398 C C . GLY A 1 716 ? -11.108 13.434 -4.273 1.00 91.31 716 GLY A C 1
ATOM 5399 O O . GLY A 1 716 ? -10.486 13.461 -5.338 1.00 91.31 716 GLY A O 1
ATOM 5400 N N . SER A 1 717 ? -12.444 13.417 -4.243 1.00 90.81 717 SER A N 1
ATOM 5401 C CA . SER A 1 717 ? -13.261 13.361 -5.461 1.00 90.81 717 SER A CA 1
ATOM 5402 C C . SER A 1 717 ? -13.077 14.566 -6.392 1.00 90.81 717 SER A C 1
ATOM 5404 O O . SER A 1 717 ? -13.233 14.418 -7.600 1.00 90.81 717 SER A O 1
ATOM 5406 N N . ASN A 1 718 ? -12.757 15.751 -5.861 1.00 87.00 718 ASN A N 1
ATOM 5407 C CA . ASN A 1 718 ? -12.583 16.985 -6.637 1.00 87.00 718 ASN A CA 1
ATOM 5408 C C . ASN A 1 718 ? -11.147 17.159 -7.143 1.00 87.00 718 ASN A C 1
ATOM 5410 O O . ASN A 1 718 ? -10.942 17.535 -8.293 1.00 87.00 718 ASN A O 1
ATOM 5414 N N . PHE A 1 719 ? -10.160 16.923 -6.280 1.00 88.12 719 PHE A N 1
ATOM 5415 C CA . PHE A 1 719 ? -8.732 16.946 -6.594 1.00 88.12 719 PHE A CA 1
ATOM 5416 C C . PHE A 1 719 ? -7.955 16.234 -5.488 1.00 88.12 719 PHE A C 1
ATOM 5418 O O . PHE A 1 719 ? -8.404 16.201 -4.340 1.00 88.12 719 PHE A O 1
ATOM 5425 N N . GLY A 1 720 ? -6.760 15.753 -5.821 1.00 91.38 720 GLY A N 1
ATOM 5426 C CA . GLY A 1 720 ? -5.830 15.140 -4.875 1.00 91.38 720 GLY A CA 1
ATOM 5427 C C . GLY A 1 720 ? -5.375 13.760 -5.325 1.00 91.38 720 GLY A C 1
ATOM 5428 O O . GLY A 1 720 ? -6.087 13.054 -6.032 1.00 91.38 720 GLY A O 1
ATOM 5429 N N . ASN A 1 721 ? -4.166 13.394 -4.926 1.00 94.94 721 ASN A N 1
ATOM 5430 C CA . ASN A 1 721 ? -3.546 12.120 -5.263 1.00 94.94 721 ASN A CA 1
ATOM 5431 C C . ASN A 1 721 ? -3.975 11.020 -4.289 1.00 94.94 721 ASN A C 1
ATOM 5433 O O . ASN A 1 721 ? -4.428 11.294 -3.177 1.00 94.94 721 ASN A O 1
ATOM 5437 N N . GLY A 1 722 ? -3.790 9.768 -4.694 1.00 94.81 722 GLY A N 1
ATOM 5438 C CA . GLY A 1 722 ? -3.893 8.630 -3.798 1.00 94.81 722 GLY A CA 1
ATOM 5439 C C . GLY A 1 722 ? -2.846 8.721 -2.694 1.00 94.81 722 GLY A C 1
ATOM 5440 O O . GLY A 1 722 ? -1.837 9.418 -2.819 1.00 94.81 722 GLY A O 1
ATOM 5441 N N . GLY A 1 723 ? -3.123 8.035 -1.598 1.00 96.44 723 GLY A N 1
ATOM 5442 C CA . GLY A 1 723 ? -2.289 8.010 -0.411 1.00 96.44 723 GLY A CA 1
ATOM 5443 C C . GLY A 1 723 ? -1.054 7.130 -0.552 1.00 96.44 723 GLY A C 1
ATOM 5444 O O . GLY A 1 723 ? -0.709 6.638 -1.630 1.00 96.44 723 GLY A O 1
ATOM 5445 N N . PHE A 1 724 ? -0.391 6.927 0.577 1.00 97.31 724 PHE A N 1
ATOM 5446 C CA . PHE A 1 724 ? 0.772 6.060 0.693 1.00 97.31 724 PHE A CA 1
ATOM 5447 C C . PHE A 1 724 ? 0.449 4.896 1.622 1.00 97.31 724 PHE A C 1
ATOM 5449 O O . PHE A 1 724 ? -0.037 5.112 2.736 1.00 97.31 724 PHE A O 1
ATOM 5456 N N . VAL A 1 725 ? 0.727 3.679 1.166 1.00 97.38 725 VAL A N 1
ATOM 5457 C CA . VAL A 1 725 ? 0.578 2.468 1.967 1.00 97.38 725 VAL A CA 1
ATOM 5458 C C . VAL A 1 725 ? 1.863 1.668 1.945 1.00 97.38 725 VAL A C 1
ATOM 5460 O O . VAL A 1 725 ? 2.436 1.436 0.886 1.00 97.38 725 VAL A O 1
ATOM 5463 N N . GLU A 1 726 ? 2.272 1.209 3.115 1.00 96.06 726 GLU A N 1
ATOM 5464 C CA . GLU A 1 726 ? 3.349 0.244 3.281 1.00 96.06 726 GLU A CA 1
ATOM 5465 C C . GLU A 1 726 ? 2.819 -0.968 4.038 1.00 96.06 726 GLU A C 1
ATOM 5467 O O . GLU A 1 726 ? 2.136 -0.825 5.059 1.00 96.06 726 GLU A O 1
ATOM 5472 N N . VAL A 1 727 ? 3.114 -2.157 3.516 1.00 92.94 727 VAL A N 1
ATOM 5473 C CA . VAL A 1 727 ? 2.834 -3.417 4.198 1.00 92.94 727 VAL A CA 1
ATOM 5474 C C . VAL A 1 727 ? 4.078 -4.280 4.138 1.00 92.94 727 VAL A C 1
ATOM 5476 O O . VAL A 1 727 ? 4.399 -4.860 3.101 1.00 92.94 727 VAL A O 1
ATOM 5479 N N . SER A 1 728 ? 4.751 -4.365 5.277 1.00 87.12 728 SER A N 1
ATOM 5480 C CA . SER A 1 728 ? 6.152 -4.739 5.306 1.00 87.12 728 SER A CA 1
ATOM 5481 C C . SER A 1 728 ? 6.498 -5.580 6.517 1.00 87.12 728 SER A C 1
ATOM 5483 O O . SER A 1 728 ? 6.055 -5.315 7.636 1.00 87.12 728 SER A O 1
ATOM 5485 N N . GLY A 1 729 ? 7.284 -6.624 6.287 1.00 82.25 729 GLY A N 1
ATOM 5486 C CA . GLY A 1 729 ? 7.864 -7.452 7.331 1.00 82.25 729 GLY A CA 1
ATOM 5487 C C . GLY A 1 729 ? 9.323 -7.693 6.992 1.00 82.25 729 GLY A C 1
ATOM 5488 O O . GLY A 1 729 ? 9.610 -8.265 5.943 1.00 82.25 729 GLY A O 1
ATOM 5489 N N . LYS A 1 730 ? 10.228 -7.241 7.863 1.00 80.06 730 LYS A N 1
ATOM 5490 C CA . LYS A 1 730 ? 11.669 -7.209 7.580 1.00 80.06 730 LYS A CA 1
ATOM 5491 C C . LYS A 1 730 ? 12.230 -8.588 7.223 1.00 80.06 730 LYS A C 1
ATOM 5493 O O . LYS A 1 730 ? 13.029 -8.699 6.298 1.00 80.06 730 LYS A O 1
ATOM 5498 N N . GLU A 1 731 ? 11.798 -9.633 7.929 1.00 76.38 731 GLU A N 1
ATOM 5499 C CA . GLU A 1 731 ? 12.146 -11.017 7.580 1.00 76.38 731 GLU A CA 1
ATOM 5500 C C . GLU A 1 731 ? 11.093 -11.621 6.636 1.00 76.38 731 GLU A C 1
ATOM 5502 O O . GLU A 1 731 ? 11.429 -12.104 5.558 1.00 76.38 731 GLU A O 1
ATOM 5507 N N . ASN A 1 732 ? 9.814 -11.561 7.023 1.00 74.00 732 ASN A N 1
ATOM 5508 C CA . ASN A 1 732 ? 8.717 -12.294 6.398 1.00 74.00 732 ASN A CA 1
ATOM 5509 C C . ASN A 1 732 ? 7.477 -11.420 6.174 1.00 74.00 732 ASN A C 1
ATOM 5511 O O . ASN A 1 732 ? 6.998 -10.740 7.085 1.00 74.00 732 ASN A O 1
ATOM 5515 N N . LEU A 1 733 ? 6.878 -11.540 4.992 1.00 80.19 733 LEU A N 1
ATOM 5516 C CA . LEU A 1 733 ? 5.628 -10.883 4.623 1.00 80.19 733 LEU A CA 1
ATOM 5517 C C . LEU A 1 733 ? 4.637 -11.937 4.114 1.00 80.19 733 LEU A C 1
ATOM 5519 O O . LEU A 1 733 ? 5.012 -12.811 3.350 1.00 80.19 733 LEU A O 1
ATOM 5523 N N . ALA A 1 734 ? 3.373 -11.855 4.519 1.00 76.44 734 ALA A N 1
ATOM 5524 C CA . ALA A 1 734 ? 2.264 -12.576 3.901 1.00 76.44 734 ALA A CA 1
ATOM 5525 C C . ALA A 1 734 ? 1.204 -11.551 3.491 1.00 76.44 734 ALA A C 1
ATOM 5527 O O . ALA A 1 734 ? 0.753 -10.759 4.323 1.00 76.44 734 ALA A O 1
ATOM 5528 N N . PHE A 1 735 ? 0.822 -11.533 2.213 1.00 80.94 735 PHE A N 1
ATOM 5529 C CA . PHE A 1 735 ? -0.010 -10.468 1.652 1.00 80.94 735 PHE A CA 1
ATOM 5530 C C . PHE A 1 735 ? -1.043 -11.021 0.667 1.00 80.94 735 PHE A C 1
ATOM 5532 O O . PHE A 1 735 ? -0.710 -11.458 -0.431 1.00 80.94 735 PHE A O 1
ATOM 5539 N N . THR A 1 736 ? -2.316 -10.939 1.047 1.00 78.56 736 THR A N 1
ATOM 5540 C CA . THR A 1 736 ? -3.472 -11.187 0.158 1.00 78.56 736 THR A CA 1
ATOM 5541 C C . THR A 1 736 ? -4.586 -10.156 0.332 1.00 78.56 736 THR A C 1
ATOM 5543 O O . THR A 1 736 ? -5.660 -10.276 -0.260 1.00 78.56 736 THR A O 1
ATOM 5546 N N . GLY A 1 737 ? -4.341 -9.128 1.147 1.00 79.31 737 GLY A N 1
ATOM 5547 C CA . GLY A 1 737 ? -5.289 -8.050 1.365 1.00 79.31 737 GLY A CA 1
ATOM 5548 C C . GLY A 1 737 ? -5.458 -7.123 0.158 1.00 79.31 737 GLY A C 1
ATOM 5549 O O . GLY A 1 737 ? -4.664 -7.101 -0.782 1.00 79.31 737 GLY A O 1
ATOM 5550 N N . LEU A 1 738 ? -6.521 -6.326 0.200 1.00 86.12 738 LEU A N 1
ATOM 5551 C CA . LEU A 1 738 ? -6.875 -5.362 -0.838 1.00 86.12 738 LEU A CA 1
ATOM 5552 C C . LEU A 1 738 ? -6.399 -3.962 -0.453 1.00 86.12 738 LEU A C 1
ATOM 5554 O O . LEU A 1 738 ? -6.618 -3.515 0.671 1.00 86.12 738 LEU A O 1
ATOM 5558 N N . VAL A 1 739 ? -5.794 -3.243 -1.398 1.00 91.44 739 VAL A N 1
ATOM 5559 C CA . VAL A 1 739 ? -5.324 -1.868 -1.187 1.00 91.44 739 VAL A CA 1
ATOM 5560 C C . VAL A 1 739 ? -5.849 -0.963 -2.306 1.00 91.44 739 VAL A C 1
ATOM 5562 O O . VAL A 1 739 ? -5.485 -1.133 -3.469 1.00 91.44 739 VAL A O 1
ATOM 5565 N N . ASP A 1 740 ? -6.700 0.008 -1.960 1.00 91.31 740 ASP A N 1
ATOM 5566 C CA . ASP A 1 740 ? -7.251 1.005 -2.890 1.00 91.31 740 ASP A CA 1
ATOM 5567 C C . ASP A 1 740 ? -6.635 2.391 -2.641 1.00 91.31 740 ASP A C 1
ATOM 5569 O O . ASP A 1 740 ? -6.974 3.095 -1.681 1.00 91.31 740 ASP A O 1
ATOM 5573 N N . LEU A 1 741 ? -5.736 2.782 -3.548 1.00 93.50 741 LEU A N 1
ATOM 5574 C CA . LEU A 1 741 ? -5.054 4.084 -3.575 1.00 93.50 741 LEU A CA 1
ATOM 5575 C C . LEU A 1 741 ? -5.473 4.920 -4.782 1.00 93.50 741 LEU A C 1
ATOM 5577 O O . LEU A 1 741 ? -4.700 5.741 -5.283 1.00 93.50 741 LEU A O 1
ATOM 5581 N N . SER A 1 742 ? -6.673 4.676 -5.305 1.00 90.25 742 SER A N 1
ATOM 5582 C CA . SER A 1 742 ? -7.178 5.406 -6.460 1.00 90.25 742 SER A CA 1
ATOM 5583 C C . SER A 1 742 ? -7.328 6.902 -6.171 1.00 90.25 742 SER A C 1
ATOM 5585 O O . SER A 1 742 ? -7.555 7.346 -5.044 1.00 90.25 742 SER A O 1
ATOM 5587 N N . ALA A 1 743 ? -7.213 7.703 -7.223 1.00 88.94 743 ALA A N 1
ATOM 5588 C CA . ALA A 1 743 ? -7.497 9.128 -7.199 1.00 88.94 743 ALA A CA 1
ATOM 5589 C C . ALA A 1 743 ? -8.289 9.484 -8.447 1.00 88.94 743 ALA A C 1
ATOM 5591 O O . ALA A 1 743 ? -7.830 9.243 -9.559 1.00 88.94 743 ALA A O 1
ATOM 5592 N N . VAL A 1 744 ? -9.485 10.045 -8.263 1.00 84.44 744 VAL A N 1
ATOM 5593 C CA . VAL A 1 744 ? -10.359 10.405 -9.391 1.00 84.44 744 VAL A CA 1
ATOM 5594 C C . VAL A 1 744 ? -9.736 11.533 -10.216 1.00 84.44 744 VAL A C 1
ATOM 5596 O O . VAL A 1 744 ? -9.732 11.472 -11.439 1.00 84.44 744 VAL A O 1
ATOM 5599 N N . ASN A 1 745 ? -9.188 12.543 -9.534 1.00 82.81 745 ASN A N 1
ATOM 5600 C CA . ASN A 1 745 ? -8.636 13.763 -10.125 1.00 82.81 745 ASN A CA 1
ATOM 5601 C C . ASN A 1 745 ? -7.195 14.013 -9.640 1.00 82.81 745 ASN A C 1
ATOM 5603 O O . ASN A 1 745 ? -6.848 15.104 -9.180 1.00 82.81 745 ASN A O 1
ATOM 5607 N N . GLY A 1 746 ? -6.358 12.977 -9.708 1.00 86.00 746 GLY A N 1
ATOM 5608 C CA . GLY A 1 746 ? -4.958 13.026 -9.296 1.00 86.00 746 GLY A CA 1
ATOM 5609 C C . GLY A 1 746 ? -4.178 11.796 -9.745 1.00 86.00 746 GLY A C 1
ATOM 5610 O O . GLY A 1 746 ? -4.664 10.973 -10.517 1.00 86.00 746 GLY A O 1
ATOM 5611 N N . SER A 1 747 ? -2.947 11.678 -9.265 1.00 88.88 747 SER A N 1
ATOM 5612 C CA . SER A 1 747 ? -2.130 10.482 -9.476 1.00 88.88 747 SER A CA 1
ATOM 5613 C C . SER A 1 747 ? -2.539 9.387 -8.501 1.00 88.88 747 SER A C 1
ATOM 5615 O O . SER A 1 747 ? -2.827 9.664 -7.337 1.00 88.88 747 SER A O 1
ATOM 5617 N N . VAL A 1 748 ? -2.535 8.142 -8.966 1.00 89.69 748 VAL A N 1
ATOM 5618 C CA . VAL A 1 748 ? -2.705 6.962 -8.112 1.00 89.69 748 VAL A CA 1
ATOM 5619 C C . VAL A 1 748 ? -1.596 6.922 -7.051 1.00 89.69 748 VAL A C 1
ATOM 5621 O O . VAL A 1 748 ? -0.460 7.314 -7.324 1.00 89.69 748 VAL A O 1
ATOM 5624 N N . GLY A 1 749 ? -1.938 6.478 -5.842 1.00 92.50 749 GLY A N 1
ATOM 5625 C CA . GLY A 1 749 ? -1.010 6.381 -4.716 1.00 92.50 749 GLY A CA 1
ATOM 5626 C C . GLY A 1 749 ? -0.029 5.208 -4.809 1.00 92.50 749 GLY A C 1
ATOM 5627 O O . GLY A 1 749 ? -0.098 4.391 -5.731 1.00 92.50 749 GLY A O 1
ATOM 5628 N N . ASN A 1 750 ? 0.885 5.120 -3.841 1.00 93.00 750 ASN A N 1
ATOM 5629 C CA . ASN A 1 750 ? 1.968 4.130 -3.830 1.00 93.00 750 ASN A CA 1
ATOM 5630 C C . ASN A 1 750 ? 1.750 3.064 -2.755 1.00 93.00 750 ASN A C 1
ATOM 5632 O O . ASN A 1 750 ? 1.469 3.400 -1.606 1.00 93.00 750 ASN A O 1
ATOM 5636 N N . LEU A 1 751 ? 1.918 1.802 -3.147 1.00 94.62 751 LEU A N 1
ATOM 5637 C CA . LEU A 1 751 ? 2.019 0.646 -2.268 1.00 94.62 751 LEU A CA 1
ATOM 5638 C C . LEU A 1 751 ? 3.474 0.164 -2.251 1.00 94.62 751 LEU A C 1
ATOM 5640 O O . LEU A 1 751 ? 4.000 -0.205 -3.302 1.00 94.62 751 LEU A O 1
ATOM 5644 N N . LEU A 1 752 ? 4.091 0.162 -1.071 1.00 93.94 752 LEU A N 1
ATOM 5645 C CA . LEU A 1 752 ? 5.420 -0.387 -0.810 1.00 93.94 752 LEU A CA 1
ATOM 5646 C C . LEU A 1 752 ? 5.302 -1.752 -0.120 1.00 93.94 752 LEU A C 1
ATOM 5648 O O . LEU A 1 752 ? 4.584 -1.871 0.873 1.00 93.94 752 LEU A O 1
ATOM 5652 N N . LEU A 1 753 ? 6.014 -2.748 -0.651 1.00 91.12 753 LEU A N 1
ATOM 5653 C CA . LEU A 1 753 ? 6.257 -4.048 -0.018 1.00 91.12 753 LEU A CA 1
ATOM 5654 C C . LEU A 1 753 ? 7.777 -4.269 0.035 1.00 91.12 753 LEU A C 1
ATOM 5656 O O . LEU A 1 753 ? 8.399 -4.282 -1.032 1.00 91.12 753 LEU A O 1
ATOM 5660 N N . ASP A 1 754 ? 8.371 -4.445 1.222 1.00 86.25 754 ASP A N 1
ATOM 5661 C CA . ASP A 1 754 ? 9.840 -4.543 1.369 1.00 86.25 754 ASP A CA 1
ATOM 5662 C C . ASP A 1 754 ? 10.403 -5.706 2.237 1.00 86.25 754 ASP A C 1
ATOM 5664 O O . ASP A 1 754 ? 11.132 -5.491 3.204 1.00 86.25 754 ASP A O 1
ATOM 5668 N N . PRO A 1 755 ? 10.103 -6.979 1.909 1.00 85.50 755 PRO A N 1
ATOM 5669 C CA . PRO A 1 755 ? 10.685 -8.138 2.601 1.00 85.50 755 PRO A CA 1
ATOM 5670 C C . PRO A 1 755 ? 12.162 -8.390 2.226 1.00 85.50 755 PRO A C 1
ATOM 5672 O O . PRO A 1 755 ? 12.706 -7.769 1.318 1.00 85.50 755 PRO A O 1
ATOM 5675 N N . THR A 1 756 ? 12.816 -9.373 2.864 1.00 86.56 756 THR A N 1
ATOM 5676 C CA . THR A 1 756 ? 14.225 -9.713 2.558 1.00 86.56 756 THR A CA 1
ATOM 5677 C C . THR A 1 756 ? 14.425 -10.174 1.105 1.00 86.56 756 THR A C 1
ATOM 5679 O O . THR A 1 756 ? 15.313 -9.674 0.421 1.00 86.56 756 THR A O 1
ATOM 5682 N N . ASN A 1 757 ? 13.613 -11.119 0.617 1.00 86.81 757 ASN A N 1
ATOM 5683 C CA . ASN A 1 757 ? 13.607 -11.559 -0.786 1.00 86.81 757 ASN A CA 1
ATOM 5684 C C . ASN A 1 757 ? 12.169 -11.619 -1.307 1.00 86.81 757 ASN A C 1
ATOM 5686 O O . ASN A 1 757 ? 11.253 -11.906 -0.534 1.00 86.81 757 ASN A O 1
ATOM 5690 N N . ILE A 1 758 ? 11.971 -11.438 -2.614 1.00 89.81 758 ILE A N 1
ATOM 5691 C CA . ILE A 1 758 ? 10.663 -11.538 -3.276 1.00 89.81 758 ILE A CA 1
ATOM 5692 C C . ILE A 1 758 ? 10.730 -12.568 -4.405 1.00 89.81 758 ILE A C 1
ATOM 5694 O O . ILE A 1 758 ? 11.574 -12.481 -5.292 1.00 89.81 758 ILE A O 1
ATOM 5698 N N . SER A 1 759 ? 9.789 -13.507 -4.426 1.00 90.94 759 SER A N 1
ATOM 5699 C CA . SER A 1 759 ? 9.573 -14.439 -5.529 1.00 90.94 759 SER A CA 1
ATOM 5700 C C . SER A 1 759 ? 8.163 -14.284 -6.091 1.00 90.94 759 SER A C 1
ATOM 5702 O O . SER A 1 759 ? 7.182 -14.326 -5.355 1.00 90.94 759 SER A O 1
ATOM 5704 N N . ILE A 1 760 ? 8.043 -14.109 -7.405 1.00 91.56 760 ILE A N 1
ATOM 5705 C CA . ILE A 1 760 ? 6.763 -13.967 -8.101 1.00 91.56 760 ILE A CA 1
ATOM 5706 C C . ILE A 1 760 ? 6.494 -15.243 -8.897 1.00 91.56 760 ILE A C 1
ATOM 5708 O O . ILE A 1 760 ? 7.243 -15.574 -9.816 1.00 91.56 760 ILE A O 1
ATOM 5712 N N . VAL A 1 761 ? 5.417 -15.956 -8.566 1.00 90.50 761 VAL A N 1
ATOM 5713 C CA . VAL A 1 761 ? 5.100 -17.281 -9.134 1.00 90.50 761 VAL A CA 1
ATOM 5714 C C . VAL A 1 761 ? 3.802 -17.283 -9.940 1.00 90.50 761 VAL A C 1
ATOM 5716 O O . VAL A 1 761 ? 2.909 -16.463 -9.720 1.00 90.50 761 VAL A O 1
ATOM 5719 N N . ALA A 1 762 ? 3.666 -18.225 -10.878 1.00 88.06 762 ALA A N 1
ATOM 5720 C CA . ALA A 1 762 ? 2.431 -18.408 -11.637 1.00 88.06 762 ALA A CA 1
ATOM 5721 C C . ALA A 1 762 ? 1.268 -18.756 -10.694 1.00 88.06 762 ALA A C 1
ATOM 5723 O O . ALA A 1 762 ? 1.395 -19.632 -9.839 1.00 88.06 762 ALA A O 1
ATOM 5724 N N . GLY A 1 763 ? 0.120 -18.101 -10.862 1.00 80.06 763 GLY A N 1
ATOM 5725 C CA . GLY A 1 763 ? -1.016 -18.337 -9.979 1.00 80.06 763 GLY A CA 1
ATOM 5726 C C . GLY A 1 763 ? -2.173 -17.369 -10.175 1.00 80.06 763 GLY A C 1
ATOM 5727 O O . GLY A 1 763 ? -1.979 -16.228 -10.599 1.00 80.06 763 GLY A O 1
ATOM 5728 N N . ALA A 1 764 ? -3.382 -17.833 -9.854 1.00 75.75 764 ALA A N 1
ATOM 5729 C CA . ALA A 1 764 ? -4.523 -16.946 -9.637 1.00 75.75 764 ALA A CA 1
ATOM 5730 C C . ALA A 1 764 ? -4.303 -16.150 -8.333 1.00 75.75 764 ALA A C 1
ATOM 5732 O O . ALA A 1 764 ? -3.457 -16.546 -7.532 1.00 75.75 764 ALA A O 1
ATOM 5733 N N . PRO A 1 765 ? -5.046 -15.056 -8.085 1.00 66.69 765 PRO A N 1
ATOM 5734 C CA . PRO A 1 765 ? -4.978 -14.387 -6.792 1.00 66.69 765 PRO A CA 1
ATOM 5735 C C . PRO A 1 765 ? -5.160 -15.386 -5.640 1.00 66.69 765 PRO A C 1
ATOM 5737 O O . PRO A 1 765 ? -6.048 -16.243 -5.704 1.00 66.69 765 PRO A O 1
ATOM 5740 N N . ASN A 1 766 ? -4.337 -15.252 -4.601 1.00 63.59 766 ASN A N 1
ATOM 5741 C CA . ASN A 1 766 ? -4.327 -16.075 -3.386 1.00 63.59 766 ASN A CA 1
ATOM 5742 C C . ASN A 1 766 ? -3.854 -17.536 -3.559 1.00 63.59 766 ASN A C 1
ATOM 5744 O O . ASN A 1 766 ? -4.248 -18.399 -2.773 1.00 63.59 766 ASN A O 1
ATOM 5748 N N . SER A 1 767 ? -3.059 -17.851 -4.590 1.00 65.69 767 SER A N 1
ATOM 5749 C CA . SER A 1 767 ? -2.527 -19.207 -4.822 1.00 65.69 767 SER A CA 1
ATOM 5750 C C . SER A 1 767 ? -1.018 -19.385 -4.585 1.00 65.69 767 SER A C 1
ATOM 5752 O O . SER A 1 767 ? -0.505 -20.476 -4.829 1.00 65.69 767 SER A O 1
ATOM 5754 N N . GLY A 1 768 ? -0.293 -18.337 -4.193 1.00 57.38 768 GLY A N 1
ATOM 5755 C CA . GLY A 1 768 ? 1.130 -18.369 -3.833 1.00 57.38 768 GLY A CA 1
ATOM 5756 C C . GLY A 1 768 ? 1.393 -19.119 -2.523 1.00 57.38 768 GLY A C 1
ATOM 5757 O O . GLY A 1 768 ? 0.488 -19.306 -1.711 1.00 57.38 768 GLY A O 1
ATOM 5758 N N . ALA A 1 769 ? 2.635 -19.573 -2.312 1.00 57.19 769 ALA A N 1
ATOM 5759 C CA . ALA A 1 769 ? 2.995 -20.362 -1.130 1.00 57.19 769 ALA A CA 1
ATOM 5760 C C . ALA A 1 769 ? 2.771 -19.588 0.178 1.00 57.19 769 ALA A C 1
ATOM 5762 O O . ALA A 1 769 ? 2.298 -20.186 1.142 1.00 57.19 769 ALA A O 1
ATOM 5763 N N . ASP A 1 770 ? 3.022 -18.277 0.178 1.00 56.47 770 ASP A N 1
ATOM 5764 C CA . ASP A 1 770 ? 2.828 -17.401 1.340 1.00 56.47 770 ASP A CA 1
ATOM 5765 C C . ASP A 1 770 ? 1.479 -16.670 1.320 1.00 56.47 770 ASP A C 1
ATOM 5767 O O . ASP A 1 770 ? 1.151 -15.939 2.255 1.00 56.47 770 ASP A O 1
ATOM 5771 N N . ASP A 1 771 ? 0.635 -16.922 0.311 1.00 59.06 771 ASP A N 1
ATOM 5772 C CA . ASP A 1 771 ? -0.697 -16.316 0.218 1.00 59.06 771 ASP A CA 1
ATOM 5773 C C . ASP A 1 771 ? -1.626 -16.807 1.364 1.00 59.06 771 ASP A C 1
ATOM 5775 O O . ASP A 1 771 ? -2.638 -16.172 1.665 1.00 59.06 771 ASP A O 1
ATOM 5779 N N . GLY A 1 772 ? -1.291 -17.917 2.045 1.00 50.31 772 GLY A N 1
ATOM 5780 C CA . GLY A 1 772 ? -2.135 -18.538 3.081 1.00 50.31 772 GLY A CA 1
ATOM 5781 C C . GLY A 1 772 ? -1.425 -19.190 4.278 1.00 50.31 772 GLY A C 1
ATOM 5782 O O . GLY A 1 772 ? -2.075 -19.918 5.032 1.00 50.31 772 GLY A O 1
ATOM 5783 N N . GLN A 1 773 ? -0.123 -18.976 4.487 1.00 47.97 773 GLN A N 1
ATOM 5784 C CA . GLN A 1 773 ? 0.636 -19.650 5.555 1.00 47.97 773 GLN A CA 1
ATOM 5785 C C . GLN A 1 773 ? 0.459 -19.008 6.944 1.00 47.97 773 GLN A C 1
ATOM 5787 O O . GLN A 1 773 ? 1.375 -18.412 7.490 1.00 47.97 773 GLN A O 1
ATOM 5792 N N . LEU A 1 774 ? -0.728 -19.195 7.533 1.00 47.19 774 LEU A N 1
ATOM 5793 C CA . LEU A 1 774 ? -1.000 -19.159 8.985 1.00 47.19 774 LEU A CA 1
ATOM 5794 C C . LEU A 1 774 ? -2.018 -20.261 9.345 1.00 47.19 774 LEU A C 1
ATOM 5796 O O . LEU A 1 774 ? -3.045 -20.038 9.995 1.00 47.19 774 LEU A O 1
ATOM 5800 N N . ALA A 1 775 ? -1.773 -21.465 8.821 1.00 41.28 775 ALA A N 1
ATOM 5801 C CA . ALA A 1 775 ? -2.738 -22.563 8.774 1.00 41.28 775 ALA A CA 1
ATOM 5802 C C . ALA A 1 775 ? -3.109 -23.179 10.141 1.00 41.28 775 ALA A C 1
ATOM 5804 O O . ALA A 1 775 ? -4.031 -23.993 10.190 1.00 41.28 775 ALA A O 1
ATOM 5805 N N . ASP A 1 776 ? -2.474 -22.792 11.251 1.00 46.84 776 ASP A N 1
ATOM 5806 C CA . ASP A 1 776 ? -2.825 -23.274 12.595 1.00 46.84 776 ASP A CA 1
ATOM 5807 C C . ASP A 1 776 ? -3.639 -22.268 13.437 1.00 46.84 776 ASP A C 1
ATOM 5809 O O . ASP A 1 776 ? -4.097 -22.602 14.531 1.00 46.84 776 ASP A O 1
ATOM 5813 N N . SER A 1 777 ? -3.919 -21.065 12.910 1.00 46.44 777 SER A N 1
ATOM 5814 C CA . SER A 1 777 ? -4.651 -19.999 13.618 1.00 46.44 777 SER A CA 1
ATOM 5815 C C . SER A 1 777 ? -4.026 -19.556 14.951 1.00 46.44 777 SER A C 1
ATOM 5817 O O . SER A 1 777 ? -4.750 -19.014 15.794 1.00 46.44 777 SER A O 1
ATOM 5819 N N . GLN A 1 778 ? -2.720 -19.748 15.149 1.00 47.94 778 GLN A N 1
ATOM 5820 C CA . GLN A 1 778 ? -1.989 -19.248 16.312 1.00 47.94 778 GLN A CA 1
ATOM 5821 C C . GLN A 1 778 ? -0.971 -18.179 15.886 1.00 47.94 778 GLN A C 1
ATOM 5823 O O . GLN A 1 778 ? -0.456 -18.187 14.776 1.00 47.94 778 GLN A O 1
ATOM 5828 N N . ILE A 1 779 ? -0.726 -17.197 16.759 1.00 47.16 779 ILE A N 1
ATOM 5829 C CA . ILE A 1 779 ? 0.392 -16.253 16.620 1.00 47.16 779 ILE A CA 1
ATOM 5830 C C . ILE A 1 779 ? 1.480 -16.751 17.577 1.00 47.16 779 ILE A C 1
ATOM 5832 O O . ILE A 1 779 ? 1.509 -16.326 18.739 1.00 47.16 779 ILE A O 1
ATOM 5836 N N . LEU A 1 780 ? 2.327 -17.698 17.149 1.00 49.62 780 LEU A N 1
ATOM 5837 C CA . LEU A 1 780 ? 3.459 -18.159 17.958 1.00 49.62 780 LEU A CA 1
ATOM 5838 C C . LEU A 1 780 ? 4.749 -17.437 17.555 1.00 49.62 780 LEU A C 1
ATOM 5840 O O . LEU A 1 780 ? 4.951 -16.988 16.431 1.00 49.62 780 LEU A O 1
ATOM 5844 N N . ALA A 1 781 ? 5.657 -17.303 18.520 1.00 36.94 781 ALA A N 1
ATOM 5845 C CA . ALA A 1 781 ? 6.908 -16.557 18.387 1.00 36.94 781 ALA A CA 1
ATOM 5846 C C . ALA A 1 781 ? 8.003 -17.284 17.565 1.00 36.94 781 ALA A C 1
ATOM 5848 O O . ALA A 1 781 ? 9.175 -16.922 17.679 1.00 36.94 781 ALA A O 1
ATOM 5849 N N . GLY A 1 782 ? 7.645 -18.300 16.773 1.00 41.50 782 GLY A N 1
ATOM 5850 C CA . GLY A 1 782 ? 8.579 -19.138 16.010 1.00 41.50 782 GLY A CA 1
ATOM 5851 C C . GLY A 1 782 ? 8.062 -19.612 14.650 1.00 41.50 782 GLY A C 1
ATOM 5852 O O . GLY A 1 782 ? 8.743 -20.404 14.004 1.00 41.50 782 GLY A O 1
ATOM 5853 N N . ASP A 1 783 ? 6.903 -19.124 14.207 1.00 44.47 783 ASP A N 1
ATOM 5854 C CA . ASP A 1 783 ? 6.325 -19.485 12.912 1.00 44.47 783 ASP A CA 1
ATOM 5855 C C . ASP A 1 783 ? 6.976 -18.616 11.826 1.00 44.47 783 ASP A C 1
ATOM 5857 O O . ASP A 1 783 ? 6.405 -17.642 11.343 1.00 44.47 783 ASP A O 1
ATOM 5861 N N . SER A 1 784 ? 8.242 -18.900 11.521 1.00 49.06 784 SER A N 1
ATOM 5862 C CA . SER A 1 784 ? 8.977 -18.250 10.435 1.00 49.06 784 SER A CA 1
ATOM 5863 C C . SER A 1 784 ? 8.755 -19.038 9.140 1.00 49.06 784 SER A C 1
ATOM 5865 O O . SER A 1 784 ? 9.312 -20.135 9.019 1.00 49.06 784 SER A O 1
ATOM 5867 N N . PRO A 1 785 ? 8.014 -18.517 8.142 1.00 47.91 785 PRO A N 1
ATOM 5868 C CA . PRO A 1 785 ? 8.244 -18.950 6.770 1.00 47.91 785 PRO A CA 1
ATOM 5869 C C . PRO A 1 785 ? 9.702 -18.627 6.390 1.00 47.91 785 PRO A C 1
ATOM 5871 O O . PRO A 1 785 ? 10.399 -17.874 7.080 1.00 47.91 785 PRO A O 1
ATOM 5874 N N . GLY A 1 786 ? 10.215 -19.286 5.351 1.00 54.53 786 GLY A N 1
ATOM 5875 C CA . GLY A 1 786 ? 11.574 -19.027 4.869 1.00 54.53 786 GLY A CA 1
ATOM 5876 C C . GLY A 1 786 ? 11.760 -17.555 4.478 1.00 54.53 786 GLY A C 1
ATOM 5877 O O . GLY A 1 786 ? 10.789 -16.865 4.209 1.00 54.53 786 GLY A O 1
ATOM 5878 N N . ALA A 1 787 ? 13.008 -17.087 4.387 1.00 63.84 787 ALA A N 1
ATOM 5879 C CA . ALA A 1 787 ? 13.378 -15.682 4.139 1.00 63.84 787 ALA A CA 1
ATOM 5880 C C . ALA A 1 787 ? 12.936 -15.085 2.774 1.00 63.84 787 ALA A C 1
ATOM 5882 O O . ALA A 1 787 ? 13.487 -14.079 2.326 1.00 63.84 787 ALA A O 1
ATOM 5883 N N . THR A 1 788 ? 12.021 -15.727 2.045 1.00 77.25 788 THR A N 1
ATOM 5884 C CA . THR A 1 788 ? 11.563 -15.331 0.709 1.00 77.25 788 THR A CA 1
ATOM 5885 C C . THR A 1 788 ? 10.052 -15.198 0.692 1.00 77.25 788 THR A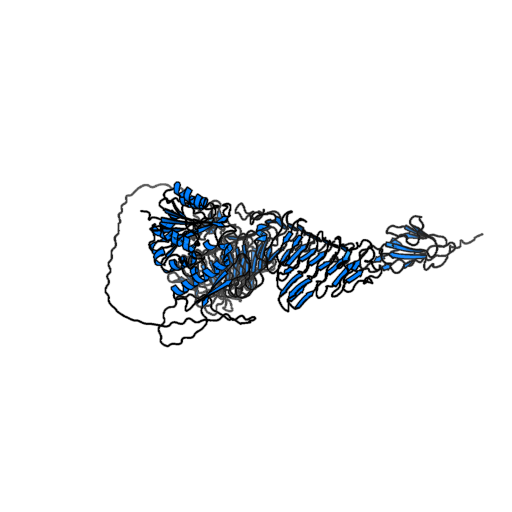 C 1
ATOM 5887 O O . THR A 1 788 ? 9.359 -16.186 0.881 1.00 77.25 788 THR A O 1
ATOM 5890 N N . PHE A 1 789 ? 9.565 -13.994 0.397 1.00 80.50 789 PHE A N 1
ATOM 5891 C CA . PHE A 1 789 ? 8.153 -13.696 0.192 1.00 80.50 789 PHE A CA 1
ATOM 5892 C C . PHE A 1 789 ? 7.698 -14.150 -1.198 1.00 80.50 789 PHE A C 1
ATOM 5894 O O . PHE A 1 789 ? 8.131 -13.596 -2.209 1.00 80.50 789 PHE A O 1
ATOM 5901 N N . VAL A 1 790 ? 6.810 -15.139 -1.262 1.00 82.12 790 VAL A N 1
ATOM 5902 C CA . VAL A 1 790 ? 6.270 -15.708 -2.500 1.00 82.12 790 VAL A CA 1
ATOM 5903 C C . VAL A 1 790 ? 4.882 -15.139 -2.797 1.00 82.12 790 VAL A C 1
ATOM 5905 O O . VAL A 1 790 ? 3.895 -15.564 -2.201 1.00 82.12 790 VAL A O 1
ATOM 5908 N N . ILE A 1 791 ? 4.787 -14.245 -3.785 1.00 82.88 791 ILE A N 1
ATOM 5909 C CA . ILE A 1 791 ? 3.529 -13.642 -4.251 1.00 82.88 791 ILE A CA 1
ATOM 5910 C C . ILE A 1 791 ? 3.082 -14.241 -5.590 1.00 82.88 791 ILE A C 1
ATOM 5912 O O . ILE A 1 791 ? 3.872 -14.432 -6.518 1.00 82.88 791 ILE A O 1
ATOM 5916 N N . SER A 1 792 ? 1.788 -14.529 -5.733 1.00 83.88 792 SER A N 1
ATOM 5917 C CA . SER A 1 792 ? 1.234 -14.987 -7.012 1.00 83.88 792 SER A CA 1
ATOM 5918 C C . SER A 1 792 ? 1.095 -13.852 -8.038 1.00 83.88 792 SER A C 1
ATOM 5920 O O . SER A 1 792 ? 0.719 -12.721 -7.717 1.00 83.88 792 SER A O 1
ATOM 5922 N N . GLN A 1 793 ? 1.333 -14.176 -9.315 1.00 87.69 793 GLN A N 1
ATOM 5923 C CA . GLN A 1 793 ? 1.134 -13.283 -10.461 1.00 87.69 793 GLN A CA 1
ATOM 5924 C C . GLN A 1 793 ? -0.237 -12.591 -10.407 1.00 87.69 793 GLN A C 1
ATOM 5926 O O . GLN A 1 793 ? -0.328 -11.380 -10.608 1.00 87.69 793 GLN A O 1
ATOM 5931 N N . GLY A 1 794 ? -1.305 -13.356 -10.155 1.00 82.81 794 GLY A N 1
ATOM 5932 C CA . GLY A 1 794 ? -2.669 -12.841 -10.107 1.00 82.81 794 GLY A CA 1
ATOM 5933 C C . GLY A 1 794 ? -2.885 -11.809 -9.000 1.00 82.81 794 GLY A C 1
ATOM 5934 O O . GLY A 1 794 ? -3.527 -10.792 -9.259 1.00 82.81 794 GLY A O 1
ATOM 5935 N N . THR A 1 795 ? -2.329 -12.030 -7.801 1.00 81.88 795 THR A N 1
ATOM 5936 C CA . THR A 1 795 ? -2.407 -11.065 -6.690 1.00 81.88 795 THR A CA 1
ATOM 5937 C C . THR A 1 795 ? -1.703 -9.763 -7.061 1.00 81.88 795 THR A C 1
ATOM 5939 O O . THR A 1 795 ? -2.298 -8.694 -6.950 1.00 81.88 795 THR A O 1
ATOM 5942 N N . LEU A 1 796 ? -0.477 -9.843 -7.588 1.00 85.00 796 LEU A N 1
ATOM 5943 C CA . LEU A 1 796 ? 0.303 -8.664 -7.972 1.00 85.00 796 LEU A CA 1
ATOM 5944 C C . LEU A 1 796 ? -0.375 -7.844 -9.090 1.00 85.00 796 LEU A C 1
ATOM 5946 O O . LEU A 1 796 ? -0.386 -6.616 -9.039 1.00 85.00 796 LEU A O 1
ATOM 5950 N N . GLN A 1 797 ? -0.975 -8.506 -10.087 1.00 86.94 797 GLN A N 1
ATOM 5951 C CA . GLN A 1 797 ? -1.663 -7.853 -11.214 1.00 86.94 797 GLN A CA 1
ATOM 5952 C C . GLN A 1 797 ? -3.015 -7.230 -10.842 1.00 86.94 797 GLN A C 1
ATOM 5954 O O . GLN A 1 797 ? -3.479 -6.325 -11.535 1.00 86.94 797 GLN A O 1
ATOM 5959 N N . ALA A 1 798 ? -3.658 -7.708 -9.773 1.00 81.50 798 ALA A N 1
ATOM 5960 C CA . ALA A 1 798 ? -4.942 -7.190 -9.304 1.00 81.50 798 ALA A CA 1
ATOM 5961 C C . ALA A 1 798 ? -4.820 -5.862 -8.532 1.00 81.50 798 ALA A C 1
ATOM 5963 O O . ALA A 1 798 ? -5.836 -5.235 -8.230 1.00 81.50 798 ALA A O 1
ATOM 5964 N N . LEU A 1 799 ? -3.599 -5.425 -8.210 1.00 80.25 799 LEU A N 1
ATOM 5965 C CA . LEU A 1 799 ? -3.346 -4.177 -7.498 1.00 80.25 799 LEU A CA 1
ATOM 5966 C C . LEU A 1 799 ? -3.502 -2.969 -8.435 1.00 80.25 799 LEU A C 1
ATOM 5968 O O . LEU A 1 799 ? -2.860 -2.869 -9.480 1.00 80.25 799 LEU A O 1
ATOM 5972 N N . PHE A 1 800 ? -4.340 -2.013 -8.031 1.00 71.44 800 PHE A N 1
ATOM 5973 C CA . PHE A 1 800 ? -4.646 -0.799 -8.800 1.00 71.44 800 PHE A CA 1
ATOM 5974 C C . PHE A 1 800 ? -3.793 0.419 -8.390 1.00 71.44 800 PHE A C 1
ATOM 5976 O O . PHE A 1 800 ? -4.152 1.552 -8.706 1.00 71.44 800 PHE A O 1
ATOM 5983 N N . SER A 1 801 ? -2.675 0.206 -7.686 1.00 80.38 801 SER A N 1
ATOM 5984 C CA . SER A 1 801 ? -1.750 1.237 -7.186 1.00 80.38 801 SER A CA 1
ATOM 5985 C C . SER A 1 801 ? -0.475 1.363 -8.036 1.00 80.38 801 SER A C 1
ATOM 5987 O O . SER A 1 801 ? -0.221 0.554 -8.934 1.00 80.38 801 SER A O 1
ATOM 5989 N N . ASN A 1 802 ? 0.351 2.391 -7.798 1.00 86.12 802 ASN A N 1
ATOM 5990 C CA . ASN A 1 802 ? 1.791 2.285 -8.073 1.00 86.12 802 ASN A CA 1
ATOM 5991 C C . ASN A 1 802 ? 2.364 1.255 -7.107 1.00 86.12 802 ASN A C 1
ATOM 5993 O O . ASN A 1 802 ? 2.075 1.317 -5.913 1.00 86.12 802 ASN A O 1
ATOM 5997 N N . ILE A 1 803 ? 3.125 0.304 -7.633 1.00 90.25 803 ILE A N 1
ATOM 5998 C CA . ILE A 1 803 ? 3.649 -0.813 -6.854 1.00 90.25 803 ILE A CA 1
ATOM 5999 C C . ILE A 1 803 ? 5.158 -0.650 -6.803 1.00 90.25 803 ILE A C 1
ATOM 6001 O O . ILE A 1 803 ? 5.800 -0.595 -7.853 1.00 90.25 803 ILE A O 1
ATOM 6005 N N . THR A 1 804 ? 5.695 -0.591 -5.591 1.00 93.56 804 THR A N 1
ATOM 6006 C CA . THR A 1 804 ? 7.127 -0.662 -5.322 1.00 93.56 804 THR A CA 1
ATOM 6007 C C . THR A 1 804 ? 7.391 -1.950 -4.560 1.00 93.56 804 THR A C 1
ATOM 6009 O O . THR A 1 804 ? 6.975 -2.096 -3.413 1.00 93.56 804 THR A O 1
ATOM 6012 N N . LEU A 1 805 ? 8.060 -2.890 -5.220 1.00 93.88 805 LEU A N 1
ATOM 6013 C CA . LEU A 1 805 ? 8.609 -4.086 -4.595 1.00 93.88 805 LEU A CA 1
ATOM 6014 C C . LEU A 1 805 ? 10.073 -3.804 -4.268 1.00 93.88 805 LEU A C 1
ATOM 6016 O O . LEU A 1 805 ? 10.844 -3.537 -5.187 1.00 93.88 805 LEU A O 1
ATOM 6020 N N . GLN A 1 806 ? 10.447 -3.831 -2.994 1.00 92.44 806 GLN A N 1
ATOM 6021 C CA . GLN A 1 806 ? 11.782 -3.450 -2.536 1.00 92.44 806 GLN A CA 1
ATOM 6022 C C . GLN A 1 806 ? 12.397 -4.564 -1.684 1.00 92.44 806 GLN A C 1
ATOM 6024 O O . GLN A 1 806 ? 12.219 -4.595 -0.479 1.00 92.44 806 GLN A O 1
ATOM 6029 N N . ALA A 1 807 ? 13.118 -5.495 -2.298 1.00 90.62 807 ALA A N 1
ATOM 6030 C CA . ALA A 1 807 ? 13.798 -6.544 -1.549 1.00 90.62 807 ALA A CA 1
ATOM 6031 C C . ALA A 1 807 ? 15.147 -6.050 -1.016 1.00 90.62 807 ALA A C 1
ATOM 6033 O O . ALA A 1 807 ? 15.895 -5.412 -1.757 1.00 90.62 807 ALA A O 1
ATOM 6034 N N . THR A 1 808 ? 15.494 -6.394 0.229 1.00 88.81 808 THR A N 1
ATOM 6035 C CA . THR A 1 808 ? 16.875 -6.223 0.723 1.00 88.81 808 THR A CA 1
ATOM 6036 C C . THR A 1 808 ? 17.855 -6.942 -0.202 1.00 88.81 808 THR A C 1
ATOM 6038 O O . THR A 1 808 ? 18.816 -6.340 -0.655 1.00 88.81 808 THR A O 1
ATOM 6041 N N . ASN A 1 809 ? 17.529 -8.177 -0.587 1.00 91.12 809 ASN A N 1
ATOM 6042 C CA . ASN A 1 809 ? 18.338 -9.012 -1.463 1.00 91.12 809 ASN A CA 1
ATOM 6043 C C . ASN A 1 809 ? 17.652 -9.173 -2.833 1.00 91.12 809 ASN A C 1
ATOM 6045 O O . ASN A 1 809 ? 17.574 -8.223 -3.612 1.00 91.12 809 ASN A O 1
ATOM 6049 N N . ASP A 1 810 ? 17.165 -10.377 -3.152 1.00 94.50 810 ASP A N 1
ATOM 6050 C CA . ASP A 1 810 ? 16.753 -10.746 -4.505 1.00 94.50 810 ASP A CA 1
ATOM 6051 C C . ASP A 1 810 ? 15.266 -10.491 -4.792 1.00 94.50 810 ASP A C 1
ATOM 6053 O O . ASP A 1 810 ? 14.388 -10.715 -3.953 1.00 94.50 810 ASP A O 1
ATOM 6057 N N . ILE A 1 811 ? 14.976 -10.125 -6.044 1.00 96.38 811 ILE A N 1
ATOM 6058 C CA . ILE A 1 811 ? 13.639 -10.194 -6.644 1.00 96.38 811 ILE A CA 1
ATOM 6059 C C . ILE A 1 811 ? 13.687 -11.159 -7.833 1.00 96.38 811 ILE A C 1
ATOM 6061 O O . ILE A 1 811 ? 14.386 -10.914 -8.815 1.00 96.38 811 ILE A O 1
ATOM 6065 N N . ALA A 1 812 ? 12.899 -12.232 -7.788 1.00 96.75 812 ALA A N 1
ATOM 6066 C CA . ALA A 1 812 ? 12.859 -13.251 -8.833 1.00 96.75 812 ALA A CA 1
ATOM 6067 C C . ALA A 1 812 ? 11.439 -13.479 -9.369 1.00 96.75 812 ALA A C 1
ATOM 6069 O O . ALA A 1 812 ? 10.538 -13.869 -8.630 1.00 96.75 812 ALA A O 1
ATOM 6070 N N . ILE A 1 813 ? 11.236 -13.306 -10.674 1.00 96.62 813 ILE A N 1
ATOM 6071 C CA . ILE A 1 813 ? 10.039 -13.757 -11.390 1.00 96.62 813 ILE A CA 1
ATOM 6072 C C . ILE A 1 813 ? 10.307 -15.171 -11.906 1.00 96.62 813 ILE A C 1
ATOM 6074 O O . ILE A 1 813 ? 11.246 -15.397 -12.672 1.00 96.62 813 ILE A O 1
ATOM 6078 N N . ALA A 1 814 ? 9.484 -16.130 -11.481 1.00 94.25 814 ALA A N 1
ATOM 6079 C CA . ALA A 1 814 ? 9.638 -17.527 -11.860 1.00 94.25 814 ALA A CA 1
ATOM 6080 C C . ALA A 1 814 ? 9.550 -17.712 -13.392 1.00 94.25 814 ALA A C 1
ATOM 6082 O O . ALA A 1 814 ? 8.767 -17.020 -14.046 1.00 94.25 814 ALA A O 1
ATOM 6083 N N . PRO A 1 815 ? 10.302 -18.661 -13.983 1.00 92.38 815 PRO A N 1
ATOM 6084 C CA . PRO A 1 815 ? 10.281 -18.883 -15.428 1.00 92.38 815 PRO A CA 1
ATOM 6085 C C . PRO A 1 815 ? 8.872 -19.162 -15.971 1.00 92.38 815 PRO A C 1
ATOM 6087 O O . PRO A 1 815 ? 8.147 -19.998 -15.426 1.00 92.38 815 PRO A O 1
ATOM 6090 N N . GLY A 1 816 ? 8.503 -18.510 -17.076 1.00 92.56 816 GLY A N 1
ATOM 6091 C CA . GLY A 1 816 ? 7.192 -18.664 -17.716 1.00 92.56 816 GLY A CA 1
ATOM 6092 C C . GLY A 1 816 ? 6.110 -17.730 -17.162 1.00 92.56 816 GLY A C 1
ATOM 6093 O O . GLY A 1 816 ? 4.945 -17.850 -17.552 1.00 92.56 816 GLY A O 1
ATOM 6094 N N . VAL A 1 817 ? 6.461 -16.820 -16.248 1.00 94.56 817 VAL A N 1
ATOM 6095 C CA . VAL A 1 817 ? 5.538 -15.855 -15.637 1.00 94.56 817 VAL A CA 1
ATOM 6096 C C . VAL A 1 817 ? 5.694 -14.496 -16.306 1.00 94.56 817 VAL A C 1
ATOM 6098 O O . VAL A 1 817 ? 6.695 -13.808 -16.135 1.00 94.56 817 VAL A O 1
ATOM 6101 N N . SER A 1 818 ? 4.661 -14.066 -17.032 1.00 94.94 818 SER A N 1
ATOM 6102 C CA . SER A 1 818 ? 4.588 -12.718 -17.608 1.00 94.94 818 SER A CA 1
ATOM 6103 C C . SER A 1 818 ? 3.659 -11.823 -16.794 1.00 94.94 818 SER A C 1
ATOM 6105 O O . SER A 1 818 ? 2.545 -12.209 -16.426 1.00 94.94 818 SER A O 1
ATOM 6107 N N . LEU A 1 819 ? 4.102 -10.595 -16.527 1.00 96.06 819 LEU A N 1
ATOM 6108 C CA . LEU A 1 819 ? 3.347 -9.618 -15.753 1.00 96.06 819 LEU A CA 1
ATOM 6109 C C . LEU A 1 819 ? 2.593 -8.663 -16.680 1.00 96.06 819 LEU A C 1
ATOM 6111 O O . LEU A 1 819 ? 3.175 -8.120 -17.607 1.00 96.06 819 LEU A O 1
ATOM 6115 N N . THR A 1 820 ? 1.300 -8.437 -16.453 1.00 94.50 820 THR A N 1
ATOM 6116 C CA . THR A 1 820 ? 0.501 -7.441 -17.182 1.00 94.50 820 THR A CA 1
ATOM 6117 C C . THR A 1 820 ? -0.276 -6.594 -16.188 1.00 94.50 820 THR A C 1
ATOM 6119 O O . THR A 1 820 ? -1.262 -7.046 -15.613 1.00 94.50 820 THR A O 1
ATOM 6122 N N . PHE A 1 821 ? 0.185 -5.366 -15.978 1.00 91.38 821 PHE A N 1
ATOM 6123 C CA . PHE A 1 821 ? -0.443 -4.393 -15.092 1.00 91.38 821 PHE A CA 1
ATOM 6124 C C . PHE A 1 821 ? -1.493 -3.570 -15.837 1.00 91.38 821 PHE A C 1
ATOM 6126 O O . PHE A 1 821 ? -1.374 -3.336 -17.040 1.00 91.38 821 PHE A O 1
ATOM 6133 N N . GLY A 1 822 ? -2.510 -3.086 -15.123 1.00 84.94 822 GLY A N 1
ATOM 6134 C CA . GLY A 1 822 ? -3.486 -2.152 -15.688 1.00 84.94 822 GLY A CA 1
ATOM 6135 C C . GLY A 1 822 ? -2.838 -0.845 -16.166 1.00 84.94 822 GLY A C 1
ATOM 6136 O O . GLY A 1 822 ? -1.831 -0.399 -15.613 1.00 84.94 822 GLY A O 1
ATOM 6137 N N . SER A 1 823 ? -3.434 -0.219 -17.185 1.00 82.94 823 SER A N 1
ATOM 6138 C CA . SER A 1 823 ? -3.034 1.115 -17.652 1.00 82.94 823 SER A CA 1
ATOM 6139 C C . SER A 1 823 ? -3.222 2.167 -16.557 1.00 82.94 823 SER A C 1
ATOM 6141 O O . SER A 1 823 ? -4.188 2.101 -15.797 1.00 82.94 823 SER A O 1
ATOM 6143 N N . GLY A 1 824 ? -2.358 3.178 -16.512 1.00 77.31 824 GLY A N 1
ATOM 6144 C CA . GLY A 1 824 ? -2.459 4.266 -15.540 1.00 77.31 824 GLY A CA 1
ATOM 6145 C C . GLY A 1 824 ? -1.325 5.275 -15.674 1.00 77.31 824 GLY A C 1
ATOM 6146 O O . GLY A 1 824 ? -0.568 5.247 -16.642 1.00 77.31 824 GLY A O 1
ATOM 6147 N N . THR A 1 825 ? -1.191 6.151 -14.683 1.00 77.06 825 THR A N 1
ATOM 6148 C CA . THR A 1 825 ? -0.017 7.018 -14.507 1.00 77.06 825 THR A CA 1
ATOM 6149 C C . THR A 1 825 ? 0.890 6.462 -13.401 1.00 77.06 825 THR A C 1
ATOM 6151 O O . THR A 1 825 ? 0.513 5.530 -12.688 1.00 77.06 825 THR A O 1
ATOM 6154 N N . GLY A 1 826 ? 2.107 6.997 -13.279 1.00 86.50 826 GLY A N 1
ATOM 6155 C CA . GLY A 1 826 ? 3.075 6.596 -12.252 1.00 86.50 826 GLY A CA 1
ATOM 6156 C C . GLY A 1 826 ? 4.013 5.464 -12.678 1.00 86.50 826 GLY A C 1
ATOM 6157 O O . GLY A 1 826 ? 4.230 5.246 -13.873 1.00 86.50 826 GLY A O 1
ATOM 6158 N N . THR A 1 827 ? 4.607 4.787 -11.694 1.00 91.12 827 THR A N 1
ATOM 6159 C CA . THR A 1 827 ? 5.730 3.858 -11.889 1.00 91.12 827 THR A CA 1
ATOM 6160 C C . THR A 1 827 ? 5.460 2.518 -11.209 1.00 91.12 827 THR A C 1
ATOM 6162 O O . THR A 1 827 ? 4.965 2.483 -10.084 1.00 91.12 827 THR A O 1
ATOM 6165 N N . ILE A 1 828 ? 5.808 1.426 -11.889 1.00 94.88 828 ILE A N 1
ATOM 6166 C CA . ILE A 1 828 ? 6.015 0.108 -11.280 1.00 94.88 828 ILE A CA 1
ATOM 6167 C C . ILE A 1 828 ? 7.512 -0.037 -10.996 1.00 94.88 828 ILE A C 1
ATOM 6169 O O . ILE A 1 828 ? 8.320 0.090 -11.917 1.00 94.88 828 ILE A O 1
ATOM 6173 N N . ALA A 1 829 ? 7.891 -0.253 -9.742 1.00 96.81 829 ALA A N 1
ATOM 6174 C CA . ALA A 1 829 ? 9.285 -0.317 -9.322 1.00 96.81 829 ALA A CA 1
ATOM 6175 C C . ALA A 1 829 ? 9.629 -1.687 -8.725 1.00 96.81 829 ALA A C 1
ATOM 6177 O O . ALA A 1 829 ? 8.898 -2.204 -7.880 1.00 96.81 829 ALA A O 1
ATOM 6178 N N . PHE A 1 830 ? 10.756 -2.244 -9.161 1.00 97.69 830 PHE A N 1
ATOM 6179 C CA . PHE A 1 830 ? 11.392 -3.424 -8.588 1.00 97.69 830 PHE A CA 1
ATOM 6180 C C . PHE A 1 830 ? 12.798 -3.029 -8.134 1.00 97.69 830 PHE A C 1
ATOM 6182 O O . PHE A 1 830 ? 13.661 -2.760 -8.964 1.00 97.69 830 PHE A O 1
ATOM 6189 N N . THR A 1 831 ? 13.029 -2.983 -6.832 1.00 96.94 831 THR A N 1
ATOM 6190 C CA . THR A 1 831 ? 14.320 -2.652 -6.230 1.00 96.94 831 THR A CA 1
ATOM 6191 C C . THR A 1 831 ? 14.842 -3.899 -5.532 1.00 96.94 831 THR A C 1
ATOM 6193 O O . THR A 1 831 ? 14.435 -4.184 -4.412 1.00 96.94 831 THR A O 1
ATOM 6196 N N . ALA A 1 832 ? 15.691 -4.668 -6.207 1.00 93.12 832 ALA A N 1
ATOM 6197 C CA . ALA A 1 832 ? 16.597 -5.597 -5.537 1.00 93.12 832 ALA A CA 1
ATOM 6198 C C . ALA A 1 832 ? 17.776 -4.797 -4.945 1.00 93.12 832 ALA A C 1
ATOM 6200 O O . ALA A 1 832 ? 18.020 -3.677 -5.404 1.00 93.12 832 ALA A O 1
ATOM 6201 N N . ASP A 1 833 ? 18.498 -5.345 -3.961 1.00 93.50 833 ASP A N 1
ATOM 6202 C CA . ASP A 1 833 ? 19.647 -4.677 -3.302 1.00 93.50 833 ASP A CA 1
ATOM 6203 C C . ASP A 1 833 ? 19.267 -3.344 -2.631 1.00 93.50 833 ASP A C 1
ATOM 6205 O O . ASP A 1 833 ? 19.895 -2.301 -2.824 1.00 93.50 833 ASP A O 1
ATOM 6209 N N . ALA A 1 834 ? 18.156 -3.339 -1.894 1.00 91.19 834 ALA A N 1
ATOM 6210 C CA . ALA A 1 834 ? 17.619 -2.116 -1.306 1.00 91.19 834 ALA A CA 1
ATOM 6211 C C . ALA A 1 834 ? 18.495 -1.506 -0.197 1.00 91.19 834 ALA A C 1
ATOM 6213 O O . ALA A 1 834 ? 18.346 -0.318 0.100 1.00 91.19 834 ALA A O 1
ATOM 6214 N N . ASP A 1 835 ? 19.370 -2.295 0.429 1.00 89.62 835 ASP A N 1
ATOM 6215 C CA . ASP A 1 835 ? 20.325 -1.837 1.443 1.00 89.62 835 ASP A CA 1
ATOM 6216 C C . ASP A 1 835 ? 21.672 -1.381 0.851 1.00 89.62 835 ASP A C 1
ATOM 6218 O O . ASP A 1 835 ? 22.457 -0.732 1.549 1.00 89.62 835 ASP A O 1
ATOM 6222 N N . GLY A 1 836 ? 21.903 -1.633 -0.442 1.00 91.56 836 GLY A N 1
ATOM 6223 C CA . GLY A 1 836 ? 23.080 -1.187 -1.182 1.00 91.56 836 GLY A CA 1
ATOM 6224 C C . GLY A 1 836 ? 24.362 -1.920 -0.794 1.00 91.56 836 GLY A C 1
ATOM 6225 O O . GLY A 1 836 ? 25.452 -1.345 -0.912 1.00 91.56 836 GLY A O 1
ATOM 6226 N N . ASP A 1 837 ? 24.254 -3.159 -0.309 1.00 92.75 837 ASP A N 1
ATOM 6227 C CA . ASP A 1 837 ? 25.403 -4.004 0.020 1.00 92.75 837 ASP A CA 1
ATOM 6228 C C . ASP A 1 837 ? 26.020 -4.691 -1.219 1.00 92.75 837 ASP A C 1
ATOM 6230 O O . ASP A 1 837 ? 27.159 -5.170 -1.165 1.00 92.75 837 ASP A O 1
ATOM 6234 N N . ASN A 1 838 ? 25.337 -4.598 -2.367 1.00 91.62 838 ASN A N 1
ATOM 6235 C CA . ASN A 1 838 ? 25.679 -5.168 -3.670 1.00 91.62 838 ASN A CA 1
ATOM 6236 C C . ASN A 1 838 ? 25.500 -6.693 -3.771 1.00 91.62 838 ASN A C 1
ATOM 6238 O O . ASN A 1 838 ? 26.181 -7.334 -4.581 1.00 91.62 838 ASN A O 1
ATOM 6242 N N . VAL A 1 839 ? 24.592 -7.285 -2.988 1.00 89.56 839 VAL A N 1
ATOM 6243 C CA . VAL A 1 839 ? 24.303 -8.731 -2.997 1.00 89.56 839 VAL A CA 1
ATOM 6244 C C . VAL A 1 839 ? 22.959 -9.063 -3.665 1.00 89.56 839 VAL A C 1
ATOM 6246 O O . VAL A 1 839 ? 22.822 -10.149 -4.229 1.00 89.56 839 VAL A O 1
ATOM 6249 N N . GLY A 1 840 ? 21.991 -8.142 -3.695 1.00 95.00 840 GLY A N 1
ATOM 6250 C CA . GLY A 1 840 ? 20.649 -8.394 -4.241 1.00 95.00 840 GLY A CA 1
ATOM 6251 C C . GLY A 1 840 ? 20.507 -8.276 -5.766 1.00 95.00 840 GLY A C 1
ATOM 6252 O O . GLY A 1 840 ? 20.953 -7.312 -6.376 1.00 95.00 840 GLY A O 1
ATOM 6253 N N . SER A 1 841 ? 19.837 -9.214 -6.433 1.00 97.00 841 SER A N 1
ATOM 6254 C CA . SER A 1 841 ? 19.673 -9.228 -7.897 1.00 97.00 841 SER A CA 1
ATOM 6255 C C . SER A 1 841 ? 18.214 -9.290 -8.361 1.00 97.00 841 SER A C 1
ATOM 6257 O O . SER A 1 841 ? 17.341 -9.827 -7.681 1.00 97.00 841 SER A O 1
ATOM 6259 N N . PHE A 1 842 ? 17.938 -8.752 -9.556 1.00 98.50 842 PHE A N 1
ATOM 6260 C CA . PHE A 1 842 ? 16.651 -8.940 -10.233 1.00 98.50 842 PHE A CA 1
ATOM 6261 C C . PHE A 1 842 ? 16.757 -10.031 -11.303 1.00 98.50 842 PHE A C 1
ATOM 6263 O O . PHE A 1 842 ? 17.610 -9.939 -12.192 1.00 98.50 842 PHE A O 1
ATOM 6270 N N . THR A 1 843 ? 15.862 -11.024 -11.281 1.00 98.12 843 THR A N 1
ATOM 6271 C CA . THR A 1 843 ? 15.838 -12.124 -12.262 1.00 98.12 843 THR A CA 1
ATOM 6272 C C . THR A 1 843 ? 14.443 -12.398 -12.839 1.00 98.12 843 THR A C 1
ATOM 6274 O O . THR A 1 843 ? 13.441 -12.392 -12.130 1.00 98.12 843 THR A O 1
ATOM 6277 N N . MET A 1 844 ? 14.365 -12.655 -14.148 1.00 97.25 844 MET A N 1
ATOM 6278 C CA . MET A 1 844 ? 13.168 -13.094 -14.881 1.00 97.25 844 MET A CA 1
ATOM 6279 C C . MET A 1 844 ? 13.584 -13.947 -16.092 1.00 97.25 844 MET A C 1
ATOM 6281 O O . MET A 1 844 ? 14.671 -13.759 -16.642 1.00 97.25 844 MET A O 1
ATOM 6285 N N . GLY A 1 845 ? 12.727 -14.869 -16.543 1.00 93.75 845 GLY A N 1
ATOM 6286 C CA . GLY A 1 845 ? 12.986 -15.671 -17.740 1.00 93.75 845 GLY A CA 1
ATOM 6287 C C . GLY A 1 845 ? 13.098 -14.827 -19.019 1.00 93.75 845 GLY A C 1
ATOM 6288 O O . GLY A 1 845 ? 12.330 -13.894 -19.242 1.00 93.75 845 GLY A O 1
ATOM 6289 N N . ALA A 1 846 ? 14.032 -15.182 -19.909 1.00 90.62 846 ALA A N 1
ATOM 6290 C CA . ALA A 1 846 ? 14.326 -14.412 -21.127 1.00 90.62 846 ALA A CA 1
ATOM 6291 C C . ALA A 1 846 ? 13.139 -14.292 -22.112 1.00 90.62 846 ALA A C 1
ATOM 6293 O O . ALA A 1 846 ? 13.073 -13.343 -22.891 1.00 90.62 846 ALA A O 1
ATOM 6294 N N . GLY A 1 847 ? 12.205 -15.250 -22.088 1.00 91.50 847 GLY A N 1
ATOM 6295 C CA . GLY A 1 847 ? 10.987 -15.235 -22.909 1.00 91.50 847 GLY A CA 1
ATOM 6296 C C . GLY A 1 847 ? 9.796 -14.511 -22.270 1.00 91.50 847 GLY A C 1
ATOM 6297 O O . GLY A 1 847 ? 8.806 -14.254 -22.955 1.00 91.50 847 GLY A O 1
ATOM 6298 N N . ASP A 1 848 ? 9.882 -14.177 -20.984 1.00 96.88 848 ASP A N 1
ATOM 6299 C CA . ASP A 1 848 ? 8.783 -13.575 -20.233 1.00 96.88 848 ASP A CA 1
ATOM 6300 C C . ASP A 1 848 ? 8.677 -12.075 -20.515 1.00 96.88 848 ASP A C 1
ATOM 6302 O O . ASP A 1 848 ? 9.627 -11.447 -20.985 1.00 96.88 848 ASP A O 1
ATOM 6306 N N . THR A 1 849 ? 7.503 -11.484 -20.280 1.00 98.00 849 THR A N 1
ATOM 6307 C CA . THR A 1 849 ? 7.259 -10.059 -20.547 1.00 98.00 849 THR A CA 1
ATOM 6308 C C . THR A 1 849 ? 6.630 -9.356 -19.353 1.00 98.00 849 THR A C 1
ATOM 6310 O O . THR A 1 849 ? 5.623 -9.820 -18.823 1.00 98.00 849 THR A O 1
ATOM 6313 N N . ILE A 1 850 ? 7.159 -8.185 -18.987 1.00 98.25 850 ILE A N 1
ATOM 6314 C CA . ILE A 1 850 ? 6.483 -7.236 -18.092 1.00 98.25 850 ILE A CA 1
ATOM 6315 C C . ILE A 1 850 ? 5.799 -6.165 -18.940 1.00 98.25 850 ILE A C 1
ATOM 6317 O O . ILE A 1 850 ? 6.465 -5.410 -19.641 1.00 98.25 850 ILE A O 1
ATOM 6321 N N . THR A 1 851 ? 4.474 -6.077 -18.863 1.00 96.94 851 THR A N 1
ATOM 6322 C CA . THR A 1 851 ? 3.650 -5.091 -19.568 1.00 96.94 851 THR A CA 1
ATOM 6323 C C . THR A 1 851 ? 3.015 -4.123 -18.578 1.00 96.94 851 THR A C 1
ATOM 6325 O O . THR A 1 851 ? 2.297 -4.554 -17.678 1.00 96.94 851 THR A O 1
ATOM 6328 N N . THR A 1 852 ? 3.237 -2.819 -18.745 1.00 94.62 852 THR A N 1
ATOM 6329 C CA . THR A 1 852 ? 2.714 -1.779 -17.832 1.00 94.62 852 THR A CA 1
ATOM 6330 C C . THR A 1 852 ? 1.679 -0.845 -18.465 1.00 94.62 852 THR A C 1
ATOM 6332 O O . THR A 1 852 ? 1.153 0.034 -17.783 1.00 94.62 852 THR A O 1
ATOM 6335 N N . ASN A 1 853 ? 1.380 -1.023 -19.759 1.00 91.31 853 ASN A N 1
ATOM 6336 C CA . ASN A 1 853 ? 0.335 -0.297 -20.492 1.00 91.31 853 ASN A CA 1
ATOM 6337 C C . ASN A 1 853 ? 0.411 1.238 -20.324 1.00 91.31 853 ASN A C 1
ATOM 6339 O O . ASN A 1 853 ? -0.556 1.876 -19.904 1.00 91.31 853 ASN A O 1
ATOM 6343 N N . GLY A 1 854 ? 1.572 1.831 -20.627 1.00 91.12 854 GLY A N 1
ATOM 6344 C CA . GLY A 1 854 ? 1.817 3.280 -20.559 1.00 91.12 854 GLY A CA 1
ATOM 6345 C C . GLY A 1 854 ? 2.440 3.788 -19.255 1.00 91.12 854 GLY A C 1
ATOM 6346 O O . GLY A 1 854 ? 2.910 4.923 -19.211 1.00 91.12 854 GLY A O 1
ATOM 6347 N N . ARG A 1 855 ? 2.497 2.970 -18.196 1.00 92.88 855 ARG A N 1
ATOM 6348 C CA . ARG A 1 855 ? 3.142 3.358 -16.927 1.00 92.88 855 ARG A CA 1
ATOM 6349 C C . ARG A 1 855 ? 4.653 3.206 -17.016 1.00 92.88 855 ARG A C 1
ATOM 6351 O O . ARG A 1 855 ? 5.153 2.324 -17.715 1.00 92.88 855 ARG A O 1
ATOM 6358 N N . ASN A 1 856 ? 5.385 4.027 -16.272 1.00 95.62 856 ASN A N 1
ATOM 6359 C CA . ASN A 1 856 ? 6.832 3.874 -16.172 1.00 95.62 856 ASN A CA 1
ATOM 6360 C C . ASN A 1 856 ? 7.181 2.555 -15.469 1.00 95.62 856 ASN A C 1
ATOM 6362 O O . ASN A 1 856 ? 6.412 2.054 -14.646 1.00 95.62 856 ASN A O 1
ATOM 6366 N N . ILE A 1 857 ? 8.371 2.037 -15.745 1.00 97.56 857 ILE A N 1
ATOM 6367 C CA . ILE A 1 857 ? 8.970 0.934 -15.000 1.00 97.56 857 ILE A CA 1
ATOM 6368 C C . ILE A 1 857 ? 10.391 1.296 -14.575 1.00 97.56 857 ILE A C 1
ATOM 6370 O O . ILE A 1 857 ? 11.147 1.897 -15.343 1.00 97.56 857 ILE A O 1
ATOM 6374 N N . SER A 1 858 ? 10.733 0.946 -13.339 1.00 98.12 858 SER A N 1
ATOM 6375 C CA . SER A 1 858 ? 12.083 1.055 -12.793 1.00 98.12 858 SER A CA 1
ATOM 6376 C C . SER A 1 858 ? 12.506 -0.297 -12.235 1.00 98.12 858 SER A C 1
ATOM 6378 O O . SER A 1 858 ? 11.756 -0.886 -11.462 1.00 98.12 858 SER A O 1
ATOM 6380 N N . ILE A 1 859 ? 13.681 -0.789 -12.614 1.00 98.50 859 ILE A N 1
ATOM 6381 C CA . ILE A 1 859 ? 14.277 -2.004 -12.050 1.00 98.50 859 ILE A CA 1
ATOM 6382 C C . ILE A 1 859 ? 15.693 -1.671 -11.589 1.00 98.50 859 ILE A C 1
ATOM 6384 O O . ILE A 1 859 ? 16.480 -1.150 -12.378 1.00 98.50 859 ILE A O 1
ATOM 6388 N N . SER A 1 860 ? 16.029 -1.968 -10.340 1.00 98.06 860 SER A N 1
ATOM 6389 C CA . SER A 1 860 ? 17.385 -1.818 -9.811 1.00 98.06 860 SER A CA 1
ATOM 6390 C C . SER A 1 860 ? 17.840 -3.042 -9.026 1.00 98.06 860 SER A C 1
ATOM 6392 O O . SER A 1 860 ? 17.007 -3.809 -8.551 1.00 98.06 860 SER A O 1
ATOM 6394 N N . GLY A 1 861 ? 19.156 -3.223 -8.923 1.00 97.12 861 GLY A N 1
ATOM 6395 C CA . GLY A 1 861 ? 19.804 -4.272 -8.133 1.00 97.12 861 GLY A CA 1
ATOM 6396 C C . GLY A 1 861 ? 21.320 -4.266 -8.304 1.00 97.12 861 GLY A C 1
ATOM 6397 O O . GLY A 1 861 ? 21.855 -3.487 -9.092 1.00 97.12 861 GLY A O 1
ATOM 6398 N N . ALA A 1 862 ? 22.016 -5.182 -7.640 1.00 96.12 862 ALA A N 1
ATOM 6399 C CA . ALA A 1 862 ? 23.421 -5.485 -7.891 1.00 96.12 862 ALA A CA 1
ATOM 6400 C C . ALA A 1 862 ? 23.642 -5.953 -9.333 1.00 96.12 862 ALA A C 1
ATOM 6402 O O . ALA A 1 862 ? 24.586 -5.525 -9.992 1.00 96.12 862 ALA A O 1
ATOM 6403 N N . SER A 1 863 ? 22.738 -6.784 -9.857 1.00 97.06 863 SER A N 1
ATOM 6404 C CA . SER A 1 863 ? 22.685 -7.195 -11.265 1.00 97.06 863 SER A CA 1
ATOM 6405 C C . SER A 1 863 ? 21.240 -7.388 -11.729 1.00 97.06 863 SER A C 1
ATOM 6407 O O . SER A 1 863 ? 20.334 -7.563 -10.910 1.00 97.06 863 SER A O 1
ATOM 6409 N N . ILE A 1 864 ? 21.010 -7.337 -13.046 1.00 98.44 864 ILE A N 1
ATOM 6410 C CA . ILE A 1 864 ? 19.673 -7.467 -13.638 1.00 98.44 864 ILE A CA 1
ATOM 6411 C C . ILE A 1 864 ? 19.710 -8.479 -14.783 1.00 98.44 864 ILE A C 1
ATOM 6413 O O . ILE A 1 864 ? 20.393 -8.278 -15.785 1.00 98.44 864 ILE A O 1
ATOM 6417 N N . THR A 1 865 ? 18.901 -9.530 -14.679 1.00 98.31 865 THR A N 1
ATOM 6418 C CA . THR A 1 865 ? 18.553 -10.423 -15.791 1.00 98.31 865 THR A CA 1
ATOM 6419 C C . THR A 1 865 ? 17.049 -10.362 -16.023 1.00 98.31 865 THR A C 1
ATOM 6421 O O . THR A 1 865 ? 16.269 -10.794 -15.181 1.00 98.31 865 THR A O 1
ATOM 6424 N N . ALA A 1 866 ? 16.622 -9.831 -17.162 1.00 97.12 866 ALA A N 1
ATOM 6425 C CA . ALA A 1 866 ? 15.217 -9.677 -17.516 1.00 97.12 866 ALA A CA 1
ATOM 6426 C C . ALA A 1 866 ? 14.902 -10.288 -18.893 1.00 97.12 866 ALA A C 1
ATOM 6428 O O . ALA A 1 866 ? 15.766 -10.418 -19.755 1.00 97.12 866 ALA A O 1
ATOM 6429 N N . GLY A 1 867 ? 13.641 -10.651 -19.113 1.00 97.19 867 GLY A N 1
ATOM 6430 C CA . GLY A 1 867 ? 13.079 -10.882 -20.446 1.00 97.19 867 GLY A CA 1
ATOM 6431 C C . GLY A 1 867 ? 12.672 -9.573 -21.126 1.00 97.19 867 GLY A C 1
ATOM 6432 O O . GLY A 1 867 ? 13.405 -8.588 -21.102 1.00 97.19 867 GLY A O 1
ATOM 6433 N N . ASN A 1 868 ? 11.494 -9.545 -21.741 1.00 98.38 868 ASN A N 1
ATOM 6434 C CA . ASN A 1 868 ? 10.973 -8.373 -22.441 1.00 98.38 868 ASN A CA 1
ATOM 6435 C C . ASN A 1 868 ? 10.280 -7.389 -21.483 1.00 98.38 868 ASN A C 1
ATOM 6437 O O . ASN A 1 868 ? 9.626 -7.779 -20.515 1.00 98.38 868 ASN A O 1
ATOM 6441 N N . ILE A 1 869 ? 10.351 -6.096 -21.791 1.00 98.62 869 ILE A N 1
ATOM 6442 C CA . ILE A 1 869 ? 9.660 -5.035 -21.051 1.00 98.62 869 ILE A CA 1
ATOM 6443 C C . ILE A 1 869 ? 8.861 -4.189 -22.038 1.00 98.62 869 ILE A C 1
ATOM 6445 O O . ILE A 1 869 ? 9.398 -3.685 -23.023 1.00 98.62 869 ILE A O 1
ATOM 6449 N N . ASN A 1 870 ? 7.568 -4.024 -21.776 1.00 98.12 870 ASN A N 1
ATOM 6450 C CA . ASN A 1 870 ? 6.631 -3.330 -22.644 1.00 98.12 870 ASN A CA 1
ATOM 6451 C C . ASN A 1 870 ? 5.814 -2.283 -21.872 1.00 98.12 870 ASN A C 1
ATOM 6453 O O . ASN A 1 870 ? 4.837 -2.582 -21.189 1.00 98.12 870 ASN A O 1
ATOM 6457 N N . THR A 1 871 ? 6.190 -1.025 -22.028 1.00 97.31 871 THR A N 1
ATOM 6458 C CA . THR A 1 871 ? 5.495 0.139 -21.474 1.00 97.31 871 THR A CA 1
ATOM 6459 C C . THR A 1 871 ? 4.720 0.914 -22.546 1.00 97.31 871 THR A C 1
ATOM 6461 O O . THR A 1 871 ? 4.235 2.016 -22.279 1.00 97.31 871 THR A O 1
ATOM 6464 N N . SER A 1 872 ? 4.602 0.360 -23.761 1.00 96.06 872 SER A N 1
ATOM 6465 C CA . SER A 1 872 ? 3.921 1.011 -24.883 1.00 96.06 872 SER A CA 1
ATOM 6466 C C . SER A 1 872 ? 2.429 1.237 -24.630 1.00 96.06 872 SER A C 1
ATOM 6468 O O . SER A 1 872 ? 1.791 0.551 -23.826 1.00 96.06 872 SER A O 1
ATOM 6470 N N . ILE A 1 873 ? 1.869 2.228 -25.324 1.00 93.00 873 ILE A N 1
ATOM 6471 C CA . ILE A 1 873 ? 0.444 2.568 -25.262 1.00 93.00 873 ILE A CA 1
ATOM 6472 C C . ILE A 1 873 ? -0.056 3.078 -26.620 1.00 93.00 873 ILE A C 1
ATOM 6474 O O . ILE A 1 873 ? 0.710 3.557 -27.455 1.00 93.00 873 ILE A O 1
ATOM 6478 N N . GLY A 1 874 ? -1.364 2.975 -26.859 1.00 89.25 874 GLY A N 1
ATOM 6479 C CA . GLY A 1 874 ? -1.997 3.402 -28.111 1.00 89.25 874 GLY A CA 1
ATOM 6480 C C . GLY A 1 874 ? -2.327 4.897 -28.212 1.00 89.25 874 GLY A C 1
ATOM 6481 O O . GLY A 1 874 ? -2.884 5.310 -29.220 1.00 89.25 874 GLY A O 1
ATOM 6482 N N . PHE A 1 875 ? -2.069 5.709 -27.182 1.00 84.62 875 PHE A N 1
ATOM 6483 C CA . PHE A 1 875 ? -2.308 7.160 -27.203 1.00 84.62 875 PHE A CA 1
ATOM 6484 C C . PHE A 1 875 ? -1.539 7.869 -26.078 1.00 84.62 875 PHE A C 1
ATOM 6486 O O . PHE A 1 875 ? -1.317 7.295 -25.015 1.00 84.62 875 PHE A O 1
ATOM 6493 N N . GLY A 1 876 ? -1.169 9.137 -26.283 1.00 88.19 876 GLY A N 1
ATOM 6494 C CA . GLY A 1 876 ? -0.497 9.946 -25.262 1.00 88.19 876 GLY A CA 1
ATOM 6495 C C . GLY A 1 876 ? 1.005 9.666 -25.157 1.00 88.19 876 GLY A C 1
ATOM 6496 O O . GLY A 1 876 ? 1.725 9.791 -26.147 1.00 88.19 876 GLY A O 1
ATOM 6497 N N . SER A 1 877 ? 1.487 9.342 -23.955 1.00 90.12 877 SER A N 1
ATOM 6498 C CA . SER A 1 877 ? 2.908 9.089 -23.690 1.00 90.12 877 SER A CA 1
ATOM 6499 C C . SER A 1 877 ? 3.144 7.634 -23.311 1.00 90.12 877 SER A C 1
ATOM 6501 O O . SER A 1 877 ? 2.462 7.114 -22.431 1.00 90.12 877 SER A O 1
ATOM 6503 N N . GLY A 1 878 ? 4.137 7.003 -23.931 1.00 92.56 878 GLY A N 1
ATOM 6504 C CA . GLY A 1 878 ? 4.650 5.707 -23.504 1.00 92.56 878 GLY A CA 1
ATOM 6505 C C . GLY A 1 878 ? 5.346 5.838 -22.154 1.00 92.56 878 GLY A C 1
ATOM 6506 O O . GLY A 1 878 ? 5.892 6.899 -21.828 1.00 92.56 878 GLY A O 1
ATOM 6507 N N . GLY A 1 879 ? 5.325 4.768 -21.363 1.00 96.38 879 GLY A N 1
ATOM 6508 C CA . GLY A 1 879 ? 6.007 4.748 -20.073 1.00 96.38 879 GLY A CA 1
ATOM 6509 C C . GLY A 1 879 ? 7.520 4.661 -20.251 1.00 96.38 879 GLY A C 1
ATOM 6510 O O . GLY A 1 879 ? 8.008 3.953 -21.130 1.00 96.38 879 GLY A O 1
ATOM 6511 N N . SER A 1 880 ? 8.287 5.362 -19.424 1.00 98.06 880 SER A N 1
ATOM 6512 C CA . SER A 1 880 ? 9.750 5.255 -19.444 1.00 98.06 880 SER A CA 1
ATOM 6513 C C . SER A 1 880 ? 10.217 3.938 -18.818 1.00 98.06 880 SER A C 1
ATOM 6515 O O . SER A 1 880 ? 9.621 3.470 -17.850 1.00 98.06 880 SER A O 1
ATOM 6517 N N . ILE A 1 881 ? 11.291 3.362 -19.355 1.00 98.69 881 ILE A N 1
ATOM 6518 C CA . ILE A 1 881 ? 11.948 2.148 -18.860 1.00 98.69 881 ILE A CA 1
ATOM 6519 C C . ILE A 1 881 ? 13.295 2.555 -18.269 1.00 98.69 881 ILE A C 1
ATOM 6521 O O . ILE A 1 881 ? 14.134 3.088 -18.990 1.00 98.69 881 ILE A O 1
ATOM 6525 N N . ASN A 1 882 ? 13.515 2.299 -16.980 1.00 98.56 882 ASN A N 1
ATOM 6526 C CA . ASN A 1 882 ? 14.788 2.568 -16.310 1.00 98.56 882 ASN A CA 1
ATOM 6527 C C . ASN A 1 882 ? 15.317 1.282 -15.671 1.00 98.56 882 ASN A C 1
ATOM 6529 O O . ASN A 1 882 ? 14.642 0.716 -14.817 1.00 98.56 882 ASN A O 1
ATOM 6533 N N . LEU A 1 883 ? 16.502 0.820 -16.074 1.00 98.50 883 LEU A N 1
ATOM 6534 C CA . LEU A 1 883 ? 17.182 -0.333 -15.476 1.00 98.50 883 LEU A CA 1
ATOM 6535 C C . LEU A 1 883 ? 18.539 0.115 -14.920 1.00 98.50 883 LEU A C 1
ATOM 6537 O O . LEU A 1 883 ? 19.314 0.743 -15.642 1.00 98.50 883 LEU A O 1
ATOM 6541 N N . SER A 1 884 ? 18.834 -0.202 -13.661 1.00 97.88 884 SER A N 1
ATOM 6542 C CA . SER A 1 884 ? 20.057 0.236 -12.981 1.00 97.88 884 SER A CA 1
ATOM 6543 C C . SER A 1 884 ? 20.724 -0.905 -12.212 1.00 97.88 884 SER A C 1
ATOM 6545 O O . SER A 1 884 ? 20.228 -1.303 -11.163 1.00 97.88 884 SER A O 1
ATOM 6547 N N . ALA A 1 885 ? 21.863 -1.398 -12.698 1.00 97.19 885 ALA A N 1
ATOM 6548 C CA . ALA A 1 885 ? 22.702 -2.358 -11.986 1.00 97.19 885 ALA A CA 1
ATOM 6549 C C . ALA A 1 885 ? 23.887 -1.645 -11.308 1.00 97.19 885 ALA A C 1
ATOM 6551 O O . ALA A 1 885 ? 24.660 -0.960 -11.987 1.00 97.19 885 ALA A O 1
ATOM 6552 N N . SER A 1 886 ? 24.043 -1.784 -9.986 1.00 94.00 886 SER A N 1
ATOM 6553 C CA . SER A 1 886 ? 25.093 -1.083 -9.227 1.00 94.00 886 SER A CA 1
ATOM 6554 C C . SER A 1 886 ? 26.494 -1.591 -9.580 1.00 94.00 886 SER A C 1
ATOM 6556 O O . SER A 1 886 ? 27.361 -0.788 -9.927 1.00 94.00 886 SER A O 1
ATOM 6558 N N . VAL A 1 887 ? 26.698 -2.914 -9.580 1.00 91.81 887 VAL A N 1
ATOM 6559 C CA . VAL A 1 887 ? 28.020 -3.542 -9.784 1.00 91.81 887 VAL A CA 1
ATOM 6560 C C . VAL A 1 887 ? 28.095 -4.534 -10.942 1.00 91.81 887 VAL A C 1
ATOM 6562 O O . VAL A 1 887 ? 29.160 -4.722 -11.530 1.00 91.81 887 VAL A O 1
ATOM 6565 N N . GLY A 1 888 ? 26.980 -5.174 -11.274 1.00 93.19 888 GLY A N 1
ATOM 6566 C CA . GLY A 1 888 ? 26.895 -6.280 -12.216 1.00 93.19 888 GLY A CA 1
ATOM 6567 C C . GLY A 1 888 ? 26.305 -5.901 -13.569 1.00 93.19 888 GLY A C 1
ATOM 6568 O O . GLY A 1 888 ? 26.099 -4.730 -13.899 1.00 93.19 888 GLY A O 1
ATOM 6569 N N . ASP A 1 889 ? 26.051 -6.933 -14.368 1.00 96.19 889 ASP A N 1
ATOM 6570 C CA . ASP A 1 889 ? 25.554 -6.805 -15.735 1.00 96.19 889 ASP A CA 1
ATOM 6571 C C . ASP A 1 889 ? 24.043 -6.504 -15.771 1.00 96.19 889 ASP A C 1
ATOM 6573 O O . ASP A 1 889 ? 23.283 -6.892 -14.878 1.00 96.19 889 ASP A O 1
ATOM 6577 N N . ILE A 1 890 ? 23.600 -5.866 -16.858 1.00 98.31 890 ILE A N 1
ATOM 6578 C CA . ILE A 1 890 ? 22.200 -5.845 -17.294 1.00 98.31 890 ILE A CA 1
ATOM 6579 C C . ILE A 1 890 ? 22.080 -6.742 -18.523 1.00 98.31 890 ILE A C 1
ATOM 6581 O O . ILE A 1 890 ? 22.585 -6.406 -19.591 1.00 98.31 890 ILE A O 1
ATOM 6585 N N . THR A 1 891 ? 21.358 -7.852 -18.405 1.00 98.06 891 THR A N 1
ATOM 6586 C CA . THR A 1 891 ? 20.943 -8.683 -19.543 1.00 98.06 891 THR A CA 1
ATOM 6587 C C . THR A 1 891 ? 19.434 -8.577 -19.706 1.00 98.06 891 THR A C 1
ATOM 6589 O O . THR A 1 891 ? 18.699 -8.829 -18.757 1.00 98.06 891 THR A O 1
ATOM 6592 N N . THR A 1 892 ? 18.949 -8.177 -20.883 1.00 97.94 892 THR A N 1
ATOM 6593 C CA . THR A 1 892 ? 17.507 -7.988 -21.113 1.00 97.94 892 THR A CA 1
ATOM 6594 C C . THR A 1 892 ? 17.066 -8.354 -22.533 1.00 97.94 892 THR A C 1
ATOM 6596 O O . THR A 1 892 ? 17.886 -8.466 -23.449 1.00 97.94 892 THR A O 1
ATOM 6599 N N . GLY A 1 893 ? 15.769 -8.602 -22.712 1.00 97.31 893 GLY A N 1
ATOM 6600 C CA . GLY A 1 893 ? 15.124 -8.885 -23.992 1.00 97.31 893 GLY A CA 1
ATOM 6601 C C . GLY A 1 893 ? 14.803 -7.617 -24.786 1.00 97.31 893 GLY A C 1
ATOM 6602 O O . GLY A 1 893 ? 15.607 -6.690 -24.886 1.00 97.31 893 GLY A O 1
ATOM 6603 N N . SER A 1 894 ? 13.615 -7.580 -25.392 1.00 97.88 894 SER A N 1
ATOM 6604 C CA . SER A 1 894 ? 13.118 -6.399 -26.107 1.00 97.88 894 SER A CA 1
ATOM 6605 C C . SER A 1 894 ? 12.553 -5.363 -25.138 1.00 97.88 894 SER A C 1
ATOM 6607 O O . SER A 1 894 ? 11.811 -5.711 -24.220 1.00 97.88 894 SER A O 1
ATOM 6609 N N . LEU A 1 895 ? 12.842 -4.086 -25.384 1.00 98.62 895 LEU A N 1
ATOM 6610 C CA . LEU A 1 895 ? 12.351 -2.957 -24.593 1.00 98.62 895 LEU A CA 1
ATOM 6611 C C . LEU A 1 895 ? 11.453 -2.084 -25.468 1.00 98.62 895 LEU A C 1
ATOM 6613 O O . LEU A 1 895 ? 11.918 -1.485 -26.434 1.00 98.62 895 LEU A O 1
ATOM 6617 N N . ASN A 1 896 ? 10.164 -2.004 -25.155 1.00 98.44 896 ASN A N 1
ATOM 6618 C CA . ASN A 1 896 ? 9.190 -1.276 -25.959 1.00 98.44 896 ASN A CA 1
ATOM 6619 C C . ASN A 1 896 ? 8.476 -0.206 -25.131 1.00 98.44 896 ASN A C 1
ATOM 6621 O O . ASN A 1 896 ? 7.577 -0.521 -24.359 1.00 98.44 896 ASN A O 1
ATOM 6625 N N . SER A 1 897 ? 8.835 1.055 -25.349 1.00 97.88 897 SER A N 1
ATOM 6626 C CA . SER A 1 897 ? 8.202 2.247 -24.772 1.00 97.88 897 SER A CA 1
ATOM 6627 C C . SER A 1 897 ? 7.484 3.098 -25.822 1.00 97.88 897 SER A C 1
ATOM 6629 O O . SER A 1 897 ? 7.194 4.275 -25.600 1.00 97.88 897 SER A O 1
ATOM 6631 N N . SER A 1 898 ? 7.217 2.518 -26.994 1.00 97.62 898 SER A N 1
ATOM 6632 C CA . SER A 1 898 ? 6.666 3.242 -28.135 1.00 97.62 898 SER A CA 1
ATOM 6633 C C . SER A 1 898 ? 5.214 3.681 -27.943 1.00 97.62 898 SER A C 1
ATOM 6635 O O . SER A 1 898 ? 4.479 3.176 -27.092 1.00 97.62 898 SER A O 1
ATOM 6637 N N . VAL A 1 899 ? 4.785 4.623 -28.779 1.00 96.00 899 VAL A N 1
ATOM 6638 C CA . VAL A 1 899 ? 3.382 5.024 -28.894 1.00 96.00 899 VAL A CA 1
ATOM 6639 C C . VAL A 1 899 ? 2.941 4.924 -30.340 1.00 96.00 899 VAL A C 1
ATOM 6641 O O . VAL A 1 899 ? 3.602 5.449 -31.235 1.00 96.00 899 VAL A O 1
ATOM 6644 N N . ASN A 1 900 ? 1.794 4.286 -30.560 1.00 91.88 900 ASN A N 1
ATOM 6645 C CA . ASN A 1 900 ? 1.121 4.257 -31.854 1.00 91.88 900 ASN A CA 1
ATOM 6646 C C . ASN A 1 900 ? -0.263 4.893 -31.710 1.00 91.88 900 ASN A C 1
ATOM 6648 O O . ASN A 1 900 ? -1.241 4.222 -31.384 1.00 91.88 900 ASN A O 1
ATOM 6652 N N . SER A 1 901 ? -0.306 6.210 -31.898 1.00 85.81 901 SER A N 1
ATOM 6653 C CA . SER A 1 901 ? -1.493 7.031 -31.703 1.00 85.81 901 SER A CA 1
ATOM 6654 C C . SER A 1 901 ? -2.388 7.030 -32.936 1.00 85.81 901 SER A C 1
ATOM 6656 O O . SER A 1 901 ? -1.997 7.480 -34.011 1.00 85.81 901 SER A O 1
ATOM 6658 N N . THR A 1 902 ? -3.637 6.588 -32.784 1.00 80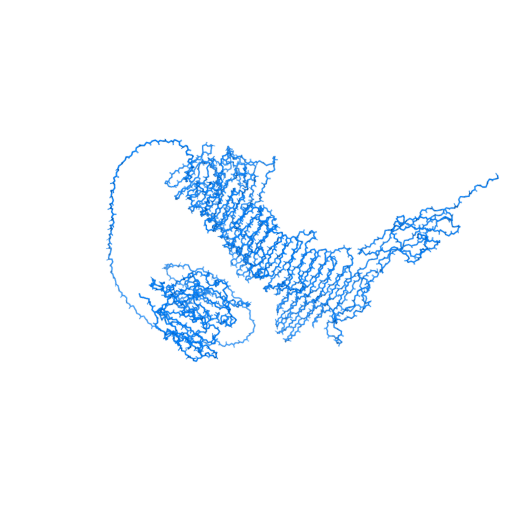.25 902 THR A N 1
ATOM 6659 C CA . THR A 1 902 ? -4.622 6.682 -33.879 1.00 80.25 902 THR A CA 1
ATOM 6660 C C . THR A 1 902 ? -5.037 8.136 -34.149 1.00 80.25 902 THR A C 1
ATOM 6662 O O . THR A 1 902 ? -5.397 8.475 -35.273 1.00 80.25 902 THR A O 1
ATOM 6665 N N . PHE A 1 903 ? -4.981 9.008 -33.136 1.00 79.50 903 PHE A N 1
ATOM 6666 C CA . PHE A 1 903 ? -5.251 10.442 -33.250 1.00 79.50 903 PHE A CA 1
ATOM 6667 C C . PHE A 1 903 ? -4.607 11.214 -32.089 1.00 79.50 903 PHE A C 1
ATOM 6669 O O . PHE A 1 903 ? -4.659 10.786 -30.939 1.00 79.50 903 PHE A O 1
ATOM 6676 N N . GLY A 1 904 ? -4.058 12.397 -32.368 1.00 84.50 904 GLY A N 1
ATOM 6677 C CA . GLY A 1 904 ? -3.481 13.274 -31.341 1.00 84.50 904 GLY A CA 1
ATOM 6678 C C . GLY A 1 904 ? -1.976 13.089 -31.131 1.00 84.50 904 GLY A C 1
ATOM 6679 O O . GLY A 1 904 ? -1.357 12.233 -31.756 1.00 84.50 904 GLY A O 1
ATOM 6680 N N . SER A 1 905 ? -1.385 13.924 -30.271 1.00 89.81 905 SER A N 1
ATOM 6681 C CA . SER A 1 905 ? 0.059 13.924 -29.993 1.00 89.81 905 SER A CA 1
ATOM 6682 C C . SER A 1 905 ? 0.531 12.595 -29.396 1.00 89.81 905 SER A C 1
ATOM 6684 O O . SER A 1 905 ? -0.209 11.947 -28.652 1.00 89.81 905 SER A O 1
ATOM 6686 N N . ALA A 1 906 ? 1.768 12.211 -29.705 1.00 93.19 906 ALA A N 1
ATOM 6687 C CA . ALA A 1 906 ? 2.372 10.971 -29.227 1.00 93.19 906 ALA A CA 1
ATOM 6688 C C . ALA A 1 906 ? 3.809 11.208 -28.758 1.00 93.19 906 ALA A C 1
ATOM 6690 O O . ALA A 1 906 ? 4.607 11.791 -29.489 1.00 93.19 906 ALA A O 1
ATOM 6691 N N . THR A 1 907 ? 4.157 10.703 -27.580 1.00 95.50 907 THR A N 1
ATOM 6692 C CA . THR A 1 907 ? 5.527 10.779 -27.058 1.00 95.50 907 THR A CA 1
ATOM 6693 C C . THR A 1 907 ? 5.995 9.388 -26.662 1.00 95.50 907 THR A C 1
ATOM 6695 O O . THR A 1 907 ? 5.405 8.772 -25.780 1.00 95.50 907 THR A O 1
ATOM 6698 N N . GLY A 1 908 ? 7.041 8.873 -27.303 1.00 96.50 908 GLY A N 1
ATOM 6699 C CA . GLY A 1 908 ? 7.679 7.629 -26.876 1.00 96.50 908 GLY A CA 1
ATOM 6700 C C . GLY A 1 908 ? 8.295 7.793 -25.484 1.00 96.50 908 GLY A C 1
ATOM 6701 O O . GLY A 1 908 ? 8.839 8.849 -25.163 1.00 96.50 908 GLY A O 1
ATOM 6702 N N . GLY A 1 909 ? 8.205 6.763 -24.645 1.00 97.31 909 GLY A N 1
ATOM 6703 C CA . GLY A 1 909 ? 8.845 6.769 -23.329 1.00 97.31 909 GLY A CA 1
ATOM 6704 C C . GLY A 1 909 ? 10.365 6.653 -23.447 1.00 97.31 909 GLY A C 1
ATOM 6705 O O . GLY A 1 909 ? 10.873 5.990 -24.353 1.00 97.31 909 GLY A O 1
ATOM 6706 N N . ASN A 1 910 ? 11.106 7.273 -22.529 1.00 98.44 910 ASN A N 1
ATOM 6707 C CA . ASN A 1 910 ? 12.565 7.163 -22.518 1.00 98.44 910 ASN A CA 1
ATOM 6708 C C . ASN A 1 910 ? 13.003 5.750 -22.104 1.00 98.44 910 ASN A C 1
ATOM 6710 O O . ASN A 1 910 ? 12.312 5.090 -21.330 1.00 98.44 910 ASN A O 1
ATOM 6714 N N . VAL A 1 911 ? 14.165 5.305 -22.576 1.00 98.75 911 VAL A N 1
ATOM 6715 C CA . VAL A 1 911 ? 14.783 4.034 -22.173 1.00 98.75 911 VAL A CA 1
ATOM 6716 C C . VAL A 1 911 ? 16.178 4.319 -21.632 1.00 98.75 911 VAL A C 1
ATOM 6718 O O . VAL A 1 911 ? 17.032 4.789 -22.376 1.00 98.75 911 VAL A O 1
ATOM 6721 N N . THR A 1 912 ? 16.413 4.036 -20.354 1.00 98.69 912 THR A N 1
ATOM 6722 C CA . THR A 1 912 ? 17.687 4.297 -19.671 1.00 98.69 912 THR A CA 1
ATOM 6723 C C . THR A 1 912 ? 18.206 3.020 -19.026 1.00 98.69 912 THR A C 1
ATOM 6725 O O . THR A 1 912 ? 17.541 2.464 -18.155 1.00 98.69 912 THR A O 1
ATOM 6728 N N . LEU A 1 913 ? 19.385 2.557 -19.436 1.00 98.50 913 LEU A N 1
ATOM 6729 C CA . LEU A 1 913 ? 20.093 1.432 -18.824 1.00 98.50 913 LEU A CA 1
ATOM 6730 C C . LEU A 1 913 ? 21.436 1.926 -18.289 1.00 98.50 913 LEU A C 1
ATOM 6732 O O . LEU A 1 913 ? 22.230 2.465 -19.060 1.00 98.50 913 LEU A O 1
ATOM 6736 N N . THR A 1 914 ? 21.699 1.693 -17.006 1.00 97.19 914 THR A N 1
ATOM 6737 C CA . THR A 1 914 ? 22.972 2.020 -16.352 1.00 97.19 914 THR A CA 1
ATOM 6738 C C . THR A 1 914 ? 23.504 0.786 -15.629 1.00 97.19 914 THR A C 1
ATOM 6740 O O . THR A 1 914 ? 22.821 0.265 -14.756 1.00 97.19 914 THR A O 1
ATOM 6743 N N . ALA A 1 915 ? 24.698 0.308 -15.966 1.00 95.81 915 ALA A N 1
ATOM 6744 C CA . ALA A 1 915 ? 25.298 -0.891 -15.381 1.00 95.81 915 ALA A CA 1
ATOM 6745 C C . ALA A 1 915 ? 26.718 -0.622 -14.861 1.00 95.81 915 ALA A C 1
ATOM 6747 O O . ALA A 1 915 ? 27.485 0.106 -15.493 1.00 95.81 915 ALA A O 1
ATOM 6748 N N . GLY A 1 916 ? 27.080 -1.235 -13.728 1.00 91.06 916 GLY A N 1
ATOM 6749 C CA . GLY A 1 916 ? 28.483 -1.392 -13.309 1.00 91.06 916 GLY A CA 1
ATOM 6750 C C . GLY A 1 916 ? 29.227 -2.479 -14.103 1.00 91.06 916 GLY A C 1
ATOM 6751 O O . GLY A 1 916 ? 30.458 -2.493 -14.164 1.00 91.06 916 GLY A O 1
ATOM 6752 N N . GLY A 1 917 ? 28.472 -3.382 -14.734 1.00 92.56 917 GLY A N 1
ATOM 6753 C CA . GLY A 1 917 ? 28.932 -4.430 -15.638 1.00 92.56 917 GLY A CA 1
ATOM 6754 C C . GLY A 1 917 ? 28.597 -4.168 -17.113 1.00 92.56 917 GLY A C 1
ATOM 6755 O O . GLY A 1 917 ? 28.465 -3.031 -17.557 1.00 92.56 917 GLY A O 1
ATOM 6756 N N . ASN A 1 918 ? 28.467 -5.239 -17.894 1.00 94.19 918 ASN A N 1
ATOM 6757 C CA . ASN A 1 918 ? 28.058 -5.187 -19.299 1.00 94.19 918 ASN A CA 1
ATOM 6758 C C . ASN A 1 918 ? 26.562 -4.867 -19.451 1.00 94.19 918 ASN A C 1
ATOM 6760 O O . ASN A 1 918 ? 25.752 -5.195 -18.585 1.00 94.19 918 ASN A O 1
ATOM 6764 N N . ILE A 1 919 ? 26.177 -4.325 -20.608 1.00 97.06 919 ILE A N 1
ATOM 6765 C CA . ILE A 1 919 ? 24.777 -4.265 -21.050 1.00 97.06 919 ILE A CA 1
ATOM 6766 C C . ILE A 1 919 ? 24.604 -5.194 -22.256 1.00 97.06 919 ILE A C 1
ATOM 6768 O O . ILE A 1 919 ? 25.167 -4.944 -23.320 1.00 97.06 919 ILE A O 1
ATOM 6772 N N . ASN A 1 920 ? 23.794 -6.242 -22.108 1.00 96.69 920 ASN A N 1
ATOM 6773 C CA . ASN A 1 920 ? 23.519 -7.243 -23.138 1.00 96.69 920 ASN A CA 1
ATOM 6774 C C . ASN A 1 920 ? 22.025 -7.271 -23.492 1.00 96.69 920 ASN A C 1
ATOM 6776 O O . ASN A 1 920 ? 21.210 -7.855 -22.775 1.00 96.69 920 ASN A O 1
ATOM 6780 N N . LEU A 1 921 ? 21.654 -6.654 -24.616 1.00 95.94 921 LEU A N 1
ATOM 6781 C CA . LEU A 1 921 ? 20.287 -6.670 -25.141 1.00 95.94 921 LEU A CA 1
ATOM 6782 C C . LEU A 1 921 ? 20.131 -7.763 -26.204 1.00 95.94 921 LEU A C 1
ATOM 6784 O O . LEU A 1 921 ? 20.645 -7.662 -27.317 1.00 95.94 921 LEU A O 1
ATOM 6788 N N . THR A 1 922 ? 19.353 -8.789 -25.867 1.00 93.44 922 THR A N 1
ATOM 6789 C CA . THR A 1 922 ? 18.986 -9.896 -26.770 1.00 93.44 922 THR A CA 1
ATOM 6790 C C . THR A 1 922 ? 17.766 -9.579 -27.642 1.00 93.44 922 THR A C 1
ATOM 6792 O O . THR A 1 922 ? 17.375 -10.391 -28.477 1.00 93.44 922 THR A O 1
ATOM 6795 N N . GLY A 1 923 ? 17.165 -8.397 -27.464 1.00 93.19 923 GLY A N 1
ATOM 6796 C CA . GLY A 1 923 ? 16.039 -7.882 -28.239 1.00 93.19 923 GLY A CA 1
ATOM 6797 C C . GLY A 1 923 ? 16.271 -6.465 -28.771 1.00 93.19 923 GLY A C 1
ATOM 6798 O O . GLY A 1 923 ? 17.349 -5.883 -28.631 1.00 93.19 923 GLY A O 1
ATOM 6799 N N . ALA A 1 924 ? 15.245 -5.903 -29.413 1.00 95.75 924 ALA A N 1
ATOM 6800 C CA . ALA A 1 924 ? 15.271 -4.533 -29.925 1.00 95.75 924 ALA A CA 1
ATOM 6801 C C . ALA A 1 924 ? 14.741 -3.526 -28.891 1.00 95.75 924 ALA A C 1
ATOM 6803 O O . ALA A 1 924 ? 13.827 -3.834 -28.125 1.00 95.75 924 ALA A O 1
ATOM 6804 N N . ILE A 1 925 ? 15.262 -2.299 -28.929 1.00 98.31 925 ILE A N 1
ATOM 6805 C CA . ILE A 1 925 ? 14.691 -1.140 -28.239 1.00 98.31 925 ILE A CA 1
ATOM 6806 C C . ILE A 1 925 ? 13.766 -0.401 -29.211 1.00 98.31 925 ILE A C 1
ATOM 6808 O O . ILE A 1 925 ? 14.167 -0.058 -30.326 1.00 98.31 925 ILE A O 1
ATOM 6812 N N . ASN A 1 926 ? 12.535 -0.120 -28.791 1.00 97.94 926 ASN A N 1
ATOM 6813 C CA . ASN A 1 926 ? 11.587 0.708 -29.524 1.00 97.94 926 ASN A CA 1
ATOM 6814 C C . ASN A 1 926 ? 10.967 1.776 -28.613 1.00 97.94 926 ASN A C 1
ATOM 6816 O O . ASN A 1 926 ? 10.019 1.508 -27.882 1.00 97.94 926 ASN A O 1
ATOM 6820 N N . ALA A 1 927 ? 11.482 2.996 -28.721 1.00 97.88 927 ALA A N 1
ATOM 6821 C CA . ALA A 1 927 ? 10.996 4.220 -28.094 1.00 97.88 927 ALA A CA 1
ATOM 6822 C C . ALA A 1 927 ? 10.323 5.157 -29.117 1.00 97.88 927 ALA A C 1
ATOM 6824 O O . ALA A 1 927 ? 10.295 6.373 -28.942 1.00 97.88 927 ALA A O 1
ATOM 6825 N N . SER A 1 928 ? 9.823 4.620 -30.233 1.00 97.38 928 SER A N 1
ATOM 6826 C CA . SER A 1 928 ? 9.288 5.439 -31.326 1.00 97.38 928 SER A CA 1
ATOM 6827 C C . SER A 1 928 ? 7.915 6.041 -31.010 1.00 97.38 928 SER A C 1
ATOM 6829 O O . SER A 1 928 ? 7.141 5.492 -30.229 1.00 97.38 928 SER A O 1
ATOM 6831 N N . ALA A 1 929 ? 7.575 7.137 -31.683 1.00 96.00 929 ALA A N 1
ATOM 6832 C CA . ALA A 1 929 ? 6.248 7.737 -31.675 1.00 96.00 929 ALA A CA 1
ATOM 6833 C C . ALA A 1 929 ? 5.675 7.792 -33.094 1.00 96.00 929 ALA A C 1
ATOM 6835 O O . ALA A 1 929 ? 6.257 8.387 -34.001 1.00 96.00 929 ALA A O 1
ATOM 6836 N N . PHE A 1 930 ? 4.506 7.198 -33.285 1.00 92.44 930 PHE A N 1
ATOM 6837 C CA . PHE A 1 930 ? 3.739 7.290 -34.519 1.00 92.44 930 PHE A CA 1
ATOM 6838 C C . PHE A 1 930 ? 2.382 7.921 -34.229 1.00 92.44 930 PHE A C 1
ATOM 6840 O O . PHE A 1 930 ? 1.755 7.591 -33.219 1.00 92.44 930 PHE A O 1
ATOM 6847 N N . GLY A 1 931 ? 1.894 8.786 -35.119 1.00 87.88 931 GLY A N 1
ATOM 6848 C CA . GLY A 1 931 ? 0.495 9.177 -35.042 1.00 87.88 931 GLY A CA 1
ATOM 6849 C C . GLY A 1 931 ? -0.090 9.918 -36.235 1.00 87.88 931 GLY A C 1
ATOM 6850 O O . GLY A 1 931 ? 0.595 10.270 -37.200 1.00 87.88 931 GLY A O 1
ATOM 6851 N N . PHE A 1 932 ? -1.404 10.138 -36.146 1.00 85.50 932 PHE A N 1
ATOM 6852 C CA . PHE A 1 932 ? -2.198 10.849 -37.145 1.00 85.50 932 PHE A CA 1
ATOM 6853 C C . PHE A 1 932 ? -2.739 12.184 -36.596 1.00 85.50 932 PHE A C 1
ATOM 6855 O O . PHE A 1 932 ? -3.324 12.241 -35.511 1.00 85.50 932 PHE A O 1
ATOM 6862 N N . ALA A 1 933 ? -2.560 13.272 -37.346 1.00 82.94 933 ALA A N 1
ATOM 6863 C CA . ALA A 1 933 ? -2.961 14.633 -36.992 1.00 82.94 933 ALA A CA 1
ATOM 6864 C C . ALA A 1 933 ? -4.229 15.088 -37.747 1.00 82.94 933 ALA A C 1
ATOM 6866 O O . ALA A 1 933 ? -4.334 14.944 -38.968 1.00 82.94 933 ALA A O 1
ATOM 6867 N N . PHE A 1 934 ? -5.171 15.711 -37.030 1.00 80.19 934 PHE A N 1
ATOM 6868 C CA . PHE A 1 934 ? -6.392 16.316 -37.586 1.00 80.19 934 PHE A CA 1
ATOM 6869 C C . PHE A 1 934 ? -6.452 17.810 -37.235 1.00 80.19 934 PHE A C 1
ATOM 6871 O O . PHE A 1 934 ? -7.076 18.202 -36.252 1.00 80.19 934 PHE A O 1
ATOM 6878 N N . GLY A 1 935 ? -5.786 18.655 -38.023 1.00 76.56 935 GLY A N 1
ATOM 6879 C CA . GLY A 1 935 ? -5.631 20.089 -37.752 1.00 76.56 935 GLY A CA 1
ATOM 6880 C C . GLY A 1 935 ? -4.209 20.476 -37.334 1.00 76.56 935 GLY A C 1
ATOM 6881 O O . GLY A 1 935 ? -3.253 19.746 -37.584 1.00 76.56 935 GLY A O 1
ATOM 6882 N N . SER A 1 936 ? -4.049 21.659 -36.743 1.00 79.06 936 SER A N 1
ATOM 6883 C CA . SER A 1 936 ? -2.747 22.228 -36.360 1.00 79.06 936 SER A CA 1
ATOM 6884 C C . SER A 1 936 ? -2.421 22.026 -34.877 1.00 79.06 936 SER A C 1
ATOM 6886 O O . SER A 1 936 ? -3.322 22.102 -34.045 1.00 79.06 936 SER A O 1
ATOM 6888 N N . GLY A 1 937 ? -1.133 21.899 -34.537 1.00 80.25 937 GLY A N 1
ATOM 6889 C CA . GLY A 1 937 ? -0.649 21.933 -33.144 1.00 80.25 937 GLY A CA 1
ATOM 6890 C C . GLY A 1 937 ? -0.372 20.566 -32.510 1.00 80.25 937 GLY A C 1
ATOM 6891 O O . GLY A 1 937 ? -0.267 20.474 -31.289 1.00 80.25 937 GLY A O 1
ATOM 6892 N N . TYR A 1 938 ? -0.248 19.514 -33.322 1.00 87.50 938 TYR A N 1
ATOM 6893 C CA . TYR A 1 938 ? 0.106 18.169 -32.862 1.00 87.50 938 TYR A CA 1
ATOM 6894 C C . TYR A 1 938 ? 1.621 17.947 -32.868 1.00 87.50 938 TYR A C 1
ATOM 6896 O O . TYR A 1 938 ? 2.317 18.390 -33.784 1.00 87.50 938 TYR A O 1
ATOM 6904 N N . GLY A 1 939 ? 2.114 17.236 -31.852 1.00 91.44 939 GLY A N 1
ATOM 6905 C CA . GLY A 1 939 ? 3.526 16.899 -31.694 1.00 91.44 939 GLY A CA 1
ATOM 6906 C C . GLY A 1 939 ? 3.733 15.397 -31.537 1.00 91.44 939 GLY A C 1
ATOM 6907 O O . GLY A 1 939 ? 3.049 14.749 -30.745 1.00 91.44 939 GLY A O 1
ATOM 6908 N N . PHE A 1 940 ? 4.687 14.859 -32.286 1.00 94.00 940 PHE A N 1
ATOM 6909 C CA . PHE A 1 940 ? 5.162 13.488 -32.184 1.00 94.00 940 PHE A CA 1
ATOM 6910 C C . PHE A 1 940 ? 6.635 13.520 -31.793 1.00 94.00 940 PHE A C 1
ATOM 6912 O O . PHE A 1 940 ? 7.433 14.150 -32.487 1.00 94.00 940 PHE A O 1
ATOM 6919 N N . THR A 1 941 ? 7.001 12.858 -30.701 1.00 95.75 941 THR A N 1
ATOM 6920 C CA . THR A 1 941 ? 8.374 12.886 -30.185 1.00 95.75 941 THR A CA 1
ATOM 6921 C C . THR A 1 941 ? 8.839 11.478 -29.843 1.00 95.75 941 THR A C 1
ATOM 6923 O O . THR A 1 941 ? 8.218 10.814 -29.018 1.00 95.75 941 THR A O 1
ATOM 6926 N N . GLY A 1 942 ? 9.921 11.013 -30.468 1.00 96.19 942 GLY A N 1
ATOM 6927 C CA . GLY A 1 942 ? 10.573 9.760 -30.079 1.00 96.19 942 GLY A CA 1
ATOM 6928 C C . GLY A 1 942 ? 11.195 9.885 -28.684 1.00 96.19 942 GLY A C 1
ATOM 6929 O O . GLY A 1 942 ? 11.700 10.946 -28.322 1.00 96.19 942 GLY A O 1
ATOM 6930 N N . GLY A 1 943 ? 11.150 8.820 -27.888 1.00 97.44 943 GLY A N 1
ATOM 6931 C CA . GLY A 1 943 ? 11.746 8.782 -26.552 1.00 97.44 943 GLY A CA 1
ATOM 6932 C C . GLY A 1 943 ? 13.263 8.635 -26.612 1.00 97.44 943 GLY A C 1
ATOM 6933 O O . GLY A 1 943 ? 13.784 7.879 -27.431 1.00 97.44 943 GLY A O 1
ATOM 6934 N N . ASN A 1 944 ? 13.991 9.331 -25.742 1.00 98.12 944 ASN A N 1
ATOM 6935 C CA . ASN A 1 944 ? 15.450 9.239 -25.704 1.00 98.12 944 ASN A CA 1
ATOM 6936 C C . ASN A 1 944 ? 15.899 7.855 -25.217 1.00 98.12 944 ASN A C 1
ATOM 6938 O O . ASN A 1 944 ? 15.279 7.277 -24.323 1.00 98.12 944 ASN A O 1
ATOM 6942 N N . VAL A 1 945 ? 17.003 7.351 -25.765 1.00 98.56 945 VAL A N 1
ATOM 6943 C CA . VAL A 1 945 ? 17.607 6.076 -25.361 1.00 98.56 945 VAL A CA 1
ATOM 6944 C C . VAL A 1 945 ? 19.006 6.335 -24.818 1.00 98.56 945 VAL A C 1
ATOM 6946 O O . VAL A 1 945 ? 19.839 6.886 -25.526 1.00 98.56 945 VAL A O 1
ATOM 6949 N N . THR A 1 946 ? 19.272 5.934 -23.579 1.00 98.50 946 THR A N 1
ATOM 6950 C CA . THR A 1 946 ? 20.567 6.098 -22.911 1.00 98.50 946 THR A CA 1
ATOM 6951 C C . THR A 1 946 ? 21.061 4.748 -22.404 1.00 98.50 946 THR A C 1
ATOM 6953 O O . THR A 1 946 ? 20.389 4.126 -21.588 1.00 98.50 946 THR A O 1
ATOM 6956 N N . LEU A 1 947 ? 22.232 4.300 -22.858 1.00 98.06 947 LEU A N 1
ATOM 6957 C CA . LEU A 1 947 ? 22.899 3.078 -22.395 1.00 98.06 947 LEU A CA 1
ATOM 6958 C C . LEU A 1 947 ? 24.261 3.451 -21.799 1.00 98.06 947 LEU A C 1
ATOM 6960 O O . LEU A 1 947 ? 25.059 4.100 -22.474 1.00 98.06 947 LEU A O 1
ATOM 6964 N N . ARG A 1 948 ? 24.526 3.078 -20.548 1.00 95.50 948 ARG A N 1
ATOM 6965 C CA . ARG A 1 948 ? 25.743 3.445 -19.810 1.00 95.50 948 ARG A CA 1
ATOM 6966 C C . ARG A 1 948 ? 26.316 2.239 -19.070 1.00 95.50 948 ARG A C 1
ATOM 6968 O O . ARG A 1 948 ? 25.662 1.735 -18.167 1.00 95.50 948 ARG A O 1
ATOM 6975 N N . SER A 1 949 ? 27.518 1.786 -19.416 1.00 90.88 949 SER A N 1
ATOM 6976 C CA . SER A 1 949 ? 28.244 0.723 -18.689 1.00 90.88 949 SER A CA 1
ATOM 6977 C C . SER A 1 949 ? 29.429 1.257 -17.869 1.00 90.88 949 SER A C 1
ATOM 6979 O O . SER A 1 949 ? 30.342 0.517 -17.517 1.00 90.88 949 SER A O 1
ATOM 6981 N N . ASP A 1 950 ? 29.425 2.559 -17.574 1.00 80.56 950 ASP A N 1
ATOM 6982 C CA . ASP A 1 950 ? 30.475 3.299 -16.866 1.00 80.56 950 ASP A CA 1
ATOM 6983 C C . A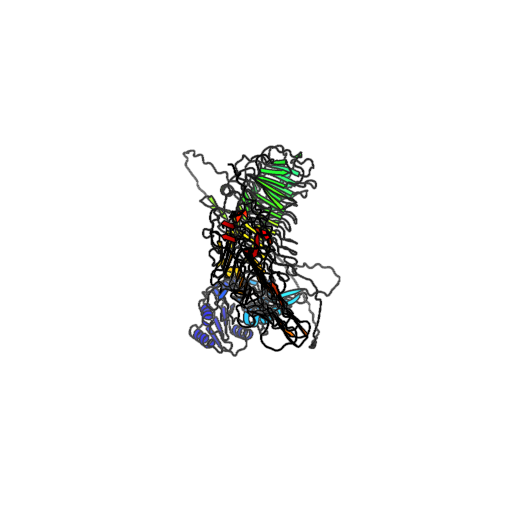SP A 1 950 ? 30.074 3.678 -15.427 1.00 80.56 950 ASP A C 1
ATOM 6985 O O . ASP A 1 950 ? 30.622 4.618 -14.851 1.00 80.56 950 ASP A O 1
ATOM 6989 N N . ASN A 1 951 ? 29.104 2.966 -14.833 1.00 78.88 951 ASN A N 1
ATOM 6990 C CA . ASN A 1 951 ? 28.581 3.287 -13.497 1.00 78.88 951 ASN A CA 1
ATOM 6991 C C . ASN A 1 951 ? 29.651 3.165 -12.395 1.00 78.88 951 ASN A C 1
ATOM 6993 O O . ASN A 1 951 ? 29.572 3.833 -11.367 1.00 78.88 951 ASN A O 1
ATOM 6997 N N . ILE A 1 952 ? 30.678 2.342 -12.627 1.00 71.38 952 ILE A N 1
ATOM 6998 C CA . ILE A 1 952 ? 31.862 2.243 -11.774 1.00 71.38 952 ILE A CA 1
ATOM 6999 C C . ILE A 1 952 ? 33.027 2.943 -12.474 1.00 71.38 952 ILE A C 1
ATOM 7001 O O . ILE A 1 952 ? 33.563 2.454 -13.474 1.00 71.38 952 ILE A O 1
ATOM 7005 N N . SER A 1 953 ? 33.449 4.076 -11.912 1.00 65.56 953 SER A N 1
ATOM 7006 C CA . SER A 1 953 ? 34.612 4.831 -12.381 1.00 65.56 953 SER A CA 1
ATOM 7007 C C . SER A 1 953 ? 35.885 3.978 -12.347 1.00 65.56 953 SER A C 1
ATOM 7009 O O . SER A 1 953 ? 36.180 3.369 -11.319 1.00 65.56 953 SER A O 1
ATOM 7011 N N . GLY A 1 954 ? 36.652 3.967 -13.442 1.00 58.38 954 GLY A N 1
ATOM 7012 C CA . GLY A 1 954 ? 37.916 3.222 -13.547 1.00 58.38 954 GLY A CA 1
ATOM 7013 C C . GLY A 1 954 ? 37.760 1.716 -13.789 1.00 58.38 954 GLY A C 1
ATOM 7014 O O . GLY A 1 954 ? 38.728 0.976 -13.650 1.00 58.38 954 GLY A O 1
ATOM 7015 N N . SER A 1 955 ? 36.555 1.237 -14.120 1.00 62.19 955 SER A N 1
ATOM 7016 C CA . SER A 1 955 ? 36.342 -0.147 -14.556 1.00 62.19 955 SER A CA 1
ATOM 7017 C C . SER A 1 955 ? 36.495 -0.269 -16.077 1.00 62.19 955 SER A C 1
ATOM 7019 O O . SER A 1 955 ? 35.853 0.479 -16.810 1.00 62.19 955 SER A O 1
ATOM 7021 N N . THR A 1 956 ? 37.321 -1.211 -16.545 1.00 62.97 956 THR A N 1
ATOM 7022 C CA . THR A 1 956 ? 37.580 -1.459 -17.976 1.00 62.97 956 THR A CA 1
ATOM 7023 C C . THR A 1 956 ? 36.907 -2.737 -18.481 1.00 62.97 956 THR A C 1
ATOM 7025 O O . THR A 1 956 ? 36.577 -3.648 -17.715 1.00 62.97 956 THR A O 1
ATOM 7028 N N . GLY A 1 957 ? 36.673 -2.807 -19.795 1.00 66.56 957 GLY A N 1
ATOM 7029 C CA . GLY A 1 957 ? 36.135 -3.984 -20.484 1.00 66.56 957 GLY A CA 1
ATOM 7030 C C . GLY A 1 957 ? 34.619 -4.183 -20.368 1.00 66.56 957 GLY A C 1
ATOM 7031 O O . GLY A 1 957 ? 34.143 -5.304 -20.557 1.00 66.56 957 GLY A O 1
ATOM 7032 N N . LYS A 1 958 ? 33.852 -3.130 -20.056 1.00 85.00 958 LYS A N 1
ATOM 7033 C CA . LYS A 1 958 ? 32.391 -3.185 -19.874 1.00 85.00 958 LYS A CA 1
ATOM 7034 C C . LYS A 1 958 ? 31.662 -2.910 -21.187 1.00 85.00 958 LYS A C 1
ATOM 7036 O O . LYS A 1 958 ? 31.468 -1.763 -21.587 1.00 85.00 958 LYS A O 1
ATOM 7041 N N . ASN A 1 959 ? 31.261 -3.976 -21.871 1.00 88.06 959 ASN A N 1
ATOM 7042 C CA . ASN A 1 959 ? 30.710 -3.916 -23.225 1.00 88.06 959 ASN A CA 1
ATOM 7043 C C . ASN A 1 959 ? 29.215 -3.566 -23.243 1.00 88.06 959 ASN A C 1
ATOM 7045 O O . ASN A 1 959 ? 28.476 -3.890 -22.313 1.00 88.06 959 ASN A O 1
ATOM 7049 N N . ILE A 1 960 ? 28.761 -2.970 -24.347 1.00 91.94 960 ILE A N 1
ATOM 7050 C CA . ILE A 1 960 ? 27.343 -2.754 -24.657 1.00 91.94 960 ILE A CA 1
ATOM 7051 C C . ILE A 1 960 ? 27.013 -3.453 -25.980 1.00 91.94 960 ILE A C 1
ATOM 7053 O O . ILE A 1 960 ? 27.573 -3.113 -27.021 1.00 91.94 960 ILE A O 1
ATOM 7057 N N . SER A 1 961 ? 26.074 -4.399 -25.959 1.00 91.81 961 SER A N 1
ATOM 7058 C CA . SER A 1 961 ? 25.568 -5.092 -27.149 1.00 91.81 961 SER A CA 1
ATOM 7059 C C . SER A 1 961 ? 24.049 -4.950 -27.294 1.00 91.81 961 SER A C 1
ATOM 7061 O O . SER A 1 961 ? 23.316 -5.006 -26.306 1.00 91.81 961 SER A O 1
ATOM 7063 N N . PHE A 1 962 ? 23.564 -4.737 -28.522 1.00 91.44 962 PHE A N 1
ATOM 7064 C CA . PHE A 1 962 ? 22.136 -4.589 -28.830 1.00 91.44 962 PHE A CA 1
ATOM 7065 C C . PHE A 1 962 ? 21.778 -5.033 -30.251 1.00 91.44 962 PHE A C 1
ATOM 7067 O O . PHE A 1 962 ? 22.596 -4.940 -31.161 1.00 91.44 962 PHE A O 1
ATOM 7074 N N . ILE A 1 963 ? 20.530 -5.466 -30.475 1.00 91.25 963 ILE A N 1
ATOM 7075 C CA . ILE A 1 963 ? 20.055 -5.816 -31.826 1.00 91.25 963 ILE A CA 1
ATOM 7076 C C . ILE A 1 963 ? 19.766 -4.558 -32.649 1.00 91.25 963 ILE A C 1
ATOM 7078 O O . ILE A 1 963 ? 20.332 -4.371 -33.724 1.00 91.25 963 ILE A O 1
ATOM 7082 N N . SER A 1 964 ? 18.860 -3.704 -32.163 1.00 92.38 964 SER A N 1
ATOM 7083 C CA . SER A 1 964 ? 18.525 -2.430 -32.808 1.00 92.38 964 SER A CA 1
ATOM 7084 C C . SER A 1 964 ? 17.899 -1.441 -31.825 1.00 92.38 964 SER A C 1
ATOM 7086 O O . SER A 1 964 ? 17.283 -1.864 -30.848 1.00 92.38 964 SER A O 1
ATOM 7088 N N . ILE A 1 965 ? 18.021 -0.144 -32.102 1.00 95.19 965 ILE A N 1
ATOM 7089 C CA . ILE A 1 965 ? 17.446 0.961 -31.331 1.00 95.19 965 ILE A CA 1
ATOM 7090 C C . ILE A 1 965 ? 16.594 1.822 -32.263 1.00 95.19 965 ILE A C 1
ATOM 7092 O O . ILE A 1 965 ? 17.113 2.422 -33.201 1.00 95.19 965 ILE A O 1
ATOM 7096 N N . ASN A 1 966 ? 15.296 1.924 -31.986 1.00 95.50 966 ASN A N 1
ATOM 7097 C CA . ASN A 1 966 ? 14.360 2.762 -32.731 1.00 95.50 966 ASN A CA 1
ATOM 7098 C C . ASN A 1 966 ? 13.792 3.852 -31.817 1.00 95.50 966 ASN A C 1
ATOM 7100 O O . ASN A 1 966 ? 13.025 3.560 -30.908 1.00 95.50 966 ASN A O 1
ATOM 7104 N N . SER A 1 967 ? 14.143 5.105 -32.079 1.00 95.38 967 SER A N 1
ATOM 7105 C CA . SER A 1 967 ? 13.675 6.320 -31.401 1.00 95.38 967 SER A CA 1
ATOM 7106 C C . SER A 1 967 ? 13.070 7.291 -32.430 1.00 95.38 967 SER A C 1
ATOM 7108 O O . SER A 1 967 ? 13.349 8.488 -32.485 1.00 95.38 967 SER A O 1
ATOM 7110 N N . THR A 1 968 ? 12.275 6.742 -33.346 1.00 94.00 968 THR A N 1
ATOM 7111 C CA . THR A 1 968 ? 11.755 7.500 -34.492 1.00 94.00 968 THR A CA 1
ATOM 7112 C C . THR A 1 968 ? 10.511 8.301 -34.135 1.00 94.00 968 THR A C 1
ATOM 7114 O O . THR A 1 968 ? 9.795 7.958 -33.195 1.00 94.00 968 THR A O 1
ATOM 7117 N N . ALA A 1 969 ? 10.216 9.343 -34.911 1.00 92.88 969 ALA A N 1
ATOM 7118 C CA . ALA A 1 969 ? 8.943 10.051 -34.827 1.00 92.88 969 ALA A CA 1
ATOM 7119 C C . ALA A 1 969 ? 8.333 10.252 -36.213 1.00 92.88 969 ALA A C 1
ATOM 7121 O O . ALA A 1 969 ? 8.898 10.948 -37.055 1.00 92.88 969 ALA A O 1
ATOM 7122 N N . THR A 1 970 ? 7.161 9.671 -36.454 1.00 89.56 970 THR A N 1
ATOM 7123 C CA . THR A 1 970 ? 6.463 9.809 -37.738 1.00 89.56 970 THR A CA 1
ATOM 7124 C C . THR A 1 970 ? 5.053 10.338 -37.525 1.00 89.56 970 THR A C 1
ATOM 7126 O O . THR A 1 970 ? 4.273 9.768 -36.765 1.00 89.56 970 THR A O 1
ATOM 7129 N N . GLY A 1 971 ? 4.729 11.427 -38.219 1.00 83.19 971 GLY A N 1
ATOM 7130 C CA . GLY A 1 971 ? 3.391 12.008 -38.250 1.00 83.19 971 GLY A CA 1
ATOM 7131 C C . GLY A 1 971 ? 2.786 11.929 -39.648 1.00 83.19 971 GLY A C 1
ATOM 7132 O O . GLY A 1 971 ? 3.487 12.097 -40.645 1.00 83.19 971 GLY A O 1
ATOM 7133 N N . SER A 1 972 ? 1.479 11.699 -39.731 1.00 81.62 972 SER A N 1
ATOM 7134 C CA . SER A 1 972 ? 0.697 11.796 -40.972 1.00 81.62 972 SER A CA 1
ATOM 7135 C C . SER A 1 972 ? -0.609 12.553 -40.712 1.00 81.62 972 SER A C 1
ATOM 7137 O O . SER A 1 972 ? -1.039 12.622 -39.567 1.00 81.62 972 SER A O 1
ATOM 7139 N N . GLY A 1 973 ? -1.248 13.155 -41.720 1.00 81.31 973 GLY A N 1
ATOM 7140 C CA . GLY A 1 973 ? -2.594 13.724 -41.555 1.00 81.31 973 GLY A CA 1
ATOM 7141 C C . GLY A 1 973 ? -2.859 15.062 -42.243 1.00 81.31 973 GLY A C 1
ATOM 7142 O O . GLY A 1 973 ? -2.065 15.539 -43.052 1.00 81.31 973 GLY A O 1
ATOM 7143 N N . TYR A 1 974 ? -4.017 15.649 -41.931 1.00 76.06 974 TYR A N 1
ATOM 7144 C CA . TYR A 1 974 ? -4.537 16.872 -42.551 1.00 76.06 974 TYR A CA 1
ATOM 7145 C C . TYR A 1 974 ? -4.278 18.078 -41.631 1.00 76.06 974 TYR A C 1
ATOM 7147 O O . TYR A 1 974 ? -5.137 18.451 -40.833 1.00 76.06 974 TYR A O 1
ATOM 7155 N N . GLY A 1 975 ? -3.083 18.672 -41.696 1.00 72.56 975 GLY A N 1
ATOM 7156 C CA . GLY A 1 975 ? -2.723 19.861 -40.909 1.00 72.56 975 GLY A CA 1
ATOM 7157 C C . GLY A 1 975 ? -1.222 20.001 -40.642 1.00 72.56 975 GLY A C 1
ATOM 7158 O O . GLY A 1 975 ? -0.420 19.277 -41.226 1.00 72.56 975 GLY A O 1
ATOM 7159 N N . THR A 1 976 ? -0.833 20.951 -39.783 1.00 79.88 976 THR A N 1
ATOM 7160 C CA . THR A 1 976 ? 0.569 21.168 -39.385 1.00 79.88 976 THR A CA 1
ATOM 7161 C C . THR A 1 976 ? 0.902 20.418 -38.097 1.00 79.88 976 THR A C 1
ATOM 7163 O O . THR A 1 976 ? 0.210 20.544 -37.083 1.00 79.88 976 THR A O 1
ATOM 7166 N N . PHE A 1 977 ? 1.995 19.661 -38.125 1.00 86.31 977 PHE A N 1
ATOM 7167 C CA . PHE A 1 977 ? 2.499 18.894 -36.989 1.00 86.31 977 PHE A CA 1
ATOM 7168 C C . PHE A 1 977 ? 4.028 18.945 -36.940 1.00 86.31 977 PHE A C 1
ATOM 7170 O O . PHE A 1 977 ? 4.675 19.229 -37.949 1.00 86.31 977 PHE A O 1
ATOM 7177 N N . THR A 1 978 ? 4.597 18.651 -35.772 1.00 91.38 978 THR A N 1
ATOM 7178 C CA . THR A 1 978 ? 6.037 18.409 -35.609 1.00 91.38 978 THR A CA 1
ATOM 7179 C C . THR A 1 978 ? 6.275 16.948 -35.269 1.00 91.38 978 THR A C 1
ATOM 7181 O O . THR A 1 978 ? 5.605 16.412 -34.392 1.00 91.38 978 THR A O 1
ATOM 7184 N N . ALA A 1 979 ? 7.228 16.309 -35.932 1.00 90.88 979 ALA A N 1
ATOM 7185 C CA . ALA A 1 979 ? 7.648 14.940 -35.677 1.00 90.88 979 ALA A CA 1
ATOM 7186 C C . ALA A 1 979 ? 9.164 14.907 -35.446 1.00 90.88 979 ALA A C 1
ATOM 7188 O O . ALA A 1 979 ? 9.946 14.974 -36.396 1.00 90.88 979 ALA A O 1
ATOM 7189 N N . ASN A 1 980 ? 9.570 14.839 -34.182 1.00 93.44 980 ASN A N 1
ATOM 7190 C CA . ASN A 1 980 ? 10.958 14.976 -33.755 1.00 93.44 980 ASN A CA 1
ATOM 7191 C C . ASN A 1 980 ? 11.471 13.635 -33.219 1.00 93.44 980 ASN A C 1
ATOM 7193 O O . ASN A 1 980 ? 10.954 13.130 -32.223 1.00 93.44 980 ASN A O 1
ATOM 7197 N N . GLY A 1 981 ? 12.464 13.035 -33.871 1.00 91.38 981 GLY A N 1
ATOM 7198 C CA . GLY A 1 981 ? 13.080 11.808 -33.366 1.00 91.38 981 GLY A CA 1
ATOM 7199 C C . GLY A 1 981 ? 13.811 12.044 -32.038 1.00 91.38 981 GLY A C 1
ATOM 7200 O O . GLY A 1 981 ? 14.281 13.153 -31.774 1.00 91.38 981 GLY A O 1
ATOM 7201 N N . GLY A 1 982 ? 13.876 11.023 -31.185 1.00 94.06 982 GLY A N 1
ATOM 7202 C CA . GLY A 1 982 ? 14.553 11.103 -29.889 1.00 94.06 982 GLY A CA 1
ATOM 7203 C C . GLY A 1 982 ? 16.048 10.822 -30.012 1.00 94.06 982 GLY A C 1
ATOM 7204 O O . GLY A 1 982 ? 16.497 10.185 -30.962 1.00 94.06 982 GLY A O 1
ATOM 7205 N N . SER A 1 983 ? 16.844 11.319 -29.067 1.00 95.25 983 SER A N 1
ATOM 7206 C CA . SER A 1 983 ? 18.304 11.156 -29.089 1.00 95.25 983 SER A CA 1
ATOM 7207 C C . SER A 1 983 ? 18.740 9.808 -28.510 1.00 95.25 983 SER A C 1
ATOM 7209 O O . SER A 1 983 ? 18.094 9.271 -27.611 1.00 95.25 983 SER A O 1
ATOM 7211 N N . VAL A 1 984 ? 19.854 9.277 -29.010 1.00 95.56 984 VAL A N 1
ATOM 7212 C CA . VAL A 1 984 ? 20.471 8.031 -28.544 1.00 95.56 984 VAL A CA 1
ATOM 7213 C C . VAL A 1 984 ? 21.856 8.337 -27.984 1.00 95.56 984 VAL A C 1
ATOM 7215 O O . VAL A 1 984 ? 22.705 8.864 -28.695 1.00 95.56 984 VAL A O 1
ATOM 7218 N N . THR A 1 985 ? 22.096 7.979 -26.729 1.00 96.50 985 THR A N 1
ATOM 7219 C CA . THR A 1 985 ? 23.379 8.140 -26.041 1.00 96.50 985 THR A CA 1
ATOM 7220 C C . THR A 1 985 ? 23.880 6.776 -25.588 1.00 96.50 985 THR A C 1
ATOM 7222 O O . THR A 1 985 ? 23.181 6.067 -24.870 1.00 96.50 985 THR A O 1
ATOM 7225 N N . ILE A 1 986 ? 25.093 6.405 -25.979 1.00 93.31 986 ILE A N 1
ATOM 7226 C CA . ILE A 1 986 ? 25.756 5.174 -25.547 1.00 93.31 986 ILE A CA 1
ATOM 7227 C C . ILE A 1 986 ? 27.094 5.562 -24.930 1.00 93.31 986 ILE A C 1
ATOM 7229 O O . ILE A 1 986 ? 27.868 6.277 -25.556 1.00 93.31 986 ILE A O 1
ATOM 7233 N N . VAL A 1 987 ? 27.373 5.112 -23.713 1.00 92.38 987 VAL A N 1
ATOM 7234 C CA . VAL A 1 987 ? 28.669 5.301 -23.056 1.00 92.38 987 VAL A CA 1
ATOM 7235 C C . VAL A 1 987 ? 29.136 3.955 -22.540 1.00 92.38 987 VAL A C 1
ATOM 7237 O O . VAL A 1 987 ? 28.498 3.382 -21.660 1.00 92.38 987 VAL A O 1
ATOM 7240 N N . ALA A 1 988 ? 30.221 3.448 -23.114 1.00 86.75 988 ALA A N 1
ATOM 7241 C CA . ALA A 1 988 ? 30.800 2.171 -22.745 1.00 86.75 988 ALA A CA 1
ATOM 7242 C C . ALA A 1 988 ? 32.258 2.323 -22.313 1.00 86.75 988 ALA A C 1
ATOM 7244 O O . ALA A 1 988 ? 33.046 2.921 -23.039 1.00 86.75 988 ALA A O 1
ATOM 7245 N N . ASN A 1 989 ? 32.633 1.685 -21.205 1.00 78.00 989 ASN A N 1
ATOM 7246 C CA . ASN A 1 989 ? 34.042 1.430 -20.874 1.00 78.00 989 ASN A CA 1
ATOM 7247 C C . ASN A 1 989 ? 34.513 0.105 -21.509 1.00 78.00 989 ASN A C 1
ATOM 7249 O O . ASN A 1 989 ? 35.181 -0.720 -20.883 1.00 78.00 989 ASN A O 1
ATOM 7253 N N . GLY A 1 990 ? 34.044 -0.171 -22.727 1.00 78.88 990 GLY A N 1
ATOM 7254 C CA . GLY A 1 990 ? 34.415 -1.340 -23.510 1.00 78.88 990 GLY A CA 1
ATOM 7255 C C . GLY A 1 990 ? 33.943 -1.213 -24.955 1.00 78.88 990 GLY A C 1
ATOM 7256 O O . GLY A 1 990 ? 33.857 -0.117 -25.512 1.00 78.88 990 GLY A O 1
ATOM 7257 N N . THR A 1 991 ? 33.640 -2.345 -25.591 1.00 80.06 991 THR A N 1
ATOM 7258 C CA . THR A 1 991 ? 33.139 -2.364 -26.976 1.00 80.06 991 THR A CA 1
ATOM 7259 C C . THR A 1 991 ? 31.654 -2.015 -27.063 1.00 80.06 991 THR A C 1
ATOM 7261 O O . THR A 1 991 ? 30.877 -2.325 -26.158 1.00 80.06 991 THR A O 1
ATOM 7264 N N . VAL A 1 992 ? 31.249 -1.417 -28.186 1.00 84.19 992 VAL A N 1
ATOM 7265 C CA . VAL A 1 992 ? 29.845 -1.170 -28.547 1.00 84.19 992 VAL A CA 1
ATOM 7266 C C . VAL A 1 992 ? 29.505 -1.987 -29.792 1.00 84.19 992 VAL A C 1
ATOM 7268 O O . VAL A 1 992 ? 30.179 -1.871 -30.815 1.00 84.19 992 VAL A O 1
ATOM 7271 N N . GLN A 1 993 ? 28.468 -2.826 -29.719 1.00 83.69 993 GLN A N 1
ATOM 7272 C CA . GLN A 1 993 ? 28.121 -3.767 -30.788 1.00 83.69 993 GLN A CA 1
ATOM 7273 C C . GLN A 1 993 ? 26.629 -3.739 -31.131 1.00 83.69 993 GLN A C 1
ATOM 7275 O O . GLN A 1 993 ? 25.774 -4.044 -30.301 1.00 83.69 993 GLN A O 1
ATOM 7280 N N . GLY A 1 994 ? 26.329 -3.441 -32.395 1.00 82.38 994 GLY A N 1
ATOM 7281 C CA . GLY A 1 994 ? 25.010 -3.618 -32.992 1.00 82.38 994 GLY A CA 1
ATOM 7282 C C . GLY A 1 994 ? 24.932 -4.923 -33.784 1.00 82.38 994 GLY A C 1
ATOM 7283 O O . GLY A 1 994 ? 25.644 -5.063 -34.772 1.00 82.38 994 GLY A O 1
ATOM 7284 N N . THR A 1 995 ? 24.091 -5.876 -33.383 1.00 82.56 995 THR A N 1
ATOM 7285 C CA . THR A 1 995 ? 24.066 -7.238 -33.962 1.00 82.56 995 THR A CA 1
ATOM 7286 C C . THR A 1 995 ? 22.948 -7.473 -34.982 1.00 82.56 995 THR A C 1
ATOM 7288 O O . THR A 1 995 ? 22.938 -8.500 -35.662 1.00 82.56 995 THR A O 1
ATOM 7291 N N . GLY A 1 996 ? 21.998 -6.542 -35.113 1.00 77.56 996 GLY A N 1
ATOM 7292 C CA . GLY A 1 996 ? 20.897 -6.638 -36.072 1.00 77.56 996 GLY A CA 1
ATOM 7293 C C . GLY A 1 996 ? 21.318 -6.390 -37.524 1.00 77.56 996 GLY A C 1
ATOM 7294 O O . GLY A 1 996 ? 22.232 -5.618 -37.809 1.00 77.56 996 GLY A O 1
ATOM 7295 N N . SER A 1 997 ? 20.606 -7.009 -38.469 1.00 75.69 997 SER A N 1
ATOM 7296 C CA . SER A 1 997 ? 20.775 -6.758 -39.906 1.00 75.69 997 SER A CA 1
ATOM 7297 C C . SER A 1 997 ? 20.097 -5.451 -40.340 1.00 75.69 997 SER A C 1
ATOM 7299 O O . SER A 1 997 ? 18.953 -5.207 -39.960 1.00 75.69 997 SER A O 1
ATOM 7301 N N . GLY A 1 998 ? 20.727 -4.667 -41.218 1.00 73.81 998 GLY A N 1
ATOM 7302 C CA . GLY A 1 998 ? 20.151 -3.415 -41.731 1.00 73.81 998 GLY A CA 1
ATOM 7303 C C . GLY A 1 998 ? 20.425 -2.227 -40.807 1.00 73.81 998 GLY A C 1
ATOM 7304 O O . GLY A 1 998 ? 21.533 -2.103 -40.298 1.00 73.81 998 GLY A O 1
ATOM 7305 N N . THR A 1 999 ? 19.448 -1.333 -40.622 1.00 73.69 999 THR A N 1
ATOM 7306 C CA . THR A 1 999 ? 19.573 -0.177 -39.715 1.00 73.69 999 THR A CA 1
ATOM 7307 C C . THR A 1 999 ? 19.547 -0.626 -38.257 1.00 73.69 999 THR A C 1
ATOM 7309 O O . THR A 1 999 ? 18.537 -1.129 -37.773 1.00 73.69 999 THR A O 1
ATOM 7312 N N . THR A 1 1000 ? 20.643 -0.391 -37.544 1.00 82.69 1000 THR A N 1
ATOM 7313 C CA . THR A 1 1000 ? 20.817 -0.781 -36.143 1.00 82.69 1000 THR A CA 1
ATOM 7314 C C . THR A 1 1000 ? 20.426 0.342 -35.180 1.00 82.69 1000 THR A C 1
ATOM 7316 O O . THR A 1 1000 ? 19.907 0.062 -34.109 1.00 82.69 1000 THR A O 1
ATOM 7319 N N . ILE A 1 1001 ? 20.616 1.616 -35.538 1.00 88.50 1001 ILE A N 1
ATOM 7320 C CA . ILE A 1 1001 ? 20.107 2.767 -34.771 1.00 88.50 1001 ILE A CA 1
ATOM 7321 C C . ILE A 1 1001 ? 19.298 3.675 -35.697 1.00 88.50 1001 ILE A C 1
ATOM 7323 O O . ILE A 1 1001 ? 19.805 4.141 -36.717 1.00 88.50 1001 ILE A O 1
ATOM 7327 N N . ASN A 1 1002 ? 18.052 3.967 -35.332 1.00 89.50 1002 ASN A N 1
ATOM 7328 C CA . ASN A 1 1002 ? 17.172 4.869 -36.060 1.00 89.50 1002 ASN A CA 1
ATOM 7329 C C . ASN A 1 1002 ? 16.570 5.923 -35.122 1.00 89.50 1002 ASN A C 1
ATOM 7331 O O . ASN A 1 1002 ? 15.769 5.604 -34.251 1.00 89.50 1002 ASN A O 1
ATOM 7335 N N . SER A 1 1003 ? 16.945 7.183 -35.322 1.00 89.50 1003 SER A N 1
ATOM 7336 C CA . SER A 1 1003 ? 16.549 8.347 -34.509 1.00 89.50 1003 SER A CA 1
ATOM 7337 C C . SER A 1 1003 ? 15.832 9.407 -35.370 1.00 89.50 1003 SER A C 1
ATOM 7339 O O . SER A 1 1003 ? 15.702 10.573 -35.005 1.00 89.50 1003 SER A O 1
ATOM 7341 N N . VAL A 1 1004 ? 15.359 9.014 -36.559 1.00 87.06 1004 VAL A N 1
ATOM 7342 C CA . VAL A 1 1004 ? 14.805 9.947 -37.547 1.00 87.06 1004 VAL A CA 1
ATOM 7343 C C . VAL A 1 1004 ? 13.400 10.408 -37.161 1.00 87.06 1004 VAL A C 1
ATOM 7345 O O . VAL A 1 1004 ? 12.533 9.597 -36.823 1.00 87.06 1004 VAL A O 1
ATOM 7348 N N . GLY A 1 1005 ? 13.162 11.718 -37.266 1.00 86.25 1005 GLY A N 1
ATOM 7349 C CA . GLY A 1 1005 ? 11.824 12.306 -37.232 1.00 86.25 1005 GLY A CA 1
ATOM 7350 C C . GLY A 1 1005 ? 11.462 12.988 -38.550 1.00 86.25 1005 GLY A C 1
ATOM 7351 O O . GLY A 1 1005 ? 12.336 13.503 -39.245 1.00 86.25 1005 GLY A O 1
ATOM 7352 N N . SER A 1 1006 ? 10.174 13.012 -38.913 1.00 84.88 1006 SER A N 1
ATOM 7353 C CA . SER A 1 1006 ? 9.722 13.643 -40.171 1.00 84.88 1006 SER A CA 1
ATOM 7354 C C . SER A 1 1006 ? 9.889 15.174 -40.206 1.00 84.88 1006 SER A C 1
ATOM 7356 O O . SER A 1 1006 ? 9.772 15.772 -41.272 1.00 84.88 1006 SER A O 1
ATOM 7358 N N . THR A 1 1007 ? 10.129 15.821 -39.060 1.00 86.75 1007 THR A N 1
ATOM 7359 C CA . THR A 1 1007 ? 10.401 17.264 -38.934 1.00 86.75 1007 THR A CA 1
ATOM 7360 C C . THR A 1 1007 ? 11.838 17.531 -38.508 1.00 86.75 1007 THR A C 1
ATOM 7362 O O . THR A 1 1007 ? 12.523 18.338 -39.134 1.00 86.75 1007 THR A O 1
ATOM 7365 N N . SER A 1 1008 ? 12.300 16.868 -37.448 1.00 86.62 1008 SER A N 1
ATOM 7366 C CA . SER A 1 1008 ? 13.686 16.941 -36.996 1.00 86.62 1008 SER A CA 1
ATOM 7367 C C . SER A 1 1008 ? 14.151 15.590 -36.484 1.00 86.62 1008 SER A C 1
ATOM 7369 O O . SER A 1 1008 ? 13.365 14.775 -36.010 1.00 86.62 1008 SER A O 1
ATOM 7371 N N . THR A 1 1009 ? 15.452 15.377 -36.522 1.00 85.19 1009 THR A N 1
ATOM 7372 C CA . THR A 1 1009 ? 16.066 14.125 -36.093 1.00 85.19 1009 THR A CA 1
ATOM 7373 C C . THR A 1 1009 ? 16.805 14.326 -34.779 1.00 85.19 1009 THR A C 1
ATOM 7375 O O . THR A 1 1009 ? 17.266 15.436 -34.502 1.00 85.19 1009 THR A O 1
ATOM 7378 N N . GLY A 1 1010 ? 16.850 13.282 -33.949 1.00 86.31 1010 GLY A N 1
ATOM 7379 C CA . GLY A 1 1010 ? 17.602 13.305 -32.697 1.00 86.31 1010 GLY A CA 1
ATOM 7380 C C . GLY A 1 1010 ? 19.112 13.264 -32.937 1.00 86.31 1010 GLY A C 1
ATOM 7381 O O . GLY A 1 1010 ? 19.570 13.145 -34.069 1.00 86.31 1010 GLY A O 1
ATOM 7382 N N . ASN A 1 1011 ? 19.900 13.367 -31.869 1.00 89.81 1011 ASN A N 1
ATOM 7383 C CA . ASN A 1 1011 ? 21.349 13.176 -31.950 1.00 89.81 1011 ASN A CA 1
ATOM 7384 C C . ASN A 1 1011 ? 21.717 11.746 -31.548 1.00 89.81 1011 ASN A C 1
ATOM 7386 O O . ASN A 1 1011 ? 21.087 11.173 -30.662 1.00 89.81 1011 ASN A O 1
ATOM 7390 N N . VAL A 1 1012 ? 22.768 11.193 -32.147 1.00 89.56 1012 VAL A N 1
ATOM 7391 C CA . VAL A 1 1012 ? 23.369 9.916 -31.744 1.00 89.56 1012 VAL A CA 1
ATOM 7392 C C . VAL A 1 1012 ? 24.767 10.194 -31.203 1.00 89.56 1012 VAL A C 1
ATOM 7394 O O . VAL A 1 1012 ? 25.640 10.621 -31.949 1.00 89.56 1012 VAL A O 1
ATOM 7397 N N . SER A 1 1013 ? 24.984 9.970 -29.910 1.00 90.94 1013 SER A N 1
ATOM 7398 C CA . SER A 1 1013 ? 26.274 10.154 -29.241 1.00 90.94 1013 SER A CA 1
ATOM 7399 C C . SER A 1 1013 ? 26.779 8.820 -28.713 1.00 90.94 1013 SER A C 1
ATOM 7401 O O . SER A 1 1013 ? 26.059 8.145 -27.982 1.00 90.94 1013 SER A O 1
ATOM 7403 N N . ILE A 1 1014 ? 28.007 8.441 -29.055 1.00 87.44 1014 ILE A N 1
ATOM 7404 C CA . ILE A 1 1014 ? 28.614 7.182 -28.616 1.00 87.44 1014 ILE A CA 1
ATOM 7405 C C . ILE A 1 1014 ? 30.000 7.461 -28.052 1.00 87.44 1014 ILE A C 1
ATOM 7407 O O . ILE A 1 1014 ? 30.864 7.934 -28.778 1.00 87.44 1014 ILE A O 1
ATOM 7411 N N . THR A 1 1015 ? 30.219 7.136 -26.784 1.00 87.69 1015 THR A N 1
ATOM 7412 C CA . THR A 1 1015 ? 31.526 7.191 -26.128 1.00 87.69 1015 THR A CA 1
ATOM 7413 C C . THR A 1 1015 ? 32.008 5.772 -25.854 1.00 87.69 1015 THR A C 1
ATOM 7415 O O . THR A 1 1015 ? 31.242 4.974 -25.314 1.00 87.69 1015 THR A O 1
ATOM 7418 N N . HIS A 1 1016 ? 33.245 5.450 -26.230 1.00 81.81 1016 HIS A N 1
ATOM 7419 C CA . HIS A 1 1016 ? 33.844 4.132 -26.002 1.00 81.81 1016 HIS A CA 1
ATOM 7420 C C . HIS A 1 1016 ? 35.352 4.220 -25.735 1.00 81.81 1016 HIS A C 1
ATOM 7422 O O . HIS A 1 1016 ? 36.015 5.119 -26.252 1.00 81.81 1016 HIS A O 1
ATOM 7428 N N . ASP A 1 1017 ? 35.910 3.260 -25.003 1.00 74.12 1017 ASP A N 1
ATOM 7429 C CA . ASP A 1 1017 ? 37.362 3.043 -24.851 1.00 74.12 1017 ASP A CA 1
ATOM 7430 C C . ASP A 1 1017 ? 37.830 1.712 -25.494 1.00 74.12 1017 ASP A C 1
ATOM 7432 O O . ASP A 1 1017 ? 39.023 1.459 -25.638 1.00 74.12 1017 ASP A O 1
ATOM 7436 N N . GLY A 1 1018 ? 36.894 0.861 -25.943 1.00 64.00 1018 GLY A N 1
ATOM 7437 C CA . GLY A 1 1018 ? 37.197 -0.480 -26.445 1.00 64.00 1018 GLY A CA 1
ATOM 7438 C C . GLY A 1 1018 ? 37.915 -0.501 -27.798 1.00 64.00 1018 GLY A C 1
ATOM 7439 O O . GLY A 1 1018 ? 37.546 0.250 -28.699 1.00 64.00 1018 GLY A O 1
ATOM 7440 N N . GLY A 1 1019 ? 38.888 -1.418 -27.932 1.00 59.00 1019 GLY A N 1
ATOM 7441 C CA . GLY A 1 1019 ? 39.812 -1.603 -29.065 1.00 59.00 1019 GLY A CA 1
ATOM 7442 C C . GLY A 1 1019 ? 39.213 -2.118 -30.396 1.00 59.00 1019 GLY A C 1
ATOM 7443 O O . GLY A 1 1019 ? 38.033 -1.921 -30.680 1.00 59.00 1019 GLY A O 1
ATOM 7444 N N . PRO A 1 1020 ? 39.993 -2.809 -31.258 1.00 55.09 1020 PRO A N 1
ATOM 7445 C CA . PRO A 1 1020 ? 39.615 -3.120 -32.650 1.00 55.09 1020 PRO A CA 1
ATOM 7446 C C . PRO A 1 1020 ? 38.411 -4.070 -32.813 1.00 55.09 1020 PRO A C 1
ATOM 7448 O O . PRO A 1 1020 ? 37.973 -4.314 -33.935 1.00 55.09 1020 PRO A O 1
ATOM 7451 N N . ASN A 1 1021 ? 37.868 -4.592 -31.711 1.00 59.69 1021 ASN A N 1
ATOM 7452 C CA . ASN A 1 1021 ? 36.760 -5.549 -31.677 1.00 59.69 1021 ASN A CA 1
ATOM 7453 C C . ASN A 1 1021 ? 35.366 -4.892 -31.707 1.00 59.69 1021 ASN A C 1
ATOM 7455 O O . ASN A 1 1021 ? 34.365 -5.595 -31.579 1.00 59.69 1021 ASN A O 1
ATOM 7459 N N . ASN A 1 1022 ? 35.273 -3.567 -31.873 1.00 65.25 1022 ASN A N 1
ATOM 7460 C CA . ASN A 1 1022 ? 33.997 -2.925 -32.194 1.00 65.25 1022 ASN A CA 1
ATOM 7461 C C . ASN A 1 1022 ? 33.474 -3.466 -33.536 1.00 65.25 1022 ASN A C 1
ATOM 7463 O O . ASN A 1 1022 ? 34.147 -3.370 -34.566 1.00 65.25 1022 ASN A O 1
ATOM 7467 N N . LEU A 1 1023 ? 32.271 -4.043 -33.526 1.00 60.38 1023 LEU A N 1
ATOM 7468 C CA . LEU A 1 1023 ? 31.638 -4.566 -34.735 1.00 60.38 1023 LEU A CA 1
ATOM 7469 C C . LEU A 1 1023 ? 30.930 -3.436 -35.501 1.00 60.38 1023 LEU A C 1
ATOM 7471 O O . LEU A 1 1023 ? 30.323 -2.566 -34.878 1.00 60.38 1023 LEU A O 1
ATOM 7475 N N . PRO A 1 1024 ? 30.970 -3.436 -36.844 1.00 60.06 1024 PRO A N 1
ATOM 7476 C CA . PRO A 1 1024 ? 30.249 -2.453 -37.643 1.00 60.06 1024 PRO A CA 1
ATOM 7477 C C . PRO A 1 1024 ? 28.727 -2.538 -37.462 1.00 60.06 1024 PRO A C 1
ATOM 7479 O O . PRO A 1 1024 ? 28.153 -3.621 -37.536 1.00 60.06 1024 PRO A O 1
ATOM 7482 N N . PHE A 1 1025 ? 28.071 -1.388 -37.294 1.00 67.31 1025 PHE A N 1
ATOM 7483 C CA . PHE A 1 1025 ? 26.612 -1.259 -37.254 1.00 67.31 1025 PHE A CA 1
ATOM 7484 C C . PHE A 1 1025 ? 26.153 0.004 -37.997 1.00 67.31 1025 PHE A C 1
ATOM 7486 O O . PHE A 1 1025 ? 26.938 0.922 -38.254 1.00 67.31 1025 PHE A O 1
ATOM 7493 N N . VAL A 1 1026 ? 24.880 0.049 -38.395 1.00 71.00 1026 VAL A N 1
ATOM 7494 C CA . VAL A 1 1026 ? 24.350 1.110 -39.270 1.00 71.00 1026 VAL A CA 1
ATOM 7495 C C . VAL A 1 1026 ? 23.486 2.082 -38.473 1.00 71.00 1026 VAL A C 1
ATOM 7497 O O . VAL A 1 1026 ? 22.565 1.666 -37.768 1.00 71.00 1026 VAL A O 1
ATOM 7500 N N . VAL A 1 1027 ? 23.735 3.383 -38.629 1.00 73.75 1027 VAL A N 1
ATOM 7501 C CA . VAL A 1 1027 ? 22.898 4.449 -38.061 1.00 73.75 1027 VAL A CA 1
ATOM 7502 C C . VAL A 1 1027 ? 22.145 5.139 -39.209 1.00 73.75 1027 VAL A C 1
ATOM 7504 O O . VAL A 1 1027 ? 22.764 5.720 -40.100 1.00 73.75 1027 VAL A O 1
ATOM 7507 N N . GLY A 1 1028 ? 20.811 5.074 -39.208 1.00 64.31 1028 GLY A N 1
ATOM 7508 C CA . GLY A 1 1028 ? 19.956 5.549 -40.310 1.00 64.31 1028 GLY A CA 1
ATOM 7509 C C . GLY A 1 1028 ? 19.713 4.511 -41.421 1.00 64.31 1028 GLY A C 1
ATOM 7510 O O . GLY A 1 1028 ? 20.188 3.378 -41.348 1.00 64.31 1028 GLY A O 1
ATOM 7511 N N . SER A 1 1029 ? 18.925 4.857 -42.446 1.00 51.91 1029 SER A N 1
ATOM 7512 C CA . SER A 1 1029 ? 18.555 3.947 -43.546 1.00 51.91 1029 SER A CA 1
ATOM 7513 C C . SER A 1 1029 ? 19.625 3.888 -44.643 1.00 51.91 1029 SER A C 1
ATOM 7515 O O . SER A 1 1029 ? 20.028 4.918 -45.175 1.00 51.91 1029 SER A O 1
ATOM 7517 N N . SER A 1 1030 ? 20.006 2.694 -45.098 1.00 41.19 1030 SER A N 1
ATOM 7518 C CA . SER A 1 1030 ? 20.904 2.521 -46.256 1.00 41.19 1030 SER A CA 1
ATOM 7519 C C . SER A 1 1030 ? 20.258 2.837 -47.622 1.00 41.19 1030 SER A C 1
ATOM 7521 O O . SER A 1 1030 ? 20.920 2.715 -48.651 1.00 41.19 1030 SER A O 1
ATOM 7523 N N . ALA A 1 1031 ? 18.984 3.252 -47.664 1.00 38.78 1031 ALA A N 1
ATOM 7524 C CA . ALA A 1 1031 ? 18.271 3.598 -48.893 1.00 38.78 1031 ALA A CA 1
ATOM 7525 C C . ALA A 1 1031 ? 18.454 5.083 -49.269 1.00 38.78 1031 ALA A C 1
ATOM 7527 O O . ALA A 1 1031 ? 18.113 5.999 -48.523 1.00 38.78 1031 ALA A O 1
ATOM 7528 N N . THR A 1 1032 ? 18.996 5.307 -50.463 1.00 39.06 1032 THR A N 1
ATOM 7529 C CA . THR A 1 1032 ? 19.258 6.592 -51.119 1.00 39.06 1032 THR A CA 1
ATOM 7530 C C . THR A 1 1032 ? 17.969 7.355 -51.453 1.00 39.06 1032 THR A C 1
ATOM 7532 O O . THR A 1 1032 ? 17.271 6.998 -52.396 1.00 39.06 1032 THR A O 1
ATOM 7535 N N . ASN A 1 1033 ? 17.675 8.428 -50.708 1.00 33.69 1033 ASN A N 1
ATOM 7536 C CA . ASN A 1 1033 ? 17.086 9.690 -51.197 1.00 33.69 1033 ASN A CA 1
ATOM 7537 C C . ASN A 1 1033 ? 17.047 10.717 -50.048 1.00 33.69 1033 ASN A C 1
ATOM 7539 O O . ASN A 1 1033 ? 16.244 10.609 -49.127 1.00 33.69 1033 ASN A O 1
ATOM 7543 N N . GLY A 1 1034 ? 17.962 11.689 -50.077 1.00 39.44 1034 GLY A N 1
ATOM 7544 C CA . GLY A 1 1034 ? 18.089 12.730 -49.053 1.00 39.44 1034 GLY A CA 1
ATOM 7545 C C . GLY A 1 1034 ? 17.176 13.952 -49.254 1.00 39.44 1034 GLY A C 1
ATOM 7546 O O . GLY A 1 1034 ? 16.802 14.255 -50.385 1.00 39.44 1034 GLY A O 1
ATOM 7547 N N . LEU A 1 1035 ? 16.964 14.667 -48.127 1.00 38.62 1035 LEU A N 1
ATOM 7548 C CA . LEU A 1 1035 ? 16.195 15.906 -47.812 1.00 38.62 1035 LEU A CA 1
ATOM 7549 C C . LEU A 1 1035 ? 14.766 15.657 -47.258 1.00 38.62 1035 LEU A C 1
ATOM 7551 O O . LEU A 1 1035 ? 13.955 15.059 -47.951 1.00 38.62 1035 LEU A O 1
ATOM 7555 N N . ALA A 1 1036 ? 14.354 16.085 -46.048 1.00 31.09 1036 ALA A N 1
ATOM 7556 C CA . ALA A 1 1036 ? 14.937 16.947 -45.000 1.00 31.09 1036 ALA A CA 1
ATOM 7557 C C . ALA A 1 1036 ? 14.920 16.263 -43.601 1.00 31.09 1036 ALA A C 1
ATOM 7559 O O . ALA A 1 1036 ? 13.933 15.620 -43.259 1.00 31.09 1036 ALA A O 1
ATOM 7560 N N . GLY A 1 1037 ? 16.009 16.420 -42.815 1.00 41.47 1037 GLY A N 1
ATOM 7561 C CA . GLY A 1 1037 ? 16.183 15.898 -41.437 1.00 41.47 1037 GLY A CA 1
ATOM 7562 C C . GLY A 1 1037 ? 17.239 14.785 -41.227 1.00 41.47 1037 GLY A C 1
ATOM 7563 O O . GLY A 1 1037 ? 17.091 13.988 -40.320 1.00 41.47 1037 GLY A O 1
ATOM 7564 N N . SER A 1 1038 ? 18.279 14.634 -42.050 1.00 44.62 1038 SER A N 1
ATOM 7565 C CA . SER A 1 1038 ? 19.074 13.383 -42.152 1.00 44.62 1038 SER A CA 1
ATOM 7566 C C . SER A 1 1038 ? 19.867 12.909 -40.907 1.00 44.62 1038 SER A C 1
ATOM 7568 O O . SER A 1 1038 ? 20.713 13.652 -40.419 1.00 44.62 1038 SER A O 1
ATOM 7570 N N . ILE A 1 1039 ? 19.741 11.616 -40.554 1.00 51.91 1039 ILE A N 1
ATOM 7571 C CA . ILE A 1 1039 ? 20.831 10.741 -40.054 1.00 51.91 1039 ILE A CA 1
ATOM 7572 C C . ILE A 1 1039 ? 21.010 9.612 -41.081 1.00 51.91 1039 ILE A C 1
ATOM 7574 O O . ILE A 1 1039 ? 20.059 8.869 -41.293 1.00 51.91 1039 ILE A O 1
ATOM 7578 N N . ASN A 1 1040 ? 22.195 9.460 -41.686 1.00 57.91 1040 ASN A N 1
ATOM 7579 C CA . ASN A 1 1040 ? 22.604 8.282 -42.471 1.00 57.91 1040 ASN A CA 1
ATOM 7580 C C . ASN A 1 1040 ? 24.137 8.124 -42.401 1.00 57.91 1040 ASN A C 1
ATOM 7582 O O . ASN A 1 1040 ? 24.864 9.019 -42.831 1.00 57.91 1040 ASN A O 1
ATOM 7586 N N . GLY A 1 1041 ? 24.622 6.987 -41.893 1.00 55.53 1041 GLY A N 1
ATOM 7587 C CA . GLY A 1 1041 ? 26.038 6.608 -41.857 1.00 55.53 1041 GLY A CA 1
ATOM 7588 C C . GLY A 1 1041 ? 26.212 5.086 -41.772 1.00 55.53 1041 GLY A C 1
ATOM 7589 O O . GLY A 1 1041 ? 25.584 4.429 -40.944 1.00 55.53 1041 GLY A O 1
ATOM 7590 N N . THR A 1 1042 ? 27.049 4.513 -42.644 1.00 54.00 1042 THR A N 1
ATOM 7591 C CA . THR A 1 1042 ? 27.479 3.105 -42.550 1.00 54.00 1042 THR A CA 1
ATOM 7592 C C . THR A 1 1042 ? 28.871 3.079 -41.937 1.00 54.00 1042 THR A C 1
ATOM 7594 O O . THR A 1 1042 ? 29.814 3.568 -42.557 1.00 54.00 1042 THR A O 1
ATOM 7597 N N . PHE A 1 1043 ? 29.004 2.529 -40.733 1.00 57.38 1043 PHE A N 1
ATOM 7598 C CA . PHE A 1 1043 ? 30.298 2.352 -40.082 1.00 57.38 1043 PHE A CA 1
ATOM 7599 C C . PHE A 1 1043 ? 30.771 0.931 -40.376 1.00 57.38 1043 PHE A C 1
ATOM 7601 O O . PHE A 1 1043 ? 30.110 -0.026 -39.988 1.00 57.38 1043 PHE A O 1
ATOM 7608 N N . THR A 1 1044 ? 31.865 0.783 -41.121 1.00 50.56 1044 THR A N 1
ATOM 7609 C CA . THR A 1 1044 ? 32.518 -0.510 -41.390 1.00 50.56 1044 THR A CA 1
ATOM 7610 C C . THR A 1 1044 ? 33.582 -0.791 -40.323 1.00 50.56 1044 THR A C 1
ATOM 7612 O O . THR A 1 1044 ? 33.943 0.109 -39.562 1.00 50.56 1044 THR A O 1
ATOM 7615 N N . SER A 1 1045 ? 34.117 -2.016 -40.243 1.00 43.53 1045 SER A N 1
ATOM 7616 C CA . SER A 1 1045 ? 35.235 -2.318 -39.332 1.00 43.53 1045 SER A CA 1
ATOM 7617 C C . SER A 1 1045 ? 36.382 -1.320 -39.561 1.00 43.53 1045 SER A C 1
ATOM 7619 O O . SER A 1 1045 ? 36.882 -1.222 -40.683 1.00 43.53 1045 SER A O 1
ATOM 7621 N N . GLY A 1 1046 ? 36.763 -0.557 -38.530 1.00 47.06 1046 GLY A N 1
ATOM 7622 C CA . GLY A 1 1046 ? 37.775 0.509 -38.613 1.00 47.06 1046 GLY A CA 1
ATOM 7623 C C . GLY A 1 1046 ? 37.242 1.953 -38.642 1.00 47.06 1046 GLY A C 1
ATOM 7624 O O . GLY A 1 1046 ? 38.035 2.882 -38.539 1.00 47.06 1046 GLY A O 1
ATOM 7625 N N . SER A 1 1047 ? 35.923 2.174 -38.717 1.00 51.44 1047 SER A N 1
ATOM 7626 C CA . SER A 1 1047 ? 35.295 3.511 -38.609 1.00 51.44 1047 SER A CA 1
ATOM 7627 C C . SER A 1 1047 ? 35.017 3.958 -37.159 1.00 51.44 1047 SER A C 1
ATOM 7629 O O . SER A 1 1047 ? 34.430 5.015 -36.943 1.00 51.44 1047 SER A O 1
ATOM 7631 N N . PHE A 1 1048 ? 35.438 3.146 -36.184 1.00 60.31 1048 PHE A N 1
ATOM 7632 C CA . PHE A 1 1048 ? 35.294 3.315 -34.731 1.00 60.31 1048 PHE A CA 1
ATOM 7633 C C . PHE A 1 1048 ? 36.692 3.266 -34.060 1.00 60.31 1048 PHE A C 1
ATOM 7635 O O . PHE A 1 1048 ? 36.994 2.328 -33.319 1.00 60.31 1048 PHE A O 1
ATOM 7642 N N . PRO A 1 1049 ? 37.630 4.169 -34.416 1.00 61.53 1049 PRO A N 1
ATOM 7643 C CA . PRO A 1 1049 ? 38.997 4.078 -33.915 1.00 61.53 1049 PRO A CA 1
ATOM 7644 C C . PRO A 1 1049 ? 39.063 4.497 -32.445 1.00 61.53 1049 PRO A C 1
ATOM 7646 O O . PRO A 1 1049 ? 38.547 5.554 -32.082 1.00 61.53 1049 PRO A O 1
ATOM 7649 N N . VAL A 1 1050 ? 39.768 3.720 -31.619 1.00 68.44 1050 VAL A N 1
ATOM 7650 C CA . VAL A 1 1050 ? 40.278 4.265 -30.356 1.00 68.44 1050 VAL A CA 1
ATOM 7651 C C . VAL A 1 1050 ? 41.421 5.210 -30.708 1.00 68.44 1050 VAL A C 1
ATOM 7653 O O . VAL A 1 1050 ? 42.384 4.820 -31.370 1.00 68.44 1050 VAL A O 1
ATOM 7656 N N . LEU A 1 1051 ? 41.263 6.483 -30.362 1.00 75.25 1051 LEU A N 1
ATOM 7657 C CA . LEU A 1 1051 ? 42.217 7.535 -30.679 1.00 75.25 1051 LEU A CA 1
ATOM 7658 C C . LEU A 1 1051 ? 43.293 7.597 -29.587 1.00 75.25 1051 LEU A C 1
ATOM 7660 O O . LEU A 1 1051 ? 42.926 7.673 -28.417 1.00 75.25 1051 LEU A O 1
ATOM 7664 N N . PRO A 1 1052 ? 44.593 7.679 -29.933 1.00 71.00 1052 PRO A N 1
ATOM 7665 C CA . PRO A 1 1052 ? 45.678 7.682 -28.944 1.00 71.00 1052 PRO A CA 1
ATOM 7666 C C . PRO A 1 1052 ? 45.565 8.767 -27.864 1.00 71.00 1052 PRO A C 1
ATOM 7668 O O . PRO A 1 1052 ? 45.963 8.559 -26.726 1.00 71.00 1052 PRO A O 1
ATOM 7671 N N . SER A 1 1053 ? 45.010 9.933 -28.202 1.00 70.38 1053 SER A N 1
ATOM 7672 C CA . SER A 1 1053 ? 44.836 11.066 -27.281 1.00 70.38 1053 SER A CA 1
ATOM 7673 C C . SER A 1 1053 ? 43.402 11.235 -26.767 1.00 70.38 1053 SER A C 1
ATOM 7675 O O . SER A 1 1053 ? 43.085 12.282 -26.203 1.00 70.38 1053 SER A O 1
ATOM 7677 N N . GLY A 1 1054 ? 42.514 10.280 -27.060 1.00 77.06 1054 GLY A N 1
ATOM 7678 C CA . GLY A 1 1054 ? 41.072 10.464 -26.920 1.00 77.06 1054 GLY A CA 1
ATOM 7679 C C . GLY A 1 1054 ? 40.519 11.578 -27.824 1.00 77.06 1054 GLY A C 1
ATOM 7680 O O . GLY A 1 1054 ? 41.251 12.262 -28.549 1.00 77.06 1054 GLY A O 1
ATOM 7681 N N . GLY A 1 1055 ? 39.198 11.753 -27.803 1.00 81.44 1055 GLY A N 1
ATOM 7682 C CA . GLY A 1 1055 ? 38.492 12.810 -28.534 1.00 81.44 1055 GLY A CA 1
ATOM 7683 C C . GLY A 1 1055 ? 37.499 12.297 -29.576 1.00 81.44 1055 GLY A C 1
ATOM 7684 O O . GLY A 1 1055 ? 37.184 11.111 -29.639 1.00 81.44 1055 GLY A O 1
ATOM 7685 N N . ASN A 1 1056 ? 36.963 13.209 -30.387 1.00 82.19 1056 ASN A N 1
ATOM 7686 C CA . ASN A 1 1056 ? 35.917 12.881 -31.357 1.00 82.19 1056 ASN A CA 1
ATOM 7687 C C . ASN A 1 1056 ? 36.500 12.274 -32.639 1.00 82.19 1056 ASN A C 1
ATOM 7689 O O . ASN A 1 1056 ? 37.430 12.828 -33.228 1.00 82.19 1056 ASN A O 1
ATOM 7693 N N . ALA A 1 1057 ? 35.903 11.180 -33.112 1.00 75.62 1057 ALA A N 1
ATOM 7694 C CA . ALA A 1 1057 ? 36.225 10.585 -34.400 1.00 75.62 1057 ALA A CA 1
ATOM 7695 C C . ALA A 1 1057 ? 35.892 11.559 -35.545 1.00 75.62 1057 ALA A C 1
ATOM 7697 O O . ALA A 1 1057 ? 34.811 12.157 -35.596 1.00 75.62 1057 ALA A O 1
ATOM 7698 N N . ALA A 1 1058 ? 36.830 11.715 -36.480 1.00 74.44 1058 ALA A N 1
ATOM 7699 C CA . ALA A 1 1058 ? 36.660 12.576 -37.645 1.00 74.44 1058 ALA A CA 1
ATOM 7700 C C . ALA A 1 1058 ? 35.708 11.954 -38.684 1.00 74.44 1058 ALA A C 1
ATOM 7702 O O . ALA A 1 1058 ? 35.606 10.735 -38.802 1.00 74.44 1058 ALA A O 1
ATOM 7703 N N . GLY A 1 1059 ? 35.042 12.796 -39.482 1.00 67.94 1059 GLY A N 1
ATOM 7704 C CA . GLY A 1 1059 ? 34.205 12.346 -40.604 1.00 67.94 1059 GLY A CA 1
ATOM 7705 C C . GLY A 1 1059 ? 32.847 11.754 -40.211 1.00 67.94 1059 GLY A C 1
ATOM 7706 O O . GLY A 1 1059 ? 32.187 11.142 -41.050 1.00 67.94 1059 GLY A O 1
ATOM 7707 N N . THR A 1 1060 ? 32.414 11.938 -38.962 1.00 70.75 1060 THR A N 1
ATOM 7708 C CA . THR A 1 1060 ? 31.070 11.564 -38.513 1.00 70.75 1060 THR A CA 1
ATOM 7709 C C . THR A 1 1060 ? 30.001 12.442 -39.193 1.00 70.75 1060 THR A C 1
ATOM 7711 O O . THR A 1 1060 ? 30.183 13.659 -39.308 1.00 70.75 1060 THR A O 1
ATOM 7714 N N . PRO A 1 1061 ? 28.892 11.859 -39.697 1.00 72.50 1061 PRO A N 1
ATOM 7715 C CA . PRO A 1 1061 ? 27.785 12.631 -40.261 1.00 72.50 1061 PRO A CA 1
ATOM 7716 C C . PRO A 1 1061 ? 27.183 13.614 -39.249 1.00 72.50 1061 PRO A C 1
ATOM 7718 O O . PRO A 1 1061 ? 27.176 13.356 -38.048 1.00 72.50 1061 PRO A O 1
ATOM 7721 N N . THR A 1 1062 ? 26.607 14.722 -39.727 1.00 73.94 1062 THR A N 1
ATOM 7722 C CA . THR A 1 1062 ? 25.886 15.676 -38.868 1.00 73.94 1062 THR A CA 1
ATOM 7723 C C . THR A 1 1062 ? 24.798 14.968 -38.053 1.00 73.94 1062 THR A C 1
ATOM 7725 O O . THR A 1 1062 ? 24.007 14.210 -38.609 1.00 73.94 1062 THR A O 1
ATOM 7728 N N . GLY A 1 1063 ? 24.759 15.222 -36.741 1.00 74.44 1063 GLY A N 1
ATOM 7729 C CA . GLY A 1 1063 ? 23.847 14.552 -35.805 1.00 74.44 1063 GLY A CA 1
ATOM 7730 C C . GLY A 1 1063 ? 24.403 13.260 -35.196 1.00 74.44 1063 GLY A C 1
ATOM 7731 O O . GLY A 1 1063 ? 23.753 12.692 -34.324 1.00 74.44 1063 GLY A O 1
ATOM 7732 N N . ILE A 1 1064 ? 25.600 12.811 -35.602 1.00 81.62 1064 ILE A N 1
ATOM 7733 C CA . ILE A 1 1064 ? 26.322 11.691 -34.985 1.00 81.62 1064 ILE A CA 1
ATOM 7734 C C . ILE A 1 1064 ? 27.634 12.195 -34.373 1.00 81.62 1064 ILE A C 1
ATOM 7736 O O . ILE A 1 1064 ? 28.438 12.820 -35.059 1.00 81.62 1064 ILE A O 1
ATOM 7740 N N . THR A 1 1065 ? 27.886 11.857 -33.111 1.00 85.00 1065 THR A N 1
ATOM 7741 C CA . THR A 1 1065 ? 29.167 12.068 -32.428 1.00 85.00 1065 THR A CA 1
ATOM 7742 C C . THR A 1 1065 ? 29.679 10.726 -31.923 1.00 85.00 1065 THR A C 1
ATOM 7744 O O . THR A 1 1065 ? 28.977 10.034 -31.191 1.00 85.00 1065 THR A O 1
ATOM 7747 N N . ILE A 1 1066 ? 30.903 10.359 -32.299 1.00 82.50 1066 ILE A N 1
ATOM 7748 C CA . ILE A 1 1066 ? 31.608 9.205 -31.731 1.00 82.50 1066 ILE A CA 1
ATOM 7749 C C . ILE A 1 1066 ? 32.838 9.745 -31.012 1.00 82.50 1066 ILE A C 1
ATOM 7751 O O . ILE A 1 1066 ? 33.637 10.456 -31.623 1.00 82.50 1066 ILE A O 1
ATOM 7755 N N . THR A 1 1067 ? 32.979 9.430 -29.732 1.00 84.81 1067 THR A N 1
ATOM 7756 C CA . THR A 1 1067 ? 34.048 9.905 -28.858 1.00 84.81 1067 THR A CA 1
ATOM 7757 C C . THR A 1 1067 ? 34.845 8.715 -28.338 1.00 84.81 1067 THR A C 1
ATOM 7759 O O . THR A 1 1067 ? 34.313 7.831 -27.674 1.00 84.81 1067 THR A O 1
ATOM 7762 N N . SER A 1 1068 ? 36.144 8.714 -28.613 1.00 80.50 1068 SER A N 1
ATOM 7763 C CA . SER A 1 1068 ? 37.095 7.799 -27.994 1.00 80.50 1068 SER A CA 1
ATOM 7764 C C . SER A 1 1068 ? 37.480 8.330 -26.614 1.00 80.50 1068 SER A C 1
ATOM 7766 O O . SER A 1 1068 ? 37.990 9.447 -26.497 1.00 80.50 1068 SER A O 1
ATOM 7768 N N . ALA A 1 1069 ? 37.278 7.522 -25.581 1.00 77.19 1069 ALA A N 1
ATOM 7769 C CA . ALA A 1 1069 ? 37.691 7.785 -24.209 1.00 77.19 1069 ALA A CA 1
ATOM 7770 C C . ALA A 1 1069 ? 39.041 7.099 -23.926 1.00 77.19 1069 ALA A C 1
ATOM 7772 O O . ALA A 1 1069 ? 39.093 6.082 -23.250 1.00 77.19 1069 ALA A O 1
ATOM 7773 N N . ASN A 1 1070 ? 40.134 7.641 -24.476 1.00 76.00 1070 ASN A N 1
ATOM 7774 C CA . ASN A 1 1070 ? 41.497 7.195 -24.159 1.00 76.00 1070 ASN A CA 1
ATOM 7775 C C . ASN A 1 1070 ? 42.239 8.284 -23.383 1.00 76.00 1070 ASN A C 1
ATOM 7777 O O . ASN A 1 1070 ? 42.151 9.457 -23.758 1.00 76.00 1070 ASN A O 1
ATOM 7781 N N . THR A 1 1071 ? 42.997 7.905 -22.357 1.00 74.00 1071 THR A N 1
ATOM 7782 C CA . THR A 1 1071 ? 44.003 8.778 -21.738 1.00 74.00 1071 THR A CA 1
ATOM 7783 C C . THR A 1 1071 ? 45.352 8.106 -21.901 1.00 74.00 1071 THR A C 1
ATOM 7785 O O . THR A 1 1071 ? 45.448 6.919 -21.664 1.00 74.00 1071 THR A O 1
ATOM 7788 N N . ALA A 1 1072 ? 46.382 8.835 -22.336 1.00 76.12 1072 ALA A N 1
ATOM 7789 C CA . ALA A 1 1072 ? 47.689 8.209 -22.491 1.00 76.12 1072 ALA A CA 1
ATOM 7790 C C . ALA A 1 1072 ? 48.294 7.842 -21.126 1.00 76.12 1072 ALA A C 1
ATOM 7792 O O . ALA A 1 1072 ? 48.221 8.668 -20.201 1.00 76.12 1072 ALA A O 1
ATOM 7793 N N . PRO A 1 1073 ? 48.969 6.686 -21.008 1.00 82.56 1073 PRO A N 1
ATOM 7794 C CA . PRO A 1 1073 ? 49.550 6.269 -19.751 1.00 82.56 1073 PRO A CA 1
ATOM 7795 C C . PRO A 1 1073 ? 50.704 7.187 -19.372 1.00 82.56 1073 PRO A C 1
ATOM 7797 O O . PRO A 1 1073 ? 51.401 7.757 -20.219 1.00 82.56 1073 PRO A O 1
ATOM 7800 N N . THR A 1 1074 ? 50.975 7.300 -18.077 1.00 85.75 1074 THR A N 1
ATOM 7801 C CA . THR A 1 1074 ? 52.190 7.949 -17.580 1.00 85.75 1074 THR A CA 1
ATOM 7802 C C . THR A 1 1074 ? 53.146 6.905 -17.028 1.00 85.75 1074 THR A C 1
ATOM 7804 O O . THR A 1 1074 ? 52.716 5.900 -16.472 1.00 85.75 1074 THR A O 1
ATOM 7807 N N . LEU A 1 1075 ? 54.451 7.125 -17.198 1.00 90.69 1075 LEU A N 1
ATOM 7808 C CA . LEU A 1 1075 ? 55.493 6.244 -16.681 1.00 90.69 1075 LEU A CA 1
ATOM 7809 C C . LEU A 1 1075 ? 56.506 7.052 -15.881 1.00 90.69 1075 LEU A C 1
ATOM 7811 O O . LEU A 1 1075 ? 57.056 8.038 -16.377 1.00 90.69 1075 LEU A O 1
ATOM 7815 N N . THR A 1 1076 ? 56.814 6.571 -14.682 1.00 88.62 1076 THR A N 1
ATOM 7816 C CA . THR A 1 1076 ? 58.016 6.949 -13.932 1.00 88.62 1076 THR A CA 1
ATOM 7817 C C . THR A 1 1076 ? 58.892 5.717 -13.744 1.00 88.62 1076 THR A C 1
ATOM 7819 O O . THR A 1 1076 ? 58.373 4.617 -13.607 1.00 88.62 1076 THR A O 1
ATOM 7822 N N . ALA A 1 1077 ? 60.213 5.873 -13.787 1.00 88.62 1077 ALA A N 1
ATOM 7823 C CA . ALA A 1 1077 ? 61.173 4.796 -13.542 1.00 88.62 1077 ALA A CA 1
ATOM 7824 C C . ALA A 1 1077 ? 62.469 5.379 -12.964 1.00 88.62 1077 ALA A C 1
ATOM 7826 O O . ALA A 1 1077 ? 62.697 6.591 -13.022 1.00 88.62 1077 ALA A O 1
ATOM 7827 N N . THR A 1 1078 ? 63.335 4.524 -12.422 1.00 87.62 1078 THR A N 1
ATOM 7828 C CA . THR A 1 1078 ? 64.673 4.919 -11.973 1.00 87.62 1078 THR A CA 1
ATOM 7829 C C . THR A 1 1078 ? 65.469 5.519 -13.138 1.00 87.62 1078 THR A C 1
ATOM 7831 O O . THR A 1 1078 ? 65.742 4.844 -14.128 1.00 87.62 1078 THR A O 1
ATOM 7834 N N . SER A 1 1079 ? 65.889 6.781 -13.011 1.00 87.00 1079 SER A N 1
ATOM 7835 C CA . SER A 1 1079 ? 66.607 7.509 -14.071 1.00 87.00 1079 SER A CA 1
ATOM 7836 C C . SER A 1 1079 ? 68.087 7.141 -14.183 1.00 87.00 1079 SER A C 1
ATOM 7838 O O . SER A 1 1079 ? 68.742 7.466 -15.173 1.00 87.00 1079 SER A O 1
ATOM 7840 N N . THR A 1 1080 ? 68.669 6.485 -13.176 1.00 88.06 1080 THR A N 1
ATOM 7841 C CA . THR A 1 1080 ? 70.067 6.033 -13.204 1.00 88.06 1080 THR A CA 1
ATOM 7842 C C . THR A 1 1080 ? 70.246 4.767 -12.376 1.00 88.06 1080 THR A C 1
ATOM 7844 O O . THR A 1 1080 ? 69.941 4.748 -11.185 1.00 88.06 1080 THR A O 1
ATOM 7847 N N . LEU A 1 1081 ? 70.762 3.713 -13.004 1.00 88.88 1081 LEU A N 1
ATOM 7848 C CA . LEU A 1 1081 ? 71.109 2.458 -12.345 1.00 88.88 1081 LEU A CA 1
ATOM 7849 C C . LEU A 1 1081 ? 72.323 2.627 -11.414 1.00 88.88 1081 LEU A C 1
ATOM 7851 O O . LEU A 1 1081 ? 73.107 3.569 -11.582 1.00 88.88 1081 LEU A O 1
ATOM 7855 N N . PRO A 1 1082 ? 72.525 1.702 -10.456 1.00 86.19 1082 PRO A N 1
ATOM 7856 C CA . PRO A 1 1082 ? 73.723 1.689 -9.624 1.00 86.19 1082 PRO A CA 1
ATOM 7857 C C . PRO A 1 1082 ? 75.021 1.759 -10.440 1.00 86.19 1082 PRO A C 1
ATOM 7859 O O . PRO A 1 1082 ? 75.103 1.300 -11.578 1.00 86.19 1082 PRO A O 1
ATOM 7862 N N . THR A 1 1083 ? 76.061 2.341 -9.851 1.00 86.00 1083 THR A N 1
ATOM 7863 C CA . THR A 1 1083 ? 77.362 2.470 -10.513 1.00 86.00 1083 THR A CA 1
ATOM 7864 C C . THR A 1 1083 ? 77.997 1.095 -10.743 1.00 86.00 1083 THR A C 1
ATOM 7866 O O . THR A 1 1083 ? 78.097 0.302 -9.809 1.00 86.00 1083 THR A O 1
ATOM 7869 N N . THR A 1 1084 ? 78.491 0.840 -11.956 1.00 87.75 1084 THR A N 1
ATOM 7870 C CA . THR A 1 1084 ? 79.302 -0.346 -12.294 1.00 87.75 1084 THR A CA 1
ATOM 7871 C C . THR A 1 1084 ? 80.757 0.047 -12.580 1.00 87.75 1084 THR A C 1
ATOM 7873 O O . THR A 1 1084 ? 81.087 1.231 -12.659 1.00 87.75 1084 THR A O 1
ATOM 7876 N N . GLN A 1 1085 ? 81.654 -0.930 -12.702 1.00 86.12 1085 GLN A N 1
ATOM 7877 C CA . GLN A 1 1085 ? 83.025 -0.709 -13.173 1.00 86.12 1085 GLN A CA 1
ATOM 7878 C C . GLN A 1 1085 ? 83.121 -0.945 -14.687 1.00 86.12 1085 GLN A C 1
ATOM 7880 O O . GLN A 1 1085 ? 82.300 -1.651 -15.273 1.00 86.12 1085 GLN A O 1
ATOM 7885 N N . GLN A 1 1086 ? 84.135 -0.359 -15.323 1.00 85.69 1086 GLN A N 1
ATOM 7886 C CA . GLN A 1 1086 ? 84.466 -0.592 -16.732 1.00 85.69 1086 GLN A CA 1
ATOM 7887 C C . GLN A 1 1086 ? 84.505 -2.099 -17.056 1.00 85.69 1086 GLN A C 1
ATOM 7889 O O . GLN A 1 1086 ? 85.088 -2.887 -16.309 1.00 85.69 1086 GLN A O 1
ATOM 7894 N N . ASP A 1 1087 ? 83.882 -2.482 -18.175 1.00 83.44 1087 ASP A N 1
ATOM 7895 C CA . ASP A 1 1087 ? 83.750 -3.864 -18.671 1.00 83.44 1087 ASP A CA 1
ATOM 7896 C C . ASP A 1 1087 ? 83.017 -4.847 -17.730 1.00 83.44 1087 ASP A C 1
ATOM 7898 O O . ASP A 1 1087 ? 83.156 -6.062 -17.880 1.00 83.44 1087 ASP A O 1
ATOM 7902 N N . GLN A 1 1088 ? 82.229 -4.356 -16.762 1.00 87.50 1088 GLN A N 1
ATOM 7903 C CA . GLN A 1 1088 ? 81.385 -5.190 -15.897 1.00 87.50 1088 GLN A CA 1
ATOM 7904 C C . GLN A 1 1088 ? 79.889 -4.961 -16.170 1.00 87.50 1088 GLN A C 1
ATOM 7906 O O . GLN A 1 1088 ? 79.434 -3.809 -16.147 1.00 87.50 1088 GLN A O 1
ATOM 7911 N N . PRO A 1 1089 ? 79.100 -6.030 -16.400 1.00 90.56 1089 PRO A N 1
ATOM 7912 C CA . PRO A 1 1089 ? 77.657 -5.908 -16.544 1.00 90.56 1089 PRO A CA 1
ATOM 7913 C C . PRO A 1 1089 ? 77.006 -5.533 -15.210 1.00 90.56 1089 PRO A C 1
ATOM 7915 O O . PRO A 1 1089 ? 77.466 -5.940 -14.142 1.00 90.56 1089 PRO A O 1
ATOM 7918 N N . ILE A 1 1090 ? 75.899 -4.798 -15.272 1.00 90.81 1090 ILE A N 1
ATOM 7919 C CA . ILE A 1 1090 ? 75.050 -4.527 -14.115 1.00 90.81 1090 ILE A CA 1
ATOM 7920 C C . ILE A 1 1090 ? 73.801 -5.395 -14.172 1.00 90.81 1090 ILE A C 1
ATOM 7922 O O . ILE A 1 1090 ? 73.061 -5.366 -15.152 1.00 90.81 1090 ILE A O 1
ATOM 7926 N N . THR A 1 1091 ? 73.574 -6.160 -13.107 1.00 92.12 1091 THR A N 1
ATOM 7927 C CA . THR A 1 1091 ? 72.346 -6.935 -12.913 1.00 92.12 1091 THR A CA 1
ATOM 7928 C C . THR A 1 1091 ? 71.412 -6.158 -12.000 1.00 92.12 1091 THR A C 1
ATOM 7930 O O . THR A 1 1091 ? 71.832 -5.713 -10.932 1.00 92.12 1091 THR A O 1
ATOM 7933 N N . PHE A 1 1092 ? 70.163 -5.993 -12.417 1.00 92.69 1092 PHE A N 1
ATOM 7934 C CA . PHE A 1 1092 ? 69.116 -5.343 -11.641 1.00 92.69 1092 PHE A CA 1
ATOM 7935 C C . PHE A 1 1092 ? 67.771 -6.015 -11.913 1.00 92.69 1092 PHE A C 1
ATOM 7937 O O . PHE A 1 1092 ? 67.563 -6.605 -12.972 1.00 92.69 1092 PHE A O 1
ATOM 7944 N N . THR A 1 1093 ? 66.851 -5.954 -10.960 1.00 92.06 1093 THR A N 1
ATOM 7945 C CA . THR A 1 1093 ? 65.501 -6.499 -11.148 1.00 92.06 1093 THR A CA 1
ATOM 7946 C C . THR A 1 1093 ? 64.541 -5.438 -11.677 1.00 92.06 1093 THR A C 1
ATOM 7948 O O . THR A 1 1093 ? 64.805 -4.234 -11.578 1.00 92.06 1093 THR A O 1
ATOM 7951 N N . TYR A 1 1094 ? 63.402 -5.876 -12.212 1.00 91.38 1094 TYR A N 1
ATOM 7952 C CA . TYR A 1 1094 ? 62.280 -5.001 -12.549 1.00 91.38 1094 TYR A CA 1
ATOM 7953 C C . TYR A 1 1094 ? 61.908 -4.077 -11.376 1.00 91.38 1094 TYR A C 1
ATOM 7955 O O . TYR A 1 1094 ? 61.721 -2.878 -11.554 1.00 91.38 1094 TYR A O 1
ATOM 7963 N N . GLU A 1 1095 ? 61.888 -4.599 -10.151 1.00 91.50 1095 GLU A N 1
ATOM 7964 C CA . GLU A 1 1095 ? 61.554 -3.835 -8.944 1.00 91.50 1095 GLU A CA 1
ATOM 7965 C C . GLU A 1 1095 ? 62.617 -2.776 -8.620 1.00 91.50 1095 GLU A C 1
ATOM 7967 O O . GLU A 1 1095 ? 62.288 -1.696 -8.141 1.00 91.50 1095 GLU A O 1
ATOM 7972 N N . GLN A 1 1096 ? 63.892 -3.038 -8.926 1.00 88.88 1096 GLN A N 1
ATOM 7973 C CA . GLN A 1 1096 ? 64.976 -2.061 -8.759 1.00 88.88 1096 GLN A CA 1
ATOM 7974 C C . GLN A 1 1096 ? 64.960 -0.966 -9.836 1.00 88.88 1096 GLN A C 1
ATOM 7976 O O . GLN A 1 1096 ? 65.385 0.164 -9.580 1.00 88.88 1096 GLN A O 1
ATOM 7981 N N . LEU A 1 1097 ? 64.434 -1.269 -11.026 1.00 89.56 1097 LEU A N 1
ATOM 7982 C CA . LEU A 1 1097 ? 64.098 -0.253 -12.026 1.00 89.56 1097 LEU A CA 1
ATOM 7983 C C . LEU A 1 1097 ? 62.919 0.629 -11.563 1.00 89.56 1097 LEU A C 1
ATOM 7985 O O . LEU A 1 1097 ? 62.763 1.740 -12.066 1.00 89.56 1097 LEU A O 1
ATOM 7989 N N . ASN A 1 1098 ? 62.128 0.150 -10.593 1.00 89.62 1098 ASN A N 1
ATOM 7990 C CA . ASN A 1 1098 ? 60.959 0.803 -10.002 1.00 89.62 1098 ASN A CA 1
ATOM 7991 C C . ASN A 1 1098 ? 60.039 1.494 -11.030 1.00 89.62 1098 ASN A C 1
ATOM 7993 O O . ASN A 1 1098 ? 59.730 2.681 -10.874 1.00 89.62 1098 ASN A O 1
ATOM 7997 N N . PRO A 1 1099 ? 59.642 0.811 -12.119 1.00 88.25 1099 PRO A N 1
ATOM 7998 C CA . PRO A 1 1099 ? 58.804 1.435 -13.114 1.00 88.25 1099 PRO A CA 1
ATOM 7999 C C . PRO A 1 1099 ? 57.348 1.456 -12.612 1.00 88.25 1099 PRO A C 1
ATOM 8001 O O . PRO A 1 1099 ? 56.736 0.415 -12.373 1.00 88.25 1099 PRO A O 1
ATOM 8004 N N . VAL A 1 1100 ? 56.792 2.652 -12.434 1.00 87.12 1100 VAL A N 1
ATOM 8005 C CA . VAL A 1 1100 ? 55.397 2.876 -12.043 1.00 87.12 1100 VAL A CA 1
ATOM 8006 C C . VAL A 1 1100 ? 54.673 3.478 -13.235 1.00 87.12 1100 VAL A C 1
ATOM 8008 O O . VAL A 1 1100 ? 54.872 4.653 -13.561 1.00 87.12 1100 VAL A O 1
ATOM 8011 N N . ALA A 1 1101 ? 53.863 2.650 -13.892 1.00 85.31 1101 ALA A N 1
ATOM 8012 C CA . ALA A 1 1101 ? 52.915 3.090 -14.902 1.00 85.31 1101 ALA A CA 1
ATOM 8013 C C . ALA A 1 1101 ? 51.565 3.398 -14.238 1.00 85.31 1101 ALA A C 1
ATOM 8015 O O . ALA A 1 1101 ? 51.102 2.629 -13.394 1.00 85.31 1101 ALA A O 1
ATOM 8016 N N . THR A 1 1102 ? 50.941 4.516 -14.598 1.00 79.00 1102 THR A N 1
ATOM 8017 C CA . THR A 1 1102 ? 49.573 4.848 -14.181 1.00 79.00 1102 THR A CA 1
ATOM 8018 C C . THR A 1 1102 ? 48.743 5.243 -15.390 1.00 79.00 1102 THR A C 1
ATOM 8020 O O . THR A 1 1102 ? 49.249 5.916 -16.290 1.00 79.00 1102 THR A O 1
ATOM 8023 N N . ASP A 1 1103 ? 47.468 4.860 -15.377 1.00 71.31 1103 ASP A N 1
ATOM 8024 C CA . ASP A 1 1103 ? 46.483 5.291 -16.363 1.00 71.31 1103 ASP A CA 1
ATOM 8025 C C . ASP A 1 1103 ? 45.225 5.827 -15.672 1.00 71.31 1103 ASP A C 1
ATOM 8027 O O . ASP A 1 1103 ? 44.815 5.326 -14.624 1.00 71.31 1103 ASP A O 1
ATOM 8031 N N . THR A 1 1104 ? 44.626 6.869 -16.245 1.00 69.56 1104 THR A N 1
ATOM 8032 C CA . THR A 1 1104 ? 43.414 7.517 -15.726 1.00 69.56 1104 THR A CA 1
ATOM 8033 C C . THR A 1 1104 ? 42.156 6.709 -16.044 1.00 69.56 1104 THR A C 1
ATOM 8035 O O . THR A 1 1104 ? 41.224 6.717 -15.241 1.00 69.56 1104 THR A O 1
ATOM 8038 N N . ASN A 1 1105 ? 42.115 6.006 -17.181 1.00 64.06 1105 ASN A N 1
ATOM 8039 C CA . ASN A 1 1105 ? 41.009 5.101 -17.531 1.00 64.06 1105 ASN A CA 1
ATOM 8040 C C . ASN A 1 1105 ? 41.228 3.663 -17.000 1.00 64.06 1105 ASN A C 1
ATOM 8042 O O . ASN A 1 1105 ? 40.310 2.851 -17.076 1.00 64.06 1105 ASN A O 1
ATOM 8046 N N . ALA A 1 1106 ? 42.395 3.390 -16.399 1.00 60.75 1106 ALA A N 1
ATOM 8047 C CA . ALA A 1 1106 ? 42.776 2.131 -15.756 1.00 60.75 1106 ALA A CA 1
ATOM 8048 C C . ALA A 1 1106 ? 42.771 0.891 -16.676 1.00 60.75 1106 ALA A C 1
ATOM 8050 O O . ALA A 1 1106 ? 42.494 -0.226 -16.221 1.00 60.75 1106 ALA A O 1
ATOM 8051 N N . ASP A 1 1107 ? 43.094 1.056 -17.961 1.00 63.00 1107 ASP A N 1
ATOM 8052 C CA . ASP A 1 1107 ? 43.439 -0.069 -18.832 1.00 63.00 1107 ASP A CA 1
ATOM 8053 C C . ASP A 1 1107 ? 44.864 -0.600 -18.549 1.00 63.00 1107 ASP A C 1
ATOM 8055 O O . ASP A 1 1107 ? 45.671 -0.017 -17.816 1.00 63.00 1107 ASP A O 1
ATOM 8059 N N . ILE A 1 1108 ? 45.135 -1.832 -18.998 1.00 58.59 1108 ILE A N 1
ATOM 8060 C CA . ILE A 1 1108 ? 46.375 -2.544 -18.660 1.00 58.59 1108 ILE A CA 1
ATOM 8061 C C . ILE A 1 1108 ? 47.525 -1.976 -19.490 1.00 58.59 1108 ILE A C 1
ATOM 8063 O O . ILE A 1 1108 ? 47.582 -2.167 -20.703 1.00 58.59 1108 ILE A O 1
ATOM 8067 N N . THR A 1 1109 ? 48.499 -1.380 -18.805 1.00 67.06 1109 THR A N 1
ATOM 8068 C CA . THR A 1 1109 ? 49.703 -0.818 -19.420 1.00 67.06 1109 THR A CA 1
ATOM 8069 C C . THR A 1 1109 ? 50.869 -1.810 -19.363 1.00 67.06 1109 THR A C 1
ATOM 8071 O O . THR A 1 1109 ? 51.284 -2.268 -18.299 1.00 67.06 1109 THR A O 1
ATOM 8074 N N . ALA A 1 1110 ? 51.425 -2.166 -20.521 1.00 82.06 1110 ALA A N 1
ATOM 8075 C CA . ALA A 1 1110 ? 52.675 -2.914 -20.621 1.00 82.06 1110 ALA A CA 1
ATOM 8076 C C . ALA A 1 1110 ? 53.862 -1.947 -20.678 1.00 82.06 1110 ALA A C 1
ATOM 8078 O O . ALA A 1 1110 ? 53.810 -0.923 -21.359 1.00 82.06 1110 ALA A O 1
ATOM 8079 N N . ILE A 1 1111 ? 54.963 -2.283 -20.007 1.00 89.38 1111 ILE A N 1
ATOM 8080 C CA . ILE A 1 1111 ? 56.197 -1.494 -20.074 1.00 89.38 1111 ILE A CA 1
ATOM 8081 C C . ILE A 1 1111 ? 57.120 -2.145 -21.091 1.00 89.38 1111 ILE A C 1
ATOM 8083 O O . ILE A 1 1111 ? 57.476 -3.314 -20.956 1.00 89.38 1111 ILE A O 1
ATOM 8087 N N . GLN A 1 1112 ? 57.504 -1.393 -22.115 1.00 92.06 1112 GLN A N 1
ATOM 8088 C CA . GLN A 1 1112 ? 58.328 -1.883 -23.216 1.00 92.06 1112 GLN A CA 1
ATOM 8089 C C . GLN A 1 1112 ? 59.634 -1.106 -23.350 1.00 92.06 1112 GLN A C 1
ATOM 8091 O O . GLN A 1 1112 ? 59.719 0.080 -23.011 1.00 92.06 1112 GLN A O 1
ATOM 8096 N N . ILE A 1 1113 ? 60.651 -1.777 -23.889 1.00 93.19 1113 ILE A N 1
ATOM 8097 C CA . ILE A 1 1113 ? 61.901 -1.144 -24.301 1.00 93.19 1113 ILE A CA 1
ATOM 8098 C C . ILE A 1 1113 ? 61.623 -0.314 -25.556 1.00 93.19 1113 ILE A C 1
ATOM 8100 O O . ILE A 1 1113 ? 61.271 -0.856 -26.599 1.00 93.19 1113 ILE A O 1
ATOM 8104 N N . LEU A 1 1114 ? 61.795 1.005 -25.479 1.00 93.12 1114 LEU A N 1
ATOM 8105 C CA . LEU A 1 1114 ? 61.707 1.878 -26.651 1.00 93.12 1114 LEU A CA 1
ATOM 8106 C C . LEU A 1 1114 ? 62.996 1.814 -27.475 1.00 93.12 1114 LEU A C 1
ATOM 8108 O O . LEU A 1 1114 ? 62.959 1.738 -28.700 1.00 93.12 1114 LEU A O 1
ATOM 8112 N N . SER A 1 1115 ? 64.147 1.864 -26.808 1.00 93.19 1115 SER A N 1
ATOM 8113 C CA . SER A 1 1115 ? 65.452 1.819 -27.465 1.00 93.19 1115 SER A CA 1
ATOM 8114 C C . SER A 1 1115 ? 66.553 1.397 -26.499 1.00 93.19 1115 SER A C 1
ATOM 8116 O O . SER A 1 1115 ? 66.450 1.584 -25.288 1.00 93.19 1115 SER A O 1
ATOM 8118 N N . ILE A 1 1116 ? 67.636 0.850 -27.049 1.00 92.44 1116 ILE A N 1
ATOM 8119 C CA . ILE A 1 1116 ? 68.894 0.607 -26.337 1.00 92.44 1116 ILE A CA 1
ATOM 8120 C C . ILE A 1 1116 ? 69.942 1.435 -27.072 1.00 92.44 1116 ILE A C 1
ATOM 8122 O O . ILE A 1 1116 ? 70.313 1.121 -28.201 1.00 92.44 1116 ILE A O 1
ATOM 8126 N N . THR A 1 1117 ? 70.344 2.551 -26.473 1.00 87.88 1117 THR A N 1
ATOM 8127 C CA . THR A 1 1117 ? 71.157 3.576 -27.145 1.00 87.88 1117 THR A CA 1
ATOM 8128 C C . THR A 1 1117 ? 72.631 3.176 -27.197 1.00 87.88 1117 THR A C 1
ATOM 8130 O O . THR A 1 1117 ? 73.348 3.536 -28.129 1.00 87.88 1117 THR A O 1
ATOM 8133 N N . SER A 1 1118 ? 73.095 2.416 -26.205 1.00 84.06 1118 SER A N 1
ATOM 8134 C CA . SER A 1 1118 ? 74.461 1.898 -26.135 1.00 84.06 1118 SER A CA 1
ATOM 8135 C C . SER A 1 1118 ? 74.490 0.588 -25.353 1.00 84.06 1118 SER A C 1
ATOM 8137 O O . SER A 1 1118 ? 73.671 0.410 -24.463 1.00 84.06 1118 SER A O 1
ATOM 8139 N N . GLY A 1 1119 ? 75.441 -0.304 -25.636 1.00 88.75 1119 GLY A N 1
ATOM 8140 C CA . GLY A 1 1119 ? 75.584 -1.566 -24.900 1.00 88.75 1119 GLY A CA 1
ATOM 8141 C C . GLY A 1 1119 ? 74.547 -2.622 -25.293 1.00 88.75 1119 GLY A C 1
ATOM 8142 O O . GLY A 1 1119 ? 73.966 -2.564 -26.374 1.00 88.75 1119 GLY A O 1
ATOM 8143 N N . THR A 1 1120 ? 74.334 -3.608 -24.423 1.00 91.69 1120 THR A N 1
ATOM 8144 C CA . THR A 1 1120 ? 73.332 -4.669 -24.615 1.00 91.69 1120 THR A CA 1
ATOM 8145 C C . THR A 1 1120 ? 72.500 -4.848 -23.355 1.00 91.69 1120 THR A C 1
ATOM 8147 O O . THR A 1 1120 ? 73.065 -4.942 -22.267 1.00 91.69 1120 THR A O 1
ATOM 8150 N N . LEU A 1 1121 ? 71.180 -4.962 -23.500 1.00 94.94 1121 LEU A N 1
ATOM 8151 C CA . LEU A 1 1121 ? 70.269 -5.309 -22.413 1.00 94.94 1121 LEU A CA 1
ATOM 8152 C C . LEU A 1 1121 ? 69.772 -6.742 -22.615 1.00 94.94 1121 LEU A C 1
ATOM 8154 O O . LEU A 1 1121 ? 69.354 -7.106 -23.713 1.00 94.94 1121 LEU A O 1
ATOM 8158 N N . THR A 1 1122 ? 69.823 -7.562 -21.572 1.00 94.12 1122 THR A N 1
ATOM 8159 C CA . THR A 1 1122 ? 69.327 -8.942 -21.614 1.00 94.12 1122 THR A CA 1
ATOM 8160 C C . THR A 1 1122 ? 68.379 -9.210 -20.453 1.00 94.12 1122 THR A C 1
ATOM 8162 O O . THR A 1 1122 ? 68.533 -8.633 -19.380 1.00 94.12 1122 THR A O 1
ATOM 8165 N N . ARG A 1 1123 ? 67.414 -10.105 -20.657 1.00 93.94 1123 ARG A N 1
ATOM 8166 C CA . ARG A 1 1123 ? 66.545 -10.668 -19.625 1.00 93.94 1123 ARG A CA 1
ATOM 8167 C C . ARG A 1 1123 ? 66.815 -12.158 -19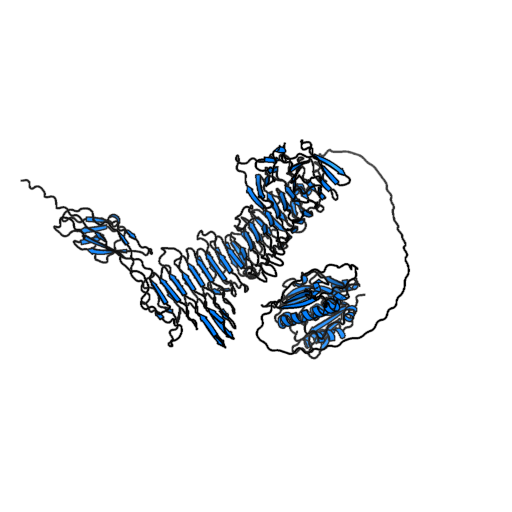.533 1.00 93.94 1123 ARG A C 1
ATOM 8169 O O . ARG A 1 1123 ? 66.649 -12.861 -20.528 1.00 93.94 1123 ARG A O 1
ATOM 8176 N N . ASN A 1 1124 ? 67.220 -12.645 -18.363 1.00 84.81 1124 ASN A N 1
ATOM 8177 C CA . ASN A 1 1124 ? 67.515 -14.069 -18.145 1.00 84.81 1124 ASN A CA 1
ATOM 8178 C C . ASN A 1 1124 ? 68.461 -14.671 -19.217 1.00 84.81 1124 ASN A C 1
ATOM 8180 O O . ASN A 1 1124 ? 68.301 -15.817 -19.629 1.00 84.81 1124 ASN A O 1
ATOM 8184 N N . GLY A 1 1125 ? 69.426 -13.880 -19.706 1.00 83.06 1125 GLY A N 1
ATOM 8185 C CA . GLY A 1 1125 ? 70.384 -14.279 -20.747 1.00 83.06 1125 GLY A CA 1
ATOM 8186 C C . GLY A 1 1125 ? 69.915 -14.110 -22.201 1.00 83.06 1125 GLY A C 1
ATOM 8187 O O . GLY A 1 1125 ? 70.705 -14.353 -23.109 1.00 83.06 1125 GLY A O 1
ATOM 8188 N N . ILE A 1 1126 ? 68.678 -13.666 -22.446 1.00 90.88 1126 ILE A N 1
ATOM 8189 C CA . ILE A 1 1126 ? 68.139 -13.381 -23.787 1.00 90.88 1126 ILE A CA 1
ATOM 8190 C C . ILE A 1 1126 ? 68.222 -11.877 -24.058 1.00 90.88 1126 ILE A C 1
ATOM 8192 O O . ILE A 1 1126 ? 67.760 -11.082 -23.245 1.00 90.88 1126 ILE A O 1
ATOM 8196 N N . THR A 1 1127 ? 68.790 -11.470 -25.193 1.00 92.31 1127 THR A N 1
ATOM 8197 C CA . THR A 1 1127 ? 68.860 -10.057 -25.600 1.00 92.31 1127 THR A CA 1
ATOM 8198 C C . THR A 1 1127 ? 67.471 -9.468 -25.828 1.00 92.31 1127 THR A C 1
ATOM 8200 O O . THR A 1 1127 ? 66.682 -10.036 -26.579 1.00 92.31 1127 THR A O 1
ATOM 8203 N N . LEU A 1 1128 ? 67.204 -8.323 -25.196 1.00 93.75 1128 LEU A N 1
ATOM 8204 C CA . LEU A 1 1128 ? 66.002 -7.526 -25.422 1.00 93.75 1128 LEU A CA 1
ATOM 8205 C C . LEU A 1 1128 ? 66.216 -6.566 -26.597 1.00 93.75 1128 LEU A C 1
ATOM 8207 O O . LEU A 1 1128 ? 67.299 -6.004 -26.763 1.00 93.75 1128 LEU A O 1
ATOM 8211 N N . ASN A 1 1129 ? 65.167 -6.354 -27.381 1.00 93.38 1129 ASN A N 1
ATOM 8212 C CA . ASN A 1 1129 ? 65.105 -5.455 -28.527 1.00 93.38 1129 ASN A CA 1
ATOM 8213 C C . ASN A 1 1129 ? 64.016 -4.386 -28.320 1.00 93.38 1129 ASN A C 1
ATOM 8215 O O . ASN A 1 1129 ? 63.130 -4.558 -27.479 1.00 93.38 1129 ASN A O 1
ATOM 8219 N N . PRO A 1 1130 ? 64.042 -3.280 -29.090 1.00 91.88 1130 PRO A N 1
ATOM 8220 C CA . PRO A 1 1130 ? 62.929 -2.336 -29.133 1.00 91.88 1130 PRO A CA 1
ATOM 8221 C C . PRO A 1 1130 ? 61.585 -3.038 -29.386 1.00 91.88 1130 PRO A C 1
ATOM 8223 O O . PRO A 1 1130 ? 61.462 -3.810 -30.335 1.00 91.88 1130 PRO A O 1
ATOM 8226 N N . GLY A 1 1131 ? 60.592 -2.755 -28.544 1.00 85.88 1131 GLY A N 1
ATOM 8227 C CA . GLY A 1 1131 ? 59.268 -3.384 -28.541 1.00 85.88 1131 GLY A CA 1
ATOM 8228 C C . GLY A 1 1131 ? 59.109 -4.542 -27.549 1.00 85.88 1131 GLY A C 1
ATOM 8229 O O . GLY A 1 1131 ? 57.978 -4.905 -27.233 1.00 85.88 1131 GLY A O 1
ATOM 8230 N N . ASP A 1 1132 ? 60.199 -5.096 -27.005 1.00 92.44 1132 ASP A N 1
ATOM 8231 C CA . ASP A 1 1132 ? 60.097 -6.161 -26.005 1.00 92.44 1132 ASP A CA 1
ATOM 8232 C C . ASP A 1 1132 ? 59.565 -5.617 -24.671 1.00 92.44 1132 ASP A C 1
ATOM 8234 O O . ASP A 1 1132 ? 60.026 -4.589 -24.165 1.00 92.44 1132 ASP A O 1
ATOM 8238 N N . THR A 1 1133 ? 58.606 -6.330 -24.074 1.00 91.38 1133 THR A N 1
ATOM 8239 C CA . THR A 1 1133 ? 57.994 -5.973 -22.787 1.00 91.38 1133 THR A CA 1
ATOM 8240 C C . THR A 1 1133 ? 58.756 -6.563 -21.605 1.00 91.38 1133 THR A C 1
ATOM 8242 O O . THR A 1 1133 ? 59.148 -7.736 -21.637 1.00 91.38 1133 THR A O 1
ATOM 8245 N N . ILE A 1 1134 ? 58.884 -5.785 -20.532 1.00 90.44 1134 ILE A N 1
ATOM 8246 C CA . ILE A 1 1134 ? 59.425 -6.209 -19.235 1.00 90.44 1134 ILE A CA 1
ATOM 8247 C C . ILE A 1 1134 ? 58.298 -6.320 -18.203 1.00 90.44 1134 ILE A C 1
ATOM 8249 O O . ILE A 1 1134 ? 57.352 -5.533 -18.231 1.00 90.44 1134 ILE A O 1
ATOM 8253 N N . ILE A 1 1135 ? 58.385 -7.304 -17.308 1.00 90.38 1135 ILE A N 1
ATOM 8254 C CA . ILE A 1 1135 ? 57.337 -7.621 -16.324 1.00 90.38 1135 ILE A CA 1
ATOM 8255 C C . ILE A 1 1135 ? 57.911 -7.784 -14.904 1.00 90.38 1135 ILE A C 1
ATOM 8257 O O . ILE A 1 1135 ? 59.108 -8.054 -14.761 1.00 90.38 1135 ILE A O 1
ATOM 8261 N N . PRO A 1 1136 ? 57.083 -7.652 -13.846 1.00 90.12 1136 PRO A N 1
ATOM 8262 C CA . PRO A 1 1136 ? 57.500 -7.949 -12.474 1.00 90.12 1136 PRO A CA 1
ATOM 8263 C C . PRO A 1 1136 ? 58.162 -9.328 -12.341 1.00 90.12 1136 PRO A C 1
ATOM 8265 O O . PRO A 1 1136 ? 57.682 -10.311 -12.907 1.00 90.12 1136 PRO A O 1
ATOM 8268 N N . GLY A 1 1137 ? 59.261 -9.399 -11.587 1.00 87.00 1137 GLY A N 1
ATOM 8269 C CA . GLY A 1 1137 ? 60.100 -10.592 -11.444 1.00 87.00 1137 GLY A CA 1
ATOM 8270 C C . GLY A 1 1137 ? 61.204 -10.760 -12.499 1.00 87.00 1137 GLY A C 1
ATOM 8271 O O . GLY A 1 1137 ? 62.068 -11.624 -12.329 1.00 87.00 1137 GLY A O 1
ATOM 8272 N N . ASP A 1 1138 ? 61.234 -9.943 -13.559 1.00 92.25 1138 ASP A N 1
ATOM 8273 C CA . ASP A 1 1138 ? 62.317 -9.989 -14.546 1.00 92.25 1138 ASP A CA 1
ATOM 8274 C C . ASP A 1 1138 ? 63.664 -9.592 -13.915 1.00 92.25 1138 ASP A C 1
ATOM 8276 O O . ASP A 1 1138 ? 63.794 -8.552 -13.264 1.00 92.25 1138 ASP A O 1
ATOM 8280 N N . THR A 1 1139 ? 64.703 -10.402 -14.157 1.00 92.31 1139 THR A N 1
ATOM 8281 C CA . THR A 1 1139 ? 66.100 -10.031 -13.884 1.00 92.31 1139 THR A CA 1
ATOM 8282 C C . THR A 1 1139 ? 66.754 -9.554 -15.174 1.00 92.31 1139 THR A C 1
ATOM 8284 O O . THR A 1 1139 ? 66.903 -10.311 -16.141 1.00 92.31 1139 THR A O 1
ATOM 8287 N N . LEU A 1 1140 ? 67.137 -8.281 -15.181 1.00 94.56 1140 LEU A N 1
ATOM 8288 C CA . LEU A 1 1140 ? 67.704 -7.576 -16.318 1.00 94.56 1140 LEU A CA 1
ATOM 8289 C C . LEU A 1 1140 ? 69.207 -7.390 -16.122 1.00 94.56 1140 LEU A C 1
ATOM 8291 O O . LEU A 1 1140 ? 69.688 -7.104 -15.026 1.00 94.56 1140 LEU A O 1
ATOM 8295 N N . VAL A 1 1141 ? 69.962 -7.544 -17.203 1.00 94.06 1141 VAL A N 1
ATOM 8296 C CA . VAL A 1 1141 ? 71.408 -7.335 -17.211 1.00 94.06 1141 VAL A CA 1
ATOM 8297 C C . VAL A 1 1141 ? 71.754 -6.361 -18.319 1.00 94.06 1141 VAL A C 1
ATOM 8299 O O . VAL A 1 1141 ? 71.556 -6.667 -19.497 1.00 94.06 1141 VAL A O 1
ATOM 8302 N N . TYR A 1 1142 ? 72.277 -5.197 -17.942 1.00 93.62 1142 TYR A N 1
ATOM 8303 C CA . TYR A 1 1142 ? 72.814 -4.221 -18.881 1.00 93.62 1142 TYR A CA 1
ATOM 8304 C C . TYR A 1 1142 ? 74.340 -4.324 -18.933 1.00 93.62 1142 TYR A C 1
ATOM 8306 O O . TYR A 1 1142 ? 75.020 -4.202 -17.913 1.00 93.62 1142 TYR A O 1
ATOM 8314 N N . THR A 1 1143 ? 74.889 -4.509 -20.129 1.00 91.31 1143 THR A N 1
ATOM 8315 C CA . THR A 1 1143 ? 76.334 -4.551 -20.376 1.00 91.31 1143 THR A CA 1
ATOM 8316 C C . THR A 1 1143 ? 76.738 -3.300 -21.153 1.00 91.31 1143 THR A C 1
ATOM 8318 O O . THR A 1 1143 ? 76.330 -3.161 -22.311 1.00 91.31 1143 THR A O 1
ATOM 8321 N N . PRO A 1 1144 ? 77.524 -2.380 -20.561 1.00 89.44 1144 PRO A N 1
ATOM 8322 C CA . PRO A 1 1144 ? 78.023 -1.211 -21.278 1.00 89.44 1144 PRO A CA 1
ATOM 8323 C C . PRO A 1 1144 ? 78.942 -1.588 -22.454 1.00 89.44 1144 PRO A C 1
ATOM 8325 O O . PRO A 1 1144 ? 79.543 -2.664 -22.436 1.00 89.44 1144 PRO A O 1
ATOM 8328 N N . PRO A 1 1145 ? 79.129 -0.706 -23.456 1.00 89.56 1145 PRO A N 1
ATOM 8329 C CA . PRO A 1 1145 ? 80.142 -0.914 -24.489 1.00 89.56 1145 PRO A CA 1
ATOM 8330 C C . PRO A 1 1145 ? 81.545 -1.065 -23.883 1.00 89.56 1145 PRO A C 1
ATOM 8332 O O . PRO A 1 1145 ? 81.890 -0.367 -22.922 1.00 89.56 1145 PRO A O 1
ATOM 8335 N N . ALA A 1 1146 ? 82.363 -1.941 -24.467 1.00 86.38 1146 ALA A N 1
ATOM 8336 C CA . ALA A 1 1146 ? 83.715 -2.206 -23.982 1.00 86.38 1146 ALA A CA 1
ATOM 8337 C C . ALA A 1 1146 ? 84.560 -0.921 -23.914 1.00 86.38 1146 ALA A C 1
ATOM 8339 O O . ALA A 1 1146 ? 84.534 -0.094 -24.827 1.00 86.38 1146 ALA A O 1
ATOM 8340 N N . GLY A 1 1147 ? 85.311 -0.754 -22.827 1.00 83.19 1147 GLY A N 1
ATOM 8341 C CA . GLY A 1 1147 ? 86.187 0.395 -22.609 1.00 83.19 1147 GLY A CA 1
ATOM 8342 C C . GLY A 1 1147 ? 85.494 1.675 -22.121 1.00 83.19 1147 GLY A C 1
ATOM 8343 O O . GLY A 1 1147 ? 86.191 2.660 -21.882 1.00 83.19 1147 GLY A O 1
ATOM 8344 N N . THR A 1 1148 ? 84.173 1.689 -21.914 1.00 84.69 1148 THR A N 1
ATOM 8345 C CA . THR A 1 1148 ? 83.436 2.901 -21.497 1.00 84.69 1148 THR A CA 1
ATOM 8346 C C . THR A 1 1148 ? 83.701 3.276 -20.032 1.00 84.69 1148 THR A C 1
ATOM 8348 O O . THR A 1 1148 ? 83.647 2.424 -19.150 1.00 84.69 1148 THR A O 1
ATOM 8351 N N . THR A 1 1149 ? 83.933 4.562 -19.754 1.00 84.19 1149 THR A N 1
ATOM 8352 C CA . THR A 1 1149 ? 84.048 5.140 -18.398 1.00 84.19 1149 THR A CA 1
ATOM 8353 C C . THR A 1 1149 ? 83.307 6.475 -18.328 1.00 84.19 1149 THR A C 1
ATOM 8355 O O . THR A 1 1149 ? 83.252 7.187 -19.328 1.00 84.19 1149 THR A O 1
ATOM 8358 N N . GLY A 1 1150 ? 82.794 6.855 -17.158 1.00 84.69 1150 GLY A N 1
ATOM 8359 C CA . GLY A 1 1150 ? 81.962 8.047 -16.966 1.00 84.69 1150 GLY A CA 1
ATOM 8360 C C . GLY A 1 1150 ? 80.466 7.722 -16.946 1.00 84.69 1150 GLY A C 1
ATOM 8361 O O . GLY A 1 1150 ? 80.071 6.568 -16.781 1.00 84.69 1150 GLY A O 1
ATOM 8362 N N . SER A 1 1151 ? 79.622 8.744 -17.070 1.00 84.56 1151 SER A N 1
ATOM 8363 C CA . SER A 1 1151 ? 78.162 8.590 -17.050 1.00 84.56 1151 SER A CA 1
ATOM 8364 C C . SER A 1 1151 ? 77.614 8.362 -18.457 1.00 84.56 1151 SER A C 1
ATOM 8366 O O . SER A 1 1151 ? 77.775 9.214 -19.329 1.00 84.56 1151 SER A O 1
ATOM 8368 N N . ILE A 1 1152 ? 76.910 7.248 -18.666 1.00 87.88 1152 ILE A N 1
ATOM 8369 C CA . ILE A 1 1152 ? 76.020 7.074 -19.817 1.00 87.88 1152 ILE A CA 1
ATOM 8370 C C . ILE A 1 1152 ? 74.659 7.619 -19.393 1.00 87.88 1152 ILE A C 1
ATOM 8372 O O . ILE A 1 1152 ? 73.962 6.992 -18.599 1.00 87.88 1152 ILE A O 1
ATOM 8376 N N . SER A 1 1153 ? 74.286 8.795 -19.894 1.00 84.62 1153 SER A N 1
ATOM 8377 C CA . SER A 1 1153 ? 73.036 9.463 -19.508 1.00 84.62 1153 SER A CA 1
ATOM 8378 C C . SER A 1 1153 ? 71.778 8.748 -20.013 1.00 84.62 1153 SER A C 1
ATOM 8380 O O . SER A 1 1153 ? 70.747 8.819 -19.356 1.00 84.62 1153 SER A O 1
ATOM 8382 N N . ASN A 1 1154 ? 71.863 8.034 -21.140 1.00 89.94 1154 ASN A N 1
ATOM 8383 C CA . ASN A 1 1154 ? 70.782 7.210 -21.682 1.00 89.94 1154 ASN A CA 1
ATOM 8384 C C . ASN A 1 1154 ? 71.349 5.879 -22.193 1.00 89.94 1154 ASN A C 1
ATOM 8386 O O . ASN A 1 1154 ? 71.799 5.793 -23.332 1.00 89.94 1154 ASN A O 1
ATOM 8390 N N . ALA A 1 1155 ? 71.363 4.861 -21.338 1.00 90.88 1155 ALA A N 1
ATOM 8391 C CA . ALA A 1 1155 ? 71.768 3.503 -21.682 1.00 90.88 1155 ALA A CA 1
ATOM 8392 C C . ALA A 1 1155 ? 70.674 2.797 -22.497 1.00 90.88 1155 ALA A C 1
ATOM 8394 O O . ALA A 1 1155 ? 70.924 2.264 -23.580 1.00 90.88 1155 ALA A O 1
ATOM 8395 N N . PHE A 1 1156 ? 69.443 2.860 -21.999 1.00 93.56 1156 PHE A N 1
ATOM 8396 C CA . PHE A 1 1156 ? 68.237 2.395 -22.673 1.00 93.56 1156 PHE A CA 1
ATOM 8397 C C . PHE A 1 1156 ? 67.047 3.256 -22.245 1.00 93.56 1156 PHE A C 1
ATOM 8399 O O . PHE A 1 1156 ? 67.086 3.954 -21.233 1.00 93.56 1156 PHE A O 1
ATOM 8406 N N . THR A 1 1157 ? 65.983 3.226 -23.036 1.00 93.88 1157 THR A N 1
ATOM 8407 C CA . THR A 1 1157 ? 64.762 3.994 -22.804 1.00 93.88 1157 THR A CA 1
ATOM 8408 C C . THR A 1 1157 ? 63.576 3.044 -22.695 1.00 93.88 1157 THR A C 1
ATOM 8410 O O . THR A 1 1157 ? 63.443 2.124 -23.503 1.00 93.88 1157 THR A O 1
ATOM 8413 N N . VAL A 1 1158 ? 62.710 3.274 -21.711 1.00 93.56 1158 VAL A N 1
ATOM 8414 C CA . VAL A 1 1158 ? 61.468 2.521 -21.492 1.00 93.56 1158 VAL A CA 1
ATOM 8415 C C . VAL A 1 1158 ? 60.251 3.427 -21.659 1.00 93.56 1158 VAL A C 1
ATOM 8417 O O . VAL A 1 1158 ? 60.339 4.638 -21.460 1.00 93.56 1158 VAL A O 1
ATOM 8420 N N . GLN A 1 1159 ? 59.112 2.851 -22.024 1.00 92.31 1159 GLN A N 1
ATOM 8421 C CA . GLN A 1 1159 ? 57.829 3.554 -22.101 1.00 92.31 1159 GLN A CA 1
ATOM 8422 C C . GLN A 1 1159 ? 56.686 2.611 -21.716 1.00 92.31 1159 GLN A C 1
ATOM 8424 O O . GLN A 1 1159 ? 56.793 1.401 -21.926 1.00 92.31 1159 GLN A O 1
ATOM 8429 N N . ALA A 1 1160 ? 55.603 3.158 -21.165 1.00 89.06 1160 ALA A N 1
ATOM 8430 C CA . ALA A 1 1160 ? 54.363 2.422 -20.952 1.00 89.06 1160 ALA A CA 1
ATOM 8431 C C . ALA A 1 1160 ? 53.500 2.471 -22.224 1.00 89.06 1160 ALA A C 1
ATOM 8433 O O . ALA A 1 1160 ? 53.577 3.426 -22.999 1.00 89.06 1160 ALA A O 1
ATOM 8434 N N . ASN A 1 1161 ? 52.719 1.419 -22.448 1.00 84.06 1161 ASN A N 1
ATOM 8435 C CA . ASN A 1 1161 ? 51.863 1.213 -23.611 1.00 84.06 1161 ASN A CA 1
ATOM 8436 C C . ASN A 1 1161 ? 50.545 0.569 -23.165 1.00 84.06 1161 ASN A C 1
ATOM 8438 O O . ASN A 1 1161 ? 50.577 -0.533 -22.623 1.00 84.06 1161 ASN A O 1
ATOM 8442 N N . ASP A 1 1162 ? 49.421 1.231 -23.415 1.00 75.56 1162 ASP A N 1
ATOM 8443 C CA . ASP A 1 1162 ? 48.051 0.770 -23.119 1.00 75.56 1162 ASP A CA 1
ATOM 8444 C C . ASP A 1 1162 ? 47.405 0.009 -24.309 1.00 75.56 1162 ASP A C 1
ATOM 8446 O O . ASP A 1 1162 ? 46.214 -0.278 -24.296 1.00 75.56 1162 ASP A O 1
ATOM 8450 N N . VAL A 1 1163 ? 48.192 -0.330 -25.349 1.00 69.25 1163 VAL A N 1
ATOM 8451 C CA . VAL A 1 1163 ? 47.803 -0.882 -26.672 1.00 69.25 1163 VAL A CA 1
ATOM 8452 C C . VAL A 1 1163 ? 47.417 0.180 -27.715 1.00 69.25 1163 VAL A C 1
ATOM 8454 O O . VAL A 1 1163 ? 47.578 -0.063 -28.915 1.00 69.25 1163 VAL A O 1
ATOM 8457 N N . VAL A 1 1164 ? 46.964 1.361 -27.304 1.00 69.31 1164 VAL A N 1
ATOM 8458 C CA . VAL A 1 1164 ? 46.416 2.417 -28.176 1.00 69.31 1164 VAL A CA 1
ATOM 8459 C C . VAL A 1 1164 ? 47.346 3.636 -28.261 1.00 69.31 1164 VAL A C 1
ATOM 8461 O O . VAL A 1 1164 ? 47.419 4.314 -29.290 1.00 69.31 1164 VAL A O 1
ATOM 8464 N N . SER A 1 1165 ? 48.085 3.914 -27.197 1.00 77.75 1165 SER A N 1
ATOM 8465 C CA . SER A 1 1165 ? 48.886 5.102 -26.964 1.00 77.75 1165 SER A CA 1
ATOM 8466 C C . SER A 1 1165 ? 50.130 4.781 -26.121 1.00 77.75 1165 SER A C 1
ATOM 8468 O O . SER A 1 1165 ? 50.300 3.691 -25.575 1.00 77.75 1165 SER A O 1
ATOM 8470 N N . LEU A 1 1166 ? 51.072 5.725 -26.081 1.00 84.19 1166 LEU A N 1
ATOM 8471 C CA . LEU A 1 1166 ? 52.371 5.548 -25.435 1.00 84.19 1166 LEU A CA 1
ATOM 8472 C C . LEU A 1 1166 ? 52.611 6.663 -24.424 1.00 84.19 1166 LEU A C 1
ATOM 8474 O O . LEU A 1 1166 ? 52.311 7.827 -24.699 1.00 84.19 1166 LEU A O 1
ATOM 8478 N N . SER A 1 1167 ? 53.227 6.321 -23.291 1.00 88.25 1167 SER A N 1
ATOM 8479 C CA . SER A 1 1167 ? 53.687 7.322 -22.330 1.00 88.25 1167 SER A CA 1
ATOM 8480 C C . SER A 1 1167 ? 54.857 8.133 -22.879 1.00 88.25 1167 SER A C 1
ATOM 8482 O O . SER A 1 1167 ? 55.603 7.683 -23.751 1.00 88.25 1167 SER A O 1
ATOM 8484 N N . SER A 1 1168 ? 55.120 9.290 -22.266 1.00 88.12 1168 SER A N 1
ATOM 8485 C CA . SER A 1 1168 ? 56.422 9.949 -22.413 1.00 88.12 1168 SER A CA 1
ATOM 8486 C C . SER A 1 1168 ? 57.554 8.962 -22.065 1.00 88.12 1168 SER A C 1
ATOM 8488 O O . SER A 1 1168 ? 57.462 8.298 -21.024 1.00 88.12 1168 SER A O 1
ATOM 8490 N N . PRO A 1 1169 ? 58.609 8.843 -22.894 1.00 90.69 1169 PRO A N 1
ATOM 8491 C CA . PRO A 1 1169 ? 59.689 7.897 -22.638 1.00 90.69 1169 PRO A CA 1
ATOM 8492 C C . PRO A 1 1169 ? 60.516 8.269 -21.403 1.00 90.69 1169 PRO A C 1
ATOM 8494 O O . PRO A 1 1169 ? 60.826 9.441 -21.186 1.00 90.69 1169 PRO A O 1
ATOM 8497 N N . GLN A 1 1170 ? 60.935 7.265 -20.633 1.00 92.69 1170 GLN A N 1
ATOM 8498 C CA . GLN A 1 1170 ? 61.846 7.413 -19.499 1.00 92.69 1170 GLN A CA 1
ATOM 8499 C C . GLN A 1 1170 ? 63.224 6.856 -19.857 1.00 92.69 1170 GLN A C 1
ATOM 8501 O O . GLN A 1 1170 ? 63.374 5.678 -20.187 1.00 92.69 1170 GLN A O 1
ATOM 8506 N N . GLN A 1 1171 ? 64.236 7.721 -19.812 1.00 94.12 1171 GLN A N 1
ATOM 8507 C CA . GLN A 1 1171 ? 65.625 7.345 -20.065 1.00 94.12 1171 GLN A CA 1
ATOM 8508 C C . GLN A 1 1171 ? 66.262 6.800 -18.791 1.00 94.12 1171 GLN A C 1
ATOM 8510 O O . GLN A 1 1171 ? 66.134 7.395 -17.720 1.00 94.12 1171 GLN A O 1
ATOM 8515 N N . VAL A 1 1172 ? 66.986 5.694 -18.928 1.00 93.00 1172 VAL A N 1
ATOM 8516 C CA . VAL A 1 1172 ? 67.708 5.058 -17.831 1.00 93.00 1172 VAL A CA 1
ATOM 8517 C C . VAL A 1 1172 ? 69.196 5.175 -18.113 1.00 93.00 1172 VAL A C 1
ATOM 8519 O O . VAL A 1 1172 ? 69.691 4.653 -19.111 1.00 93.00 1172 VAL A O 1
ATOM 8522 N N . GLY A 1 1173 ? 69.915 5.885 -17.251 1.00 91.81 1173 GLY A N 1
ATOM 8523 C CA . GLY A 1 1173 ? 71.366 6.025 -17.315 1.00 91.81 1173 GLY A CA 1
ATOM 8524 C C . GLY A 1 1173 ? 72.114 4.992 -16.471 1.00 91.81 1173 GLY A C 1
ATOM 8525 O O . GLY A 1 1173 ? 71.530 4.275 -15.660 1.00 91.81 1173 GLY A O 1
ATOM 8526 N N . VAL A 1 1174 ? 73.437 4.947 -16.617 1.00 90.81 1174 VAL A N 1
ATOM 8527 C CA . VAL A 1 1174 ? 74.332 4.197 -15.724 1.00 90.81 1174 VAL A CA 1
ATOM 8528 C C . VAL A 1 1174 ? 75.657 4.936 -15.559 1.00 90.81 1174 VAL A C 1
ATOM 8530 O O . VAL A 1 1174 ? 76.200 5.496 -16.513 1.00 90.81 1174 VAL A O 1
ATOM 8533 N N . ASN A 1 1175 ? 76.198 4.929 -14.342 1.00 89.94 1175 ASN A N 1
ATOM 8534 C CA . ASN A 1 1175 ? 77.525 5.467 -14.054 1.00 89.94 1175 ASN A CA 1
ATOM 8535 C C . ASN A 1 1175 ? 78.569 4.349 -14.091 1.00 89.94 1175 ASN A C 1
ATOM 8537 O O . ASN A 1 1175 ? 78.359 3.289 -13.504 1.00 89.94 1175 ASN A O 1
ATOM 8541 N N . ILE A 1 1176 ? 79.701 4.587 -14.755 1.00 88.31 1176 ILE A N 1
ATOM 8542 C CA . ILE A 1 1176 ? 80.758 3.589 -14.934 1.00 88.31 1176 ILE A CA 1
ATOM 8543 C C . ILE A 1 1176 ? 82.083 4.144 -14.413 1.00 88.31 1176 ILE A C 1
ATOM 8545 O O . ILE A 1 1176 ? 82.619 5.114 -14.950 1.00 88.31 1176 ILE A O 1
ATOM 8549 N N . THR A 1 1177 ? 82.631 3.538 -13.362 1.00 87.00 1177 THR A N 1
ATOM 8550 C CA . THR A 1 1177 ? 83.942 3.916 -12.820 1.00 87.00 1177 THR A CA 1
ATOM 8551 C C . THR A 1 1177 ? 85.067 3.209 -13.567 1.00 87.00 1177 THR A C 1
ATOM 8553 O O . THR A 1 1177 ? 84.925 2.071 -14.018 1.00 87.00 1177 THR A O 1
ATOM 8556 N N . ALA A 1 1178 ? 86.202 3.893 -13.726 1.00 79.12 1178 ALA A N 1
ATOM 8557 C CA . ALA A 1 1178 ? 87.386 3.292 -14.326 1.00 79.12 1178 ALA A CA 1
ATOM 8558 C C . ALA A 1 1178 ? 87.851 2.086 -13.498 1.00 79.12 1178 ALA A C 1
ATOM 8560 O O . ALA A 1 1178 ? 87.789 2.103 -12.265 1.00 79.12 1178 ALA A O 1
ATOM 8561 N N . LYS A 1 1179 ? 88.329 1.042 -14.181 1.00 76.00 1179 LYS A N 1
ATOM 8562 C CA . LYS A 1 1179 ? 88.889 -0.140 -13.524 1.00 76.00 1179 LYS A CA 1
ATOM 8563 C C . LYS A 1 1179 ? 90.043 0.286 -12.597 1.00 76.00 1179 LYS A C 1
ATOM 8565 O O . LYS A 1 1179 ? 90.903 1.047 -13.049 1.00 76.00 1179 LYS A O 1
ATOM 8570 N N . PRO A 1 1180 ? 90.105 -0.179 -11.334 1.00 66.06 1180 PRO A N 1
ATOM 8571 C CA . PRO A 1 1180 ? 91.216 0.150 -10.446 1.00 66.06 1180 PRO A CA 1
ATOM 8572 C C . PRO A 1 1180 ? 92.542 -0.259 -11.094 1.00 66.06 1180 PRO A C 1
ATOM 8574 O O . PRO A 1 1180 ? 92.730 -1.429 -11.438 1.00 66.06 1180 PRO A O 1
ATOM 8577 N N . THR A 1 1181 ? 93.460 0.692 -11.278 1.00 57.84 1181 THR A N 1
ATOM 8578 C CA . THR A 1 1181 ? 94.819 0.382 -11.719 1.00 57.84 1181 THR A CA 1
ATOM 8579 C C . THR A 1 1181 ? 95.501 -0.415 -10.613 1.00 57.84 1181 THR A C 1
ATOM 8581 O O . THR A 1 1181 ? 95.712 0.070 -9.504 1.00 57.84 1181 THR A O 1
ATOM 8584 N N . THR A 1 1182 ? 95.813 -1.680 -10.888 1.00 55.81 1182 THR A N 1
ATOM 8585 C CA . THR A 1 1182 ? 96.648 -2.484 -9.994 1.00 55.81 1182 THR A CA 1
ATOM 8586 C C . THR A 1 1182 ? 98.017 -1.797 -9.899 1.00 55.81 1182 THR A C 1
ATOM 8588 O O . THR A 1 1182 ? 98.586 -1.493 -10.952 1.00 55.81 1182 THR A O 1
ATOM 8591 N N . PRO A 1 1183 ? 98.565 -1.511 -8.701 1.00 48.56 1183 PRO A N 1
ATOM 8592 C CA . PRO A 1 1183 ? 99.918 -0.987 -8.597 1.00 48.56 1183 PRO A CA 1
ATOM 8593 C C . PRO A 1 1183 ? 100.879 -2.008 -9.205 1.00 48.56 1183 PRO A C 1
ATOM 8595 O O . PRO A 1 1183 ? 100.906 -3.166 -8.791 1.00 48.56 1183 PRO A O 1
ATOM 8598 N N . THR A 1 1184 ? 101.654 -1.597 -10.202 1.00 50.62 1184 THR A N 1
ATOM 8599 C CA . THR A 1 1184 ? 102.820 -2.357 -10.648 1.00 50.62 1184 THR A CA 1
ATOM 8600 C C . THR A 1 1184 ? 103.890 -2.253 -9.564 1.00 50.62 1184 THR A C 1
ATOM 8602 O O . THR A 1 1184 ? 104.476 -1.181 -9.399 1.00 50.62 1184 THR A O 1
ATOM 8605 N N . THR A 1 1185 ? 104.157 -3.335 -8.836 1.00 47.16 1185 THR A N 1
ATOM 8606 C CA . THR A 1 1185 ? 105.364 -3.460 -8.003 1.00 47.16 1185 THR A CA 1
ATOM 8607 C C . THR A 1 1185 ? 106.367 -4.369 -8.723 1.00 47.16 1185 THR A C 1
ATOM 8609 O O . THR A 1 1185 ? 105.950 -5.440 -9.172 1.00 47.16 1185 THR A O 1
ATOM 8612 N N . PRO A 1 1186 ? 107.651 -3.981 -8.864 1.00 49.78 1186 PRO A N 1
ATOM 8613 C CA . PRO A 1 1186 ? 108.749 -4.936 -9.014 1.00 49.78 1186 PRO A CA 1
ATOM 8614 C C . PRO A 1 1186 ? 108.871 -5.852 -7.793 1.00 49.78 1186 PRO A C 1
ATOM 8616 O O . PRO A 1 1186 ? 108.610 -5.361 -6.668 1.00 49.78 1186 PRO A O 1
#

pLDDT: mean 82.35, std 20.81, range [21.97, 98.75]

Sequence (1186 aa):
MNKPISLVITTYNGERYLSEAIESVLSQTMRDFELLLWDDGSTDKSLAIAQEYAKRDKRIRVVAAAHQGRCVALQSAIAQTTGTYIAWIDSDDILAPTALQKTAAILDTQSEVGLVYTDYLMMEANGKLRGYGSRCHIPYSKERLLLDFMTFHFRLFRREVFNQVGGIDESMTNAEDYDLCLKLSEVTEVRQVKQPLYYYRWHQSNTSHQYALQQAETSVRAIANALQRRGLSERYHVELEILQYYPFNSRVHIKEKVGSKRLSANGTKVPTTNLSYLTQVSSKRLSANGTKVPTTNLSYLTQVSSKRLSANGTKVPTTNLSYLFTLASSFLPFALYLFPITFYFVPNIALAQSILPASDGTNTNVSLNGNEFNITGGQTSSDGANLFHSFSQFGLNQNEIANFLSNPAIQNILGRVVGGNPSVINGLIQVTGGNSNLFLMNPSGIVFGQNASLNVPASFTATTATGIGFGNNWFNASGANNYAVLVGTPNTFGFNTSTPGAIINAGQLIVDNGQSLTLLGGNVVNTGTLKAEAANIIITAVPGSSLVRISQPGHLLSLEIPISGSTPLPNNWTLPVLSLPELLTGSTVNTGLTVNSNDSVSLTASGKTIPTTPGTTIVSGTVNTDGNIGGTIHILGDKVGLFGANIQASGINGGGTVLIGGDYQGHGIVPNAKQTYVSADSLISANSLLNGNGGKVILWADKTTGFFGTINARGGSNFGNGGFVEVSGKENLAFTGLVDLSAVNGSVGNLLLDPTNISIVAGAPNSGADDGQLADSQILAGDSPGATFVISQGTLQALFSNITLQATNDIAIAPGVSLTFGSGTGTIAFTADADGDNVGSFTMGAGDTITTNGRNISISGASITAGNINTSIGFGSGGSINLSASVGDITTGSLNSSVNSTFGSATGGNVTLTAGGNINLTGAINASAFGFAFGSGYGFTGGNVTLRSDNISGSTGKNISFISINSTATGSGYGTFTANGGSVTIVANGTVQGTGSGTTINSVGSTSTGNVSITHDGGPNNLPFVVGSSATNGLAGSINGTFTSGSFPVLPSGGNAAGTPTGITITSANTAPTLTATSTLPTTQQDQPITFTYEQLNPVATDTNADITAIQILSITSGTLTRNGITLNPGDTIIPGDTLVYTPPAGTTGSISNAFTVQANDVVSLSSPQQVGVNITAKPTTPTTP

Foldseek 3Di:
DQFEEEEEEEDAQLVLAQLQAVVLVCLAPDNRYAYEYEYQQHPDCNQVSLVVVCVVDVSYDYDYDHHDADLVRVVVRVVPDDTQKYWYDYSRKHFARHNCVVQSVCVVVPVQAFKEAEWAFEAESVGHTDGTDPLLPDDDDLVCLLFDVSRDPDMMGGPVLCVVLVHFDSVQNDCSVSLSVNSSSVRGDYYYDHDHRMYHYDDPPPPCQVCVVSNQVSSQVSSCVSCVVVVNNQFWHWDWDWDDDPPTDIGIDIEGDPDDDDDDDDDDDDDDDDPDDDDDDDDDDDDDDDDDDDDDDDDDDDDDDDDDDDDDDDDDDDDDDDDDDDDDDDDDDDDDDDDDDDPPPPQQQDDFDDWAFDPAPQQWDWDDDPLETEIDGGDAAQQRQEGEGETCAAEHDAAHEYEYEDAASHAEYEYAHQNQAEYHYQYEYEYPHYQYEYEYEAQQEYEHFANYEYHHAAAYEYENFQWWDQPQATPGNDDDHDNHPSDDDTWKGAQADQQGAEYFANYAYEYDEAHEYYYETQEYAYQHEAYHAQEAYYAWFDSGQWMWGAPDPHRTFAIGNDDPPDGDGHDDDDHDHDFPLSSVSSDPGDRQWDQDPVRWIARVVPRFTDDRHGFYYEAQEEYAHEYQAFYEYHGEGLEYEYHLYEAYRAHQAYFYEYHTQADDVNDHRGHHHQEYEHDANYEHEREHAAHEEFEEYEDEHQAEFEDNYEYEREHHQHAYFFYEYEGEYAQYYADQYAYARYYNHYAGYEYEYEFQAEEEEADARQPWPSSDPPVVSDDDPPSHDHRYYYGYLNSVQPHPGQYAYAHCAEYEYDEPDAHAHDEGEEENEYHHNNVVPLHHEYYYHQQHEYEHAQYAYEYEGLEYYEHEYAQEYADDFGYAYHYYHQAEEHEYEEYHREYNYAEAAYFFHAYEYEHCAAYHYNYEYHRFYEYEYDEDDGEGFFHEYEAYNCSDALDAAHEYEYQAYHRFFEYYYDYDYWTEFYEYYAAGSEEYEHDHPFARYERFTPHEGAAYEYEYQYAQPHAWHWHDGPDDDDDDHDDGDTQHRPQQHQAQCWAWRPPHDPRYTYTHDAHAKAKDWAQEDEAAAAQDKDKDFPVSRVIDIDGSSNADKWKFWQQQPFFFKAWPNHTHHHPDTDDHPTIMIGGGPHPDAAKDSARTWMWIDSPNYIHDIRGYMYHYHYDDDDDDDD

Secondary structure (DSSP, 8-state):
-PPPEEEEEEESS-TTTHHHHHHHHHT-S---EEEEEEEES-SSTHHHHHHHHHHH-TTEEEEEE----HHHHHHHHHHT---SEEEE--TT-EE-TTHHHHHHHHHHH-TTEEEEEEEEEEEETTS-EEEE-GGGGS---TTGGGT-----SSEEEEHHHHHHTT-S-TT-SS-HHHHHHHHHHHHSEEEEEEEEEEEEEE-TT-HHHHTHHHHHHHHHHHHHHHHHHTT-TTTEEEEEEEE-SSS-EEEEEEEE------------PPP------------------------------------------------------------------------------BPPPPPEE-SSSS-EEEEEETTEEEEEE-EE-TTS-EEEEEEEE--B-TT-EEEEE--TT--EEEEEE-SS--EEE-SEEEEESS--EEEEE-TT-EEE-TT-EEE-SS-EEEE--SEEEETTEEEESSS---GGG--S---EEEE-SSSPPEEEE-SEEEE-TT--EEEEESEEEE-SEEEETTSEEEEEE--SSEEEEE-STT-EEEEE-PPTTTSPPPPPP-S----HHHHHHHB-S--SEEE-TTS-EEETTT--EE--STTEEEE-SEEE--BSS--EEEEESSEEEESS-EEE--BSSS--EEEESSSGGG-SSSPPPSEEEE-TT-EEE--BSSBS---EEEEEESSEEEE-SEEE-PPPSSB----EEEEEESSEEEE--EEE---TTS---EEEE--SEEEEES-STT-STTSS--TT----TT----SEEEEEHHHHHT--SEEEEE-SS-EEEPTT--EEPPP-SSEEEEESSTT-SS--EEE--TT-EEE-TT-EEEEEESEEE--EEE--BSSEEPPPEEEEESSS-EEE--EE--EEESSS-EEPPPEEEEESS-EEESS-EE--EEEEEESS-EEEEPPPEEEE--SSTT-----EEES-EE--EEEEEES-EEEEPPPEEEEESS-EEE-SSS-SEE--BSSB---EEEEE---TTPPP-EEE-SS----SS--EEE--TTSSPPPTT-EEPTTPPTTEEEEE-----EEE--SEEEEEETT-PEEEEHHHH--EEE-SS-PPPEEEEEEE-SSEEEETTEEP-TT-EE-TT-EEEEEPPTT--EEEEEEEEEEEE-SS-BPPPEEEEEEEEPPP------

Radius of gyration: 42.66 Å; chains: 1; bounding box: 175×71×111 Å